Protein AF-0000000069568029 (afdb_homodimer)

Foldseek 3Di:
DPCPDPVPPVVVVVPPVPPDPDDDDDDDPPDDDPPDDPPPPPPVPPPVPPVPDPDDDDPPDPPPPPPPDDPCPPPPPPPPQADPPDVLLLLQFLNFPHKHFDPADWAFDDQEFEEEEADDPDPDDPVLLVLLVVLCQVLCVVLRHGYDHDYYHPDCVPVQGQEYEYEDLVVDPDALKWKWWDHRRHIYIYHNDSNVVNLVVLSVSSQCLSCSVVRTGTTMITIGFFPADAQEEEEEQEPQADDDDLVVVLVVLSLLLSSVHQEYEYEYEDEPVPPSDGPDDLVSLLVVQVSCVSSNHWYEYEYEYDQPDDLPPQLVRVQVVVVSNCVSTPDLEYEYDLNRLLSQLVVCVVVVDQCSQCVSNVHDPPRQYEHEPVSDPDPDLVSLLSHDQSYEYEDEDEFLPDDLQVVLQSNVVSVHAYEYEYELQCELEQLGALPSLLNRLLNNLVSCNVSVHNFYYYYYDYDPDDGHDCLSSCSNSSSNSSCSRPSPDDSVSSVVCSLVSCCVSPVVDPVSCVSVVSNVVNVVLVVQVCVVVVVCVPPVVPPDSNRGVVVCCVPPVPPPPCVVVDPVVVPPPVD/DPCPPDVPVVVVVVPPVPPDPPDPPPDDPPDDPPPDDPPPPPPVPPPVPPVPCDDDDDPPDPPPPPPPDDPCPPPPPPPPQADPPDVLLLLQFLNFPHKHFDPADWAFDDQEFEEEEADDPDPDDPVLLVLLVVLCQVLCVVLRHGYDHDYYHPDCVPVQGQEYEYEDLVVDPDALKWKWWDHRRHIYIYHNDSNVVNLVVLSVSSQCLSCSVVRTGTTMITIGFFPADAQEEEEEQEPQADDDDLVVVLVVLSLLLSSVHQEYEYEYEDEPVDPSDGPDDLVSLLVVQVSCVSSNHWYEYEYEYDQPDDLVPQLVRVQVVVVSNCVSTPDLEYEYDLNRLLSQLVVCVVVVDQCSVCVSNVHDPPRQYEHEPVSDPDPDLVSLLSHDQSYEYEDEDEFLPDDLQVVLQSNVVSVHAYEYEYELQCELEQLGALVSLLNRLLNNLVSCNVSVHNFYYYYYDYDPDDGHDCLSSCSNSSSNSSCSRPSPDDSVSSVVCSLVSCCVSPVVDPVSCVSVVSNVVNVVQVVQVCVVVVVCVPPVVPPDSNRGVVVCCVPPVPPPPCVVVDPVVVPPPVD

Sequence (1150 aa):
MDIAEGNEEISQLFLEYLPKDSESEKSAEESQSEQLSRSNIENLSASLQSLTSISESSVKNLSTYTPQSAVHVPPFLLTPLPLITDSKLHLLWPQPQKIVQIEEEFFRLQPKYSVQVIHSVVDVSAHSVIDVWNIHSSKFASLGFECSVENIMKSNFECSGDIICHLNPQMFSRAESYKLIISKDQMRILSSDLIGLHYALCTLEQLFSLYDEDGSLPSLFIHDWPQLQHRAVLLDFAYGARKPTLETLKEYIKTMSLLKLNQLHCYFRYEQNNGNSLPYSNKDFIELSRFCSEHFISLVPAIDVCANEKHINVKDSITEPAHQLMSLFSSKSIQIGPNLSKIILQEFLSSKNSKIIWDMLLLPTSTVVFLCYNSNIQPGNDWLKLLPLNCILIDYGYQVEHDYDQNSKVVTHSGLNVCIGTGTAAWGSIAGSPETAIACIHKASVAATVHAAFGMIVADWQTHPHHPAFCFSWPGILLGLGMAWNTSVHLDYLHSRLPELLNFYVYQDAAQITGYLNVELGRLEAFLHQSIYQSYKDPTLGAACKSSILHQLLVDADAVLLDNFTFDLLQVKYYMDIAEGNEEISQLFLEYLPKDSESEKSAEESQSEQLSRSNIENLSASLQSLTSISESSVKNLSTYTPQSAVHVPPFLLTPLPLITDSKLHLLWPQPQKIVQIEEEFFRLQPKYSVQVIHSVVDVSAHSVIDVWNIHSSKFASLGFECSVENIMKSNFECSGDIICHLNPQMFSRAESYKLIISKDQMRILSSDLIGLHYALCTLEQLFSLYDEDGSLPSLFIHDWPQLQHRAVLLDFAYGARKPTLETLKEYIKTMSLLKLNQLHCYFRYEQNNGNSLPYSNKDFIELSRFCSEHFISLVPAIDVCANEKHINVKDSITEPAHQLMSLFSSKSIQIGPNLSKIILQEFLSSKNSKIIWDMLLLPTSTVVFLCYNSNIQPGNDWLKLLPLNCILIDYGYQVEHDYDQNSKVVTHSGLNVCIGTGTAAWGSIAGSPETAIACIHKASVAATVHAAFGMIVADWQTHPHHPAFCFSWPGILLGLGMAWNTSVHLDYLHSRLPELLNFYVYQDAAQITGYLNVELGRLEAFLHQSIYQSYKDPTLGAACKSSILHQLLVDADAVLLDNFTFDLLQVKYY

Secondary structure (DSSP, 8-state):
---SS-TTHHHHHHHS---------------TT-GGGSGGGSTTTGGGSGGG----------------------GGG---------GGGGG-SSPPSEEEE-SSPPEEP-SEEEEEEE--SSS--HHHHHHHHHHHHHHHHHTT-EEEEEEEESSGGG---SEEEEE-GGG-SBTT-EEEEE-SS-EEEEESSHHHHHHHHHHHHHHHHHHTTTTEE--EEEEE--S-SEEEEEEE-STTS----HHHHHHHHHHHHHTT--EEEEEEEE-SSS----SS-HHHHHHHHHHHHHTT-EEEEEEEE-TT--THHHHHHHHHHHHHHHHHSS-SEEEEPHHHHHHHHHHHHHHT-TTHHHHTTT--TTSEEEEEGGG--SSSSGGGGGS-TTEEEEEE--STT--HHHHHHHHHHTT-EEEEEEE-S-TT-SS--HHHHHHHHHHHHHHHHHTT-SEEEEEE---SS----GGGGHHHHHHHHHHHH-TT--HHHHHHHHHHHHIIIII--TTS-HHHHHHHHHHHHHHHHHHHHHH---GGGSSS----HHHHHHH-TTTS--TT--THHHHGGG-/---SS-TTHHHHHHHH---------------STTGGGSGGGGGGTGGGSGGG----------------------GGG---------GGGGG-SSPPSEEEE-SSPPEEP-SEEEEEEE--SSS--HHHHHHHHHHHHHHHHHTT-EEEEEEEESSGGG---SEEEEE-GGG-SBTT-EEEEE-SS-EEEEESSHHHHHHHHHHHHHHHHHHTTTTEE--EEEEE--S-SEEEEEEE-STTS----HHHHHHHHHHHHHTT--EEEEEEEE-SSS----SS-HHHHHHHHHHHHHTT-EEEEEEEE-TT--HHHHHHHHHHHHHHHHHHSS-SEEEEPHHHHHHHHHHHHHHT-TTHHHHTTT--TTSEEEEEGGG--SSSSGGGGGS-TTEEEEEE--STT--HHHHHHHHHHTT-EEEEEEE-S-TT-SS--HHHHHHHHHHHHHHHHHTT-SEEEEEE---SS----GGGGHHHHHHHHHHHH-TT--HHHHHHHHHHHHIIIII--TTS-HHHHHHHHHHHHHHHHHHHHHH---GGGGSS----HHHHHHH-TTTS--TT--THHHHGGG-

Solvent-accessible surface area (backbone atoms only — not comparable to full-atom values): 63034 Å² total; per-residue (Å²): 136,86,77,68,71,87,63,65,63,70,59,55,62,69,59,62,74,58,77,76,83,76,83,77,84,77,80,78,89,70,76,82,78,70,75,80,75,67,68,81,67,63,73,69,63,62,75,69,60,70,77,67,67,81,80,86,72,88,73,68,82,66,71,77,75,65,77,70,79,74,79,72,65,72,76,72,72,68,62,73,69,56,75,68,80,56,69,71,66,70,66,48,62,41,51,65,73,36,60,35,65,46,97,57,58,54,19,69,67,61,53,68,37,43,29,29,34,33,50,37,84,54,94,65,54,68,64,58,55,51,51,51,52,53,72,48,42,62,61,38,42,75,74,56,28,45,81,42,81,75,44,79,29,60,49,63,59,74,68,77,39,39,30,37,36,35,44,43,48,88,74,43,66,40,64,49,15,27,34,41,29,34,40,52,78,36,34,39,36,41,14,27,38,72,64,5,42,47,52,46,48,36,52,49,51,50,51,49,64,75,27,52,89,71,42,39,39,71,13,32,31,34,47,34,51,60,69,33,63,40,28,31,40,30,44,40,57,27,87,85,36,78,74,72,52,70,69,56,46,51,51,52,48,52,50,41,36,54,36,64,35,40,32,40,34,44,31,36,51,46,44,94,84,47,78,81,70,65,91,58,53,69,69,52,43,43,49,49,31,50,54,30,50,76,55,59,22,37,37,26,49,22,44,27,42,49,81,85,62,63,75,82,62,42,41,74,65,42,22,59,56,48,52,50,47,50,69,48,29,75,33,68,40,38,36,37,28,54,49,41,24,30,53,48,50,52,50,25,66,71,65,72,36,57,52,48,68,30,55,51,48,69,45,63,65,64,45,35,38,34,36,30,52,73,36,58,82,62,84,71,67,70,67,53,64,64,50,48,71,60,36,32,33,30,48,70,40,80,46,77,80,50,59,52,51,62,54,42,44,57,40,36,62,53,60,33,42,29,28,42,26,34,38,16,42,21,58,49,20,59,44,14,24,46,67,58,14,50,52,36,41,51,52,44,28,45,31,28,61,76,50,63,32,42,20,37,30,34,32,44,61,57,46,83,89,51,63,42,59,69,77,35,35,42,60,17,49,56,50,38,38,22,33,32,32,30,51,80,66,54,70,68,52,53,72,72,40,43,33,58,47,36,12,65,68,70,62,62,40,90,80,57,46,62,21,47,48,48,46,50,45,2,48,49,43,48,49,51,41,47,58,50,44,65,71,52,68,61,78,83,70,64,76,63,83,64,54,26,56,61,37,36,41,69,74,43,49,85,72,46,80,50,82,82,64,63,73,72,72,73,64,57,80,78,111,136,83,76,74,69,84,66,63,63,69,60,54,62,68,58,64,74,54,77,75,81,74,83,79,77,76,79,77,90,74,76,80,84,71,74,81,74,66,69,79,65,62,72,67,63,62,74,68,58,69,78,68,66,83,80,85,71,88,74,68,81,67,70,75,74,66,76,70,79,73,81,70,66,72,77,73,71,68,61,73,70,56,74,68,80,56,69,71,67,71,65,49,63,42,53,64,74,35,58,35,66,45,99,54,56,52,18,68,65,60,53,67,39,43,29,30,35,33,49,37,84,54,94,65,54,71,64,57,54,50,50,52,52,54,72,47,41,62,61,39,43,75,73,57,29,46,79,42,83,74,45,78,29,61,50,64,58,72,67,78,40,40,28,37,37,36,44,42,50,88,75,42,64,38,65,50,15,26,36,42,31,35,40,50,77,35,34,41,36,41,13,27,38,71,64,4,41,46,53,46,49,36,53,49,51,51,52,50,64,74,27,51,89,70,42,39,39,72,12,32,31,34,47,34,50,59,69,33,64,39,29,32,40,30,44,39,58,27,85,84,35,76,75,71,51,72,69,57,45,51,51,53,49,52,50,40,36,52,36,63,35,39,32,39,33,43,32,38,53,45,44,93,86,47,77,82,70,66,90,59,53,70,68,51,42,42,49,49,33,50,55,31,50,74,57,60,24,37,36,26,48,22,45,28,41,49,81,83,63,63,74,82,61,42,40,76,65,43,23,60,57,50,53,50,46,51,69,48,30,74,32,67,42,39,35,36,27,53,50,41,24,30,54,48,50,50,50,24,65,72,65,72,36,55,52,48,69,30,54,51,48,70,45,63,65,63,46,34,37,34,35,29,51,74,37,58,84,61,82,73,68,70,67,53,67,66,51,49,71,62,34,32,33,29,46,70,40,80,47,76,81,50,59,51,51,62,53,42,44,55,40,36,64,52,60,32,44,29,28,42,26,33,36,16,42,21,58,48,21,58,46,13,23,46,67,57,14,51,52,36,42,51,51,44,29,45,31,28,62,76,50,64,33,40,20,38,31,32,32,46,60,57,44,85,88,51,63,42,59,70,76,38,35,43,59,19,48,55,49,39,39,22,34,34,32,30,52,80,66,56,72,68,53,53,71,71,40,44,33,56,47,36,11,65,68,68,62,61,38,90,80,57,47,64,21,45,49,49,46,49,47,2,48,51,44,47,48,50,43,47,61,51,43,64,70,53,68,61,78,82,68,64,77,63,83,65,55,28,55,62,37,36,42,69,74,40,50,84,73,45,83,53,82,81,64,62,72,70,70,73,61,57,79,78,111

pLDDT: mean 73.13, std 25.79, range [18.17, 98.25]

Structure (mmCIF, N/CA/C/O backbone):
data_AF-0000000069568029-model_v1
#
loop_
_entity.id
_entity.type
_entity.pdbx_description
1 polymer 'Beta-hexosaminidase bacterial type N-terminal domain-containing protein'
#
loop_
_atom_site.group_PDB
_atom_site.id
_atom_site.type_symbol
_atom_site.label_atom_id
_atom_site.label_alt_id
_atom_site.label_comp_id
_atom_site.label_asym_id
_atom_site.label_entity_id
_atom_site.label_seq_id
_atom_site.pdbx_PDB_ins_code
_atom_site.Cartn_x
_atom_site.Cartn_y
_atom_site.Cartn_z
_atom_site.occupancy
_atom_site.B_iso_or_equiv
_atom_site.auth_seq_id
_atom_site.auth_comp_id
_atom_site.auth_asym_id
_atom_site.auth_atom_id
_atom_site.pdbx_PDB_model_num
ATOM 1 N N . MET A 1 1 ? -32.375 26.406 18.438 1 20.28 1 MET A N 1
ATOM 2 C CA . MET A 1 1 ? -31.766 27.281 19.438 1 20.28 1 MET A CA 1
ATOM 3 C C . MET A 1 1 ? -31.922 28.75 19.047 1 20.28 1 MET A C 1
ATOM 5 O O . MET A 1 1 ? -31.5 29.156 17.969 1 20.28 1 MET A O 1
ATOM 9 N N . ASP A 1 2 ? -32.938 29.531 19.547 1 24.16 2 ASP A N 1
ATOM 10 C CA . ASP A 1 2 ? -33.938 30.547 19.156 1 24.16 2 ASP A CA 1
ATOM 11 C C . ASP A 1 2 ? -33.344 31.953 19.203 1 24.16 2 ASP A C 1
ATOM 13 O O . ASP A 1 2 ? -33.219 32.531 20.266 1 24.16 2 ASP A O 1
ATOM 17 N N . ILE A 1 3 ? -32.312 32.156 18.359 1 25.22 3 ILE A N 1
ATOM 18 C CA . ILE A 1 3 ? -31.547 33.375 18.203 1 25.22 3 ILE A CA 1
ATOM 19 C C . ILE A 1 3 ? -32.5 34.531 17.922 1 25.22 3 ILE A C 1
ATOM 21 O O . ILE A 1 3 ? -32.094 35.688 17.719 1 25.22 3 ILE A O 1
ATOM 25 N N . ALA A 1 4 ? -33.75 34.156 17.641 1 25.16 4 ALA A N 1
ATOM 26 C CA . ALA A 1 4 ? -34.5 35.188 16.906 1 25.16 4 ALA A CA 1
ATOM 27 C C . ALA A 1 4 ? -34.812 36.406 17.797 1 25.16 4 ALA A C 1
ATOM 29 O O . ALA A 1 4 ? -34.719 37.531 17.359 1 25.16 4 ALA A O 1
ATOM 30 N N . GLU A 1 5 ? -35.344 36.156 18.953 1 26.41 5 GLU A N 1
ATOM 31 C CA . GLU A 1 5 ? -36.156 37.281 19.375 1 26.41 5 GLU A CA 1
ATOM 32 C C . GLU A 1 5 ? -35.25 38.406 19.906 1 26.41 5 GLU A C 1
ATOM 34 O O . GLU A 1 5 ? -35.469 39.594 19.562 1 26.41 5 GLU A O 1
ATOM 39 N N . GLY A 1 6 ? -34.719 38.281 21.172 1 29.91 6 GLY A N 1
ATOM 40 C CA . GLY A 1 6 ? -34.562 39.438 22.047 1 29.91 6 GLY A CA 1
ATOM 41 C C . GLY A 1 6 ? -33.312 40.219 21.734 1 29.91 6 GLY A C 1
ATOM 42 O O . GLY A 1 6 ? -32.25 40 22.328 1 29.91 6 GLY A O 1
ATOM 43 N N . ASN A 1 7 ? -33 40.5 20.484 1 27.69 7 ASN A N 1
ATOM 44 C CA . ASN A 1 7 ? -31.812 40.844 19.75 1 27.69 7 ASN A CA 1
ATOM 45 C C . ASN A 1 7 ? -31.281 42.219 20.156 1 27.69 7 ASN A C 1
ATOM 47 O O . ASN A 1 7 ? -30.578 42.875 19.375 1 27.69 7 ASN A O 1
ATOM 51 N N . GLU A 1 8 ? -31.938 42.875 21.125 1 30.58 8 GLU A N 1
ATOM 52 C CA . GLU A 1 8 ? -31.688 44.312 21.344 1 30.58 8 GLU A CA 1
ATOM 53 C C . GLU A 1 8 ? -30.281 44.531 21.875 1 30.58 8 GLU A C 1
ATOM 55 O O . GLU A 1 8 ? -29.641 45.562 21.547 1 30.58 8 GLU A O 1
ATOM 60 N N . GLU A 1 9 ? -29.906 43.594 22.797 1 28.3 9 GLU A N 1
ATOM 61 C CA . GLU A 1 9 ? -28.828 43.906 23.719 1 28.3 9 GLU A CA 1
ATOM 62 C C . GLU A 1 9 ? -27.469 43.906 23.016 1 28.3 9 GLU A C 1
ATOM 64 O O . GLU A 1 9 ? -26.531 44.562 23.469 1 28.3 9 GLU A O 1
ATOM 69 N N . ILE A 1 10 ? -27.406 43.062 21.969 1 26.77 10 ILE A N 1
ATOM 70 C CA . ILE A 1 10 ? -26.062 42.906 21.375 1 26.77 10 ILE A CA 1
ATOM 71 C C . ILE A 1 10 ? -25.672 44.219 20.672 1 26.77 10 ILE A C 1
ATOM 73 O O . ILE A 1 10 ? -24.484 44.5 20.516 1 26.77 10 ILE A O 1
ATOM 77 N N . SER A 1 11 ? -26.688 45.031 20.312 1 27.59 11 SER A N 1
ATOM 78 C CA . SER A 1 11 ? -26.406 46.281 19.641 1 27.59 11 SER A CA 1
ATOM 79 C C . SER A 1 11 ? -25.641 47.25 20.547 1 27.59 11 SER A C 1
ATOM 81 O O . SER A 1 11 ? -24.719 47.938 20.094 1 27.59 11 SER A O 1
ATOM 83 N N . GLN A 1 12 ? -26.062 47.188 21.828 1 30.94 12 GLN A N 1
ATOM 84 C CA . GLN A 1 12 ? -25.594 48.188 22.766 1 30.94 12 GLN A CA 1
ATOM 85 C C . GLN A 1 12 ? -24.094 48.031 23.047 1 30.94 12 GLN A C 1
ATOM 87 O O . GLN A 1 12 ? -23.391 49 23.312 1 30.94 12 GLN A O 1
ATOM 92 N N . LEU A 1 13 ? -23.75 46.688 23.031 1 26.2 13 LEU A N 1
ATOM 93 C CA . LEU A 1 13 ? -22.391 46.469 23.531 1 26.2 13 LEU A CA 1
ATOM 94 C C . LEU A 1 13 ? -21.359 47.031 22.578 1 26.2 13 LEU A C 1
ATOM 96 O O . LEU A 1 13 ? -20.266 47.438 23.016 1 26.2 13 LEU A O 1
ATOM 100 N N . PHE A 1 14 ? -21.703 47.062 21.234 1 27.11 14 PHE A N 1
ATOM 101 C CA . PHE A 1 14 ? -20.719 47.594 20.312 1 27.11 14 PHE A CA 1
ATOM 102 C C . PHE A 1 14 ? -20.516 49.094 20.547 1 27.11 14 PHE A C 1
ATOM 104 O O . PHE A 1 14 ? -19.516 49.656 20.109 1 27.11 14 PHE A O 1
ATOM 111 N N . LEU A 1 15 ? -21.609 49.719 21.031 1 27.31 15 LEU A N 1
ATOM 112 C CA . LEU A 1 15 ? -21.562 51.156 21.094 1 27.31 15 LEU A CA 1
ATOM 113 C C . LEU A 1 15 ? -20.531 51.656 22.109 1 27.31 15 LEU A C 1
ATOM 115 O O . LEU A 1 15 ? -20.109 52.812 22.062 1 27.31 15 LEU A O 1
ATOM 119 N N . GLU A 1 16 ? -20.438 50.875 23.203 1 26.81 16 GLU A N 1
ATOM 120 C CA . GLU A 1 16 ? -19.828 51.531 24.359 1 26.81 16 GLU A CA 1
ATOM 121 C C . GLU A 1 16 ? -18.328 51.75 24.141 1 26.81 16 GLU A C 1
ATOM 123 O O . GLU A 1 16 ? -17.672 52.438 24.938 1 26.81 16 GLU A O 1
ATOM 128 N N . TYR A 1 17 ? -17.719 50.812 23.406 1 24.58 17 TYR A N 1
ATOM 129 C CA . TYR A 1 17 ? -16.266 50.938 23.547 1 24.58 17 TYR A CA 1
ATOM 130 C C . TYR A 1 17 ? -15.727 52.125 22.781 1 24.58 17 TYR A C 1
ATOM 132 O O . TYR A 1 17 ? -15.008 51.969 21.797 1 24.58 17 TYR A O 1
ATOM 140 N N . LEU A 1 18 ? -16.688 53.062 22.438 1 24.7 18 LEU A N 1
ATOM 141 C CA . LEU A 1 18 ? -16.219 54.219 21.688 1 24.7 18 LEU A CA 1
ATOM 142 C C . LEU A 1 18 ? -15.266 55.062 22.531 1 24.7 18 LEU A C 1
ATOM 144 O O . LEU A 1 18 ? -15.641 55.562 23.594 1 24.7 18 LEU A O 1
ATOM 148 N N . PRO A 1 19 ? -13.93 54.688 22.453 1 21.95 19 PRO A N 1
ATOM 149 C CA . PRO A 1 19 ? -13.039 55.5 23.281 1 21.95 19 PRO A CA 1
ATOM 150 C C . PRO A 1 19 ? -13.242 57 23.062 1 21.95 19 PRO A C 1
ATOM 152 O O . PRO A 1 19 ? -13.68 57.406 21.984 1 21.95 19 PRO A O 1
ATOM 155 N N . LYS A 1 20 ? -13.5 57.656 24.078 1 23.09 20 LYS A N 1
ATOM 156 C CA . LYS A 1 20 ? -13.656 59.094 24.234 1 23.09 20 LYS A CA 1
ATOM 157 C C . LYS A 1 20 ? -12.477 59.875 23.641 1 23.09 20 LYS A C 1
ATOM 159 O O . LYS A 1 20 ? -11.328 59.406 23.75 1 23.09 20 LYS A O 1
ATOM 164 N N . ASP A 1 21 ? -12.672 60.812 22.672 1 21.06 21 ASP A N 1
ATOM 165 C CA . ASP A 1 21 ? -11.914 61.719 21.828 1 21.06 21 ASP A CA 1
ATOM 166 C C . ASP A 1 21 ? -10.961 62.594 22.688 1 21.06 21 ASP A C 1
ATOM 168 O O . ASP A 1 21 ? -11.398 63.5 23.391 1 21.06 21 ASP A O 1
ATOM 172 N N . SER A 1 22 ? -10.055 61.906 23.469 1 20.09 22 SER A N 1
ATOM 173 C CA . SER A 1 22 ? -9.359 62.906 24.266 1 20.09 22 SER A CA 1
ATOM 174 C C . SER A 1 22 ? -8.727 63.969 23.375 1 20.09 22 SER A C 1
ATOM 176 O O . SER A 1 22 ? -8.469 63.719 22.188 1 20.09 22 SER A O 1
ATOM 178 N N . GLU A 1 23 ? -8.391 65.125 23.938 1 19.64 23 GLU A N 1
ATOM 179 C CA . GLU A 1 23 ? -8.078 66.562 23.656 1 19.64 23 GLU A CA 1
ATOM 180 C C . GLU A 1 23 ? -6.754 66.688 22.906 1 19.64 23 GLU A C 1
ATOM 182 O O . GLU A 1 23 ? -5.836 65.875 23.125 1 19.64 23 GLU A O 1
ATOM 187 N N . SER A 1 24 ? -6.633 67.625 21.859 1 19.56 24 SER A N 1
ATOM 188 C CA . SER A 1 24 ? -5.914 68.062 20.688 1 19.56 24 SER A CA 1
ATOM 189 C C . SER A 1 24 ? -4.551 68.625 21.062 1 19.56 24 SER A C 1
ATOM 191 O O . SER A 1 24 ? -3.846 69.188 20.203 1 19.56 24 SER A O 1
ATOM 193 N N . GLU A 1 25 ? -3.822 68.312 22.125 1 18.17 25 GLU A N 1
ATOM 194 C CA . GLU A 1 25 ? -2.85 69.375 22.391 1 18.17 25 GLU A CA 1
ATOM 195 C C . GLU A 1 25 ? -1.853 69.5 21.25 1 18.17 25 GLU A C 1
ATOM 197 O O . GLU A 1 25 ? -1.341 68.5 20.75 1 18.17 25 GLU A O 1
ATOM 202 N N . LYS A 1 26 ? -1.627 70.75 20.719 1 21.91 26 LYS A N 1
ATOM 203 C CA . LYS A 1 26 ? -1.13 71.5 19.547 1 21.91 26 LYS A CA 1
ATOM 204 C C . LYS A 1 26 ? 0.374 71.25 19.375 1 21.91 26 LYS A C 1
ATOM 206 O O . LYS A 1 26 ? 0.927 71.562 18.312 1 21.91 26 LYS A O 1
ATOM 211 N N . SER A 1 27 ? 1.15 70.938 20.453 1 18.75 27 SER A N 1
ATOM 212 C CA . SER A 1 27 ? 2.254 71.875 20.406 1 18.75 27 SER A CA 1
ATOM 213 C C . SER A 1 27 ? 3.168 71.625 19.219 1 18.75 27 SER A C 1
ATOM 215 O O . SER A 1 27 ? 3.104 70.562 18.609 1 18.75 27 SER A O 1
ATOM 217 N N . ALA A 1 28 ? 4.52 72.125 19.25 1 20.61 28 ALA A N 1
ATOM 218 C CA . ALA A 1 28 ? 5.48 73 18.625 1 20.61 28 ALA A CA 1
ATOM 219 C C . ALA A 1 28 ? 6.469 72.25 17.75 1 20.61 28 ALA A C 1
ATOM 221 O O . ALA A 1 28 ? 7.203 72.875 16.969 1 20.61 28 ALA A O 1
ATOM 222 N N . GLU A 1 29 ? 6.641 70.875 18.078 1 19.72 29 GLU A N 1
ATOM 223 C CA . GLU A 1 29 ? 8.031 70.5 17.781 1 19.72 29 GLU A CA 1
ATOM 224 C C . GLU A 1 29 ? 8.242 70.25 16.297 1 19.72 29 GLU A C 1
ATOM 226 O O . GLU A 1 29 ? 7.941 69.188 15.773 1 19.72 29 GLU A O 1
ATOM 231 N N . GLU A 1 30 ? 7.895 71.25 15.359 1 20.56 30 GLU A N 1
ATOM 232 C CA . GLU A 1 30 ? 7.785 71.188 13.906 1 20.56 30 GLU A CA 1
ATOM 233 C C . GLU A 1 30 ? 9.102 70.812 13.266 1 20.56 30 GLU A C 1
ATOM 235 O O . GLU A 1 30 ? 9.117 70.25 12.148 1 20.56 30 GLU A O 1
ATOM 240 N N . SER A 1 31 ? 10.273 71.25 13.742 1 20.41 31 SER A N 1
ATOM 241 C CA . SER A 1 31 ? 11.188 71.938 12.828 1 20.41 31 SER A CA 1
ATOM 242 C C . SER A 1 31 ? 11.945 70.938 11.953 1 20.41 31 SER A C 1
ATOM 244 O O . SER A 1 31 ? 12.141 71.188 10.766 1 20.41 31 SER A O 1
ATOM 246 N N . GLN A 1 32 ? 12.727 70.062 12.578 1 19.88 32 GLN A N 1
ATOM 247 C CA . GLN A 1 32 ? 14.094 69.812 12.117 1 19.88 32 GLN A CA 1
ATOM 248 C C . GLN A 1 32 ? 14.148 68.875 10.93 1 19.88 32 GLN A C 1
ATOM 250 O O . GLN A 1 32 ? 15.227 68.562 10.445 1 19.88 32 GLN A O 1
ATOM 255 N N . SER A 1 33 ? 12.984 68.25 10.555 1 19.47 33 SER A N 1
ATOM 256 C CA . SER A 1 33 ? 13.125 66.875 10.008 1 19.47 33 SER A CA 1
ATOM 257 C C . SER A 1 33 ? 13.5 66.938 8.531 1 19.47 33 SER A C 1
ATOM 259 O O . SER A 1 33 ? 13.43 65.938 7.836 1 19.47 33 SER A O 1
ATOM 261 N N . GLU A 1 34 ? 13.727 68.125 7.941 1 20.28 34 GLU A N 1
ATOM 262 C CA . GLU A 1 34 ? 13.508 68.312 6.512 1 20.28 34 GLU A CA 1
ATOM 263 C C . GLU A 1 34 ? 14.469 67.5 5.691 1 20.28 34 GLU A C 1
ATOM 265 O O . GLU A 1 34 ? 14.102 66.938 4.629 1 20.28 34 GLU A O 1
ATOM 270 N N . GLN A 1 35 ? 15.797 67.688 5.914 1 20.3 35 GLN A N 1
ATOM 271 C CA . GLN A 1 35 ? 16.75 67.938 4.836 1 20.3 35 GLN A CA 1
ATOM 272 C C . GLN A 1 35 ? 17.047 66.625 4.051 1 20.3 35 GLN A C 1
ATOM 274 O O . GLN A 1 35 ? 17.359 66.688 2.859 1 20.3 35 GLN A O 1
ATOM 279 N N . LEU A 1 36 ? 17.312 65.562 4.762 1 19.45 36 LEU A N 1
ATOM 280 C CA . LEU A 1 36 ? 18.375 64.688 4.246 1 19.45 36 LEU A CA 1
ATOM 281 C C . LEU A 1 36 ? 17.875 63.844 3.074 1 19.45 36 LEU A C 1
ATOM 283 O O . LEU A 1 36 ? 18.594 63 2.561 1 19.45 36 LEU A O 1
ATOM 287 N N . SER A 1 37 ? 16.594 63.938 2.709 1 19.84 37 SER A N 1
ATOM 288 C CA . SER A 1 37 ? 16.031 62.781 2.062 1 19.84 37 SER A CA 1
ATOM 289 C C . SER A 1 37 ? 16.438 62.688 0.598 1 19.84 37 SER A C 1
ATOM 291 O O . SER A 1 37 ? 15.992 61.812 -0.133 1 19.84 37 SER A O 1
ATOM 293 N N . ARG A 1 38 ? 16.922 63.875 0.06 1 22.66 38 ARG A N 1
ATOM 294 C CA . ARG A 1 38 ? 16.781 64.062 -1.383 1 22.66 38 ARG A CA 1
ATOM 295 C C . ARG A 1 38 ? 17.625 63.031 -2.137 1 22.66 38 ARG A C 1
ATOM 297 O O . ARG A 1 38 ? 17.234 62.562 -3.207 1 22.66 38 ARG A O 1
ATOM 304 N N . SER A 1 39 ? 18.906 63.062 -1.739 1 21.53 39 SER A N 1
ATOM 305 C CA . SER A 1 39 ? 19.953 62.875 -2.738 1 21.53 39 SER A CA 1
ATOM 306 C C . SER A 1 39 ? 19.922 61.5 -3.357 1 21.53 39 SER A C 1
ATOM 308 O O . SER A 1 39 ? 20.344 61.312 -4.496 1 21.53 39 SER A O 1
ATOM 310 N N . ASN A 1 40 ? 19.75 60.5 -2.457 1 19.98 40 ASN A N 1
ATOM 311 C CA . ASN A 1 40 ? 20.344 59.25 -2.908 1 19.98 40 ASN A CA 1
ATOM 312 C C . ASN A 1 40 ? 19.547 58.625 -4.051 1 19.98 40 ASN A C 1
ATOM 314 O O . ASN A 1 40 ? 19.766 57.469 -4.402 1 19.98 40 ASN A O 1
ATOM 318 N N . ILE A 1 41 ? 18.453 59.281 -4.445 1 22.81 41 ILE A N 1
ATOM 319 C CA . ILE A 1 41 ? 17.5 58.594 -5.324 1 22.81 41 ILE A CA 1
ATOM 320 C C . ILE A 1 41 ? 18.047 58.562 -6.746 1 22.81 41 ILE A C 1
ATOM 322 O O . ILE A 1 41 ? 17.422 58 -7.645 1 22.81 41 ILE A O 1
ATOM 326 N N . GLU A 1 42 ? 18.969 59.469 -6.988 1 22.56 42 GLU A N 1
ATOM 327 C CA . GLU A 1 42 ? 19.297 59.75 -8.383 1 22.56 42 GLU A CA 1
ATOM 328 C C . GLU A 1 42 ? 19.812 58.5 -9.086 1 22.56 42 GLU A C 1
ATOM 330 O O . GLU A 1 42 ? 19.484 58.281 -10.25 1 22.56 42 GLU A O 1
ATOM 335 N N . ASN A 1 43 ? 20.875 57.906 -8.43 1 22.66 43 ASN A N 1
ATOM 336 C CA . ASN A 1 43 ? 21.797 57.125 -9.234 1 22.66 43 ASN A CA 1
ATOM 337 C C . ASN A 1 43 ? 21.141 55.844 -9.727 1 22.66 43 ASN A C 1
ATOM 339 O O . ASN A 1 43 ? 21.797 54.969 -10.312 1 22.66 43 ASN A O 1
ATOM 343 N N . LEU A 1 44 ? 20.031 55.469 -9.039 1 21 44 LEU A N 1
ATOM 344 C CA . LEU A 1 44 ? 19.609 54.062 -9.281 1 21 44 LEU A CA 1
ATOM 345 C C . LEU A 1 44 ? 19.047 53.906 -10.695 1 21 44 LEU A C 1
ATOM 347 O O . LEU A 1 44 ? 18.828 52.781 -11.148 1 21 44 LEU A O 1
ATOM 351 N N . SER A 1 45 ? 18.719 55.062 -11.328 1 23.48 45 SER A N 1
ATOM 352 C CA . SER A 1 45 ? 17.969 55.031 -12.586 1 23.48 45 SER A CA 1
ATOM 353 C C . SER A 1 45 ? 18.797 54.375 -13.695 1 23.48 45 SER A C 1
ATOM 355 O O . SER A 1 45 ? 18.234 53.844 -14.648 1 23.48 45 SER A O 1
ATOM 357 N N . ALA A 1 46 ? 20.094 54.719 -13.68 1 23.97 46 ALA A N 1
ATOM 358 C CA . ALA A 1 46 ? 20.875 54.531 -14.898 1 23.97 46 ALA A CA 1
ATOM 359 C C . ALA A 1 46 ? 20.969 53.031 -15.234 1 23.97 46 ALA A C 1
ATOM 361 O O . ALA A 1 46 ? 20.922 52.656 -16.406 1 23.97 46 ALA A O 1
ATOM 362 N N . SER A 1 47 ? 21.375 52.281 -14.195 1 22.28 47 SER A N 1
ATOM 363 C CA . SER A 1 47 ? 21.906 50.969 -14.555 1 22.28 47 SER A CA 1
ATOM 364 C C . SER A 1 47 ? 20.828 50.062 -15.125 1 22.28 47 SER A C 1
ATOM 366 O O . SER A 1 47 ? 21.078 48.906 -15.43 1 22.28 47 SER A O 1
ATOM 368 N N . LEU A 1 48 ? 19.594 50.406 -14.914 1 23.03 48 LEU A N 1
ATOM 369 C CA . LEU A 1 48 ? 18.547 49.5 -15.359 1 23.03 48 LEU A CA 1
ATOM 370 C C . LEU A 1 48 ? 18.5 49.406 -16.875 1 23.03 48 LEU A C 1
ATOM 372 O O . LEU A 1 48 ? 17.75 48.625 -17.438 1 23.03 48 LEU A O 1
ATOM 376 N N . GLN A 1 49 ? 19.062 50.5 -17.484 1 22.91 49 GLN A N 1
ATOM 377 C CA . GLN A 1 49 ? 18.781 50.594 -18.922 1 22.91 49 GLN A CA 1
ATOM 378 C C . GLN A 1 49 ? 19.391 49.438 -19.688 1 22.91 49 GLN A C 1
ATOM 380 O O . GLN A 1 49 ? 18.938 49.094 -20.781 1 22.91 49 GLN A O 1
ATOM 385 N N . SER A 1 50 ? 20.703 49.094 -19.375 1 23 50 SER A N 1
ATOM 386 C CA . SER A 1 50 ? 21.516 48.406 -20.375 1 23 50 SER A CA 1
ATOM 387 C C . SER A 1 50 ? 20.984 47 -20.641 1 23 50 SER A C 1
ATOM 389 O O . SER A 1 50 ? 21.547 46.281 -21.453 1 23 50 SER A O 1
ATOM 391 N N . LEU A 1 51 ? 20.312 46.406 -19.688 1 20.39 51 LEU A N 1
ATOM 392 C CA . LEU A 1 51 ? 20.188 44.969 -19.875 1 20.39 51 LEU A CA 1
ATOM 393 C C . LEU A 1 51 ? 19.312 44.656 -21.078 1 20.39 51 LEU A C 1
ATOM 395 O O . LEU A 1 51 ? 18.953 43.5 -21.312 1 20.39 51 LEU A O 1
ATOM 399 N N . THR A 1 52 ? 18.797 45.688 -21.797 1 22.05 52 THR A N 1
ATOM 400 C CA . THR A 1 52 ? 17.797 45.438 -22.812 1 22.05 52 THR A CA 1
ATOM 401 C C . THR A 1 52 ? 18.406 44.688 -24 1 22.05 52 THR A C 1
ATOM 403 O O . THR A 1 52 ? 17.688 44.062 -24.781 1 22.05 52 THR A O 1
ATOM 406 N N . SER A 1 53 ? 19.609 45.094 -24.469 1 22.81 53 SER A N 1
ATOM 407 C CA . SER A 1 53 ? 19.891 44.938 -25.891 1 22.81 53 SER A CA 1
ATOM 408 C C . SER A 1 53 ? 20.219 43.469 -26.219 1 22.81 53 SER A C 1
ATOM 410 O O . SER A 1 53 ? 20.859 43.188 -27.234 1 22.81 53 SER A O 1
ATOM 412 N N . ILE A 1 54 ? 20.359 42.531 -25.391 1 21.02 54 ILE A N 1
ATOM 413 C CA . ILE A 1 54 ? 21.062 41.344 -25.922 1 21.02 54 ILE A CA 1
ATOM 414 C C . ILE A 1 54 ? 20.406 40.906 -27.219 1 21.02 54 ILE A C 1
ATOM 416 O O . ILE A 1 54 ? 19.172 40.781 -27.281 1 21.02 54 ILE A O 1
ATOM 420 N N . SER A 1 55 ? 21.266 40.531 -28.328 1 19.7 55 SER A N 1
ATOM 421 C CA . SER A 1 55 ? 21.391 40.375 -29.766 1 19.7 55 SER A CA 1
ATOM 422 C C . SER A 1 55 ? 20.438 39.312 -30.281 1 19.7 55 SER A C 1
ATOM 424 O O . SER A 1 55 ? 20.141 38.344 -29.578 1 19.7 55 SER A O 1
ATOM 426 N N . GLU A 1 56 ? 19.766 39.5 -31.438 1 23.12 56 GLU A N 1
ATOM 427 C CA . GLU A 1 56 ? 18.734 39 -32.344 1 23.12 56 GLU A CA 1
ATOM 428 C C . GLU A 1 56 ? 19.141 37.656 -32.938 1 23.12 56 GLU A C 1
ATOM 430 O O . GLU A 1 56 ? 18.406 37.062 -33.719 1 23.12 56 GLU A O 1
ATOM 435 N N . SER A 1 57 ? 20.516 37.312 -32.906 1 21.58 57 SER A N 1
ATOM 436 C CA . SER A 1 57 ? 20.984 36.531 -34.062 1 21.58 57 SER A CA 1
ATOM 437 C C . SER A 1 57 ? 20.094 35.312 -34.312 1 21.58 57 SER A C 1
ATOM 439 O O . SER A 1 57 ? 19.562 35.156 -35.406 1 21.58 57 SER A O 1
ATOM 441 N N . SER A 1 58 ? 20.891 34.094 -34.531 1 22.8 58 SER A N 1
ATOM 442 C CA . SER A 1 58 ? 20.766 33 -35.5 1 22.8 58 SER A CA 1
ATOM 443 C C . SER A 1 58 ? 19.656 32.031 -35.094 1 22.8 58 SER A C 1
ATOM 445 O O . SER A 1 58 ? 19.828 31.203 -34.219 1 22.8 58 SER A O 1
ATOM 447 N N . VAL A 1 59 ? 18.531 32.406 -35.031 1 23.81 59 VAL A N 1
ATOM 448 C CA . VAL A 1 59 ? 17.297 31.766 -34.594 1 23.81 59 VAL A CA 1
ATOM 449 C C . VAL A 1 59 ? 16.969 30.609 -35.531 1 23.81 59 VAL A C 1
ATOM 451 O O . VAL A 1 59 ? 15.852 30.062 -35.531 1 23.81 59 VAL A O 1
ATOM 454 N N . LYS A 1 60 ? 17.844 30.438 -36.594 1 21.48 60 LYS A N 1
ATOM 455 C CA . LYS A 1 60 ? 17.172 29.922 -37.781 1 21.48 60 LYS A CA 1
ATOM 456 C C . LYS A 1 60 ? 16.516 28.562 -37.5 1 21.48 60 LYS A C 1
ATOM 458 O O . LYS A 1 60 ? 15.344 28.359 -37.812 1 21.48 60 LYS A O 1
ATOM 463 N N . ASN A 1 61 ? 17.344 27.609 -37.844 1 21.78 61 ASN A N 1
ATOM 464 C CA . ASN A 1 61 ? 16.859 26.375 -38.438 1 21.78 61 ASN A CA 1
ATOM 465 C C . ASN A 1 61 ? 16.172 25.469 -37.406 1 21.78 61 ASN A C 1
ATOM 467 O O . ASN A 1 61 ? 16.812 24.578 -36.844 1 21.78 61 ASN A O 1
ATOM 471 N N . LEU A 1 62 ? 15.547 26.062 -36.594 1 20.95 62 LEU A N 1
ATOM 472 C CA . LEU A 1 62 ? 15.016 25.234 -35.5 1 20.95 62 LEU A CA 1
ATOM 473 C C . LEU A 1 62 ? 14.125 24.141 -36.062 1 20.95 62 LEU A C 1
ATOM 475 O O . LEU A 1 62 ? 13.047 24.406 -36.594 1 20.95 62 LEU A O 1
ATOM 479 N N . SER A 1 63 ? 14.805 23.109 -36.656 1 21.91 63 SER A N 1
ATOM 480 C CA . SER A 1 63 ? 14.102 22.016 -37.312 1 21.91 63 SER A CA 1
ATOM 481 C C . SER A 1 63 ? 12.82 21.656 -36.562 1 21.91 63 SER A C 1
ATOM 483 O O . SER A 1 63 ? 12.75 21.781 -35.344 1 21.91 63 SER A O 1
ATOM 485 N N . THR A 1 64 ? 11.758 21.703 -37.281 1 21.56 64 THR A N 1
ATOM 486 C CA . THR A 1 64 ? 10.344 21.5 -36.969 1 21.56 64 THR A CA 1
ATOM 487 C C . THR A 1 64 ? 10.148 20.219 -36.156 1 21.56 64 THR A C 1
ATOM 489 O O . THR A 1 64 ? 10.414 19.125 -36.656 1 21.56 64 THR A O 1
ATOM 492 N N . TYR A 1 65 ? 10.555 20.266 -35 1 20.23 65 TYR A N 1
ATOM 493 C CA . TYR A 1 65 ? 10.32 19.078 -34.156 1 20.23 65 TYR A CA 1
ATOM 494 C C . TYR A 1 65 ? 8.883 18.578 -34.344 1 20.23 65 TYR A C 1
ATOM 496 O O . TYR A 1 65 ? 7.934 19.281 -34 1 20.23 65 TYR A O 1
ATOM 504 N N . THR A 1 66 ? 8.648 17.844 -35.469 1 21.69 66 THR A N 1
ATOM 505 C CA . THR A 1 66 ? 7.34 17.234 -35.656 1 21.69 66 THR A CA 1
ATOM 506 C C . THR A 1 66 ? 6.926 16.453 -34.406 1 21.69 66 THR A C 1
ATOM 508 O O . THR A 1 66 ? 7.715 15.672 -33.875 1 21.69 66 THR A O 1
ATOM 511 N N . PRO A 1 67 ? 5.918 16.875 -33.875 1 21.77 67 PRO A N 1
ATOM 512 C CA . PRO A 1 67 ? 5.367 16.312 -32.656 1 21.77 67 PRO A CA 1
ATOM 513 C C . PRO A 1 67 ? 5.234 14.797 -32.688 1 21.77 67 PRO A C 1
ATOM 515 O O . PRO A 1 67 ? 4.602 14.258 -33.625 1 21.77 67 PRO A O 1
ATOM 518 N N . GLN A 1 68 ? 6.273 14.164 -32.531 1 21.94 68 GLN A N 1
ATOM 519 C CA . GLN A 1 68 ? 6.152 12.719 -32.75 1 21.94 68 GLN A CA 1
ATOM 520 C C . GLN A 1 68 ? 4.859 12.188 -32.125 1 21.94 68 GLN A C 1
ATOM 522 O O . GLN A 1 68 ? 4.316 12.773 -31.188 1 21.94 68 GLN A O 1
ATOM 527 N N . SER A 1 69 ? 4.309 11.086 -32.719 1 21.17 69 SER A N 1
ATOM 528 C CA . SER A 1 69 ? 3.012 10.422 -32.594 1 21.17 69 SER A CA 1
ATOM 529 C C . SER A 1 69 ? 2.66 10.141 -31.141 1 21.17 69 SER A C 1
ATOM 531 O O . SER A 1 69 ? 3.539 9.852 -30.328 1 21.17 69 SER A O 1
ATOM 533 N N . ALA A 1 70 ? 1.522 10.5 -30.734 1 25.7 70 ALA A N 1
ATOM 534 C CA . ALA A 1 70 ? 0.718 10.422 -29.531 1 25.7 70 ALA A CA 1
ATOM 535 C C . ALA A 1 70 ? 0.793 9.023 -28.906 1 25.7 70 ALA A C 1
ATOM 537 O O . ALA A 1 70 ? 0.422 8.039 -29.547 1 25.7 70 ALA A O 1
ATOM 538 N N . VAL A 1 71 ? 1.789 8.773 -28.234 1 26.95 71 VAL A N 1
ATOM 539 C CA . VAL A 1 71 ? 1.765 7.426 -27.672 1 26.95 71 VAL A CA 1
ATOM 540 C C . VAL A 1 71 ? 0.369 7.117 -27.125 1 26.95 71 VAL A C 1
ATOM 542 O O . VAL A 1 71 ? -0.151 7.844 -26.281 1 26.95 71 VAL A O 1
ATOM 545 N N . HIS A 1 72 ? -0.51 6.414 -27.812 1 24.72 72 HIS A N 1
ATOM 546 C CA . HIS A 1 72 ? -1.86 5.902 -27.609 1 24.72 72 HIS A CA 1
ATOM 547 C C . HIS A 1 72 ? -1.976 5.168 -26.266 1 24.72 72 HIS A C 1
ATOM 549 O O . HIS A 1 72 ? -1.359 4.117 -26.078 1 24.72 72 HIS A O 1
ATOM 555 N N . VAL A 1 73 ? -1.948 5.887 -25.266 1 29.42 73 VAL A N 1
ATOM 556 C CA . VAL A 1 73 ? -2.398 5.164 -24.078 1 29.42 73 VAL A CA 1
ATOM 557 C C . VAL A 1 73 ? -3.66 4.371 -24.406 1 29.42 73 VAL A C 1
ATOM 559 O O . VAL A 1 73 ? -4.617 4.918 -24.969 1 29.42 73 VAL A O 1
ATOM 562 N N . PRO A 1 74 ? -3.582 3.164 -24.5 1 28.28 74 PRO A N 1
ATOM 563 C CA . PRO A 1 74 ? -4.844 2.594 -24.984 1 28.28 74 PRO A CA 1
ATOM 564 C C . PRO A 1 74 ? -6.055 3.104 -24.203 1 28.28 74 PRO A C 1
ATOM 566 O O . PRO A 1 74 ? -5.977 3.27 -22.984 1 28.28 74 PRO A O 1
ATOM 569 N N . PRO A 1 75 ? -7.016 3.787 -24.703 1 30.22 75 PRO A N 1
ATOM 570 C CA . PRO A 1 75 ? -8.258 4.352 -24.172 1 30.22 75 PRO A CA 1
ATOM 571 C C . PRO A 1 75 ? -8.938 3.441 -23.156 1 30.22 75 PRO A C 1
ATOM 573 O O . PRO A 1 75 ? -9.844 3.875 -22.438 1 30.22 75 PRO A O 1
ATOM 576 N N . PHE A 1 76 ? -8.695 2.143 -23.219 1 30.61 76 PHE A N 1
ATOM 577 C CA . PHE A 1 76 ? -9.609 1.163 -22.625 1 30.61 76 PHE A CA 1
ATOM 578 C C . PHE A 1 76 ? -9.406 1.072 -21.125 1 30.61 76 PHE A C 1
ATOM 580 O O . PHE A 1 76 ? -10.148 0.369 -20.422 1 30.61 76 PHE A O 1
ATOM 587 N N . LEU A 1 77 ? -8.32 1.494 -20.641 1 32.75 77 LEU A N 1
ATOM 588 C CA . LEU A 1 77 ? -8.156 1.114 -19.25 1 32.75 77 LEU A CA 1
ATOM 589 C C . LEU A 1 77 ? -9.016 1.986 -18.344 1 32.75 77 LEU A C 1
ATOM 591 O O . LEU A 1 77 ? -9.023 1.807 -17.125 1 32.75 77 LEU A O 1
ATOM 595 N N . LEU A 1 78 ? -9.211 3.217 -18.641 1 33.22 78 LEU A N 1
ATOM 596 C CA . LEU A 1 78 ? -10.055 3.955 -17.703 1 33.22 78 LEU A CA 1
ATOM 597 C C . LEU A 1 78 ? -11.492 3.445 -17.75 1 33.22 78 LEU A C 1
ATOM 599 O O . LEU A 1 78 ? -12.234 3.754 -18.672 1 33.22 78 LEU A O 1
ATOM 603 N N . THR A 1 79 ? -11.734 2.344 -17.359 1 33.75 79 THR A N 1
ATOM 604 C CA . THR A 1 79 ? -13.148 2.031 -17.188 1 33.75 79 THR A CA 1
ATOM 605 C C . THR A 1 79 ? -13.859 3.152 -16.438 1 33.75 79 THR A C 1
ATOM 607 O O . THR A 1 79 ? -13.359 3.648 -15.43 1 33.75 79 THR A O 1
ATOM 610 N N . PRO A 1 80 ? -14.672 3.945 -17.016 1 37.53 80 PRO A N 1
ATOM 611 C CA . PRO A 1 80 ? -15.492 4.926 -16.297 1 37.53 80 PRO A CA 1
ATOM 612 C C . PRO A 1 80 ? -15.93 4.434 -14.922 1 37.53 80 PRO A C 1
ATOM 614 O O . PRO A 1 80 ? -16.266 3.254 -14.758 1 37.53 80 PRO A O 1
ATOM 617 N N . LEU A 1 81 ? -15.336 5.02 -13.844 1 45.31 81 LEU A N 1
ATOM 618 C CA . LEU A 1 81 ? -15.906 4.699 -12.539 1 45.31 81 LEU A CA 1
ATOM 619 C C . LEU A 1 81 ? -17.422 4.574 -12.625 1 45.31 81 LEU A C 1
ATOM 621 O O . LEU A 1 81 ? -18.062 5.262 -13.422 1 45.31 81 LEU A O 1
ATOM 625 N N . PRO A 1 82 ? -17.875 3.52 -12.242 1 48.53 82 PRO A N 1
ATOM 626 C CA . PRO A 1 82 ? -19.328 3.391 -12.266 1 48.53 82 PRO A CA 1
ATOM 627 C C . PRO A 1 82 ? -20.047 4.664 -11.812 1 48.53 82 PRO A C 1
ATOM 629 O O . PRO A 1 82 ? -19.516 5.41 -10.992 1 48.53 82 PRO A O 1
ATOM 632 N N . LEU A 1 83 ? -20.891 5.145 -12.609 1 56.34 83 LEU A N 1
ATOM 633 C CA . LEU A 1 83 ? -21.734 6.328 -12.477 1 56.34 83 LEU A CA 1
ATOM 634 C C . LEU A 1 83 ? -22.5 6.316 -11.164 1 56.34 83 LEU A C 1
ATOM 636 O O . LEU A 1 83 ? -23.25 5.379 -10.883 1 56.34 83 LEU A O 1
ATOM 640 N N . ILE A 1 84 ? -21.969 6.988 -10.125 1 67.44 84 ILE A N 1
ATOM 641 C CA . ILE A 1 84 ? -22.75 7.32 -8.945 1 67.44 84 ILE A CA 1
ATOM 642 C C . ILE A 1 84 ? -23.938 8.195 -9.352 1 67.44 84 ILE A C 1
ATOM 644 O O . ILE A 1 84 ? -23.75 9.305 -9.867 1 67.44 84 ILE A O 1
ATOM 648 N N . THR A 1 85 ? -25.078 7.602 -9.406 1 70.88 85 THR A N 1
ATOM 649 C CA . THR A 1 85 ? -26.297 8.305 -9.812 1 70.88 85 THR A CA 1
ATOM 650 C C . THR A 1 85 ? -26.828 9.156 -8.664 1 70.88 85 THR A C 1
ATOM 652 O O . THR A 1 85 ? -27.422 10.219 -8.898 1 70.88 85 THR A O 1
ATOM 655 N N . ASP A 1 86 ? -26.578 8.75 -7.484 1 84 86 ASP A N 1
ATOM 656 C CA . ASP A 1 86 ? -27.078 9.508 -6.344 1 84 86 ASP A CA 1
ATOM 657 C C . ASP A 1 86 ? -26.156 10.672 -6.008 1 84 86 ASP A C 1
ATOM 659 O O . ASP A 1 86 ? -25 10.469 -5.637 1 84 86 ASP A O 1
ATOM 663 N N . SER A 1 87 ? -26.609 11.828 -6.098 1 86.56 87 SER A N 1
ATOM 664 C CA . SER A 1 87 ? -25.828 13.047 -5.934 1 86.56 87 SER A CA 1
ATOM 665 C C . SER A 1 87 ? -25.281 13.172 -4.512 1 86.56 87 SER A C 1
ATOM 667 O O . SER A 1 87 ? -24.25 13.82 -4.289 1 86.56 87 SER A O 1
ATOM 669 N N . LYS A 1 88 ? -25.953 12.594 -3.547 1 91.56 88 LYS A N 1
ATOM 670 C CA . LYS A 1 88 ? -25.516 12.664 -2.158 1 91.56 88 LYS A CA 1
ATOM 671 C C . LYS A 1 88 ? -24.156 11.977 -1.98 1 91.56 88 LYS A C 1
ATOM 673 O O . LYS A 1 88 ? -23.375 12.367 -1.116 1 91.56 88 LYS A O 1
ATOM 678 N N . LEU A 1 89 ? -23.938 10.969 -2.756 1 93.81 89 LEU A N 1
ATOM 679 C CA . LEU A 1 89 ? -22.703 10.195 -2.65 1 93.81 89 LEU A CA 1
ATOM 680 C C . LEU A 1 89 ? -21.516 11.031 -3.088 1 93.81 89 LEU A C 1
ATOM 682 O O . LEU A 1 89 ? -20.375 10.711 -2.756 1 93.81 89 LEU A O 1
ATOM 686 N N . HIS A 1 90 ? -21.781 12.133 -3.783 1 91.56 90 HIS A N 1
ATOM 687 C CA . HIS A 1 90 ? -20.719 13.031 -4.203 1 91.56 90 HIS A CA 1
ATOM 688 C C . HIS A 1 90 ? -20.219 13.867 -3.031 1 91.56 90 HIS A C 1
ATOM 690 O O . HIS A 1 90 ? -19.172 14.508 -3.131 1 91.56 90 HIS A O 1
ATOM 696 N N . LEU A 1 91 ? -20.922 13.82 -1.921 1 93.94 91 LEU A N 1
ATOM 697 C CA . LEU A 1 91 ? -20.531 14.633 -0.772 1 93.94 91 LEU A CA 1
ATOM 698 C C . LEU A 1 91 ? -19.703 13.828 0.212 1 93.94 91 LEU A C 1
ATOM 700 O O . LEU A 1 91 ? -19.266 14.344 1.242 1 93.94 91 LEU A O 1
ATOM 704 N N . LEU A 1 92 ? -19.484 12.539 -0.146 1 96.62 92 LEU A N 1
ATOM 705 C CA . LEU A 1 92 ? -18.531 11.797 0.673 1 96.62 92 LEU A CA 1
ATOM 706 C C . LEU A 1 92 ? -17.141 12.43 0.587 1 96.62 92 LEU A C 1
ATOM 708 O O . LEU A 1 92 ? -16.656 12.727 -0.507 1 96.62 92 LEU A O 1
ATOM 712 N N . TRP A 1 93 ? -16.531 12.656 1.722 1 97.06 93 TRP A N 1
ATOM 713 C CA . TRP A 1 93 ? -15.219 13.297 1.779 1 97.06 93 TRP A CA 1
ATOM 714 C C . TRP A 1 93 ? -14.398 12.742 2.938 1 97.06 93 TRP A C 1
ATOM 716 O O . TRP A 1 93 ? -14.867 12.688 4.074 1 97.06 93 TRP A O 1
ATOM 726 N N . PRO A 1 94 ? -13.172 12.375 2.688 1 97.75 94 PRO A N 1
ATOM 727 C CA . PRO A 1 94 ? -12.516 12.312 1.382 1 97.75 94 PRO A CA 1
ATOM 728 C C . PRO A 1 94 ? -13.203 11.352 0.417 1 97.75 94 PRO A C 1
ATOM 730 O O . PRO A 1 94 ? -13.797 10.359 0.849 1 97.75 94 PRO A O 1
ATOM 733 N N . GLN A 1 95 ? -13.141 11.719 -0.816 1 96.75 95 GLN A N 1
ATOM 734 C CA . GLN A 1 95 ? -13.75 10.836 -1.806 1 96.75 95 GLN A CA 1
ATOM 735 C C . GLN A 1 95 ? -13.078 9.469 -1.813 1 96.75 95 GLN A C 1
ATOM 737 O O . GLN A 1 95 ? -11.852 9.367 -1.854 1 96.75 95 GLN A O 1
ATOM 742 N N . PRO A 1 96 ? -13.945 8.391 -1.731 1 96.38 96 PRO A N 1
ATOM 743 C CA . PRO A 1 96 ? -13.352 7.055 -1.77 1 96.38 96 PRO A CA 1
ATOM 744 C C . PRO A 1 96 ? -12.633 6.762 -3.084 1 96.38 96 PRO A C 1
ATOM 746 O O . PRO A 1 96 ? -13.008 7.305 -4.129 1 96.38 96 PRO A O 1
ATOM 749 N N . GLN A 1 97 ? -11.625 5.93 -3.025 1 92.62 97 GLN A N 1
ATOM 750 C CA . GLN A 1 97 ? -10.883 5.535 -4.215 1 92.62 97 GLN A CA 1
ATOM 751 C C . GLN A 1 97 ? -11.797 4.844 -5.227 1 92.62 97 GLN A C 1
ATOM 753 O O . GLN A 1 97 ? -11.695 5.09 -6.43 1 92.62 97 GLN A O 1
ATOM 758 N N . LYS A 1 98 ? -12.641 3.957 -4.727 1 88.56 98 LYS A N 1
ATOM 759 C CA . LYS A 1 98 ? -13.602 3.244 -5.559 1 88.56 98 LYS A CA 1
ATOM 760 C C . LYS A 1 98 ? -14.961 3.156 -4.871 1 88.56 98 LYS A C 1
ATOM 762 O O . LYS A 1 98 ? -15.055 2.764 -3.705 1 88.56 98 LYS A O 1
ATOM 767 N N . ILE A 1 99 ? -15.984 3.584 -5.559 1 92.19 99 ILE A N 1
ATOM 768 C CA . ILE A 1 99 ? -17.359 3.49 -5.074 1 92.19 99 ILE A CA 1
ATOM 769 C C . ILE A 1 99 ? -18.281 3.078 -6.223 1 92.19 99 ILE A C 1
ATOM 771 O O . ILE A 1 99 ? -18.188 3.621 -7.324 1 92.19 99 ILE A O 1
ATOM 775 N N . VAL A 1 100 ? -19.094 2.066 -5.969 1 86.69 100 VAL A N 1
ATOM 776 C CA . VAL A 1 100 ? -20.031 1.576 -6.969 1 86.69 100 VAL A CA 1
ATOM 777 C C . VAL A 1 100 ? -21.422 1.443 -6.348 1 86.69 100 VAL A C 1
ATOM 779 O O . VAL A 1 100 ? -21.578 0.857 -5.273 1 86.69 100 VAL A O 1
ATOM 782 N N . GLN A 1 101 ? -22.312 2.098 -7.004 1 89.19 101 GLN A N 1
ATOM 783 C CA . GLN A 1 101 ? -23.703 1.907 -6.609 1 89.19 101 GLN A CA 1
ATOM 784 C C . GLN A 1 101 ? -24.297 0.663 -7.262 1 89.19 101 GLN A C 1
ATOM 786 O O . GLN A 1 101 ? -24.266 0.52 -8.484 1 89.19 101 GLN A O 1
ATOM 791 N N . ILE A 1 102 ? -24.719 -0.197 -6.41 1 81.31 102 ILE A N 1
ATOM 792 C CA . ILE A 1 102 ? -25.266 -1.452 -6.902 1 81.31 102 ILE A CA 1
ATOM 793 C C . ILE A 1 102 ? -26.781 -1.315 -7.066 1 81.31 102 ILE A C 1
ATOM 795 O O . ILE A 1 102 ? -27.453 -0.727 -6.219 1 81.31 102 ILE A O 1
ATOM 799 N N . GLU A 1 103 ? -27.266 -1.79 -8.211 1 79.12 103 GLU A N 1
ATOM 800 C CA . GLU A 1 103 ? -28.703 -1.72 -8.477 1 79.12 103 GLU A CA 1
ATOM 801 C C . GLU A 1 103 ? -29.453 -2.771 -7.676 1 79.12 103 GLU A C 1
ATOM 803 O O . GLU A 1 103 ? -29.797 -3.832 -8.203 1 79.12 103 GLU A O 1
ATOM 808 N N . GLU A 1 104 ? -29.562 -2.576 -6.5 1 79.31 104 GLU A N 1
ATOM 809 C CA . GLU A 1 104 ? -30.312 -3.422 -5.57 1 79.31 104 GLU A CA 1
ATOM 810 C C . GLU A 1 104 ? -31.188 -2.584 -4.648 1 79.31 104 GLU A C 1
ATOM 812 O O . GLU A 1 104 ? -31.219 -1.356 -4.754 1 79.31 104 GLU A O 1
ATOM 817 N N . GLU A 1 105 ? -31.938 -3.305 -3.938 1 84.44 105 GLU A N 1
ATOM 818 C CA . GLU A 1 105 ? -32.812 -2.645 -2.975 1 84.44 105 GLU A CA 1
ATOM 819 C C . GLU A 1 105 ? -32 -1.865 -1.938 1 84.44 105 GLU A C 1
ATOM 821 O O . GLU A 1 105 ? -30.844 -2.18 -1.684 1 84.44 105 GLU A O 1
ATOM 826 N N . PHE A 1 106 ? -32.656 -0.878 -1.454 1 90.88 106 PHE A N 1
ATOM 827 C CA . PHE A 1 106 ? -32.031 0.008 -0.473 1 90.88 106 PHE A CA 1
ATOM 828 C C . PHE A 1 106 ? -31.922 -0.676 0.884 1 90.88 106 PHE A C 1
ATOM 830 O O . PHE A 1 106 ? -32.719 -1.552 1.209 1 90.88 106 PHE A O 1
ATOM 837 N N . PHE A 1 107 ? -30.953 -0.325 1.556 1 93.75 107 PHE A N 1
ATOM 838 C CA . PHE A 1 107 ? -30.812 -0.737 2.947 1 93.75 107 PHE A CA 1
ATOM 839 C C . PHE A 1 107 ? -31.594 0.182 3.867 1 93.75 107 PHE A C 1
ATOM 841 O O . PHE A 1 107 ? -31.297 1.372 3.979 1 93.75 107 PHE A O 1
ATOM 848 N N . ARG A 1 108 ? -32.531 -0.361 4.578 1 94.31 108 ARG A N 1
ATOM 849 C CA . ARG A 1 108 ? -33.344 0.455 5.465 1 94.31 108 ARG A CA 1
ATOM 850 C C . ARG A 1 108 ? -32.625 0.745 6.773 1 94.31 108 ARG A C 1
ATOM 852 O O . ARG A 1 108 ? -32.094 -0.167 7.406 1 94.31 108 ARG A O 1
ATOM 859 N N . LEU A 1 109 ? -32.594 2.004 7.129 1 94.56 109 LEU A N 1
ATOM 860 C CA . LEU A 1 109 ? -31.938 2.408 8.367 1 94.56 109 LEU A CA 1
ATOM 861 C C . LEU A 1 109 ? -32.812 2.074 9.578 1 94.56 109 LEU A C 1
ATOM 863 O O . LEU A 1 109 ? -34.031 2.346 9.57 1 94.56 109 LEU A O 1
ATOM 867 N N . GLN A 1 110 ? -32.156 1.446 10.523 1 93.19 110 GLN A N 1
ATOM 868 C CA . GLN A 1 110 ? -32.812 1.065 11.773 1 93.19 110 GLN A CA 1
ATOM 869 C C . GLN A 1 110 ? -32.156 1.737 12.969 1 93.19 110 GLN A C 1
ATOM 871 O O . GLN A 1 110 ? -30.984 2.09 12.922 1 93.19 110 GLN A O 1
ATOM 876 N N . PRO A 1 111 ? -32.906 1.904 14 1 93.69 111 PRO A N 1
ATOM 877 C CA . PRO A 1 111 ? -32.344 2.596 15.164 1 93.69 111 PRO A CA 1
ATOM 878 C C . PRO A 1 111 ? -31.266 1.781 15.867 1 93.69 111 PRO A C 1
ATOM 880 O O . PRO A 1 111 ? -30.375 2.352 16.5 1 93.69 111 PRO A O 1
ATOM 883 N N . LYS A 1 112 ? -31.406 0.479 15.75 1 94.06 112 LYS A N 1
ATOM 884 C CA . LYS A 1 112 ? -30.453 -0.375 16.453 1 94.06 112 LYS A CA 1
ATOM 885 C C . LYS A 1 112 ? -29.797 -1.366 15.484 1 94.06 112 LYS A C 1
ATOM 887 O O . LYS A 1 112 ? -30.484 -1.981 14.664 1 94.06 112 LYS A O 1
ATOM 892 N N . TYR A 1 113 ? -28.484 -1.447 15.664 1 93.5 113 TYR A N 1
ATOM 893 C CA . TYR A 1 113 ? -27.734 -2.387 14.844 1 93.5 113 TYR A CA 1
ATOM 894 C C . TYR A 1 113 ? -26.906 -3.324 15.711 1 93.5 113 TYR A C 1
ATOM 896 O O . TYR A 1 113 ? -26.25 -2.885 16.656 1 93.5 113 TYR A O 1
ATOM 904 N N . SER A 1 114 ? -27 -4.57 15.359 1 91.31 114 SER A N 1
ATOM 905 C CA . SER A 1 114 ? -26.109 -5.551 15.961 1 91.31 114 SER A CA 1
ATOM 906 C C . SER A 1 114 ? -24.844 -5.723 15.141 1 91.31 114 SER A C 1
ATOM 908 O O . SER A 1 114 ? -24.906 -5.961 13.93 1 91.31 114 SER A O 1
ATOM 910 N N . VAL A 1 115 ? -23.703 -5.551 15.836 1 90.56 115 VAL A N 1
ATOM 911 C CA . VAL A 1 115 ? -22.422 -5.672 15.164 1 90.56 115 VAL A CA 1
ATOM 912 C C . VAL A 1 115 ? -21.75 -6.992 15.555 1 90.56 115 VAL A C 1
ATOM 914 O O . VAL A 1 115 ? -21.609 -7.297 16.734 1 90.56 115 VAL A O 1
ATOM 917 N N . GLN A 1 116 ? -21.406 -7.754 14.562 1 85.69 116 GLN A N 1
ATOM 918 C CA . GLN A 1 116 ? -20.656 -8.984 14.773 1 85.69 116 GLN A CA 1
ATOM 919 C C . GLN A 1 116 ? -19.219 -8.852 14.266 1 85.69 116 GLN A C 1
ATOM 921 O O . GLN A 1 116 ? -19 -8.367 13.156 1 85.69 116 GLN A O 1
ATOM 926 N N . VAL A 1 117 ? -18.312 -9.211 15.125 1 84.06 117 VAL A N 1
ATOM 927 C CA . VAL A 1 117 ? -16.891 -9.102 14.766 1 84.06 117 VAL A CA 1
ATOM 928 C C . VAL A 1 117 ? -16.328 -10.492 14.516 1 84.06 117 VAL A C 1
ATOM 930 O O . VAL A 1 117 ? -16.453 -11.391 15.352 1 84.06 117 VAL A O 1
ATOM 933 N N . ILE A 1 118 ? -15.797 -10.586 13.32 1 78 118 ILE A N 1
ATOM 934 C CA . ILE A 1 118 ? -15.156 -11.859 13 1 78 118 ILE A CA 1
ATOM 935 C C . ILE A 1 118 ? -13.68 -11.797 13.383 1 78 118 ILE A C 1
ATOM 937 O O . ILE A 1 118 ? -12.961 -10.883 12.961 1 78 118 ILE A O 1
ATOM 941 N N . HIS A 1 119 ? -13.328 -12.695 14.242 1 65.19 119 HIS A N 1
ATOM 942 C CA . HIS A 1 119 ? -11.953 -12.727 14.727 1 65.19 119 HIS A CA 1
ATOM 943 C C . HIS A 1 119 ? -11 -13.266 13.656 1 65.19 119 HIS A C 1
ATOM 945 O O . HIS A 1 119 ? -11.312 -14.258 12.992 1 65.19 119 HIS A O 1
ATOM 951 N N . SER A 1 120 ? -10.188 -12.422 13.18 1 61.88 120 SER A N 1
ATOM 952 C CA . SER A 1 120 ? -9.172 -12.93 12.266 1 61.88 120 SER A CA 1
ATOM 953 C C . SER A 1 120 ? -7.898 -13.32 13.008 1 61.88 120 SER A C 1
ATOM 955 O O . SER A 1 120 ? -7.754 -13.031 14.195 1 61.88 120 SER A O 1
ATOM 957 N N . VAL A 1 121 ? -7.055 -14.258 12.445 1 55.56 121 VAL A N 1
ATOM 958 C CA . VAL A 1 121 ? -5.82 -14.836 12.961 1 55.56 121 VAL A CA 1
ATOM 959 C C . VAL A 1 121 ? -4.93 -13.727 13.523 1 55.56 121 VAL A C 1
ATOM 961 O O . VAL A 1 121 ? -3.99 -14.008 14.273 1 55.56 121 VAL A O 1
ATOM 964 N N . VAL A 1 122 ? -5.348 -12.492 13.156 1 57.62 122 VAL A N 1
ATOM 965 C CA . VAL A 1 122 ? -4.316 -11.531 13.531 1 57.62 122 VAL A CA 1
ATOM 966 C C . VAL A 1 122 ? -4.523 -11.078 14.977 1 57.62 122 VAL A C 1
ATOM 968 O O . VAL A 1 122 ? -5.617 -11.219 15.523 1 57.62 122 VAL A O 1
ATOM 971 N N . ASP A 1 123 ? -3.467 -10.867 15.625 1 62.09 123 ASP A N 1
ATOM 972 C CA . ASP A 1 123 ? -3.24 -10.445 17 1 62.09 123 ASP A CA 1
ATOM 973 C C . ASP A 1 123 ? -4.066 -9.211 17.344 1 62.09 123 ASP A C 1
ATOM 975 O O . ASP A 1 123 ? -3.578 -8.289 18 1 62.09 123 ASP A O 1
ATOM 979 N N . VAL A 1 124 ? -5.293 -9.125 16.781 1 72.44 124 VAL A N 1
ATOM 980 C CA . VAL A 1 124 ? -6.074 -7.965 17.203 1 72.44 124 VAL A CA 1
ATOM 981 C C . VAL A 1 124 ? -7.094 -8.383 18.266 1 72.44 124 VAL A C 1
ATOM 983 O O . VAL A 1 124 ? -7.883 -9.305 18.047 1 72.44 124 VAL A O 1
ATOM 986 N N . SER A 1 125 ? -7.004 -7.789 19.391 1 75.56 125 SER A N 1
ATOM 987 C CA . SER A 1 125 ? -7.918 -8.07 20.484 1 75.56 125 SER A CA 1
ATOM 988 C C . SER A 1 125 ? -9.328 -7.574 20.188 1 75.56 125 SER A C 1
ATOM 990 O O . SER A 1 125 ? -9.5 -6.57 19.484 1 75.56 125 SER A O 1
ATOM 992 N N . ALA A 1 126 ? -10.258 -8.328 20.625 1 76.44 126 ALA A N 1
ATOM 993 C CA . ALA A 1 126 ? -11.648 -7.914 20.5 1 76.44 126 ALA A CA 1
ATOM 994 C C . ALA A 1 126 ? -11.883 -6.562 21.172 1 76.44 126 ALA A C 1
ATOM 996 O O . ALA A 1 126 ? -12.68 -5.754 20.688 1 76.44 126 ALA A O 1
ATOM 997 N N . HIS A 1 127 ? -11.172 -6.316 22.156 1 82.12 127 HIS A N 1
ATOM 998 C CA . HIS A 1 127 ? -11.305 -5.055 22.875 1 82.12 127 HIS A CA 1
ATOM 999 C C . HIS A 1 127 ? -10.898 -3.875 22 1 82.12 127 HIS A C 1
ATOM 1001 O O . HIS A 1 127 ? -11.5 -2.803 22.078 1 82.12 127 HIS A O 1
ATOM 1007 N N . SER A 1 128 ? -9.914 -4.156 21.188 1 88.62 128 SER A N 1
ATOM 1008 C CA . SER A 1 128 ? -9.445 -3.08 20.328 1 88.62 128 SER A CA 1
ATOM 1009 C C . SER A 1 128 ? -10.5 -2.721 19.281 1 88.62 128 SER A C 1
ATOM 1011 O O . SER A 1 128 ? -10.648 -1.551 18.922 1 88.62 128 SER A O 1
ATOM 1013 N N . VAL A 1 129 ? -11.227 -3.695 18.875 1 89.31 129 VAL A N 1
ATOM 1014 C CA . VAL A 1 129 ? -12.281 -3.455 17.906 1 89.31 129 VAL A CA 1
ATOM 1015 C C . VAL A 1 129 ? -13.422 -2.664 18.547 1 89.31 129 VAL A C 1
ATOM 1017 O O . VAL A 1 129 ? -13.945 -1.725 17.953 1 89.31 129 VAL A O 1
ATOM 1020 N N . ILE A 1 130 ? -13.727 -3.018 19.781 1 89.31 130 ILE A N 1
ATOM 1021 C CA . ILE A 1 130 ? -14.773 -2.336 20.516 1 89.31 130 ILE A CA 1
ATOM 1022 C C . ILE A 1 130 ? -14.375 -0.883 20.766 1 89.31 130 ILE A C 1
ATOM 1024 O O . ILE A 1 130 ? -15.211 0.023 20.672 1 89.31 130 ILE A O 1
ATOM 1028 N N . ASP A 1 131 ? -13.164 -0.744 21.031 1 91.62 131 ASP A N 1
ATOM 1029 C CA . ASP A 1 131 ? -12.664 0.61 21.25 1 91.62 131 ASP A CA 1
ATOM 1030 C C . ASP A 1 131 ? -12.859 1.483 20.016 1 91.62 131 ASP A C 1
ATOM 1032 O O . ASP A 1 131 ? -13.219 2.658 20.125 1 91.62 131 ASP A O 1
ATOM 1036 N N . VAL A 1 132 ? -12.617 0.928 18.859 1 94.19 132 VAL A N 1
ATOM 1037 C CA . VAL A 1 132 ? -12.789 1.688 17.625 1 94.19 132 VAL A CA 1
ATOM 1038 C C . VAL A 1 132 ? -14.266 2.051 17.453 1 94.19 132 VAL A C 1
ATOM 1040 O O . VAL A 1 132 ? -14.594 3.191 17.109 1 94.19 132 VAL A O 1
ATOM 1043 N N . TRP A 1 133 ? -15.141 1.146 17.703 1 93.31 133 TRP A N 1
ATOM 1044 C CA . TRP A 1 133 ? -16.578 1.41 17.594 1 93.31 133 TRP A CA 1
ATOM 1045 C C . TRP A 1 133 ? -17.016 2.465 18.594 1 93.31 133 TRP A C 1
ATOM 1047 O O . TRP A 1 133 ? -17.875 3.295 18.297 1 93.31 133 TRP A O 1
ATOM 1057 N N . ASN A 1 134 ? -16.391 2.473 19.734 1 92.62 134 ASN A N 1
ATOM 1058 C CA . ASN A 1 134 ? -16.734 3.428 20.781 1 92.62 134 ASN A CA 1
ATOM 1059 C C . ASN A 1 134 ? -16.391 4.855 20.375 1 92.62 134 ASN A C 1
ATOM 1061 O O . ASN A 1 134 ? -17.078 5.801 20.75 1 92.62 134 ASN A O 1
ATOM 1065 N N . ILE A 1 135 ? -15.328 5.008 19.672 1 93.81 135 ILE A N 1
ATOM 1066 C CA . ILE A 1 135 ? -14.938 6.324 19.172 1 93.81 135 ILE A CA 1
ATOM 1067 C C . ILE A 1 135 ? -16.078 6.938 18.359 1 93.81 135 ILE A C 1
ATOM 1069 O O . ILE A 1 135 ? -16.297 8.148 18.406 1 93.81 135 ILE A O 1
ATOM 1073 N N . HIS A 1 136 ? -16.844 6.09 17.688 1 94.94 136 HIS A N 1
ATOM 1074 C CA . HIS A 1 136 ? -17.859 6.559 16.734 1 94.94 136 HIS A CA 1
ATOM 1075 C C . HIS A 1 136 ? -19.25 6.488 17.359 1 94.94 136 HIS A C 1
ATOM 1077 O O . HIS A 1 136 ? -20.234 6.945 16.75 1 94.94 136 HIS A O 1
ATOM 1083 N N . SER A 1 137 ? -19.406 5.992 18.562 1 92.75 137 SER A N 1
ATOM 1084 C CA . SER A 1 137 ? -20.703 5.734 19.172 1 92.75 137 SER A CA 1
ATOM 1085 C C . SER A 1 137 ? -21.469 7.031 19.391 1 92.75 137 SER A C 1
ATOM 1087 O O . SER A 1 137 ? -22.688 7.086 19.172 1 92.75 137 SER A O 1
ATOM 1089 N N . SER A 1 138 ? -20.734 8.008 19.812 1 91.06 138 SER A N 1
ATOM 1090 C CA . SER A 1 138 ? -21.391 9.273 20.109 1 91.06 138 SER A CA 1
ATOM 1091 C C . SER A 1 138 ? -22 9.883 18.859 1 91.06 138 SER A C 1
ATOM 1093 O O . SER A 1 138 ? -23.109 10.422 18.906 1 91.06 138 SER A O 1
ATOM 1095 N N . LYS A 1 139 ? -21.297 9.82 17.781 1 90.75 139 LYS A N 1
ATOM 1096 C CA . LYS A 1 139 ? -21.828 10.367 16.531 1 90.75 139 LYS A CA 1
ATOM 1097 C C . LYS A 1 139 ? -23.031 9.57 16.047 1 90.75 139 LYS A C 1
ATOM 1099 O O . LYS A 1 139 ? -24.047 10.148 15.648 1 90.75 139 LYS A O 1
ATOM 1104 N N . PHE A 1 140 ? -22.984 8.289 16.094 1 93.75 140 PHE A N 1
ATOM 1105 C CA . PHE A 1 140 ? -24.125 7.461 15.711 1 93.75 140 PHE A CA 1
ATOM 1106 C C . PHE A 1 140 ? -25.328 7.754 16.594 1 93.75 140 PHE A C 1
ATOM 1108 O O . PHE A 1 140 ? -26.453 7.879 16.094 1 93.75 140 PHE A O 1
ATOM 1115 N N . ALA A 1 141 ? -25.062 7.961 17.844 1 93.38 141 ALA A N 1
ATOM 1116 C CA . ALA A 1 141 ? -26.141 8.258 18.781 1 93.38 141 ALA A CA 1
ATOM 1117 C C . ALA A 1 141 ? -26.781 9.602 18.469 1 93.38 141 ALA A C 1
ATOM 1119 O O . ALA A 1 141 ? -28 9.742 18.578 1 93.38 141 ALA A O 1
ATOM 1120 N N . SER A 1 142 ? -25.953 10.531 18.141 1 91.19 142 SER A N 1
ATOM 1121 C CA . SER A 1 142 ? -26.469 11.859 17.812 1 91.19 142 SER A CA 1
ATOM 1122 C C . SER A 1 142 ? -27.391 11.812 16.594 1 91.19 142 SER A C 1
ATOM 1124 O O . SER A 1 142 ? -28.266 12.664 16.438 1 91.19 142 SER A O 1
ATOM 1126 N N . LEU A 1 143 ? -27.219 10.844 15.789 1 91.25 143 LEU A N 1
ATOM 1127 C CA . LEU A 1 143 ? -28.047 10.664 14.594 1 91.25 143 LEU A CA 1
ATOM 1128 C C . LEU A 1 143 ? -29.234 9.758 14.891 1 91.25 143 LEU A C 1
ATOM 1130 O O . LEU A 1 143 ? -30.062 9.5 14.016 1 91.25 143 LEU A O 1
ATOM 1134 N N . GLY A 1 144 ? -29.25 9.242 16.094 1 92.5 144 GLY A N 1
ATOM 1135 C CA . GLY A 1 144 ? -30.359 8.406 16.5 1 92.5 144 GLY A CA 1
ATOM 1136 C C . GLY A 1 144 ? -30.109 6.922 16.297 1 92.5 144 GLY A C 1
ATOM 1137 O O . GLY A 1 144 ? -31.031 6.117 16.297 1 92.5 144 GLY A O 1
ATOM 1138 N N . PHE A 1 145 ? -28.875 6.586 16.125 1 94.25 145 PHE A N 1
ATOM 1139 C CA . PHE A 1 145 ? -28.531 5.191 15.875 1 94.25 145 PHE A CA 1
ATOM 1140 C C . PHE A 1 145 ? -27.672 4.637 17 1 94.25 145 PHE A C 1
ATOM 1142 O O . PHE A 1 145 ? -26.875 5.363 17.594 1 94.25 145 PHE A O 1
ATOM 1149 N N . GLU A 1 146 ? -27.906 3.373 17.297 1 93.81 146 GLU A N 1
ATOM 1150 C CA . GLU A 1 146 ? -27.094 2.662 18.281 1 93.81 146 GLU A CA 1
ATOM 1151 C C . GLU A 1 146 ? -26.484 1.401 17.672 1 93.81 146 GLU A C 1
ATOM 1153 O O . GLU A 1 146 ? -27.203 0.539 17.156 1 93.81 146 GLU A O 1
ATOM 1158 N N . CYS A 1 147 ? -25.188 1.363 17.703 1 91.12 147 CYS A N 1
ATOM 1159 C CA . CYS A 1 147 ? -24.469 0.186 17.234 1 91.12 147 CYS A CA 1
ATOM 1160 C C . CYS A 1 147 ? -23.828 -0.553 18.406 1 91.12 147 CYS A C 1
ATOM 1162 O O . CYS A 1 147 ? -22.984 0.006 19.109 1 91.12 147 CYS A O 1
ATOM 1164 N N . SER A 1 148 ? -24.188 -1.794 18.625 1 89.19 148 SER A N 1
ATOM 1165 C CA . SER A 1 148 ? -23.656 -2.57 19.734 1 89.19 148 SER A CA 1
ATOM 1166 C C . SER A 1 148 ? -22.906 -3.807 19.25 1 89.19 148 SER A C 1
ATOM 1168 O O . SER A 1 148 ? -23.453 -4.594 18.469 1 89.19 148 SER A O 1
ATOM 1170 N N . VAL A 1 149 ? -21.719 -3.906 19.734 1 86.12 149 VAL A N 1
ATOM 1171 C CA . VAL A 1 149 ? -20.953 -5.117 19.438 1 86.12 149 VAL A CA 1
ATOM 1172 C C . VAL A 1 149 ? -21.469 -6.273 20.297 1 86.12 149 VAL A C 1
ATOM 1174 O O . VAL A 1 149 ? -21.391 -6.223 21.516 1 86.12 149 VAL A O 1
ATOM 1177 N N . GLU A 1 150 ? -21.969 -7.27 19.672 1 80.19 150 GLU A N 1
ATOM 1178 C CA . GLU A 1 150 ? -22.656 -8.32 20.406 1 80.19 150 GLU A CA 1
ATOM 1179 C C . GLU A 1 150 ? -21.812 -9.578 20.516 1 80.19 150 GLU A C 1
ATOM 1181 O O . GLU A 1 150 ? -21.891 -10.32 21.5 1 80.19 150 GLU A O 1
ATOM 1186 N N . ASN A 1 151 ? -21.125 -9.914 19.375 1 76.88 151 ASN A N 1
ATOM 1187 C CA . ASN A 1 151 ? -20.422 -11.195 19.375 1 76.88 151 ASN A CA 1
ATOM 1188 C C . ASN A 1 151 ? -19.094 -11.109 18.625 1 76.88 151 ASN A C 1
ATOM 1190 O O . ASN A 1 151 ? -18.938 -10.25 17.75 1 76.88 151 ASN A O 1
ATOM 1194 N N . ILE A 1 152 ? -18.266 -11.773 19.219 1 74.88 152 ILE A N 1
ATOM 1195 C CA . ILE A 1 152 ? -16.984 -12.016 18.547 1 74.88 152 ILE A CA 1
ATOM 1196 C C . ILE A 1 152 ? -16.922 -13.461 18.062 1 74.88 152 ILE A C 1
ATOM 1198 O O . ILE A 1 152 ? -17.016 -14.391 18.859 1 74.88 152 ILE A O 1
ATOM 1202 N N . MET A 1 153 ? -17.016 -13.484 16.75 1 68.75 153 MET A N 1
ATOM 1203 C CA . MET A 1 153 ? -17.109 -14.828 16.188 1 68.75 153 MET A CA 1
ATOM 1204 C C . MET A 1 153 ? -15.789 -15.242 15.539 1 68.75 153 MET A C 1
ATOM 1206 O O . MET A 1 153 ? -15.008 -14.391 15.102 1 68.75 153 MET A O 1
ATOM 1210 N N . LYS A 1 154 ? -15.508 -16.422 15.758 1 61.69 154 LYS A N 1
ATOM 1211 C CA . LYS A 1 154 ? -14.328 -16.969 15.094 1 61.69 154 LYS A CA 1
ATOM 1212 C C . LYS A 1 154 ? -14.562 -17.109 13.594 1 61.69 154 LYS A C 1
ATOM 1214 O O . LYS A 1 154 ? -13.609 -17.062 12.805 1 61.69 154 LYS A O 1
ATOM 1219 N N . SER A 1 155 ? -15.859 -17.406 13.227 1 56.97 155 SER A N 1
ATOM 1220 C CA . SER A 1 155 ? -16.125 -17.641 11.812 1 56.97 155 SER A CA 1
ATOM 1221 C C . SER A 1 155 ? -17.422 -16.969 11.375 1 56.97 155 SER A C 1
ATOM 1223 O O . SER A 1 155 ? -18.25 -16.594 12.219 1 56.97 155 SER A O 1
ATOM 1225 N N . ASN A 1 156 ? -17.578 -16.469 10.07 1 53.91 156 ASN A N 1
ATOM 1226 C CA . ASN A 1 156 ? -18.688 -15.766 9.461 1 53.91 156 ASN A CA 1
ATOM 1227 C C . ASN A 1 156 ? -19.984 -16.562 9.555 1 53.91 156 ASN A C 1
ATOM 1229 O O . ASN A 1 156 ? -21.016 -16.156 9.039 1 53.91 156 ASN A O 1
ATOM 1233 N N . PHE A 1 157 ? -20.078 -17.859 10.047 1 52.38 157 PHE A N 1
ATOM 1234 C CA . PHE A 1 157 ? -21.109 -18.859 9.773 1 52.38 157 PHE A CA 1
ATOM 1235 C C . PHE A 1 157 ? -22.5 -18.312 10.047 1 52.38 157 PHE A C 1
ATOM 1237 O O . PHE A 1 157 ? -23.438 -18.594 9.312 1 52.38 157 PHE A O 1
ATOM 1244 N N . GLU A 1 158 ? -22.641 -17.75 11.203 1 54.81 158 GLU A N 1
ATOM 1245 C CA . GLU A 1 158 ? -24.016 -17.406 11.578 1 54.81 158 GLU A CA 1
ATOM 1246 C C . GLU A 1 158 ? -24.25 -15.906 11.508 1 54.81 158 GLU A C 1
ATOM 1248 O O . GLU A 1 158 ? -24.938 -15.344 12.352 1 54.81 158 GLU A O 1
ATOM 1253 N N . CYS A 1 159 ? -23.719 -15.461 10.383 1 56.41 159 CYS A N 1
ATOM 1254 C CA . CYS A 1 159 ? -23.656 -14.023 10.633 1 56.41 159 CYS A CA 1
ATOM 1255 C C . CYS A 1 159 ? -25.016 -13.367 10.406 1 56.41 159 CYS A C 1
ATOM 1257 O O . CYS A 1 159 ? -25.422 -13.141 9.266 1 56.41 159 CYS A O 1
ATOM 1259 N N . SER A 1 160 ? -25.938 -13.539 11.305 1 62.97 160 SER A N 1
ATOM 1260 C CA . SER A 1 160 ? -27.234 -12.867 11.383 1 62.97 160 SER A CA 1
ATOM 1261 C C . SER A 1 160 ? -27.062 -11.406 11.812 1 62.97 160 SER A C 1
ATOM 1263 O O . SER A 1 160 ? -28.047 -10.672 11.898 1 62.97 160 SER A O 1
ATOM 1265 N N . GLY A 1 161 ? -25.906 -10.977 11.836 1 72.19 161 GLY A N 1
ATOM 1266 C CA . GLY A 1 161 ? -25.766 -9.602 12.289 1 72.19 161 GLY A CA 1
ATOM 1267 C C . GLY A 1 161 ? -26.047 -8.586 11.203 1 72.19 161 GLY A C 1
ATOM 1268 O O . GLY A 1 161 ? -26 -8.906 10.016 1 72.19 161 GLY A O 1
ATOM 1269 N N . ASP A 1 162 ? -26.562 -7.391 11.688 1 87.31 162 ASP A N 1
ATOM 1270 C CA . ASP A 1 162 ? -26.844 -6.293 10.766 1 87.31 162 ASP A CA 1
ATOM 1271 C C . ASP A 1 162 ? -25.562 -5.773 10.125 1 87.31 162 ASP A C 1
ATOM 1273 O O . ASP A 1 162 ? -25.547 -5.457 8.93 1 87.31 162 ASP A O 1
ATOM 1277 N N . ILE A 1 163 ? -24.547 -5.758 10.984 1 90.94 163 ILE A N 1
ATOM 1278 C CA . ILE A 1 163 ? -23.234 -5.309 10.531 1 90.94 163 ILE A CA 1
ATOM 1279 C C . ILE A 1 163 ? -22.172 -6.363 10.859 1 90.94 163 ILE A C 1
ATOM 1281 O O . ILE A 1 163 ? -22.062 -6.793 12.008 1 90.94 163 ILE A O 1
ATOM 1285 N N . ILE A 1 164 ? -21.469 -6.805 9.883 1 86.75 164 ILE A N 1
ATOM 1286 C CA . ILE A 1 164 ? -20.406 -7.77 10.07 1 86.75 164 ILE A CA 1
ATOM 1287 C C . ILE A 1 164 ? -19.047 -7.086 9.867 1 86.75 164 ILE A C 1
ATOM 1289 O O . ILE A 1 164 ? -18.812 -6.477 8.82 1 86.75 164 ILE A O 1
ATOM 1293 N N . CYS A 1 165 ? -18.219 -7.184 10.859 1 88.25 165 CYS A N 1
ATOM 1294 C CA . CYS A 1 165 ? -16.891 -6.594 10.805 1 88.25 165 CYS A CA 1
ATOM 1295 C C . CYS A 1 165 ? -15.812 -7.672 10.789 1 88.25 165 CYS A C 1
ATOM 1297 O O . CYS A 1 165 ? -15.805 -8.562 11.648 1 88.25 165 CYS A O 1
ATOM 1299 N N . HIS A 1 166 ? -14.969 -7.555 9.828 1 84.06 166 HIS A N 1
ATOM 1300 C CA . HIS A 1 166 ? -13.859 -8.5 9.703 1 84.06 166 HIS A CA 1
ATOM 1301 C C . HIS A 1 166 ? -12.539 -7.773 9.492 1 84.06 166 HIS A C 1
ATOM 1303 O O . HIS A 1 166 ? -12.453 -6.855 8.672 1 84.06 166 HIS A O 1
ATOM 1309 N N . LEU A 1 167 ? -11.57 -8.117 10.336 1 86.56 167 LEU A N 1
ATOM 1310 C CA . LEU A 1 167 ? -10.219 -7.594 10.164 1 86.56 167 LEU A CA 1
ATOM 1311 C C . LEU A 1 167 ? -9.273 -8.68 9.664 1 86.56 167 LEU A C 1
ATOM 1313 O O . LEU A 1 167 ? -9.125 -9.719 10.305 1 86.56 167 LEU A O 1
ATOM 1317 N N . ASN A 1 168 ? -8.695 -8.445 8.508 1 81 168 ASN A N 1
ATOM 1318 C CA . ASN A 1 168 ? -7.758 -9.406 7.941 1 81 168 ASN A CA 1
ATOM 1319 C C . ASN A 1 168 ? -6.711 -8.719 7.07 1 81 168 ASN A C 1
ATOM 1321 O O . ASN A 1 168 ? -6.977 -8.398 5.91 1 81 168 ASN A O 1
ATOM 1325 N N . PRO A 1 169 ? -5.539 -8.562 7.598 1 81.06 169 PRO A N 1
ATOM 1326 C CA . PRO A 1 169 ? -4.492 -7.871 6.84 1 81.06 169 PRO A CA 1
ATOM 1327 C C . PRO A 1 169 ? -4.094 -8.617 5.57 1 81.06 169 PRO A C 1
ATOM 1329 O O . PRO A 1 169 ? -3.635 -7.996 4.605 1 81.06 169 PRO A O 1
ATOM 1332 N N . GLN A 1 170 ? -4.305 -9.883 5.488 1 74.44 170 GLN A N 1
ATOM 1333 C CA . GLN A 1 170 ? -3.865 -10.703 4.363 1 74.44 170 GLN A CA 1
ATOM 1334 C C . GLN A 1 170 ? -4.727 -10.445 3.129 1 74.44 170 GLN A C 1
ATOM 1336 O O . GLN A 1 170 ? -4.359 -10.844 2.02 1 74.44 170 GLN A O 1
ATOM 1341 N N . MET A 1 171 ? -5.785 -9.758 3.402 1 79.06 171 MET A N 1
ATOM 1342 C CA . MET A 1 171 ? -6.734 -9.562 2.311 1 79.06 171 MET A CA 1
ATOM 1343 C C . MET A 1 171 ? -6.473 -8.242 1.586 1 79.06 171 MET A C 1
ATOM 1345 O O . MET A 1 171 ? -7.184 -7.895 0.643 1 79.06 171 MET A O 1
ATOM 1349 N N . PHE A 1 172 ? -5.398 -7.504 2.053 1 81.06 172 PHE A N 1
ATOM 1350 C CA . PHE A 1 172 ? -5.141 -6.188 1.485 1 81.06 172 PHE A CA 1
ATOM 1351 C C . PHE A 1 172 ? -3.672 -6.031 1.117 1 81.06 172 PHE A C 1
ATOM 1353 O O . PHE A 1 172 ? -2.799 -6.617 1.762 1 81.06 172 PHE A O 1
ATOM 1360 N N . SER A 1 173 ? -3.449 -5.227 0.109 1 77 173 SER A N 1
ATOM 1361 C CA . SER A 1 173 ? -2.08 -4.895 -0.271 1 77 173 SER A CA 1
ATOM 1362 C C . SER A 1 173 ? -1.581 -3.666 0.484 1 77 173 SER A C 1
ATOM 1364 O O . SER A 1 173 ? -0.377 -3.408 0.534 1 77 173 SER A O 1
ATOM 1366 N N . ARG A 1 174 ? -2.498 -2.932 1.013 1 84.75 174 ARG A N 1
ATOM 1367 C CA . ARG A 1 174 ? -2.148 -1.678 1.673 1 84.75 174 ARG A CA 1
ATOM 1368 C C . ARG A 1 174 ? -2.705 -1.632 3.092 1 84.75 174 ARG A C 1
ATOM 1370 O O . ARG A 1 174 ? -3.818 -2.098 3.342 1 84.75 174 ARG A O 1
ATOM 1377 N N . ALA A 1 175 ? -1.965 -1.022 3.912 1 88.38 175 ALA A N 1
ATOM 1378 C CA . ALA A 1 175 ? -2.475 -0.757 5.254 1 88.38 175 ALA A CA 1
ATOM 1379 C C . ALA A 1 175 ? -3.539 0.337 5.23 1 88.38 175 ALA A C 1
ATOM 1381 O O . ALA A 1 175 ? -3.707 1.025 4.223 1 88.38 175 ALA A O 1
ATOM 1382 N N . GLU A 1 176 ? -4.309 0.414 6.242 1 94.19 176 GLU A N 1
ATOM 1383 C CA . GLU A 1 176 ? -5.324 1.443 6.438 1 94.19 176 GLU A CA 1
ATOM 1384 C C . GLU A 1 176 ? -6.402 1.367 5.363 1 94.19 176 GLU A C 1
ATOM 1386 O O . GLU A 1 176 ? -7.059 2.367 5.062 1 94.19 176 GLU A O 1
ATOM 1391 N N . SER A 1 177 ? -6.602 0.21 4.785 1 93.06 177 SER A N 1
ATOM 1392 C CA . SER A 1 177 ? -7.574 0.008 3.715 1 93.06 177 SER A CA 1
ATOM 1393 C C . SER A 1 177 ? -8.852 -0.636 4.242 1 93.06 177 SER A C 1
ATOM 1395 O O . SER A 1 177 ? -8.844 -1.261 5.305 1 93.06 177 SER A O 1
ATOM 1397 N N . TYR A 1 178 ? -9.953 -0.459 3.51 1 94.56 178 TYR A N 1
ATOM 1398 C CA . TYR A 1 178 ? -11.195 -1.09 3.926 1 94.56 178 TYR A CA 1
ATOM 1399 C C . TYR A 1 178 ? -12.141 -1.28 2.74 1 94.56 178 TYR A C 1
ATOM 1401 O O . TYR A 1 178 ? -12 -0.607 1.716 1 94.56 178 TYR A O 1
ATOM 1409 N N . LYS A 1 179 ? -12.969 -2.232 2.896 1 91.56 179 LYS A N 1
ATOM 1410 C CA . LYS A 1 179 ? -14.125 -2.457 2.031 1 91.56 179 LYS A CA 1
ATOM 1411 C C . LYS A 1 179 ? -15.43 -2.326 2.811 1 91.56 179 LYS A C 1
ATOM 1413 O O . LYS A 1 179 ? -15.523 -2.779 3.953 1 91.56 179 LYS A O 1
ATOM 1418 N N . LEU A 1 180 ? -16.328 -1.627 2.264 1 94.56 180 LEU A N 1
ATOM 1419 C CA . LEU A 1 180 ? -17.656 -1.451 2.83 1 94.56 180 LEU A CA 1
ATOM 1420 C C . LEU A 1 180 ? -18.734 -1.876 1.835 1 94.56 180 LEU A C 1
ATOM 1422 O O . LEU A 1 180 ? -18.844 -1.293 0.755 1 94.56 180 LEU A O 1
ATOM 1426 N N . ILE A 1 181 ? -19.438 -2.881 2.203 1 89.94 181 ILE A N 1
ATOM 1427 C CA . ILE A 1 181 ? -20.516 -3.412 1.359 1 89.94 181 ILE A CA 1
ATOM 1428 C C . ILE A 1 181 ? -21.859 -3.209 2.045 1 89.94 181 ILE A C 1
ATOM 1430 O O . ILE A 1 181 ? -22.078 -3.697 3.156 1 89.94 181 ILE A O 1
ATOM 1434 N N . ILE A 1 182 ? -22.641 -2.496 1.418 1 92.75 182 ILE A N 1
ATOM 1435 C CA . ILE A 1 182 ? -24 -2.275 1.917 1 92.75 182 ILE A CA 1
ATOM 1436 C C . ILE A 1 182 ? -25 -2.967 1.002 1 92.75 182 ILE A C 1
ATOM 1438 O O . ILE A 1 182 ? -25.141 -2.609 -0.171 1 92.75 182 ILE A O 1
ATOM 1442 N N . SER A 1 183 ? -25.609 -3.949 1.517 1 87.5 183 SER A N 1
ATOM 1443 C CA . SER A 1 183 ? -26.672 -4.656 0.816 1 87.5 183 SER A CA 1
ATOM 1444 C C . SER A 1 183 ? -28.031 -4.395 1.464 1 87.5 183 SER A C 1
ATOM 1446 O O . SER A 1 183 ? -28.125 -3.65 2.441 1 87.5 183 SER A O 1
ATOM 1448 N N . LYS A 1 184 ? -29.031 -4.973 0.932 1 86.44 184 LYS A N 1
ATOM 1449 C CA . LYS A 1 184 ? -30.391 -4.73 1.398 1 86.44 184 LYS A CA 1
ATOM 1450 C C . LYS A 1 184 ? -30.562 -5.133 2.863 1 86.44 184 LYS A C 1
ATOM 1452 O O . LYS A 1 184 ? -31.234 -4.449 3.629 1 86.44 184 LYS A O 1
ATOM 1457 N N . ASP A 1 185 ? -29.812 -6.199 3.232 1 85.06 185 ASP A N 1
ATOM 1458 C CA . ASP A 1 185 ? -30.125 -6.746 4.547 1 85.06 185 ASP A CA 1
ATOM 1459 C C . ASP A 1 185 ? -28.922 -6.66 5.484 1 85.06 185 ASP A C 1
ATOM 1461 O O . ASP A 1 185 ? -29.047 -6.922 6.684 1 85.06 185 ASP A O 1
ATOM 1465 N N . GLN A 1 186 ? -27.812 -6.281 4.906 1 88.62 186 GLN A N 1
ATOM 1466 C CA . GLN A 1 186 ? -26.625 -6.387 5.738 1 88.62 186 GLN A CA 1
ATOM 1467 C C . GLN A 1 186 ? -25.531 -5.434 5.258 1 88.62 186 GLN A C 1
ATOM 1469 O O . GLN A 1 186 ? -25.453 -5.117 4.07 1 88.62 186 GLN A O 1
ATOM 1474 N N . MET A 1 187 ? -24.812 -4.969 6.234 1 91.69 187 MET A N 1
ATOM 1475 C CA . MET A 1 187 ? -23.578 -4.242 5.938 1 91.69 187 MET A CA 1
ATOM 1476 C C . MET A 1 187 ? -22.359 -5.059 6.336 1 91.69 187 MET A C 1
ATOM 1478 O O . MET A 1 187 ? -22.328 -5.66 7.41 1 91.69 187 MET A O 1
ATOM 1482 N N . ARG A 1 188 ? -21.438 -5.133 5.465 1 89.5 188 ARG A N 1
ATOM 1483 C CA . ARG A 1 188 ? -20.203 -5.848 5.738 1 89.5 188 ARG A CA 1
ATOM 1484 C C . ARG A 1 188 ? -19 -4.922 5.633 1 89.5 188 ARG A C 1
ATOM 1486 O O . ARG A 1 188 ? -18.859 -4.176 4.656 1 89.5 188 ARG A O 1
ATOM 1493 N N . ILE A 1 189 ? -18.172 -4.988 6.664 1 92.31 189 ILE A N 1
ATOM 1494 C CA . ILE A 1 189 ? -16.953 -4.191 6.703 1 92.31 189 ILE A CA 1
ATOM 1495 C C . ILE A 1 189 ? -15.734 -5.113 6.77 1 92.31 189 ILE A C 1
ATOM 1497 O O . ILE A 1 189 ? -15.609 -5.926 7.695 1 92.31 189 ILE A O 1
ATOM 1501 N N . LEU A 1 190 ? -14.922 -5.062 5.77 1 88.75 190 LEU A N 1
ATOM 1502 C CA . LEU A 1 190 ? -13.625 -5.738 5.777 1 88.75 190 LEU A CA 1
ATOM 1503 C C . LEU A 1 190 ? -12.484 -4.727 5.832 1 88.75 190 LEU A C 1
ATOM 1505 O O . LEU A 1 190 ? -12.414 -3.828 4.992 1 88.75 190 LEU A O 1
ATOM 1509 N N . SER A 1 191 ? -11.672 -4.809 6.836 1 92 191 SER A N 1
ATOM 1510 C CA . SER A 1 191 ? -10.594 -3.84 6.984 1 92 191 SER A CA 1
ATOM 1511 C C . SER A 1 191 ? -9.242 -4.535 7.113 1 92 191 SER A C 1
ATOM 1513 O O . SER A 1 191 ? -9.164 -5.68 7.566 1 92 191 SER A O 1
ATOM 1515 N N . SER A 1 192 ? -8.18 -3.846 6.742 1 89.38 192 SER A N 1
ATOM 1516 C CA . SER A 1 192 ? -6.82 -4.371 6.812 1 89.38 192 SER A CA 1
ATOM 1517 C C . SER A 1 192 ? -6.297 -4.363 8.242 1 89.38 192 SER A C 1
ATOM 1519 O O . SER A 1 192 ? -5.461 -5.191 8.609 1 89.38 192 SER A O 1
ATOM 1521 N N . ASP A 1 193 ? -6.711 -3.412 9.062 1 91.75 193 ASP A N 1
ATOM 1522 C CA . ASP A 1 193 ? -6.266 -3.193 10.438 1 91.75 193 ASP A CA 1
ATOM 1523 C C . ASP A 1 193 ? -7.25 -2.314 11.203 1 91.75 193 ASP A C 1
ATOM 1525 O O . ASP A 1 193 ? -8.328 -1.999 10.695 1 91.75 193 ASP A O 1
ATOM 1529 N N . LEU A 1 194 ? -6.891 -1.957 12.406 1 93.44 194 LEU A N 1
ATOM 1530 C CA . LEU A 1 194 ? -7.773 -1.152 13.242 1 93.44 194 LEU A CA 1
ATOM 1531 C C . LEU A 1 194 ? -7.957 0.243 12.656 1 93.44 194 LEU A C 1
ATOM 1533 O O . LEU A 1 194 ? -9.047 0.816 12.727 1 93.44 194 LEU A O 1
ATOM 1537 N N . ILE A 1 195 ? -6.895 0.768 12.07 1 95.62 195 ILE A N 1
ATOM 1538 C CA . ILE A 1 195 ? -6.973 2.088 11.461 1 95.62 195 ILE A CA 1
ATOM 1539 C C . ILE A 1 195 ? -7.922 2.047 10.266 1 95.62 195 ILE A C 1
ATOM 1541 O O . ILE A 1 195 ? -8.742 2.953 10.078 1 95.62 195 ILE A O 1
ATOM 1545 N N . GLY A 1 196 ? -7.781 0.976 9.5 1 95.75 196 GLY A N 1
ATOM 1546 C CA . GLY A 1 196 ? -8.711 0.79 8.398 1 95.75 196 GLY A CA 1
ATOM 1547 C C . GLY A 1 196 ? -10.156 0.711 8.844 1 95.75 196 GLY A C 1
ATOM 1548 O O . GLY A 1 196 ? -11.055 1.232 8.172 1 95.75 196 GLY A O 1
ATOM 1549 N N . LEU A 1 197 ? -10.422 0.039 9.938 1 95.69 197 LEU A N 1
ATOM 1550 C CA . LEU A 1 197 ? -11.773 -0.028 10.492 1 95.69 197 LEU A CA 1
ATOM 1551 C C . LEU A 1 197 ? -12.266 1.359 10.883 1 95.69 197 LEU A C 1
ATOM 1553 O O . LEU A 1 197 ? -13.414 1.719 10.602 1 95.69 197 LEU A O 1
ATOM 1557 N N . HIS A 1 198 ? -11.406 2.096 11.508 1 97.56 198 HIS A N 1
ATOM 1558 C CA . HIS A 1 198 ? -11.75 3.467 11.875 1 97.56 198 HIS A CA 1
ATOM 1559 C C . HIS A 1 198 ? -12.172 4.273 10.656 1 97.56 198 HIS A C 1
ATOM 1561 O O . HIS A 1 198 ? -13.188 4.973 10.688 1 97.56 198 HIS A O 1
ATOM 1567 N N . TYR A 1 199 ? -11.43 4.145 9.594 1 98.25 199 TYR A N 1
ATOM 1568 C CA . TYR A 1 199 ? -11.742 4.898 8.391 1 98.25 199 TYR A CA 1
ATOM 1569 C C . TYR A 1 199 ? -13.031 4.398 7.75 1 98.25 199 TYR A C 1
ATOM 1571 O O . TYR A 1 199 ? -13.805 5.18 7.188 1 98.25 199 TYR A O 1
ATOM 1579 N N . ALA A 1 200 ? -13.266 3.09 7.797 1 97.75 200 ALA A N 1
ATOM 1580 C CA . ALA A 1 200 ? -14.531 2.551 7.32 1 97.75 200 ALA A CA 1
ATOM 1581 C C . ALA A 1 200 ? -15.711 3.152 8.086 1 97.75 200 ALA A C 1
ATOM 1583 O O . ALA A 1 200 ? -16.719 3.512 7.492 1 97.75 200 ALA A O 1
ATOM 1584 N N . LEU A 1 201 ? -15.539 3.256 9.359 1 97.69 201 LEU A N 1
ATOM 1585 C CA . LEU A 1 201 ? -16.609 3.793 10.203 1 97.69 201 LEU A CA 1
ATOM 1586 C C . LEU A 1 201 ? -16.781 5.289 9.969 1 97.69 201 LEU A C 1
ATOM 1588 O O . LEU A 1 201 ? -17.891 5.809 10.047 1 97.69 201 LEU A O 1
ATOM 1592 N N . CYS A 1 202 ? -15.656 5.988 9.672 1 97.81 202 CYS A N 1
ATOM 1593 C CA . CYS A 1 202 ? -15.781 7.387 9.273 1 97.81 202 CYS A CA 1
ATOM 1594 C C . CYS A 1 202 ? -16.688 7.523 8.055 1 97.81 202 CYS A C 1
ATOM 1596 O O . CYS A 1 202 ? -17.578 8.383 8.031 1 97.81 202 CYS A O 1
ATOM 1598 N N . THR A 1 203 ? -16.422 6.676 7.09 1 98.06 203 THR A N 1
ATOM 1599 C CA . THR A 1 203 ? -17.234 6.691 5.879 1 98.06 203 THR A CA 1
ATOM 1600 C C . THR A 1 203 ? -18.672 6.312 6.191 1 98.06 203 THR A C 1
ATOM 1602 O O . THR A 1 203 ? -19.609 6.934 5.684 1 98.06 203 THR A O 1
ATOM 1605 N N . LEU A 1 204 ? -18.875 5.32 7.031 1 97.5 204 LEU A N 1
ATOM 1606 C CA . LEU A 1 204 ? -20.203 4.875 7.391 1 97.5 204 LEU A CA 1
ATOM 1607 C C . LEU A 1 204 ? -20.984 5.98 8.109 1 97.5 204 LEU A C 1
ATOM 1609 O O . LEU A 1 204 ? -22.156 6.199 7.836 1 97.5 204 LEU A O 1
ATOM 1613 N N . GLU A 1 205 ? -20.312 6.684 8.992 1 96.06 205 GLU A N 1
ATOM 1614 C CA . GLU A 1 205 ? -20.906 7.82 9.688 1 96.06 205 GLU A CA 1
ATOM 1615 C C . GLU A 1 205 ? -21.391 8.875 8.695 1 96.06 205 GLU A C 1
ATOM 1617 O O . GLU A 1 205 ? -22.469 9.445 8.859 1 96.06 205 GLU A O 1
ATOM 1622 N N . GLN A 1 206 ? -20.562 9.141 7.766 1 96.12 206 GLN A N 1
ATOM 1623 C CA . GLN A 1 206 ? -20.938 10.125 6.754 1 96.12 206 GLN A CA 1
ATOM 1624 C C . GLN A 1 206 ? -22.172 9.672 5.969 1 96.12 206 GLN A C 1
ATOM 1626 O O . GLN A 1 206 ? -23.062 10.477 5.707 1 96.12 206 GLN A O 1
ATOM 1631 N N . LEU A 1 207 ? -22.188 8.391 5.598 1 96.81 207 LEU A N 1
ATOM 1632 C CA . LEU A 1 207 ? -23.328 7.852 4.855 1 96.81 207 LEU A CA 1
ATOM 1633 C C . LEU A 1 207 ? -24.609 7.957 5.672 1 96.81 207 LEU A C 1
ATOM 1635 O O . LEU A 1 207 ? -25.641 8.375 5.156 1 96.81 207 LEU A O 1
ATOM 1639 N N . PHE A 1 208 ? -24.562 7.641 6.941 1 95.88 208 PHE A N 1
ATOM 1640 C CA . PHE A 1 208 ? -25.734 7.738 7.816 1 95.88 208 PHE A CA 1
ATOM 1641 C C . PHE A 1 208 ? -26.203 9.18 7.93 1 95.88 208 PHE A C 1
ATOM 1643 O O . PHE A 1 208 ? -27.406 9.445 7.926 1 95.88 208 PHE A O 1
ATOM 1650 N N . SER A 1 209 ? -25.25 10.062 8.039 1 93.19 209 SER A N 1
ATOM 1651 C CA . SER A 1 209 ? -25.609 11.477 8.148 1 93.19 209 SER A CA 1
ATOM 1652 C C . SER A 1 209 ? -26.25 11.984 6.867 1 93.19 209 SER A C 1
ATOM 1654 O O . SER A 1 209 ? -27.25 12.711 6.918 1 93.19 209 SER A O 1
ATOM 1656 N N . LEU A 1 210 ? -25.734 11.609 5.727 1 92.75 210 LEU A N 1
ATOM 1657 C CA . LEU A 1 210 ? -26.219 12.078 4.434 1 92.75 210 LEU A CA 1
ATOM 1658 C C . LEU A 1 210 ? -27.609 11.523 4.145 1 92.75 210 LEU A C 1
ATOM 1660 O O . LEU A 1 210 ? -28.422 12.195 3.504 1 92.75 210 LEU A O 1
ATOM 1664 N N . TYR A 1 211 ? -27.922 10.328 4.652 1 93.75 211 TYR A N 1
ATOM 1665 C CA . TYR A 1 211 ? -29.156 9.664 4.254 1 93.75 211 TYR A CA 1
ATOM 1666 C C . TYR A 1 211 ? -30.109 9.516 5.441 1 93.75 211 TYR A C 1
ATOM 1668 O O . TYR A 1 211 ? -31.094 8.789 5.363 1 93.75 211 TYR A O 1
ATOM 1676 N N . ASP A 1 212 ? -29.781 10.133 6.484 1 90.81 212 ASP A N 1
ATOM 1677 C CA . ASP A 1 212 ? -30.609 10.055 7.684 1 90.81 212 ASP A CA 1
ATOM 1678 C C . ASP A 1 212 ? -32.062 10.422 7.371 1 90.81 212 ASP A C 1
ATOM 1680 O O . ASP A 1 212 ? -32.969 9.688 7.738 1 90.81 212 ASP A O 1
ATOM 1684 N N . GLU A 1 213 ? -32.281 11.469 6.641 1 88 213 GLU A N 1
ATOM 1685 C CA . GLU A 1 213 ? -33.625 11.945 6.309 1 88 213 GLU A CA 1
ATOM 1686 C C . GLU A 1 213 ? -34.344 10.977 5.367 1 88 213 GLU A C 1
ATOM 1688 O O . GLU A 1 213 ? -35.562 10.844 5.414 1 88 213 GLU A O 1
ATOM 1693 N N . ASP A 1 214 ? -33.594 10.305 4.535 1 90.12 214 ASP A N 1
ATOM 1694 C CA . ASP A 1 214 ? -34.156 9.367 3.576 1 90.12 214 ASP A CA 1
ATOM 1695 C C . ASP A 1 214 ? -34.594 8.062 4.262 1 90.12 214 ASP A C 1
ATOM 1697 O O . ASP A 1 214 ? -35.469 7.352 3.768 1 90.12 214 ASP A O 1
ATOM 1701 N N . GLY A 1 215 ? -33.938 7.742 5.281 1 92.94 215 GLY A N 1
ATOM 1702 C CA . GLY A 1 215 ? -34.25 6.539 6.035 1 92.94 215 GLY A CA 1
ATOM 1703 C C . GLY A 1 215 ? -33.719 5.273 5.379 1 92.94 215 GLY A C 1
ATOM 1704 O O . GLY A 1 215 ? -34 4.168 5.848 1 92.94 215 GLY A O 1
ATOM 1705 N N . SER A 1 216 ? -33.094 5.445 4.293 1 94.62 216 SER A N 1
ATOM 1706 C CA . SER A 1 216 ? -32.531 4.289 3.598 1 94.62 216 SER A CA 1
ATOM 1707 C C . SER A 1 216 ? -31.25 4.648 2.867 1 94.62 216 SER A C 1
ATOM 1709 O O . SER A 1 216 ? -31.062 5.797 2.457 1 94.62 216 SER A O 1
ATOM 1711 N N . LEU A 1 217 ? -30.375 3.664 2.775 1 94.81 217 LEU A N 1
ATOM 1712 C CA . LEU A 1 217 ? -29.109 3.793 2.051 1 94.81 217 LEU A CA 1
ATOM 1713 C C . LEU A 1 217 ? -29.156 3.002 0.748 1 94.81 217 LEU A C 1
ATOM 1715 O O . LEU A 1 217 ? -29.703 1.9 0.702 1 94.81 217 LEU A O 1
ATOM 1719 N N . PRO A 1 218 ? -28.609 3.58 -0.275 1 93.62 218 PRO A N 1
ATOM 1720 C CA . PRO A 1 218 ? -28.453 2.75 -1.47 1 93.62 218 PRO A CA 1
ATOM 1721 C C . PRO A 1 218 ? -27.469 1.59 -1.255 1 93.62 218 PRO A C 1
ATOM 1723 O O . PRO A 1 218 ? -26.656 1.631 -0.338 1 93.62 218 PRO A O 1
ATOM 1726 N N . SER A 1 219 ? -27.656 0.527 -2.008 1 91.31 219 SER A N 1
ATOM 1727 C CA . SER A 1 219 ? -26.672 -0.556 -1.997 1 91.31 219 SER A CA 1
ATOM 1728 C C . SER A 1 219 ? -25.359 -0.119 -2.633 1 91.31 219 SER A C 1
ATOM 1730 O O . SER A 1 219 ? -25.344 0.373 -3.764 1 91.31 219 SER A O 1
ATOM 1732 N N . LEU A 1 220 ? -24.281 -0.279 -1.833 1 92.88 220 LEU A N 1
ATOM 1733 C CA . LEU A 1 220 ? -23 0.288 -2.244 1 92.88 220 LEU A CA 1
ATOM 1734 C C . LEU A 1 220 ? -21.875 -0.724 -2.062 1 92.88 220 LEU A C 1
ATOM 1736 O O . LEU A 1 220 ? -21.922 -1.569 -1.167 1 92.88 220 LEU A O 1
ATOM 1740 N N . PHE A 1 221 ? -20.953 -0.656 -2.957 1 88.75 221 PHE A N 1
ATOM 1741 C CA . PHE A 1 221 ? -19.625 -1.246 -2.773 1 88.75 221 PHE A CA 1
ATOM 1742 C C . PHE A 1 221 ? -18.547 -0.17 -2.77 1 88.75 221 PHE A C 1
ATOM 1744 O O . PHE A 1 221 ? -18.391 0.556 -3.752 1 88.75 221 PHE A O 1
ATOM 1751 N N . ILE A 1 222 ? -17.828 -0.082 -1.604 1 93.69 222 ILE A N 1
ATOM 1752 C CA . ILE A 1 222 ? -16.734 0.886 -1.477 1 93.69 222 ILE A CA 1
ATOM 1753 C C . ILE A 1 222 ? -15.43 0.159 -1.168 1 93.69 222 ILE A C 1
ATOM 1755 O O . ILE A 1 222 ? -15.375 -0.686 -0.271 1 93.69 222 ILE A O 1
ATOM 1759 N N . HIS A 1 223 ? -14.438 0.298 -1.949 1 92.25 223 HIS A N 1
ATOM 1760 C CA . HIS A 1 223 ? -13.055 -0.092 -1.696 1 92.25 223 HIS A CA 1
ATOM 1761 C C . HIS A 1 223 ? -12.148 1.129 -1.61 1 92.25 223 HIS A C 1
ATOM 1763 O O . HIS A 1 223 ? -11.953 1.837 -2.602 1 92.25 223 HIS A O 1
ATOM 1769 N N . ASP A 1 224 ? -11.57 1.347 -0.376 1 94.88 224 ASP A N 1
ATOM 1770 C CA . ASP A 1 224 ? -10.914 2.629 -0.138 1 94.88 224 ASP A CA 1
ATOM 1771 C C . ASP A 1 224 ? -9.594 2.439 0.605 1 94.88 224 ASP A C 1
ATOM 1773 O O . ASP A 1 224 ? -9.43 1.471 1.349 1 94.88 224 ASP A O 1
ATOM 1777 N N . TRP A 1 225 ? -8.648 3.301 0.286 1 93.19 225 TRP A N 1
ATOM 1778 C CA . TRP A 1 225 ? -7.32 3.322 0.886 1 93.19 225 TRP A CA 1
ATOM 1779 C C . TRP A 1 225 ? -6.676 4.699 0.741 1 93.19 225 TRP A C 1
ATOM 1781 O O . TRP A 1 225 ? -7.059 5.477 -0.137 1 93.19 225 TRP A O 1
ATOM 1791 N N . PRO A 1 226 ? -5.742 5.031 1.639 1 94.81 226 PRO A N 1
ATOM 1792 C CA . PRO A 1 226 ? -5.059 6.32 1.499 1 94.81 226 PRO A CA 1
ATOM 1793 C C . PRO A 1 226 ? -4.031 6.324 0.368 1 94.81 226 PRO A C 1
ATOM 1795 O O . PRO A 1 226 ? -3.281 5.359 0.208 1 94.81 226 PRO A O 1
ATOM 1798 N N . GLN A 1 227 ? -4.02 7.41 -0.353 1 92.12 227 GLN A N 1
ATOM 1799 C CA . GLN A 1 227 ? -3.008 7.574 -1.391 1 92.12 227 GLN A CA 1
ATOM 1800 C C . GLN A 1 227 ? -1.666 7.98 -0.789 1 92.12 227 GLN A C 1
ATOM 1802 O O . GLN A 1 227 ? -0.621 7.453 -1.18 1 92.12 227 GLN A O 1
ATOM 1807 N N . LEU A 1 228 ? -1.711 8.945 0.164 1 93.44 228 LEU A N 1
ATOM 1808 C CA . LEU A 1 228 ? -0.491 9.391 0.827 1 93.44 228 LEU A CA 1
ATOM 1809 C C . LEU A 1 228 ? -0.4 8.828 2.24 1 93.44 228 LEU A C 1
ATOM 1811 O O . LEU A 1 228 ? -1.404 8.758 2.953 1 93.44 228 LEU A O 1
ATOM 1815 N N . GLN A 1 229 ? 0.792 8.531 2.602 1 91.5 229 GLN A N 1
ATOM 1816 C CA . GLN A 1 229 ? 1.016 7.918 3.904 1 91.5 229 GLN A CA 1
ATOM 1817 C C . GLN A 1 229 ? 0.919 8.945 5.023 1 91.5 229 GLN A C 1
ATOM 1819 O O . GLN A 1 229 ? 0.335 8.68 6.078 1 91.5 229 GLN A O 1
ATOM 1824 N N . HIS A 1 230 ? 1.528 10.031 4.785 1 95.44 230 HIS A N 1
ATOM 1825 C CA . HIS A 1 230 ? 1.562 11.086 5.785 1 95.44 230 HIS A CA 1
ATOM 1826 C C . HIS A 1 230 ? 0.574 12.203 5.449 1 95.44 230 HIS A C 1
ATOM 1828 O O . HIS A 1 230 ? 0.832 13.016 4.562 1 95.44 230 HIS A O 1
ATOM 1834 N N . ARG A 1 231 ? -0.549 12.203 6.082 1 97.5 231 ARG A N 1
ATOM 1835 C CA . ARG A 1 231 ? -1.603 13.203 5.918 1 97.5 231 ARG A CA 1
ATOM 1836 C C . ARG A 1 231 ? -1.711 14.094 7.148 1 97.5 231 ARG A C 1
ATOM 1838 O O . ARG A 1 231 ? -2.297 13.695 8.156 1 97.5 231 ARG A O 1
ATOM 1845 N N . ALA A 1 232 ? -1.172 15.336 7.012 1 98.06 232 ALA A N 1
ATOM 1846 C CA . ALA A 1 232 ? -0.911 16.078 8.234 1 98.06 232 ALA A CA 1
ATOM 1847 C C . ALA A 1 232 ? -1.496 17.5 8.156 1 98.06 232 ALA A C 1
ATOM 1849 O O . ALA A 1 232 ? -1.699 18.016 7.059 1 98.06 232 ALA A O 1
ATOM 1850 N N . VAL A 1 233 ? -1.823 18 9.289 1 98.12 233 VAL A N 1
ATOM 1851 C CA . VAL A 1 233 ? -2.109 19.406 9.523 1 98.12 233 VAL A CA 1
ATOM 1852 C C . VAL A 1 233 ? -1.123 19.984 10.539 1 98.12 233 VAL A C 1
ATOM 1854 O O . VAL A 1 233 ? -0.81 19.328 11.539 1 98.12 233 VAL A O 1
ATOM 1857 N N . LEU A 1 234 ? -0.584 21.062 10.188 1 97.12 234 LEU A N 1
ATOM 1858 C CA . LEU A 1 234 ? 0.279 21.75 11.141 1 97.12 234 LEU A CA 1
ATOM 1859 C C . LEU A 1 234 ? -0.453 22.922 11.781 1 97.12 234 LEU A C 1
ATOM 1861 O O . LEU A 1 234 ? -0.98 23.797 11.078 1 97.12 234 LEU A O 1
ATOM 1865 N N . LEU A 1 235 ? -0.559 22.922 13.055 1 93.88 235 LEU A N 1
ATOM 1866 C CA . LEU A 1 235 ? -1.125 24.031 13.82 1 93.88 235 LEU A CA 1
ATOM 1867 C C . LEU A 1 235 ? -0.026 24.844 14.5 1 93.88 235 LEU A C 1
ATOM 1869 O O . LEU A 1 235 ? 0.873 24.266 15.125 1 93.88 235 LEU A O 1
ATOM 1873 N N . ASP A 1 236 ? -0.132 26.078 14.359 1 90.56 236 ASP A N 1
ATOM 1874 C CA . ASP A 1 236 ? 0.866 27 14.898 1 90.56 236 ASP A CA 1
ATOM 1875 C C . ASP A 1 236 ? 0.514 27.422 16.328 1 90.56 236 ASP A C 1
ATOM 1877 O O . ASP A 1 236 ? -0.484 28.109 16.547 1 90.56 236 ASP A O 1
ATOM 1881 N N . PHE A 1 237 ? 1.365 27.047 17.281 1 87.19 237 PHE A N 1
ATOM 1882 C CA . PHE A 1 237 ? 1.167 27.406 18.672 1 87.19 237 PHE A CA 1
ATOM 1883 C C . PHE A 1 237 ? 2.25 28.375 19.141 1 87.19 237 PHE A C 1
ATOM 1885 O O . PHE A 1 237 ? 2.502 28.5 20.344 1 87.19 237 PHE A O 1
ATOM 1892 N N . ALA A 1 238 ? 2.906 28.938 18.219 1 80.88 238 ALA A N 1
ATOM 1893 C CA . ALA A 1 238 ? 3.971 29.875 18.578 1 80.88 238 ALA A CA 1
ATOM 1894 C C . ALA A 1 238 ? 3.404 31.125 19.25 1 80.88 238 ALA A C 1
ATOM 1896 O O . ALA A 1 238 ? 2.186 31.312 19.297 1 80.88 238 ALA A O 1
ATOM 1897 N N . TYR A 1 239 ? 4.32 31.875 19.875 1 68.44 239 TYR A N 1
ATOM 1898 C CA . TYR A 1 239 ? 3.949 33.062 20.641 1 68.44 239 TYR A CA 1
ATOM 1899 C C . TYR A 1 239 ? 3.156 34.031 19.766 1 68.44 239 TYR A C 1
ATOM 1901 O O . TYR A 1 239 ? 3.498 34.25 18.609 1 68.44 239 TYR A O 1
ATOM 1909 N N . GLY A 1 240 ? 2.092 34.5 20.297 1 66.06 240 GLY A N 1
ATOM 1910 C CA . GLY A 1 240 ? 1.235 35.438 19.625 1 66.06 240 GLY A CA 1
ATOM 1911 C C . GLY A 1 240 ? 0.11 34.781 18.844 1 66.06 240 GLY A C 1
ATOM 1912 O O . GLY A 1 240 ? -0.828 35.469 18.406 1 66.06 240 GLY A O 1
ATOM 1913 N N . ALA A 1 241 ? 0.184 33.562 18.844 1 64.94 241 ALA A N 1
ATOM 1914 C CA . ALA A 1 241 ? -0.864 32.844 18.109 1 64.94 241 ALA A CA 1
ATOM 1915 C C . ALA A 1 241 ? -2.086 32.625 19 1 64.94 241 ALA A C 1
ATOM 1917 O O . ALA A 1 241 ? -1.972 32.562 20.219 1 64.94 241 ALA A O 1
ATOM 1918 N N . ARG A 1 242 ? -3.209 32.719 18.406 1 68.69 242 ARG A N 1
ATOM 1919 C CA . ARG A 1 242 ? -4.422 32.312 19.125 1 68.69 242 ARG A CA 1
ATOM 1920 C C . ARG A 1 242 ? -4.387 30.859 19.516 1 68.69 242 ARG A C 1
ATOM 1922 O O . ARG A 1 242 ? -4.078 30 18.672 1 68.69 242 ARG A O 1
ATOM 1929 N N . LYS A 1 243 ? -4.539 30.656 20.859 1 78 243 LYS A N 1
ATOM 1930 C CA . LYS A 1 243 ? -4.508 29.281 21.344 1 78 243 LYS A CA 1
ATOM 1931 C C . LYS A 1 243 ? -5.891 28.828 21.812 1 78 243 LYS A C 1
ATOM 1933 O O . LYS A 1 243 ? -6.441 29.391 22.766 1 78 243 LYS A O 1
ATOM 1938 N N . PRO A 1 244 ? -6.367 27.844 21.047 1 84.81 244 PRO A N 1
ATOM 1939 C CA . PRO A 1 244 ? -7.66 27.344 21.516 1 84.81 244 PRO A CA 1
ATOM 1940 C C . PRO A 1 244 ? -7.559 26.609 22.844 1 84.81 244 PRO A C 1
ATOM 1942 O O . PRO A 1 244 ? -6.469 26.188 23.234 1 84.81 244 PRO A O 1
ATOM 1945 N N . THR A 1 245 ? -8.68 26.609 23.531 1 89.5 245 THR A N 1
ATOM 1946 C CA . THR A 1 245 ? -8.719 25.766 24.719 1 89.5 245 THR A CA 1
ATOM 1947 C C . THR A 1 245 ? -8.508 24.297 24.328 1 89.5 245 THR A C 1
ATOM 1949 O O . THR A 1 245 ? -8.664 23.922 23.172 1 89.5 245 THR A O 1
ATOM 1952 N N . LEU A 1 246 ? -8.109 23.531 25.312 1 92.56 246 LEU A N 1
ATOM 1953 C CA . LEU A 1 246 ? -7.883 22.109 25.062 1 92.56 246 LEU A CA 1
ATOM 1954 C C . LEU A 1 246 ? -9.148 21.438 24.531 1 92.56 246 LEU A C 1
ATOM 1956 O O . LEU A 1 246 ? -9.078 20.609 23.609 1 92.56 246 LEU A O 1
ATOM 1960 N N . GLU A 1 247 ? -10.305 21.828 25.078 1 92.94 247 GLU A N 1
ATOM 1961 C CA . GLU A 1 247 ? -11.57 21.234 24.656 1 92.94 247 GLU A CA 1
ATOM 1962 C C . GLU A 1 247 ? -11.898 21.594 23.203 1 92.94 247 GLU A C 1
ATOM 1964 O O . GLU A 1 247 ? -12.32 20.75 22.438 1 92.94 247 GLU A O 1
ATOM 1969 N N . THR A 1 248 ? -11.656 22.859 22.906 1 92.44 248 THR A N 1
ATOM 1970 C CA . THR A 1 248 ? -11.891 23.297 21.531 1 92.44 248 THR A CA 1
ATOM 1971 C C . THR A 1 248 ? -10.945 22.594 20.562 1 92.44 248 THR A C 1
ATOM 1973 O O . THR A 1 248 ? -11.352 22.188 19.484 1 92.44 248 THR A O 1
ATOM 1976 N N . LEU A 1 249 ? -9.727 22.469 20.984 1 94.44 249 LEU A N 1
ATOM 1977 C CA . LEU A 1 249 ? -8.742 21.797 20.156 1 94.44 249 LEU A CA 1
ATOM 1978 C C . LEU A 1 249 ? -9.148 20.344 19.906 1 94.44 249 LEU A C 1
ATOM 1980 O O . LEU A 1 249 ? -9.039 19.844 18.797 1 94.44 249 LEU A O 1
ATOM 1984 N N . LYS A 1 250 ? -9.617 19.672 20.938 1 95.25 250 LYS A N 1
ATOM 1985 C CA . LYS A 1 250 ? -10.07 18.297 20.797 1 95.25 250 LYS A CA 1
ATOM 1986 C C . LYS A 1 250 ? -11.219 18.188 19.812 1 95.25 250 LYS A C 1
ATOM 1988 O O . LYS A 1 250 ? -11.297 17.219 19.047 1 95.25 250 LYS A O 1
ATOM 1993 N N . GLU A 1 251 ? -12.07 19.172 19.797 1 93.12 251 GLU A N 1
ATOM 1994 C CA . GLU A 1 251 ? -13.172 19.172 18.844 1 93.12 251 GLU A CA 1
ATOM 1995 C C . GLU A 1 251 ? -12.664 19.312 17.406 1 93.12 251 GLU A C 1
ATOM 1997 O O . GLU A 1 251 ? -13.164 18.641 16.5 1 93.12 251 GLU A O 1
ATOM 2002 N N . TYR A 1 252 ? -11.703 20.219 17.25 1 94.69 252 TYR A N 1
ATOM 2003 C CA . TYR A 1 252 ? -11.094 20.359 15.938 1 94.69 252 TYR A CA 1
ATOM 2004 C C . TYR A 1 252 ? -10.477 19.047 15.484 1 94.69 252 TYR A C 1
ATOM 2006 O O . TYR A 1 252 ? -10.664 18.625 14.344 1 94.69 252 TYR A O 1
ATOM 2014 N N . ILE A 1 253 ? -9.82 18.422 16.391 1 96.56 253 ILE A N 1
ATOM 2015 C CA . ILE A 1 253 ? -9.109 17.188 16.078 1 96.56 253 ILE A CA 1
ATOM 2016 C C . ILE A 1 253 ? -10.117 16.094 15.742 1 96.56 253 ILE A C 1
ATOM 2018 O O . ILE A 1 253 ? -9.883 15.289 14.828 1 96.56 253 ILE A O 1
ATOM 2022 N N . LYS A 1 254 ? -11.188 16.031 16.438 1 95.19 254 LYS A N 1
ATOM 2023 C CA . LYS A 1 254 ? -12.234 15.062 16.141 1 95.19 254 LYS A CA 1
ATOM 2024 C C . LYS A 1 254 ? -12.742 15.211 14.711 1 95.19 254 LYS A C 1
ATOM 2026 O O . LYS A 1 254 ? -12.891 14.227 13.992 1 95.19 254 LYS A O 1
ATOM 2031 N N . THR A 1 255 ? -12.969 16.453 14.352 1 95.19 255 THR A N 1
ATOM 2032 C CA . THR A 1 255 ? -13.43 16.719 12.992 1 95.19 255 THR A CA 1
ATOM 2033 C C . THR A 1 255 ? -12.367 16.312 11.977 1 95.19 255 THR A C 1
ATOM 2035 O O . THR A 1 255 ? -12.688 15.688 10.961 1 95.19 255 THR A O 1
ATOM 2038 N N . MET A 1 256 ? -11.156 16.641 12.281 1 97.62 256 MET A N 1
ATOM 2039 C CA . MET A 1 256 ? -10.07 16.281 11.375 1 97.62 256 MET A CA 1
ATOM 2040 C C . MET A 1 256 ? -9.898 14.773 11.289 1 97.62 256 MET A C 1
ATOM 2042 O O . MET A 1 256 ? -9.555 14.242 10.234 1 97.62 256 MET A O 1
ATOM 2046 N N . SER A 1 257 ? -10.078 14.07 12.383 1 97.12 257 SER A N 1
ATOM 2047 C CA . SER A 1 257 ? -10.008 12.617 12.406 1 97.12 257 SER A CA 1
ATOM 2048 C C . SER A 1 257 ? -11.047 11.992 11.484 1 97.12 257 SER A C 1
ATOM 2050 O O . SER A 1 257 ? -10.766 11.023 10.789 1 97.12 257 SER A O 1
ATOM 2052 N N . LEU A 1 258 ? -12.227 12.602 11.477 1 95.06 258 LEU A N 1
ATOM 2053 C CA . LEU A 1 258 ? -13.289 12.133 10.594 1 95.06 258 LEU A CA 1
ATOM 2054 C C . LEU A 1 258 ? -12.914 12.32 9.133 1 95.06 258 LEU A C 1
ATOM 2056 O O . LEU A 1 258 ? -13.406 11.594 8.266 1 95.06 258 LEU A O 1
ATOM 2060 N N . LEU A 1 259 ? -12.047 13.305 8.938 1 97.5 259 LEU A N 1
ATOM 2061 C CA . LEU A 1 259 ? -11.555 13.562 7.59 1 97.5 259 LEU A CA 1
ATOM 2062 C C . LEU A 1 259 ? -10.266 12.781 7.328 1 97.5 259 LEU A C 1
ATOM 2064 O O . LEU A 1 259 ? -9.555 13.062 6.359 1 97.5 259 LEU A O 1
ATOM 2068 N N . LYS A 1 260 ? -9.922 11.828 8.25 1 97.94 260 LYS A N 1
ATOM 2069 C CA . LYS A 1 260 ? -8.898 10.797 8.109 1 97.94 260 LYS A CA 1
ATOM 2070 C C . LYS A 1 260 ? -7.496 11.383 8.219 1 97.94 260 LYS A C 1
ATOM 2072 O O . LYS A 1 260 ? -6.574 10.938 7.535 1 97.94 260 LYS A O 1
ATOM 2077 N N . LEU A 1 261 ? -7.383 12.43 9.023 1 97.75 261 LEU A N 1
ATOM 2078 C CA . LEU A 1 261 ? -6.074 12.914 9.453 1 97.75 261 LEU A CA 1
ATOM 2079 C C . LEU A 1 261 ? -5.324 11.836 10.227 1 97.75 261 LEU A C 1
ATOM 2081 O O . LEU A 1 261 ? -5.914 11.125 11.047 1 97.75 261 LEU A O 1
ATOM 2085 N N . ASN A 1 262 ? -3.986 11.703 9.898 1 96.69 262 ASN A N 1
ATOM 2086 C CA . ASN A 1 262 ? -3.266 10.727 10.711 1 96.69 262 ASN A CA 1
ATOM 2087 C C . ASN A 1 262 ? -2.055 11.352 11.398 1 96.69 262 ASN A C 1
ATOM 2089 O O . ASN A 1 262 ? -1.428 10.719 12.25 1 96.69 262 ASN A O 1
ATOM 2093 N N . GLN A 1 263 ? -1.71 12.625 11.062 1 97.06 263 GLN A N 1
ATOM 2094 C CA . GLN A 1 263 ? -0.597 13.32 11.703 1 97.06 263 GLN A CA 1
ATOM 2095 C C . GLN A 1 263 ? -0.974 14.758 12.062 1 97.06 263 GLN A C 1
ATOM 2097 O O . GLN A 1 263 ? -1.495 15.492 11.219 1 97.06 263 GLN A O 1
ATOM 2102 N N . LEU A 1 264 ? -0.735 15.133 13.289 1 97.88 264 LEU A N 1
ATOM 2103 C CA . LEU A 1 264 ? -0.909 16.516 13.719 1 97.88 264 LEU A CA 1
ATOM 2104 C C . LEU A 1 264 ? 0.417 17.125 14.172 1 97.88 264 LEU A C 1
ATOM 2106 O O . LEU A 1 264 ? 0.976 16.703 15.188 1 97.88 264 LEU A O 1
ATOM 2110 N N . HIS A 1 265 ? 0.923 18.016 13.391 1 97.12 265 HIS A N 1
ATOM 2111 C CA . HIS A 1 265 ? 2.15 18.734 13.734 1 97.12 265 HIS A CA 1
ATOM 2112 C C . HIS A 1 265 ? 1.855 19.953 14.609 1 97.12 265 HIS A C 1
ATOM 2114 O O . HIS A 1 265 ? 1.065 20.812 14.227 1 97.12 265 HIS A O 1
ATOM 2120 N N . CYS A 1 266 ? 2.434 20.016 15.742 1 94.69 266 CYS A N 1
ATOM 2121 C CA . CYS A 1 266 ? 2.311 21.172 16.625 1 94.69 266 CYS A CA 1
ATOM 2122 C C . CYS A 1 266 ? 3.562 22.047 16.578 1 94.69 266 CYS A C 1
ATOM 2124 O O . CYS A 1 266 ? 4.621 21.641 17.062 1 94.69 266 CYS A O 1
ATOM 2126 N N . TYR A 1 267 ? 3.387 23.172 16.062 1 93.81 267 TYR A N 1
ATOM 2127 C CA . TYR A 1 267 ? 4.523 24.062 15.828 1 93.81 267 TYR A CA 1
ATOM 2128 C C . TYR A 1 267 ? 4.738 25 17.016 1 93.81 267 TYR A C 1
ATOM 2130 O O . TYR A 1 267 ? 3.811 25.672 17.469 1 93.81 267 TYR A O 1
ATOM 2138 N N . PHE A 1 268 ? 6.008 24.969 17.5 1 89.75 268 PHE A N 1
ATOM 2139 C CA . PHE A 1 268 ? 6.438 25.844 18.594 1 89.75 268 PHE A CA 1
ATOM 2140 C C . PHE A 1 268 ? 7.676 26.641 18.203 1 89.75 268 PHE A C 1
ATOM 2142 O O . PHE A 1 268 ? 8.594 26.094 17.578 1 89.75 268 PHE A O 1
ATOM 2149 N N . ARG A 1 269 ? 7.613 27.875 18.516 1 86.06 269 ARG A N 1
ATOM 2150 C CA . ARG A 1 269 ? 8.781 28.719 18.281 1 86.06 269 ARG A CA 1
ATOM 2151 C C . ARG A 1 269 ? 9.359 29.219 19.594 1 86.06 269 ARG A C 1
ATOM 2153 O O . ARG A 1 269 ? 8.656 29.859 20.391 1 86.06 269 ARG A O 1
ATOM 2160 N N . TYR A 1 270 ? 10.594 28.938 19.812 1 81.56 270 TYR A N 1
ATOM 2161 C CA . TYR A 1 270 ? 11.266 29.312 21.047 1 81.56 270 TYR A CA 1
ATOM 2162 C C . TYR A 1 270 ? 12.109 30.578 20.844 1 81.56 270 TYR A C 1
ATOM 2164 O O . TYR A 1 270 ? 12.812 30.688 19.844 1 81.56 270 TYR A O 1
ATOM 2172 N N . GLU A 1 271 ? 11.727 31.5 21.75 1 71.25 271 GLU A N 1
ATOM 2173 C CA . GLU A 1 271 ? 12.492 32.75 21.75 1 71.25 271 GLU A CA 1
ATOM 2174 C C . GLU A 1 271 ? 13.344 32.875 23.016 1 71.25 271 GLU A C 1
ATOM 2176 O O . GLU A 1 271 ? 12.922 32.438 24.094 1 71.25 271 GLU A O 1
ATOM 2181 N N . GLN A 1 272 ? 14.664 33.094 22.938 1 62.22 272 GLN A N 1
ATOM 2182 C CA . GLN A 1 272 ? 15.586 33.219 24.062 1 62.22 272 GLN A CA 1
ATOM 2183 C C . GLN A 1 272 ? 14.984 34.062 25.172 1 62.22 272 GLN A C 1
ATOM 2185 O O . GLN A 1 272 ? 15.172 33.781 26.359 1 62.22 272 GLN A O 1
ATOM 2190 N N . ASN A 1 273 ? 14.461 35.219 24.797 1 57.53 273 ASN A N 1
ATOM 2191 C CA . ASN A 1 273 ? 14.094 36.188 25.828 1 57.53 273 ASN A CA 1
ATOM 2192 C C . ASN A 1 273 ? 12.695 35.906 26.375 1 57.53 273 ASN A C 1
ATOM 2194 O O . ASN A 1 273 ? 12.281 36.531 27.359 1 57.53 273 ASN A O 1
ATOM 2198 N N . ASN A 1 274 ? 11.945 35.188 25.672 1 56.94 274 ASN A N 1
ATOM 2199 C CA . ASN A 1 274 ? 10.57 35.031 26.156 1 56.94 274 ASN A CA 1
ATOM 2200 C C . ASN A 1 274 ? 10.352 33.688 26.812 1 56.94 274 ASN A C 1
ATOM 2202 O O . ASN A 1 274 ? 10.883 32.688 26.344 1 56.94 274 ASN A O 1
ATOM 2206 N N . GLY A 1 275 ? 10.484 33.594 28.109 1 54.28 275 GLY A N 1
ATOM 2207 C CA . GLY A 1 275 ? 10.188 32.375 28.859 1 54.28 275 GLY A CA 1
ATOM 2208 C C . GLY A 1 275 ? 9.562 31.281 28.016 1 54.28 275 GLY A C 1
ATOM 2209 O O . GLY A 1 275 ? 8.836 31.562 27.062 1 54.28 275 GLY A O 1
ATOM 2210 N N . ASN A 1 276 ? 10.289 30.219 27.703 1 59.75 276 ASN A N 1
ATOM 2211 C CA . ASN A 1 276 ? 9.977 29 26.969 1 59.75 276 ASN A CA 1
ATOM 2212 C C . ASN A 1 276 ? 8.648 28.391 27.422 1 59.75 276 ASN A C 1
ATOM 2214 O O . ASN A 1 276 ? 8.594 27.234 27.828 1 59.75 276 ASN A O 1
ATOM 2218 N N . SER A 1 277 ? 7.602 29.297 27.562 1 64.56 277 SER A N 1
ATOM 2219 C CA . SER A 1 277 ? 6.402 28.688 28.109 1 64.56 277 SER A CA 1
ATOM 2220 C C . SER A 1 277 ? 5.543 28.062 27.016 1 64.56 277 SER A C 1
ATOM 2222 O O . SER A 1 277 ? 5.262 28.703 26 1 64.56 277 SER A O 1
ATOM 2224 N N . LEU A 1 278 ? 5.352 26.797 27.094 1 76 278 LEU A N 1
ATOM 2225 C CA . LEU A 1 278 ? 4.422 26.062 26.25 1 76 278 LEU A CA 1
ATOM 2226 C C . LEU A 1 278 ? 2.986 26.516 26.5 1 76 278 LEU A C 1
ATOM 2228 O O . LEU A 1 278 ? 2.641 26.922 27.609 1 76 278 LEU A O 1
ATOM 2232 N N . PRO A 1 279 ? 2.211 26.609 25.469 1 77.81 279 PRO A N 1
ATOM 2233 C CA . PRO A 1 279 ? 0.837 27.109 25.578 1 77.81 279 PRO A CA 1
ATOM 2234 C C . PRO A 1 279 ? -0.027 26.234 26.5 1 77.81 279 PRO A C 1
ATOM 2236 O O . PRO A 1 279 ? -1.061 26.688 26.984 1 77.81 279 PRO A O 1
ATOM 2239 N N . TYR A 1 280 ? 0.32 24.984 26.672 1 84.69 280 TYR A N 1
ATOM 2240 C CA . TYR A 1 280 ? -0.439 24.047 27.5 1 84.69 280 TYR A CA 1
ATOM 2241 C C . TYR A 1 280 ? 0.445 23.422 28.578 1 84.69 280 TYR A C 1
ATOM 2243 O O . TYR A 1 280 ? 1.671 23.406 28.438 1 84.69 280 TYR A O 1
ATOM 2251 N N . SER A 1 281 ? -0.224 22.984 29.609 1 86.69 281 SER A N 1
ATOM 2252 C CA . SER A 1 281 ? 0.506 22.266 30.656 1 86.69 281 SER A CA 1
ATOM 2253 C C . SER A 1 281 ? 0.913 20.875 30.188 1 86.69 281 SER A C 1
ATOM 2255 O O . SER A 1 281 ? 0.402 20.375 29.172 1 86.69 281 SER A O 1
ATOM 2257 N N . ASN A 1 282 ? 1.81 20.25 30.891 1 87.94 282 ASN A N 1
ATOM 2258 C CA . ASN A 1 282 ? 2.201 18.875 30.594 1 87.94 282 ASN A CA 1
ATOM 2259 C C . ASN A 1 282 ? 1.011 17.922 30.672 1 87.94 282 ASN A C 1
ATOM 2261 O O . ASN A 1 282 ? 0.886 17.016 29.844 1 87.94 282 ASN A O 1
ATOM 2265 N N . LYS A 1 283 ? 0.228 18.219 31.656 1 90.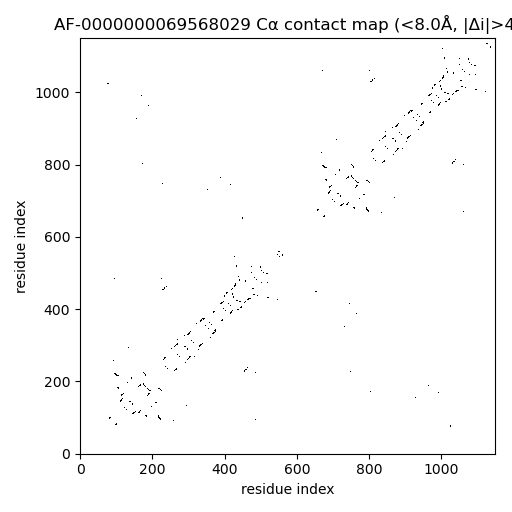12 283 LYS A N 1
ATOM 2266 C CA . LYS A 1 283 ? -0.976 17.406 31.797 1 90.12 283 LYS A CA 1
ATOM 2267 C C . LYS A 1 283 ? -1.868 17.516 30.562 1 90.12 283 LYS A C 1
ATOM 2269 O O . LYS A 1 283 ? -2.402 16.516 30.094 1 90.12 283 LYS A O 1
ATOM 2274 N N . ASP A 1 284 ? -1.985 18.75 30.062 1 91.5 284 ASP A N 1
ATOM 2275 C CA . ASP A 1 284 ? -2.787 18.984 28.875 1 91.5 284 ASP A CA 1
ATOM 2276 C C . ASP A 1 284 ? -2.197 18.25 27.656 1 91.5 284 ASP A C 1
ATOM 2278 O O . ASP A 1 284 ? -2.93 17.641 26.875 1 91.5 284 ASP A O 1
ATOM 2282 N N . PHE A 1 285 ? -0.949 18.25 27.578 1 91.44 285 PHE A N 1
ATOM 2283 C CA . PHE A 1 285 ? -0.291 17.609 26.453 1 91.44 285 PHE A CA 1
ATOM 2284 C C . PHE A 1 285 ? -0.438 16.094 26.516 1 91.44 285 PHE A C 1
ATOM 2286 O O . PHE A 1 285 ? -0.608 15.43 25.5 1 91.44 285 PHE A O 1
ATOM 2293 N N . ILE A 1 286 ? -0.319 15.578 27.641 1 92.31 286 ILE A N 1
ATOM 2294 C CA . ILE A 1 286 ? -0.507 14.141 27.828 1 92.31 286 ILE A CA 1
ATOM 2295 C C . ILE A 1 286 ? -1.934 13.758 27.453 1 92.31 286 ILE A C 1
ATOM 2297 O O . ILE A 1 286 ? -2.146 12.766 26.75 1 92.31 286 ILE A O 1
ATOM 2301 N N . GLU A 1 287 ? -2.82 14.602 27.891 1 93.81 287 GLU A N 1
ATOM 2302 C CA . GLU A 1 287 ? -4.219 14.367 27.547 1 93.81 287 GLU A CA 1
ATOM 2303 C C . GLU A 1 287 ? -4.441 14.477 26.047 1 93.81 287 GLU A C 1
ATOM 2305 O O . GLU A 1 287 ? -5.152 13.664 25.453 1 93.81 287 GLU A O 1
ATOM 2310 N N . LEU A 1 288 ? -3.859 15.477 25.516 1 94.5 288 LEU A N 1
ATOM 2311 C CA . LEU A 1 288 ? -3.975 15.672 24.078 1 94.5 288 LEU A CA 1
ATOM 2312 C C . LEU A 1 288 ? -3.367 14.5 23.312 1 94.5 288 LEU A C 1
ATOM 2314 O O . LEU A 1 288 ? -3.951 14.016 22.344 1 94.5 288 LEU A O 1
ATOM 2318 N N . SER A 1 289 ? -2.246 14.047 23.719 1 94.5 289 SER A N 1
ATOM 2319 C CA . SER A 1 289 ? -1.572 12.922 23.078 1 94.5 289 SER A CA 1
ATOM 2320 C C . SER A 1 289 ? -2.416 11.656 23.156 1 94.5 289 SER A C 1
ATOM 2322 O O . SER A 1 289 ? -2.523 10.914 22.188 1 94.5 289 SER A O 1
ATOM 2324 N N . ARG A 1 290 ? -2.959 11.391 24.266 1 93.31 290 ARG A N 1
ATOM 2325 C CA . ARG A 1 290 ? -3.832 10.234 24.438 1 93.31 290 ARG A CA 1
ATOM 2326 C C . ARG A 1 290 ? -5.062 10.328 23.547 1 93.31 290 ARG A C 1
ATOM 2328 O O . ARG A 1 290 ? -5.426 9.359 22.875 1 93.31 290 ARG A O 1
ATOM 2335 N N . PHE A 1 291 ? -5.668 11.5 23.641 1 95.44 291 PHE A N 1
ATOM 2336 C CA . PHE A 1 291 ? -6.844 11.734 22.797 1 95.44 291 PHE A CA 1
ATOM 2337 C C . PHE A 1 291 ? -6.527 11.484 21.328 1 95.44 291 PHE A C 1
ATOM 2339 O O . PHE A 1 291 ? -7.297 10.828 20.625 1 95.44 291 PHE A O 1
ATOM 2346 N N . CYS A 1 292 ? -5.395 12.008 20.844 1 96.5 292 CYS A N 1
ATOM 2347 C CA . CYS A 1 292 ? -4.957 11.82 19.469 1 96.5 292 CYS A CA 1
ATOM 2348 C C . CYS A 1 292 ? -4.723 10.344 19.172 1 96.5 292 CYS A C 1
ATOM 2350 O O . CYS A 1 292 ? -5.168 9.828 18.141 1 96.5 292 CYS A O 1
ATOM 2352 N N . SER A 1 293 ? -4.102 9.641 20.031 1 94.19 293 SER A N 1
ATOM 2353 C CA . SER A 1 293 ? -3.814 8.227 19.844 1 94.19 293 SER A CA 1
ATOM 2354 C C . SER A 1 293 ? -5.098 7.41 19.75 1 94.19 293 SER A C 1
ATOM 2356 O O . SER A 1 293 ? -5.191 6.484 18.938 1 94.19 293 SER A O 1
ATOM 2358 N N . GLU A 1 294 ? -6.016 7.797 20.516 1 92.94 294 GLU A N 1
ATOM 2359 C CA . GLU A 1 294 ? -7.309 7.113 20.5 1 92.94 294 GLU A CA 1
ATOM 2360 C C . GLU A 1 294 ? -8.016 7.309 19.156 1 92.94 294 GLU A C 1
ATOM 2362 O O . GLU A 1 294 ? -8.789 6.457 18.734 1 92.94 294 GLU A O 1
ATOM 2367 N N . HIS A 1 295 ? -7.727 8.398 18.531 1 95.88 295 HIS A N 1
ATOM 2368 C CA . HIS A 1 295 ? -8.352 8.711 17.25 1 95.88 295 HIS A CA 1
ATOM 2369 C C . HIS A 1 295 ? -7.402 8.414 16.094 1 95.88 295 HIS A C 1
ATOM 2371 O O . HIS A 1 295 ? -7.609 8.906 14.984 1 95.88 295 HIS A O 1
ATOM 2377 N N . PHE A 1 296 ? -6.344 7.684 16.375 1 94.94 296 PHE A N 1
ATOM 2378 C CA . PHE A 1 296 ? -5.379 7.188 15.398 1 94.94 296 PHE A CA 1
ATOM 2379 C C . PHE A 1 296 ? -4.652 8.344 14.727 1 94.94 296 PHE A C 1
ATOM 2381 O O . PHE A 1 296 ? -4.426 8.32 13.508 1 94.94 296 PHE A O 1
ATOM 2388 N N . ILE A 1 297 ? -4.391 9.398 15.508 1 97.06 297 ILE A N 1
ATOM 2389 C CA . ILE A 1 297 ? -3.59 10.547 15.094 1 97.06 297 ILE A CA 1
ATOM 2390 C C . ILE A 1 297 ? -2.287 10.586 15.891 1 97.06 297 ILE A C 1
ATOM 2392 O O . ILE A 1 297 ? -2.295 10.422 17.109 1 97.06 297 ILE A O 1
ATOM 2396 N N . SER A 1 298 ? -1.215 10.719 15.141 1 95.62 298 SER A N 1
ATOM 2397 C CA . SER A 1 298 ? 0.073 10.891 15.805 1 95.62 298 SER A CA 1
ATOM 2398 C C . SER A 1 298 ? 0.393 12.375 16 1 95.62 298 SER A C 1
ATOM 2400 O O . SER A 1 298 ? 0.227 13.18 15.086 1 95.62 298 SER A O 1
ATOM 2402 N N . LEU A 1 299 ? 0.761 12.68 17.188 1 96.19 299 LEU A N 1
ATOM 2403 C CA . LEU A 1 299 ? 1.143 14.047 17.531 1 96.19 299 LEU A CA 1
ATOM 2404 C C . LEU A 1 299 ? 2.637 14.258 17.312 1 96.19 299 LEU A C 1
ATOM 2406 O O . LEU A 1 299 ? 3.461 13.617 17.969 1 96.19 299 LEU A O 1
ATOM 2410 N N . VAL A 1 300 ? 2.994 15.164 16.375 1 96.19 300 VAL A N 1
ATOM 2411 C CA . VAL A 1 300 ? 4.383 15.398 15.992 1 96.19 300 VAL A CA 1
ATOM 2412 C C . VAL A 1 300 ? 4.812 16.797 16.453 1 96.19 300 VAL A C 1
ATOM 2414 O O . VAL A 1 300 ? 4.227 17.797 16.047 1 96.19 300 VAL A O 1
ATOM 2417 N N . PRO A 1 301 ? 5.82 16.875 17.266 1 95.31 301 PRO A N 1
ATOM 2418 C CA . PRO A 1 301 ? 6.316 18.203 17.625 1 95.31 301 PRO A CA 1
ATOM 2419 C C . PRO A 1 301 ? 7.09 18.875 16.484 1 95.31 301 PRO A C 1
ATOM 2421 O O . PRO A 1 301 ? 7.848 18.203 15.781 1 95.31 301 PRO A O 1
ATOM 2424 N N . ALA A 1 302 ? 6.828 20.078 16.281 1 95 302 ALA A N 1
ATOM 2425 C CA . ALA A 1 302 ? 7.57 20.938 15.367 1 95 302 ALA A CA 1
ATOM 2426 C C . ALA A 1 302 ? 8.211 22.109 16.109 1 95 302 ALA A C 1
ATOM 2428 O O . ALA A 1 302 ? 7.508 22.969 16.641 1 95 302 ALA A O 1
ATOM 2429 N N . ILE A 1 303 ? 9.508 22.125 16.078 1 91.44 303 ILE A N 1
ATOM 2430 C CA . ILE A 1 303 ? 10.227 23.109 16.891 1 91.44 303 ILE A CA 1
ATOM 2431 C C . ILE A 1 303 ? 10.992 24.062 15.977 1 91.44 303 ILE A C 1
ATOM 2433 O O . ILE A 1 303 ? 11.586 23.641 14.977 1 91.44 303 ILE A O 1
ATOM 2437 N N . ASP A 1 304 ? 10.969 25.312 16.344 1 90.31 304 ASP A N 1
ATOM 2438 C CA . ASP A 1 304 ? 11.688 26.344 15.602 1 90.31 304 ASP A CA 1
ATOM 2439 C C . ASP A 1 304 ? 12.25 27.391 16.547 1 90.31 304 ASP A C 1
ATOM 2441 O O . ASP A 1 304 ? 12.047 27.328 17.766 1 90.31 304 ASP A O 1
ATOM 2445 N N . VAL A 1 305 ? 13.109 28.219 16.016 1 86.62 305 VAL A N 1
ATOM 2446 C CA . VAL A 1 305 ? 13.703 29.344 16.766 1 86.62 305 VAL A CA 1
ATOM 2447 C C . VAL A 1 305 ? 13.414 30.656 16.031 1 86.62 305 VAL A C 1
ATOM 2449 O O . VAL A 1 305 ? 12.898 30.641 14.914 1 86.62 305 VAL A O 1
ATOM 2452 N N . CYS A 1 306 ? 13.703 31.734 16.75 1 80.81 306 CYS A N 1
ATOM 2453 C CA . CYS A 1 306 ? 13.508 33.031 16.125 1 80.81 306 CYS A CA 1
ATOM 2454 C C . CYS A 1 306 ? 14.555 33.281 15.039 1 80.81 306 CYS A C 1
ATOM 2456 O O . CYS A 1 306 ? 15.648 32.688 15.086 1 80.81 306 CYS A O 1
ATOM 2458 N N . ALA A 1 307 ? 14.234 34.031 13.992 1 73.19 307 ALA A N 1
ATOM 2459 C CA . ALA A 1 307 ? 15.07 34.25 12.812 1 73.19 307 ALA A CA 1
ATOM 2460 C C . ALA A 1 307 ? 16.438 34.812 13.211 1 73.19 307 ALA A C 1
ATOM 2462 O O . ALA A 1 307 ? 17.438 34.531 12.562 1 73.19 307 ALA A O 1
ATOM 2463 N N . ASN A 1 308 ? 16.484 35.688 14.188 1 65.38 308 ASN A N 1
ATOM 2464 C CA . ASN A 1 308 ? 17.734 36.375 14.5 1 65.38 308 ASN A CA 1
ATOM 2465 C C . ASN A 1 308 ? 18.547 35.625 15.547 1 65.38 308 ASN A C 1
ATOM 2467 O O . ASN A 1 308 ? 19.547 36.156 16.047 1 65.38 308 ASN A O 1
ATOM 2471 N N . GLU A 1 309 ? 18.203 34.531 15.828 1 62.31 309 GLU A N 1
ATOM 2472 C CA . GLU A 1 309 ? 18.938 33.781 16.859 1 62.31 309 GLU A CA 1
ATOM 2473 C C . GLU A 1 309 ? 20.172 33.125 16.297 1 62.31 309 GLU A C 1
ATOM 2475 O O . GLU A 1 309 ? 20.125 32.594 15.18 1 62.31 309 GLU A O 1
ATOM 2480 N N . LYS A 1 310 ? 21.438 33.5 16.797 1 56.91 310 LYS A N 1
ATOM 2481 C CA . LYS A 1 310 ? 22.719 32.906 16.406 1 56.91 310 LYS A CA 1
ATOM 2482 C C . LYS A 1 310 ? 22.859 31.484 16.938 1 56.91 310 LYS A C 1
ATOM 2484 O O . LYS A 1 310 ? 22.172 31.094 17.891 1 56.91 310 LYS A O 1
ATOM 2489 N N . HIS A 1 311 ? 23.766 30.5 16.297 1 56.12 311 HIS A N 1
ATOM 2490 C CA . HIS A 1 311 ? 24.047 29.062 16.438 1 56.12 311 HIS A CA 1
ATOM 2491 C C . HIS A 1 311 ? 24.188 28.672 17.891 1 56.12 311 HIS A C 1
ATOM 2493 O O . HIS A 1 311 ? 23.672 27.625 18.312 1 56.12 311 HIS A O 1
ATOM 2499 N N . ILE A 1 312 ? 25.188 29.25 18.578 1 49.25 312 ILE A N 1
ATOM 2500 C CA . ILE A 1 312 ? 25.75 28.797 19.828 1 49.25 312 ILE A CA 1
ATOM 2501 C C . ILE A 1 312 ? 24.641 28.656 20.875 1 49.25 312 ILE A C 1
ATOM 2503 O O . ILE A 1 312 ? 24.594 27.672 21.609 1 49.25 312 ILE A O 1
ATOM 2507 N N . ASN A 1 313 ? 23.625 29.547 20.812 1 58.59 313 ASN A N 1
ATOM 2508 C CA . ASN A 1 313 ? 22.625 29.688 21.875 1 58.59 313 ASN A CA 1
ATOM 2509 C C . ASN A 1 313 ? 21.422 28.781 21.625 1 58.59 313 ASN A C 1
ATOM 2511 O O . ASN A 1 313 ? 20.672 28.453 22.547 1 58.59 313 ASN A O 1
ATOM 2515 N N . VAL A 1 314 ? 21.469 28.078 20.516 1 63.16 314 VAL A N 1
ATOM 2516 C CA . VAL A 1 314 ? 20.297 27.328 20.094 1 63.16 314 VAL A CA 1
ATOM 2517 C C . VAL A 1 314 ? 20.312 25.938 20.719 1 63.16 314 VAL A C 1
ATOM 2519 O O . VAL A 1 314 ? 19.297 25.453 21.203 1 63.16 314 VAL A O 1
ATOM 2522 N N . LYS A 1 315 ? 21.531 25.344 20.75 1 70.75 315 LYS A N 1
ATOM 2523 C CA . LYS A 1 315 ? 21.609 23.984 21.281 1 70.75 315 LYS A CA 1
ATOM 2524 C C . LYS A 1 315 ? 21.125 23.922 22.719 1 70.75 315 LYS A C 1
ATOM 2526 O O . LYS A 1 315 ? 20.312 23.062 23.062 1 70.75 315 LYS A O 1
ATOM 2531 N N . ASP A 1 316 ? 21.547 24.891 23.484 1 70.88 316 ASP A N 1
ATOM 2532 C CA . ASP A 1 316 ? 21.219 24.859 24.906 1 70.88 316 ASP A CA 1
ATOM 2533 C C . ASP A 1 316 ? 19.75 25.203 25.125 1 70.88 316 ASP A C 1
ATOM 2535 O O . ASP A 1 316 ? 19.094 24.656 26.016 1 70.88 316 ASP A O 1
ATOM 2539 N N . SER A 1 317 ? 19.219 25.969 24.266 1 73.75 317 SER A N 1
ATOM 2540 C CA . SER A 1 317 ? 17.859 26.469 24.484 1 73.75 317 SER A CA 1
ATOM 2541 C C . SER A 1 317 ? 16.828 25.5 23.938 1 73.75 317 SER A C 1
ATOM 2543 O O . SER A 1 317 ? 15.688 25.469 24.422 1 73.75 317 SER A O 1
ATOM 2545 N N . ILE A 1 318 ? 17.203 24.688 23.047 1 81.75 318 ILE A N 1
ATOM 2546 C CA . ILE A 1 318 ? 16.156 23.969 22.328 1 81.75 318 ILE A CA 1
ATOM 2547 C C . ILE A 1 318 ? 16.203 22.5 22.703 1 81.75 318 ILE A C 1
ATOM 2549 O O . ILE A 1 318 ? 15.195 21.781 22.547 1 81.75 318 ILE A O 1
ATOM 2553 N N . THR A 1 319 ? 17.266 22.031 23.219 1 82.31 319 THR A N 1
ATOM 2554 C CA . THR A 1 319 ? 17.453 20.609 23.484 1 82.31 319 THR A CA 1
ATOM 2555 C C . THR A 1 319 ? 16.438 20.125 24.516 1 82.31 319 THR A C 1
ATOM 2557 O O . THR A 1 319 ? 15.766 19.109 24.312 1 82.31 319 THR A O 1
ATOM 2560 N N . GLU A 1 320 ? 16.344 20.875 25.547 1 80.69 320 GLU A N 1
ATOM 2561 C CA . GLU A 1 320 ? 15.453 20.438 26.625 1 80.69 320 GLU A CA 1
ATOM 2562 C C . GLU A 1 320 ? 13.992 20.453 26.172 1 80.69 320 GLU A C 1
ATOM 2564 O O . GLU A 1 320 ? 13.273 19.469 26.359 1 80.69 320 GLU A O 1
ATOM 2569 N N . PRO A 1 321 ? 13.586 21.547 25.547 1 82.75 321 PRO A N 1
ATOM 2570 C CA . PRO A 1 321 ? 12.211 21.516 25.047 1 82.75 321 PRO A CA 1
ATOM 2571 C C . PRO A 1 321 ? 11.961 20.391 24.047 1 82.75 321 PRO A C 1
ATOM 2573 O O . PRO A 1 321 ? 10.883 19.797 24.047 1 82.75 321 PRO A O 1
ATOM 2576 N N . ALA A 1 322 ? 12.875 20.125 23.25 1 85.25 322 ALA A N 1
ATOM 2577 C CA . ALA A 1 322 ? 12.727 19.062 22.266 1 85.25 322 ALA A CA 1
ATOM 2578 C C . ALA A 1 322 ? 12.539 17.703 22.953 1 85.25 322 ALA A C 1
ATOM 2580 O O . ALA A 1 322 ? 11.656 16.938 22.578 1 85.25 322 ALA A O 1
ATOM 2581 N N . HIS A 1 323 ? 13.297 17.453 23.938 1 86.19 323 HIS A N 1
ATOM 2582 C CA . HIS A 1 323 ? 13.195 16.203 24.672 1 86.19 323 HIS A CA 1
ATOM 2583 C C . HIS A 1 323 ? 11.875 16.109 25.422 1 86.19 323 HIS A C 1
ATOM 2585 O O . HIS A 1 323 ? 11.273 15.031 25.484 1 86.19 323 HIS A O 1
ATOM 2591 N N . GLN A 1 324 ? 11.562 17.234 25.938 1 84.38 324 GLN A N 1
ATOM 2592 C CA . GLN A 1 324 ? 10.297 17.25 26.672 1 84.38 324 GLN A CA 1
ATOM 2593 C C . GLN A 1 324 ? 9.125 16.938 25.75 1 84.38 324 GLN A C 1
ATOM 2595 O O . GLN A 1 324 ? 8.289 16.094 26.062 1 84.38 324 GLN A O 1
ATOM 2600 N N . LEU A 1 325 ? 9.109 17.578 24.625 1 87.69 325 LEU A N 1
ATOM 2601 C CA . LEU A 1 325 ? 8.008 17.375 23.703 1 87.69 325 LEU A CA 1
ATOM 2602 C C . LEU A 1 325 ? 8.016 15.953 23.141 1 87.69 325 LEU A C 1
ATOM 2604 O O . LEU A 1 325 ? 6.961 15.328 23 1 87.69 325 LEU A O 1
ATOM 2608 N N . MET A 1 326 ? 9.148 15.422 22.906 1 87.94 326 MET A N 1
ATOM 2609 C CA . MET A 1 326 ? 9.273 14.07 22.375 1 87.94 326 MET A CA 1
ATOM 2610 C C . MET A 1 326 ? 8.773 13.039 23.375 1 87.94 326 MET A C 1
ATOM 2612 O O . MET A 1 326 ? 8.234 12 23 1 87.94 326 MET A O 1
ATOM 2616 N N . SER A 1 327 ? 8.938 13.352 24.578 1 86.69 327 SER A N 1
ATOM 2617 C CA . SER A 1 327 ? 8.484 12.445 25.609 1 86.69 327 SER A CA 1
ATOM 2618 C C . SER A 1 327 ? 6.969 12.523 25.797 1 86.69 327 SER A C 1
ATOM 2620 O O . SER A 1 327 ? 6.324 11.523 26.125 1 86.69 327 SER A O 1
ATOM 2622 N N . LEU A 1 328 ? 6.484 13.711 25.547 1 86.81 328 LEU A N 1
ATOM 2623 C CA . LEU A 1 328 ? 5.059 13.93 25.75 1 86.81 328 LEU A CA 1
ATOM 2624 C C . LEU A 1 328 ? 4.254 13.484 24.531 1 86.81 328 LEU A C 1
ATOM 2626 O O . LEU A 1 328 ? 3.088 13.102 24.672 1 86.81 328 LEU A O 1
ATOM 2630 N N . PHE A 1 329 ? 4.871 13.477 23.469 1 87.75 329 PHE A N 1
ATOM 2631 C CA . PHE A 1 329 ? 4.148 13.227 22.219 1 87.75 329 PHE A CA 1
ATOM 2632 C C . PHE A 1 329 ? 4.301 11.781 21.781 1 87.75 329 PHE A C 1
ATOM 2634 O O . PHE A 1 329 ? 5.262 11.109 22.156 1 87.75 329 PHE A O 1
ATOM 2641 N N . SER A 1 330 ? 3.422 11.234 21.047 1 79.06 330 SER A N 1
ATOM 2642 C CA . SER A 1 330 ? 3.328 9.836 20.641 1 79.06 330 SER A CA 1
ATOM 2643 C C . SER A 1 330 ? 4.199 9.555 19.422 1 79.06 330 SER A C 1
ATOM 2645 O O . SER A 1 330 ? 4.465 8.391 19.109 1 79.06 330 SER A O 1
ATOM 2647 N N . SER A 1 331 ? 4.746 10.531 18.828 1 82.44 331 SER A N 1
ATOM 2648 C CA . SER A 1 331 ? 5.43 10.328 17.547 1 82.44 331 SER A CA 1
ATOM 2649 C C . SER A 1 331 ? 6.906 10.023 17.766 1 82.44 331 SER A C 1
ATOM 2651 O O . SER A 1 331 ? 7.5 10.453 18.75 1 82.44 331 SER A O 1
ATOM 2653 N N . LYS A 1 332 ? 7.461 9.328 16.875 1 82.12 332 LYS A N 1
ATOM 2654 C CA . LYS A 1 332 ? 8.898 9.07 16.844 1 82.12 332 LYS A CA 1
ATOM 2655 C C . LYS A 1 332 ? 9.602 9.977 15.844 1 82.12 332 LYS A C 1
ATOM 2657 O O . LYS A 1 332 ? 10.758 9.742 15.492 1 82.12 332 LYS A O 1
ATOM 2662 N N . SER A 1 333 ? 8.891 11 15.5 1 90.81 333 SER A N 1
ATOM 2663 C CA . SER A 1 333 ? 9.422 11.961 14.547 1 90.81 333 SER A CA 1
ATOM 2664 C C . SER A 1 333 ? 9.32 13.383 15.078 1 90.81 333 SER A C 1
ATOM 2666 O O . SER A 1 333 ? 8.531 13.656 15.992 1 90.81 333 SER A O 1
ATOM 2668 N N . ILE A 1 334 ? 10.164 14.219 14.547 1 93.75 334 ILE A N 1
ATOM 2669 C CA . ILE A 1 334 ? 10.164 15.633 14.93 1 93.75 334 ILE A CA 1
ATOM 2670 C C . ILE A 1 334 ? 10.352 16.5 13.688 1 93.75 334 ILE A C 1
ATOM 2672 O O . ILE A 1 334 ? 11.133 16.156 12.789 1 93.75 334 ILE A O 1
ATOM 2676 N N . GLN A 1 335 ? 9.602 17.531 13.648 1 96.31 335 GLN A N 1
ATOM 2677 C CA . GLN A 1 335 ? 9.773 18.5 12.578 1 96.31 335 GLN A CA 1
ATOM 2678 C C . GLN A 1 335 ? 10.609 19.688 13.055 1 96.31 335 GLN A C 1
ATOM 2680 O O . GLN A 1 335 ? 10.391 20.219 14.148 1 96.31 335 GLN A O 1
ATOM 2685 N N . ILE A 1 336 ? 11.602 20.016 12.211 1 94.56 336 ILE A N 1
ATOM 2686 C CA . ILE A 1 336 ? 12.422 21.203 12.453 1 94.56 336 ILE A CA 1
ATOM 2687 C C . ILE A 1 336 ? 11.898 22.359 11.617 1 94.56 336 ILE A C 1
ATOM 2689 O O . ILE A 1 336 ? 11.812 22.266 10.391 1 94.56 336 ILE A O 1
ATOM 2693 N N . GLY A 1 337 ? 11.539 23.438 12.297 1 92.94 337 GLY A N 1
ATOM 2694 C CA . GLY A 1 337 ? 10.984 24.594 11.625 1 92.94 337 GLY A CA 1
ATOM 2695 C C . GLY A 1 337 ? 11.953 25.25 10.656 1 92.94 337 GLY A C 1
ATOM 2696 O O . GLY A 1 337 ? 13.125 24.875 10.602 1 92.94 337 GLY A O 1
ATOM 2697 N N . PRO A 1 338 ? 11.492 26.203 9.891 1 91.75 338 PRO A N 1
ATOM 2698 C CA . PRO A 1 338 ? 12.281 26.797 8.812 1 91.75 338 PRO A CA 1
ATOM 2699 C C . PRO A 1 338 ? 13.547 27.484 9.32 1 91.75 338 PRO A C 1
ATOM 2701 O O . PRO A 1 338 ? 14.609 27.344 8.711 1 91.75 338 PRO A O 1
ATOM 2704 N N . ASN A 1 339 ? 13.492 28.266 10.391 1 90.31 339 ASN A N 1
ATOM 2705 C CA . ASN A 1 339 ? 14.656 28.984 10.891 1 90.31 339 ASN A CA 1
ATOM 2706 C C . ASN A 1 339 ? 15.703 28.031 11.461 1 90.31 339 ASN A C 1
ATOM 2708 O O . ASN A 1 339 ? 16.906 28.188 11.211 1 90.31 339 ASN A O 1
ATOM 2712 N N . LEU A 1 340 ? 15.234 27.125 12.234 1 91 340 LEU A N 1
ATOM 2713 C CA . LEU A 1 340 ? 16.156 26.156 12.805 1 91 340 LEU A CA 1
ATOM 2714 C C . LEU A 1 340 ? 16.734 25.25 11.719 1 91 340 LEU A C 1
ATOM 2716 O O . LEU A 1 340 ? 17.906 24.859 11.797 1 91 340 LEU A O 1
ATOM 2720 N N . SER A 1 341 ? 15.969 24.875 10.711 1 92.94 341 SER A N 1
ATOM 2721 C CA . SER A 1 341 ? 16.469 24.109 9.586 1 92.94 341 SER A CA 1
ATOM 2722 C C . SER A 1 341 ? 17.609 24.828 8.875 1 92.94 341 SER A C 1
ATOM 2724 O O . SER A 1 341 ? 18.578 24.203 8.461 1 92.94 341 SER A O 1
ATOM 2726 N N . LYS A 1 342 ? 17.453 26.125 8.734 1 90.56 342 LYS A N 1
ATOM 2727 C CA . LYS A 1 342 ? 18.5 26.938 8.117 1 90.56 342 LYS A CA 1
ATOM 2728 C C . LYS A 1 342 ? 19.812 26.812 8.883 1 90.56 342 LYS A C 1
ATOM 2730 O O . LYS A 1 342 ? 20.875 26.625 8.281 1 90.56 342 LYS A O 1
ATOM 2735 N N . ILE A 1 343 ? 19.703 26.875 10.148 1 88.31 343 ILE A N 1
ATOM 2736 C CA . ILE A 1 343 ? 20.875 26.797 11.008 1 88.31 343 ILE A CA 1
ATOM 2737 C C . ILE A 1 343 ? 21.5 25.406 10.898 1 88.31 343 ILE A C 1
ATOM 2739 O O . ILE A 1 343 ? 22.719 25.281 10.711 1 88.31 343 ILE A O 1
ATOM 2743 N N . ILE A 1 344 ? 20.703 24.375 10.977 1 89.25 344 ILE A N 1
ATOM 2744 C CA . ILE A 1 344 ? 21.172 23 10.961 1 89.25 344 ILE A CA 1
ATOM 2745 C C . ILE A 1 344 ? 21.812 22.688 9.602 1 89.25 344 ILE A C 1
ATOM 2747 O O . ILE A 1 344 ? 22.891 22.094 9.539 1 89.25 344 ILE A O 1
ATOM 2751 N N . LEU A 1 345 ? 21.203 23.125 8.547 1 88.56 345 LEU A N 1
ATOM 2752 C CA . LEU A 1 345 ? 21.703 22.844 7.207 1 88.56 345 LEU A CA 1
ATOM 2753 C C . LEU A 1 345 ? 23 23.594 6.949 1 88.56 345 LEU A C 1
ATOM 2755 O O . LEU A 1 345 ? 23.906 23.062 6.281 1 88.56 345 LEU A O 1
ATOM 2759 N N . GLN A 1 346 ? 23.062 24.797 7.469 1 86.25 346 GLN A N 1
ATOM 2760 C CA . GLN A 1 346 ? 24.312 25.547 7.336 1 86.25 346 GLN A CA 1
ATOM 2761 C C . GLN A 1 346 ? 25.453 24.844 8.062 1 86.25 346 GLN A C 1
ATOM 2763 O O . GLN A 1 346 ? 26.562 24.719 7.523 1 86.25 346 GLN A O 1
ATOM 2768 N N . GLU A 1 347 ? 25.172 24.391 9.227 1 85.38 347 GLU A N 1
ATOM 2769 C CA . GLU A 1 347 ? 26.188 23.672 10 1 85.38 347 GLU A CA 1
ATOM 2770 C C . GLU A 1 347 ? 26.547 22.344 9.336 1 85.38 347 GLU A C 1
ATOM 2772 O O . GLU A 1 347 ? 27.719 21.953 9.328 1 85.38 347 GLU A O 1
ATOM 2777 N N . PHE A 1 348 ? 25.594 21.719 8.867 1 86.06 348 PHE A N 1
ATOM 2778 C CA . PHE A 1 348 ? 25.766 20.469 8.141 1 86.06 348 PHE A CA 1
ATOM 2779 C C . PHE A 1 348 ? 26.672 20.656 6.93 1 86.06 348 PHE A C 1
ATOM 2781 O O . PHE A 1 348 ? 27.609 19.891 6.719 1 86.06 348 PHE A O 1
ATOM 2788 N N . LEU A 1 349 ? 26.438 21.609 6.215 1 83.25 349 LEU A N 1
ATOM 2789 C CA . LEU A 1 349 ? 27.203 21.844 4.992 1 83.25 349 LEU A CA 1
ATOM 2790 C C . LEU A 1 349 ? 28.625 22.297 5.316 1 83.25 349 LEU A C 1
ATOM 2792 O O . LEU A 1 349 ? 29.562 21.953 4.598 1 83.25 349 LEU A O 1
ATOM 2796 N N . SER A 1 350 ? 28.703 23.016 6.387 1 83.31 350 SER A N 1
ATOM 2797 C CA . SER A 1 350 ? 30.031 23.484 6.789 1 83.31 350 SER A CA 1
ATOM 2798 C C . SER A 1 350 ? 30.859 22.359 7.367 1 83.31 350 SER A C 1
ATOM 2800 O O . SER A 1 350 ? 32.062 22.25 7.082 1 83.31 350 SER A O 1
ATOM 2802 N N . SER A 1 351 ? 30.266 21.5 8.109 1 82 351 SER A N 1
ATOM 2803 C CA . SER A 1 351 ? 31 20.438 8.789 1 82 351 SER A CA 1
ATOM 2804 C C . SER A 1 351 ? 31.016 19.156 7.945 1 82 351 SER A C 1
ATOM 2806 O O . SER A 1 351 ? 31.812 18.25 8.211 1 82 351 SER A O 1
ATOM 2808 N N . LYS A 1 352 ? 30.125 19.062 6.984 1 78.31 352 LYS A N 1
ATOM 2809 C CA . LYS A 1 352 ? 29.953 17.875 6.168 1 78.31 352 LYS A CA 1
ATOM 2810 C C . LYS A 1 352 ? 29.703 16.641 7.039 1 78.31 352 LYS A C 1
ATOM 2812 O O . LYS A 1 352 ? 30.219 15.555 6.754 1 78.31 352 LYS A O 1
ATOM 2817 N N . ASN A 1 353 ? 29.156 16.938 8.195 1 78.5 353 ASN A N 1
ATOM 2818 C CA . ASN A 1 353 ? 28.781 15.898 9.141 1 78.5 353 ASN A CA 1
ATOM 2819 C C . ASN A 1 353 ? 27.266 15.852 9.336 1 78.5 353 ASN A C 1
ATOM 2821 O O . ASN A 1 353 ? 26.688 16.75 9.961 1 78.5 353 ASN A O 1
ATOM 2825 N N . SER A 1 354 ? 26.688 14.82 8.891 1 78 354 SER A N 1
ATOM 2826 C CA . SER A 1 354 ? 25.234 14.719 8.906 1 78 354 SER A CA 1
ATOM 2827 C C . SER A 1 354 ? 24.719 14.43 10.312 1 78 354 SER A C 1
ATOM 2829 O O . SER A 1 354 ? 23.531 14.609 10.586 1 78 354 SER A O 1
ATOM 2831 N N . LYS A 1 355 ? 25.594 14.062 11.273 1 78.88 355 LYS A N 1
ATOM 2832 C CA . LYS A 1 355 ? 25.172 13.766 12.641 1 78.88 355 LYS A CA 1
ATOM 2833 C C . LYS A 1 355 ? 24.672 15.023 13.344 1 78.88 355 LYS A C 1
ATOM 2835 O O . LYS A 1 355 ? 23.969 14.93 14.352 1 78.88 355 LYS A O 1
ATOM 2840 N N . ILE A 1 356 ? 25.047 16.094 12.773 1 83.5 356 ILE A N 1
ATOM 2841 C CA . ILE A 1 356 ? 24.734 17.359 13.406 1 83.5 356 ILE A CA 1
ATOM 2842 C C . ILE A 1 356 ? 23.219 17.531 13.484 1 83.5 356 ILE A C 1
ATOM 2844 O O . ILE A 1 356 ? 22.703 18.188 14.391 1 83.5 356 ILE A O 1
ATOM 2848 N N . ILE A 1 357 ? 22.562 16.922 12.602 1 84.5 357 ILE A N 1
ATOM 2849 C CA . ILE A 1 357 ? 21.109 17.031 12.539 1 84.5 357 ILE A CA 1
ATOM 2850 C C . ILE A 1 357 ? 20.484 16.5 13.828 1 84.5 357 ILE A C 1
ATOM 2852 O O . ILE A 1 357 ? 19.578 17.125 14.398 1 84.5 357 ILE A O 1
ATOM 2856 N N . TRP A 1 358 ? 20.969 15.438 14.375 1 85.88 358 TRP A N 1
ATOM 2857 C CA . TRP A 1 358 ? 20.469 14.828 15.594 1 85.88 358 TRP A CA 1
ATOM 2858 C C . TRP A 1 358 ? 21.219 15.352 16.812 1 85.88 358 TRP A C 1
ATOM 2860 O O . TRP A 1 358 ? 20.625 15.547 17.875 1 85.88 358 TRP A O 1
ATOM 2870 N N . ASP A 1 359 ? 22.5 15.688 16.594 1 84.94 359 ASP A N 1
ATOM 2871 C CA . ASP A 1 359 ? 23.328 16.125 17.703 1 84.94 359 ASP A CA 1
ATOM 2872 C C . ASP A 1 359 ? 22.875 17.469 18.25 1 84.94 359 ASP A C 1
ATOM 2874 O O . ASP A 1 359 ? 22.984 17.734 19.453 1 84.94 359 ASP A O 1
ATOM 2878 N N . MET A 1 360 ? 22.438 18.25 17.375 1 83.69 360 MET A N 1
ATOM 2879 C CA . MET A 1 360 ? 22 19.578 17.797 1 83.69 360 MET A CA 1
ATOM 2880 C C . MET A 1 360 ? 20.859 19.469 18.812 1 83.69 360 MET A C 1
ATOM 2882 O O . MET A 1 360 ? 20.75 20.312 19.703 1 83.69 360 MET A O 1
ATOM 2886 N N . LEU A 1 361 ? 20.062 18.469 18.625 1 84.94 361 LEU A N 1
ATOM 2887 C CA . LEU A 1 361 ? 18.938 18.297 19.531 1 84.94 361 LEU A CA 1
ATOM 2888 C C . LEU A 1 361 ? 19.156 17.094 20.453 1 84.94 361 LEU A C 1
ATOM 2890 O O . LEU A 1 361 ? 18.266 16.734 21.234 1 84.94 361 LEU A O 1
ATOM 2894 N N . LEU A 1 362 ? 20.312 16.438 20.375 1 83.06 362 LEU A N 1
ATOM 2895 C CA . LEU A 1 362 ? 20.672 15.266 21.156 1 83.06 362 LEU A CA 1
ATOM 2896 C C . LEU A 1 362 ? 19.625 14.172 21.016 1 83.06 362 LEU A C 1
ATOM 2898 O O . LEU A 1 362 ? 19.188 13.602 22.016 1 83.06 362 LEU A O 1
ATOM 2902 N N . LEU A 1 363 ? 19.156 14.039 19.812 1 84.75 363 LEU A N 1
ATOM 2903 C CA . LEU A 1 363 ? 18.188 13 19.516 1 84.75 363 LEU A CA 1
ATOM 2904 C C . LEU A 1 363 ? 18.875 11.742 19 1 84.75 363 LEU A C 1
ATOM 2906 O O . LEU A 1 363 ? 19.969 11.82 18.422 1 84.75 363 LEU A O 1
ATOM 2910 N N . PRO A 1 364 ? 18.25 10.625 19.312 1 79.06 364 PRO A N 1
ATOM 2911 C CA . PRO A 1 364 ? 18.797 9.406 18.703 1 79.06 364 PRO A CA 1
ATOM 2912 C C . PRO A 1 364 ? 18.703 9.422 17.172 1 79.06 364 PRO A C 1
ATOM 2914 O O . PRO A 1 364 ? 17.766 10.008 16.625 1 79.06 364 PRO A O 1
ATOM 2917 N N . THR A 1 365 ? 19.578 8.773 16.562 1 75.56 365 THR A N 1
ATOM 2918 C CA . THR A 1 365 ? 19.641 8.742 15.102 1 75.56 365 THR A CA 1
ATOM 2919 C C . THR A 1 365 ? 18.469 7.973 14.516 1 75.56 365 THR A C 1
ATOM 2921 O O . THR A 1 365 ? 18.188 8.07 13.32 1 75.56 365 THR A O 1
ATOM 2924 N N . SER A 1 366 ? 17.703 7.305 15.367 1 75.31 366 SER A N 1
ATOM 2925 C CA . SER A 1 366 ? 16.547 6.555 14.914 1 75.31 366 SER A CA 1
ATOM 2926 C C . SER A 1 366 ? 15.336 7.469 14.734 1 75.31 366 SER A C 1
ATOM 2928 O O . SER A 1 366 ? 14.344 7.074 14.125 1 75.31 366 SER A O 1
ATOM 2930 N N . THR A 1 367 ? 15.477 8.688 15.211 1 83.25 367 THR A N 1
ATOM 2931 C CA . THR A 1 367 ? 14.383 9.641 15.086 1 83.25 367 THR A CA 1
ATOM 2932 C C . THR A 1 367 ? 14.273 10.164 13.656 1 83.25 367 THR A C 1
ATOM 2934 O O . THR A 1 367 ? 15.273 10.555 13.055 1 83.25 367 THR A O 1
ATOM 2937 N N . VAL A 1 368 ? 13.109 10.055 13.148 1 86.25 368 VAL A N 1
ATOM 2938 C CA . VAL A 1 368 ? 12.875 10.625 11.828 1 86.25 368 VAL A CA 1
ATOM 2939 C C . VAL A 1 368 ? 12.75 12.141 11.93 1 86.25 368 VAL A C 1
ATOM 2941 O O . VAL A 1 368 ? 11.961 12.648 12.734 1 86.25 368 VAL A O 1
ATOM 2944 N N . VAL A 1 369 ? 13.539 12.805 11.148 1 91.12 369 VAL A N 1
ATOM 2945 C CA . VAL A 1 369 ? 13.562 14.266 11.25 1 91.12 369 VAL A CA 1
ATOM 2946 C C . VAL A 1 369 ? 13.031 14.883 9.953 1 91.12 369 VAL A C 1
ATOM 2948 O O . VAL A 1 369 ? 13.445 14.484 8.859 1 91.12 369 VAL A O 1
ATOM 2951 N N . PHE A 1 370 ? 12.102 15.781 10.133 1 95.56 370 PHE A N 1
ATOM 2952 C CA . PHE A 1 370 ? 11.617 16.594 9.023 1 95.56 370 PHE A CA 1
ATOM 2953 C C . PHE A 1 370 ? 12.375 17.906 8.953 1 95.56 370 PHE A C 1
ATOM 2955 O O . PHE A 1 370 ? 12.445 18.641 9.938 1 95.56 370 PHE A O 1
ATOM 2962 N N . LEU A 1 371 ? 12.984 18.172 7.797 1 95.31 371 LEU A N 1
ATOM 2963 C CA . LEU A 1 371 ? 13.703 19.422 7.562 1 95.31 371 LEU A CA 1
ATOM 2964 C C . LEU A 1 371 ? 13.023 20.25 6.473 1 95.31 371 LEU A C 1
ATOM 2966 O O . LEU A 1 371 ? 12.445 19.688 5.539 1 95.31 371 LEU A O 1
ATOM 2970 N N . CYS A 1 372 ? 13.133 21.547 6.625 1 95.06 372 CYS A N 1
ATOM 2971 C CA . CYS A 1 372 ? 12.555 22.422 5.613 1 95.06 372 CYS A CA 1
ATOM 2972 C C . CYS A 1 372 ? 13.484 22.562 4.414 1 95.06 372 CYS A C 1
ATOM 2974 O O . CYS A 1 372 ? 14.578 23.109 4.535 1 95.06 372 CYS A O 1
ATOM 2976 N N . TYR A 1 373 ? 13.078 22.125 3.303 1 92 373 TYR A N 1
ATOM 2977 C CA . TYR A 1 373 ? 13.852 22.156 2.066 1 92 373 TYR A CA 1
ATOM 2978 C C . TYR A 1 373 ? 14.125 23.594 1.63 1 92 373 TYR A C 1
ATOM 2980 O O . TYR A 1 373 ? 15.234 23.906 1.192 1 92 373 TYR A O 1
ATOM 2988 N N . ASN A 1 374 ? 13.148 24.438 1.787 1 88 374 ASN A N 1
ATOM 2989 C CA . ASN A 1 374 ? 13.219 25.812 1.31 1 88 374 ASN A CA 1
ATOM 2990 C C . ASN A 1 374 ? 14.227 26.625 2.107 1 88 374 ASN A C 1
ATOM 2992 O O . ASN A 1 374 ? 14.594 27.734 1.709 1 88 374 ASN A O 1
ATOM 2996 N N . SER A 1 375 ? 14.68 26.094 3.139 1 79 375 SER A N 1
ATOM 2997 C CA . SER A 1 375 ? 15.586 26.828 4.023 1 79 375 SER A CA 1
ATOM 2998 C C . SER A 1 375 ? 17.016 26.781 3.52 1 79 375 SER A C 1
ATOM 3000 O O . SER A 1 375 ? 17.891 27.484 4.023 1 79 375 SER A O 1
ATOM 3002 N N . ASN A 1 376 ? 17.188 25.922 2.506 1 73 376 ASN A N 1
ATOM 3003 C CA . ASN A 1 376 ? 18.531 25.828 1.949 1 73 376 ASN A CA 1
ATOM 3004 C C . ASN A 1 376 ? 18.828 26.984 1.012 1 73 376 ASN A C 1
ATOM 3006 O O . ASN A 1 376 ? 18.078 27.25 0.073 1 73 376 ASN A O 1
ATOM 3010 N N . ILE A 1 377 ? 19.875 27.641 1.372 1 67.62 377 ILE A N 1
ATOM 3011 C CA . ILE A 1 377 ? 20.219 28.844 0.646 1 67.62 377 ILE A CA 1
ATOM 3012 C C . ILE A 1 377 ? 21.297 28.547 -0.396 1 67.62 377 ILE A C 1
ATOM 3014 O O . ILE A 1 377 ? 21.578 29.359 -1.268 1 67.62 377 ILE A O 1
ATOM 3018 N N . GLN A 1 378 ? 21.734 27.297 -0.413 1 66.5 378 GLN A N 1
ATOM 3019 C CA . GLN A 1 378 ? 22.828 27 -1.321 1 66.5 378 GLN A CA 1
ATOM 3020 C C . GLN A 1 378 ? 22.312 26.625 -2.709 1 66.5 378 GLN A C 1
ATOM 3022 O O . GLN A 1 378 ? 21.281 25.969 -2.838 1 66.5 378 GLN A O 1
ATOM 3027 N N . PRO A 1 379 ? 23.094 27.219 -3.523 1 66.94 379 PRO A N 1
ATOM 3028 C CA . PRO A 1 379 ? 22.719 26.844 -4.891 1 66.94 379 PRO A CA 1
ATOM 3029 C C . PRO A 1 379 ? 23.047 25.375 -5.211 1 66.94 379 PRO A C 1
ATOM 3031 O O . PRO A 1 379 ? 23.984 24.812 -4.652 1 66.94 379 PRO A O 1
ATOM 3034 N N . GLY A 1 380 ? 22.281 24.781 -5.918 1 73.12 380 GLY A N 1
ATOM 3035 C CA . GLY A 1 380 ? 22.531 23.422 -6.359 1 73.12 380 GLY A CA 1
ATOM 3036 C C . GLY A 1 380 ? 21.875 22.375 -5.477 1 73.12 380 GLY A C 1
ATOM 3037 O O . GLY A 1 380 ? 21.344 22.688 -4.414 1 73.12 380 GLY A O 1
ATOM 3038 N N . ASN A 1 381 ? 21.859 21.203 -5.922 1 77 381 ASN A N 1
ATOM 3039 C CA . ASN A 1 381 ? 21.141 20.141 -5.234 1 77 381 ASN A CA 1
ATOM 3040 C C . ASN A 1 381 ? 22.109 19.031 -4.777 1 77 381 ASN A C 1
ATOM 3042 O O . ASN A 1 381 ? 21.672 17.953 -4.395 1 77 381 ASN A O 1
ATOM 3046 N N . ASP A 1 382 ? 23.391 19.391 -4.684 1 77.81 382 ASP A N 1
ATOM 3047 C CA . ASP A 1 382 ? 24.391 18.391 -4.344 1 77.81 382 ASP A CA 1
ATOM 3048 C C . ASP A 1 382 ? 24.328 18.031 -2.861 1 77.81 382 ASP A C 1
ATOM 3050 O O . ASP A 1 382 ? 24.703 16.922 -2.467 1 77.81 382 ASP A O 1
ATOM 3054 N N . TRP A 1 383 ? 23.797 19.016 -2.098 1 82.38 383 TRP A N 1
ATOM 3055 C CA . TRP A 1 383 ? 23.719 18.797 -0.659 1 82.38 383 TRP A CA 1
ATOM 3056 C C . TRP A 1 383 ? 22.688 17.703 -0.339 1 82.38 383 TRP A C 1
ATOM 3058 O O . TRP A 1 383 ? 22.781 17.062 0.706 1 82.38 383 TRP A O 1
ATOM 3068 N N . LEU A 1 384 ? 21.797 17.484 -1.224 1 84 384 LEU A N 1
ATOM 3069 C CA . LEU A 1 384 ? 20.75 16.484 -1.016 1 84 384 LEU A CA 1
ATOM 3070 C C . LEU A 1 384 ? 21.344 15.078 -0.978 1 84 384 LEU A C 1
ATOM 3072 O O . LEU A 1 384 ? 20.859 14.227 -0.233 1 84 384 LEU A O 1
ATOM 3076 N N . LYS A 1 385 ? 22.359 14.938 -1.675 1 75 385 LYS A N 1
ATOM 3077 C CA . LYS A 1 385 ? 22.984 13.625 -1.763 1 75 385 LYS A CA 1
ATOM 3078 C C . LYS A 1 385 ? 23.703 13.266 -0.46 1 75 385 LYS A C 1
ATOM 3080 O O . LYS A 1 385 ? 23.969 12.094 -0.2 1 75 385 LYS A O 1
ATOM 3085 N N . LEU A 1 386 ? 23.938 14.289 0.314 1 77.31 386 LEU A N 1
ATOM 3086 C CA . LEU A 1 386 ? 24.688 14.086 1.551 1 77.31 386 LEU A CA 1
ATOM 3087 C C . LEU A 1 386 ? 23.734 13.836 2.721 1 77.31 386 LEU A C 1
ATOM 3089 O O . LEU A 1 386 ? 24.172 13.383 3.785 1 77.31 386 LEU A O 1
ATOM 3093 N N . LEU A 1 387 ? 22.484 14.047 2.461 1 83.25 387 LEU A N 1
ATOM 3094 C CA . LEU A 1 387 ? 21.516 13.906 3.557 1 83.25 387 LEU A CA 1
ATOM 3095 C C . LEU A 1 387 ? 21.203 12.438 3.826 1 83.25 387 LEU A C 1
ATOM 3097 O O . LEU A 1 387 ? 21.094 11.641 2.891 1 83.25 387 LEU A O 1
ATOM 3101 N N . PRO A 1 388 ? 21.078 12.156 5.094 1 78.88 388 PRO A N 1
ATOM 3102 C CA . PRO A 1 388 ? 20.672 10.789 5.426 1 78.88 388 PRO A CA 1
ATOM 3103 C C . PRO A 1 388 ? 19.266 10.445 4.93 1 78.88 388 PRO A C 1
ATOM 3105 O O . PRO A 1 388 ? 18.406 11.328 4.84 1 78.88 388 PRO A O 1
ATOM 3108 N N . LEU A 1 389 ? 19 9.188 4.73 1 75.12 389 LEU A N 1
ATOM 3109 C CA . LEU A 1 389 ? 17.75 8.734 4.121 1 75.12 389 LEU A CA 1
ATOM 3110 C C . LEU A 1 389 ? 16.609 8.766 5.133 1 75.12 389 LEU A C 1
ATOM 3112 O O . LEU A 1 389 ? 15.445 8.695 4.754 1 75.12 389 LEU A O 1
ATOM 3116 N N . ASN A 1 390 ? 16.891 8.93 6.422 1 76.38 390 ASN A N 1
ATOM 3117 C CA . ASN A 1 390 ? 15.836 9.008 7.438 1 76.38 390 ASN A CA 1
ATOM 3118 C C . ASN A 1 390 ? 15.375 10.445 7.652 1 76.38 390 ASN A C 1
ATOM 3120 O O . ASN A 1 390 ? 14.648 10.727 8.609 1 76.38 390 ASN A O 1
ATOM 3124 N N . CYS A 1 391 ? 15.781 11.25 6.789 1 85.75 391 CYS A N 1
ATOM 3125 C CA . CYS A 1 391 ? 15.305 12.633 6.781 1 85.75 391 CYS A CA 1
ATOM 3126 C C . CYS A 1 391 ? 14.234 12.828 5.711 1 85.75 391 CYS A C 1
ATOM 3128 O O . CYS A 1 391 ? 14.328 12.266 4.621 1 85.75 391 CYS A O 1
ATOM 3130 N N . ILE A 1 392 ? 13.289 13.523 6.145 1 92.44 392 ILE A N 1
ATOM 3131 C CA . ILE A 1 392 ? 12.234 13.906 5.211 1 92.44 392 ILE A CA 1
ATOM 3132 C C . ILE A 1 392 ? 12.273 15.414 4.965 1 92.44 392 ILE A C 1
ATOM 3134 O O . ILE A 1 392 ? 12.414 16.188 5.906 1 92.44 392 ILE A O 1
ATOM 3138 N N . LEU A 1 393 ? 12.273 15.781 3.738 1 95 393 LEU A N 1
ATOM 3139 C CA . LEU A 1 393 ? 12.312 17.203 3.408 1 95 393 LEU A CA 1
ATOM 3140 C C . LEU A 1 393 ? 10.914 17.734 3.133 1 95 393 LEU A C 1
ATOM 3142 O O . LEU A 1 393 ? 10.133 17.094 2.424 1 95 393 LEU A O 1
ATOM 3146 N N . ILE A 1 394 ? 10.633 18.844 3.777 1 97 394 ILE A N 1
ATOM 3147 C CA . ILE A 1 394 ? 9.352 19.5 3.555 1 97 394 ILE A CA 1
ATOM 3148 C C . ILE A 1 394 ? 9.531 20.656 2.582 1 97 394 ILE A C 1
ATOM 3150 O O . ILE A 1 394 ? 10.312 21.578 2.838 1 97 394 ILE A O 1
ATOM 3154 N N . ASP A 1 395 ? 8.859 20.625 1.5 1 95.94 395 ASP A N 1
ATOM 3155 C CA . ASP A 1 395 ? 8.805 21.75 0.563 1 95.94 395 ASP A CA 1
ATOM 3156 C C . ASP A 1 395 ? 7.57 22.609 0.806 1 95.94 395 ASP A C 1
ATOM 3158 O O . ASP A 1 395 ? 6.496 22.328 0.271 1 95.94 395 ASP A O 1
ATOM 3162 N N . TYR A 1 396 ? 7.82 23.734 1.493 1 94.06 396 TYR A N 1
ATOM 3163 C CA . TYR A 1 396 ? 6.707 24.625 1.807 1 94.06 396 TYR A CA 1
ATOM 3164 C C . TYR A 1 396 ? 6.445 25.594 0.664 1 94.06 396 TYR A C 1
ATOM 3166 O O . TYR A 1 396 ? 7.379 26.188 0.123 1 94.06 396 TYR A O 1
ATOM 3174 N N . GLY A 1 397 ? 5.199 25.609 0.26 1 91.12 397 GLY A N 1
ATOM 3175 C CA . GLY A 1 397 ? 4.734 26.578 -0.716 1 91.12 397 GLY A CA 1
ATOM 3176 C C . GLY A 1 397 ? 3.328 27.078 -0.439 1 91.12 397 GLY A C 1
ATOM 3177 O O . GLY A 1 397 ? 2.426 26.281 -0.165 1 91.12 397 GLY A O 1
ATOM 3178 N N . TYR A 1 398 ? 3.191 28.453 -0.504 1 84.19 398 TYR A N 1
ATOM 3179 C CA . TYR A 1 398 ? 1.89 29.016 -0.169 1 84.19 398 TYR A CA 1
ATOM 3180 C C . TYR A 1 398 ? 1.343 29.844 -1.323 1 84.19 398 TYR A C 1
ATOM 3182 O O . TYR A 1 398 ? 0.229 30.375 -1.246 1 84.19 398 TYR A O 1
ATOM 3190 N N . GLN A 1 399 ? 2.146 29.938 -2.291 1 85.38 399 GLN A N 1
ATOM 3191 C CA . GLN A 1 399 ? 1.734 30.703 -3.461 1 85.38 399 GLN A CA 1
ATOM 3192 C C . GLN A 1 399 ? 1.403 29.781 -4.633 1 85.38 399 GLN A C 1
ATOM 3194 O O . GLN A 1 399 ? 1.967 28.688 -4.754 1 85.38 399 GLN A O 1
ATOM 3199 N N . VAL A 1 400 ? 0.548 30.297 -5.398 1 85.56 400 VAL A N 1
ATOM 3200 C CA . VAL A 1 400 ? 0.08 29.5 -6.539 1 85.56 400 VAL A CA 1
ATOM 3201 C C . VAL A 1 400 ? 1.237 29.25 -7.504 1 85.56 400 VAL A C 1
ATOM 3203 O O . VAL A 1 400 ? 1.282 28.219 -8.172 1 85.56 400 VAL A O 1
ATOM 3206 N N . GLU A 1 401 ? 2.195 30.094 -7.488 1 88.44 401 GLU A N 1
ATOM 3207 C CA . GLU A 1 401 ? 3.311 30 -8.43 1 88.44 401 GLU A CA 1
ATOM 3208 C C . GLU A 1 401 ? 4.367 29.016 -7.938 1 88.44 401 GLU A C 1
ATOM 3210 O O . GLU A 1 401 ? 5.27 28.641 -8.688 1 88.44 401 GLU A O 1
ATOM 3215 N N . HIS A 1 402 ? 4.188 28.625 -6.738 1 91.88 402 HIS A N 1
ATOM 3216 C CA . HIS A 1 402 ? 5.191 27.703 -6.199 1 91.88 402 HIS A CA 1
ATOM 3217 C C . HIS A 1 402 ? 5.277 26.438 -7.031 1 91.88 402 HIS A C 1
ATOM 3219 O O . HIS A 1 402 ? 4.254 25.859 -7.402 1 91.88 402 HIS A O 1
ATOM 3225 N N . ASP A 1 403 ? 6.461 26 -7.293 1 92.69 403 ASP A N 1
ATOM 3226 C CA . ASP A 1 403 ? 6.676 24.844 -8.156 1 92.69 403 ASP A CA 1
ATOM 3227 C C . ASP A 1 403 ? 6.891 23.578 -7.34 1 92.69 403 ASP A C 1
ATOM 3229 O O . ASP A 1 403 ? 8.008 23.062 -7.27 1 92.69 403 ASP A O 1
ATOM 3233 N N . TYR A 1 404 ? 5.809 23.031 -6.863 1 94.56 404 TYR A N 1
ATOM 3234 C CA . TYR A 1 404 ? 5.867 21.781 -6.102 1 94.56 404 TYR A CA 1
ATOM 3235 C C . TYR A 1 404 ? 6.449 20.656 -6.941 1 94.56 404 TYR A C 1
ATOM 3237 O O . TYR A 1 404 ? 7.176 19.797 -6.43 1 94.56 404 TYR A O 1
ATOM 3245 N N . ASP A 1 405 ? 6.152 20.672 -8.203 1 91.69 405 ASP A N 1
ATOM 3246 C CA . ASP A 1 405 ? 6.539 19.594 -9.117 1 91.69 405 ASP A CA 1
ATOM 3247 C C . ASP A 1 405 ? 8.062 19.5 -9.234 1 91.69 405 ASP A C 1
ATOM 3249 O O . ASP A 1 405 ? 8.641 18.438 -8.961 1 91.69 405 ASP A O 1
ATOM 3253 N N . GLN A 1 406 ? 8.68 20.578 -9.539 1 91.12 406 GLN A N 1
ATOM 3254 C CA . GLN A 1 406 ? 10.125 20.594 -9.711 1 91.12 406 GLN A CA 1
ATOM 3255 C C . GLN A 1 406 ? 10.844 20.266 -8.406 1 91.12 406 GLN A C 1
ATOM 3257 O O . GLN A 1 406 ? 11.797 19.484 -8.391 1 91.12 406 GLN A O 1
ATOM 3262 N N . ASN A 1 407 ? 10.375 20.844 -7.355 1 92.75 407 ASN A N 1
ATOM 3263 C CA . ASN A 1 407 ? 11.039 20.609 -6.074 1 92.75 407 ASN A CA 1
ATOM 3264 C C . ASN A 1 407 ? 10.906 19.156 -5.625 1 92.75 407 ASN A C 1
ATOM 3266 O O . ASN A 1 407 ? 11.875 18.562 -5.145 1 92.75 407 ASN A O 1
ATOM 3270 N N . SER A 1 408 ? 9.742 18.625 -5.75 1 91.94 408 SER A N 1
ATOM 3271 C CA . SER A 1 408 ? 9.539 17.219 -5.375 1 91.94 408 SER A CA 1
ATOM 3272 C C . SER A 1 408 ? 10.367 16.281 -6.25 1 91.94 408 SER A C 1
ATOM 3274 O O . SER A 1 408 ? 10.914 15.297 -5.762 1 91.94 408 SER A O 1
ATOM 3276 N N . LYS A 1 409 ? 10.461 16.625 -7.492 1 86.19 409 LYS A N 1
ATOM 3277 C CA . LYS A 1 409 ? 11.266 15.828 -8.414 1 86.19 409 LYS A CA 1
ATOM 3278 C C . LYS A 1 409 ? 12.727 15.797 -7.98 1 86.19 409 LYS A C 1
ATOM 3280 O O . LYS A 1 409 ? 13.328 14.719 -7.895 1 86.19 409 LYS A O 1
ATOM 3285 N N . VAL A 1 410 ? 13.227 16.938 -7.66 1 87.25 410 VAL A N 1
ATOM 3286 C CA . VAL A 1 410 ? 14.633 17.062 -7.297 1 87.25 410 VAL A CA 1
ATOM 3287 C C . VAL A 1 410 ? 14.906 16.266 -6.023 1 87.25 410 VAL A C 1
ATOM 3289 O O . VAL A 1 410 ? 15.891 15.523 -5.949 1 87.25 410 VAL A O 1
ATOM 3292 N N . VAL A 1 411 ? 14.016 16.344 -5.074 1 90.31 411 VAL A N 1
ATOM 3293 C CA . VAL A 1 411 ? 14.219 15.688 -3.787 1 90.31 411 VAL A CA 1
ATOM 3294 C C . VAL A 1 411 ? 14.094 14.172 -3.951 1 90.31 411 VAL A C 1
ATOM 3296 O O . VAL A 1 411 ? 14.953 13.422 -3.477 1 90.31 411 VAL A O 1
ATOM 3299 N N . THR A 1 412 ? 13.094 13.773 -4.656 1 84.31 412 THR A N 1
ATOM 3300 C CA . THR A 1 412 ? 12.852 12.344 -4.801 1 84.31 412 THR A CA 1
ATOM 3301 C C . THR A 1 412 ? 13.938 11.688 -5.66 1 84.31 412 THR A C 1
ATOM 3303 O O . THR A 1 412 ? 14.352 10.562 -5.391 1 84.31 412 THR A O 1
ATOM 3306 N N . HIS A 1 413 ? 14.391 12.406 -6.602 1 78.62 413 HIS A N 1
ATOM 3307 C CA . HIS A 1 413 ? 15.422 11.859 -7.48 1 78.62 413 HIS A CA 1
ATOM 3308 C C . HIS A 1 413 ? 16.766 11.75 -6.758 1 78.62 413 HIS A C 1
ATOM 3310 O O . HIS A 1 413 ? 17.672 11.055 -7.223 1 78.62 413 HIS A O 1
ATOM 3316 N N . SER A 1 414 ? 16.828 12.43 -5.633 1 79.44 414 SER A N 1
ATOM 3317 C CA . SER A 1 414 ? 18.031 12.305 -4.805 1 79.44 414 SER A CA 1
ATOM 3318 C C . SER A 1 414 ? 17.891 11.156 -3.811 1 79.44 414 SER A C 1
ATOM 3320 O O . SER A 1 414 ? 18.781 10.922 -2.992 1 79.44 414 SER A O 1
ATOM 3322 N N . GLY A 1 415 ? 16.719 10.539 -3.869 1 75.19 415 GLY A N 1
ATOM 3323 C CA . GLY A 1 415 ? 16.516 9.367 -3.023 1 75.19 415 GLY A CA 1
ATOM 3324 C C . GLY A 1 415 ? 15.836 9.695 -1.707 1 75.19 415 GLY A C 1
ATOM 3325 O O . GLY A 1 415 ? 15.602 8.805 -0.886 1 75.19 415 GLY A O 1
ATOM 3326 N N . LEU A 1 416 ? 15.539 10.914 -1.544 1 84.88 416 LEU A N 1
ATOM 3327 C CA . LEU A 1 416 ? 14.953 11.336 -0.276 1 84.88 416 LEU A CA 1
ATOM 3328 C C . LEU A 1 416 ? 13.43 11.367 -0.359 1 84.88 416 LEU A C 1
ATOM 3330 O O . LEU A 1 416 ? 12.867 11.445 -1.452 1 84.88 416 LEU A O 1
ATOM 3334 N N . ASN A 1 417 ? 12.844 11.219 0.791 1 89 417 ASN A N 1
ATOM 3335 C CA . ASN A 1 417 ? 11.398 11.414 0.889 1 89 417 ASN A CA 1
ATOM 3336 C C . ASN A 1 417 ? 11.039 12.891 1.008 1 89 417 ASN A C 1
ATOM 3338 O O . ASN A 1 417 ? 11.727 13.648 1.694 1 89 417 ASN A O 1
ATOM 3342 N N . VAL A 1 418 ? 10.031 13.188 0.282 1 93.31 418 VAL A N 1
ATOM 3343 C CA . VAL A 1 418 ? 9.578 14.57 0.321 1 93.31 418 VAL A CA 1
ATOM 3344 C C . VAL A 1 418 ? 8.148 14.641 0.848 1 93.31 418 VAL A C 1
ATOM 3346 O O . VAL A 1 418 ? 7.328 13.773 0.543 1 93.31 418 VAL A O 1
ATOM 3349 N N . CYS A 1 419 ? 7.863 15.578 1.703 1 96.19 419 CYS A N 1
ATOM 3350 C CA . CYS A 1 419 ? 6.527 15.992 2.113 1 96.19 419 CYS A CA 1
ATOM 3351 C C . CYS A 1 419 ? 6.191 17.375 1.58 1 96.19 419 CYS A C 1
ATOM 3353 O O . CYS A 1 419 ? 6.965 18.312 1.762 1 96.19 419 CYS A O 1
ATOM 3355 N N . ILE A 1 420 ? 5.129 17.469 0.917 1 97.06 420 ILE A N 1
ATOM 3356 C CA . ILE A 1 420 ? 4.754 18.75 0.351 1 97.06 420 ILE A CA 1
ATOM 3357 C C . ILE A 1 420 ? 3.955 19.562 1.376 1 97.06 420 ILE A C 1
ATOM 3359 O O . ILE A 1 420 ? 2.941 19.078 1.892 1 97.06 420 ILE A O 1
ATOM 3363 N N . GLY A 1 421 ? 4.484 20.734 1.724 1 96.94 421 GLY A N 1
ATOM 3364 C CA . GLY A 1 421 ? 3.818 21.641 2.652 1 96.94 421 GLY A CA 1
ATOM 3365 C C . GLY A 1 421 ? 3.047 22.75 1.961 1 96.94 421 GLY A C 1
ATOM 3366 O O . GLY A 1 421 ? 3.641 23.625 1.342 1 96.94 421 GLY A O 1
ATOM 3367 N N . THR A 1 422 ? 1.735 22.625 2.084 1 95.19 422 THR A N 1
ATOM 3368 C CA . THR A 1 422 ? 0.88 23.688 1.584 1 95.19 422 THR A CA 1
ATOM 3369 C C . THR A 1 422 ? 0.24 24.453 2.74 1 95.19 422 THR A C 1
ATOM 3371 O O . THR A 1 422 ? 0.576 24.234 3.904 1 95.19 422 THR A O 1
ATOM 3374 N N . GLY A 1 423 ? -0.605 25.453 2.4 1 91.88 423 GLY A N 1
ATOM 3375 C CA . GLY A 1 423 ? -1.208 26.281 3.438 1 91.88 423 GLY A CA 1
ATOM 3376 C C . GLY A 1 423 ? -2.721 26.359 3.332 1 91.88 423 GLY A C 1
ATOM 3377 O O . GLY A 1 423 ? -3.303 25.922 2.34 1 91.88 423 GLY A O 1
ATOM 3378 N N . THR A 1 424 ? -3.287 26.938 4.371 1 89.56 424 THR A N 1
ATOM 3379 C CA . THR A 1 424 ? -4.73 27.141 4.387 1 89.56 424 THR A CA 1
ATOM 3380 C C . THR A 1 424 ? -5.102 28.406 3.605 1 89.56 424 THR A C 1
ATOM 3382 O O . THR A 1 424 ? -6.273 28.625 3.309 1 89.56 424 THR A O 1
ATOM 3385 N N . ALA A 1 425 ? -4.109 29.188 3.227 1 82.94 425 ALA A N 1
ATOM 3386 C CA . ALA A 1 425 ? -4.289 30.484 2.561 1 82.94 425 ALA A CA 1
ATOM 3387 C C . ALA A 1 425 ? -5.098 31.438 3.43 1 82.94 425 ALA A C 1
ATOM 3389 O O . ALA A 1 425 ? -5.82 32.281 2.914 1 82.94 425 ALA A O 1
ATOM 3390 N N . ALA A 1 426 ? -5.105 31.188 4.707 1 80.69 426 ALA A N 1
ATOM 3391 C CA . ALA A 1 426 ? -5.809 32.062 5.637 1 80.69 426 ALA A CA 1
ATOM 3392 C C . ALA A 1 426 ? -4.844 33.031 6.312 1 80.69 426 ALA A C 1
ATOM 3394 O O . ALA A 1 426 ? -5.266 34 6.941 1 80.69 426 ALA A O 1
ATOM 3395 N N . TRP A 1 427 ? -3.621 32.781 6.059 1 74.38 427 TRP A N 1
ATOM 3396 C CA . TRP A 1 427 ? -2.607 33.594 6.738 1 74.38 427 TRP A CA 1
ATOM 3397 C C . TRP A 1 427 ? -2.67 35.062 6.289 1 74.38 427 TRP A C 1
ATOM 3399 O O . TRP A 1 427 ? -2.793 35.344 5.098 1 74.38 427 TRP A O 1
ATOM 3409 N N . GLY A 1 428 ? -2.615 35.875 7.277 1 66.06 428 GLY A N 1
ATOM 3410 C CA . GLY A 1 428 ? -2.549 37.281 6.996 1 66.06 428 GLY A CA 1
ATOM 3411 C C . GLY A 1 428 ? -3.844 37.844 6.434 1 66.06 428 GLY A C 1
ATOM 3412 O O . GLY A 1 428 ? -3.846 38.906 5.797 1 66.06 428 GLY A O 1
ATOM 3413 N N . SER A 1 429 ? -4.891 37.031 6.48 1 69.81 429 SER A N 1
ATOM 3414 C CA . SER A 1 429 ? -6.18 37.5 5.957 1 69.81 429 SER A CA 1
ATOM 3415 C C . SER A 1 429 ? -7.273 37.375 7.016 1 69.81 429 SER A C 1
ATOM 3417 O O . SER A 1 429 ? -7.109 36.656 8.016 1 69.81 429 SER A O 1
ATOM 3419 N N . ILE A 1 430 ? -8.273 38.125 6.762 1 67.38 430 ILE A N 1
ATOM 3420 C CA . ILE A 1 430 ? -9.406 38.094 7.688 1 67.38 430 ILE A CA 1
ATOM 3421 C C . ILE A 1 430 ? -10.273 36.875 7.383 1 67.38 430 ILE A C 1
ATOM 3423 O O . ILE A 1 430 ? -10.625 36.094 8.281 1 67.38 430 ILE A O 1
ATOM 3427 N N . ALA A 1 431 ? -10.523 36.719 6.102 1 72.81 431 ALA A N 1
ATOM 3428 C CA . ALA A 1 431 ? -11.453 35.656 5.742 1 72.81 431 ALA A CA 1
ATOM 3429 C C . ALA A 1 431 ? -10.758 34.562 4.938 1 72.81 431 ALA A C 1
ATOM 3431 O O . ALA A 1 431 ? -11.406 33.625 4.48 1 72.81 431 ALA A O 1
ATOM 3432 N N . GLY A 1 432 ? -9.477 34.656 4.852 1 78.44 432 GLY A N 1
ATOM 3433 C CA . GLY A 1 432 ? -8.758 33.656 4.082 1 78.44 432 GLY A CA 1
ATOM 3434 C C . GLY A 1 432 ? -9.039 33.719 2.594 1 78.44 432 GLY A C 1
ATOM 3435 O O . GLY A 1 432 ? -9.805 34.594 2.143 1 78.44 432 GLY A O 1
ATOM 3436 N N . SER A 1 433 ? -8.422 32.969 1.786 1 84.38 433 SER A N 1
ATOM 3437 C CA . SER A 1 433 ? -8.625 32.875 0.346 1 84.38 433 SER A CA 1
ATOM 3438 C C . SER A 1 433 ? -8.82 31.422 -0.072 1 84.38 433 SER A C 1
ATOM 3440 O O . SER A 1 433 ? -7.871 30.766 -0.515 1 84.38 433 SER A O 1
ATOM 3442 N N . PRO A 1 434 ? -10.094 30.953 -0.049 1 88.88 434 PRO A N 1
ATOM 3443 C CA . PRO A 1 434 ? -10.375 29.562 -0.422 1 88.88 434 PRO A CA 1
ATOM 3444 C C . PRO A 1 434 ? -9.938 29.234 -1.847 1 88.88 434 PRO A C 1
ATOM 3446 O O . PRO A 1 434 ? -9.523 28.109 -2.123 1 88.88 434 PRO A O 1
ATOM 3449 N N . GLU A 1 435 ? -9.938 30.188 -2.744 1 86.12 435 GLU A N 1
ATOM 3450 C CA . GLU A 1 435 ? -9.531 29.953 -4.129 1 86.12 435 GLU A CA 1
ATOM 3451 C C . GLU A 1 435 ? -8.039 29.641 -4.219 1 86.12 435 GLU A C 1
ATOM 3453 O O . GLU A 1 435 ? -7.637 28.734 -4.949 1 86.12 435 GLU A O 1
ATOM 3458 N N . THR A 1 436 ? -7.324 30.406 -3.502 1 88 436 THR A N 1
ATOM 3459 C CA . THR A 1 436 ? -5.891 30.156 -3.461 1 88 436 THR A CA 1
ATOM 3460 C C . THR A 1 436 ? -5.605 28.797 -2.814 1 88 436 THR A C 1
ATOM 3462 O O . THR A 1 436 ? -4.723 28.062 -3.264 1 88 436 THR A O 1
ATOM 3465 N N . ALA A 1 437 ? -6.34 28.516 -1.81 1 93 437 ALA A N 1
ATOM 3466 C CA . ALA A 1 437 ? -6.168 27.234 -1.142 1 93 437 ALA A CA 1
ATOM 3467 C C . ALA A 1 437 ? -6.449 26.078 -2.098 1 93 437 ALA A C 1
ATOM 3469 O O . ALA A 1 437 ? -5.695 25.094 -2.148 1 93 437 ALA A O 1
ATOM 3470 N N . ILE A 1 438 ? -7.516 26.219 -2.871 1 94.31 438 ILE A N 1
ATOM 3471 C CA . ILE A 1 438 ? -7.898 25.188 -3.82 1 94.31 438 ILE A CA 1
ATOM 3472 C C . ILE A 1 438 ? -6.773 24.969 -4.832 1 94.31 438 ILE A C 1
ATOM 3474 O O . ILE A 1 438 ? -6.352 23.844 -5.074 1 94.31 438 ILE A O 1
ATOM 3478 N N . ALA A 1 439 ? -6.289 26.016 -5.336 1 93 439 ALA A N 1
ATOM 3479 C CA . ALA A 1 439 ? -5.266 25.938 -6.375 1 93 439 ALA A CA 1
ATOM 3480 C C . ALA A 1 439 ? -3.977 25.328 -5.836 1 93 439 ALA A C 1
ATOM 3482 O O . ALA A 1 439 ? -3.424 24.406 -6.441 1 93 439 ALA A O 1
ATOM 3483 N N . CYS A 1 440 ? -3.541 25.781 -4.719 1 94.81 440 CYS A N 1
ATOM 3484 C CA . CYS A 1 440 ? -2.287 25.312 -4.141 1 94.81 440 CYS A CA 1
ATOM 3485 C C . CYS A 1 440 ? -2.396 23.844 -3.711 1 94.81 440 CYS A C 1
ATOM 3487 O O . CYS A 1 440 ? -1.507 23.047 -3.996 1 94.81 440 CYS A O 1
ATOM 3489 N N . ILE A 1 441 ? -3.467 23.547 -3.105 1 97.25 441 ILE A N 1
ATOM 3490 C CA . ILE A 1 441 ? -3.631 22.203 -2.561 1 97.25 441 ILE A CA 1
ATOM 3491 C C . ILE A 1 441 ? -3.783 21.203 -3.703 1 97.25 441 ILE A C 1
ATOM 3493 O O . ILE A 1 441 ? -3.236 20.094 -3.643 1 97.25 441 ILE A O 1
ATOM 3497 N N . HIS A 1 442 ? -4.527 21.562 -4.695 1 96.5 442 HIS A N 1
ATOM 3498 C CA . HIS A 1 442 ? -4.66 20.688 -5.852 1 96.5 442 HIS A CA 1
ATOM 3499 C C . HIS A 1 442 ? -3.309 20.453 -6.516 1 96.5 442 HIS A C 1
ATOM 3501 O O . HIS A 1 442 ? -2.939 19.297 -6.785 1 96.5 442 HIS A O 1
ATOM 3507 N N . LYS A 1 443 ? -2.574 21.5 -6.746 1 95.56 443 LYS A N 1
ATOM 3508 C CA . LYS A 1 443 ? -1.248 21.406 -7.352 1 95.56 443 LYS A CA 1
ATOM 3509 C C . LYS A 1 443 ? -0.318 20.547 -6.488 1 95.56 443 LYS A C 1
ATOM 3511 O O . LYS A 1 443 ? 0.433 19.719 -7.012 1 95.56 443 LYS A O 1
ATOM 3516 N N . ALA A 1 444 ? -0.38 20.781 -5.238 1 96.81 444 ALA A N 1
ATOM 3517 C CA . ALA A 1 444 ? 0.446 20.031 -4.301 1 96.81 444 ALA A CA 1
ATOM 3518 C C . ALA A 1 444 ? 0.114 18.531 -4.348 1 96.81 444 ALA A C 1
ATOM 3520 O O . ALA A 1 444 ? 1.015 17.688 -4.367 1 96.81 444 ALA A O 1
ATOM 3521 N N . SER A 1 445 ? -1.148 18.234 -4.375 1 96.25 445 SER A N 1
ATOM 3522 C CA . SER A 1 445 ? -1.578 16.844 -4.355 1 96.25 445 SER A CA 1
ATOM 3523 C C . SER A 1 445 ? -1.181 16.125 -5.645 1 96.25 445 SER A C 1
ATOM 3525 O O . SER A 1 445 ? -0.779 14.953 -5.609 1 96.25 445 SER A O 1
ATOM 3527 N N . VAL A 1 446 ? -1.267 16.781 -6.723 1 92.88 446 VAL A N 1
ATOM 3528 C CA . VAL A 1 446 ? -0.877 16.203 -8 1 92.88 446 VAL A CA 1
ATOM 3529 C C . VAL A 1 446 ? 0.625 15.922 -8.008 1 92.88 446 VAL A C 1
ATOM 3531 O O . VAL A 1 446 ? 1.061 14.836 -8.391 1 92.88 446 VAL A O 1
ATOM 3534 N N . ALA A 1 447 ? 1.393 16.859 -7.555 1 93.88 447 ALA A N 1
ATOM 3535 C CA . ALA A 1 447 ? 2.84 16.672 -7.477 1 93.88 447 ALA A CA 1
ATOM 3536 C C . ALA A 1 447 ? 3.197 15.508 -6.562 1 93.88 447 ALA A C 1
ATOM 3538 O O . ALA A 1 447 ? 4.137 14.758 -6.844 1 93.88 447 ALA A O 1
ATOM 3539 N N . ALA A 1 448 ? 2.43 15.406 -5.531 1 93.44 448 ALA A N 1
ATOM 3540 C CA . ALA A 1 448 ? 2.688 14.328 -4.578 1 93.44 448 ALA A CA 1
ATOM 3541 C C . ALA A 1 448 ? 2.502 12.969 -5.234 1 93.44 448 ALA A C 1
ATOM 3543 O O . ALA A 1 448 ? 3.281 12.039 -4.988 1 93.44 448 ALA A O 1
ATOM 3544 N N . THR A 1 449 ? 1.546 12.828 -6 1 86.56 449 THR A N 1
ATOM 3545 C CA . THR A 1 449 ? 1.254 11.562 -6.664 1 86.56 449 THR A CA 1
ATOM 3546 C C . THR A 1 449 ? 2.277 11.281 -7.758 1 86.56 449 THR A C 1
ATOM 3548 O O . THR A 1 449 ? 2.812 10.172 -7.844 1 86.56 449 THR A O 1
ATOM 3551 N N . VAL A 1 450 ? 2.592 12.281 -8.531 1 83.62 450 VAL A N 1
ATOM 3552 C CA . VAL A 1 450 ? 3.479 12.125 -9.68 1 83.62 450 VAL A CA 1
ATOM 3553 C C . VAL A 1 450 ? 4.867 11.695 -9.211 1 83.62 450 VAL A C 1
ATOM 3555 O O . VAL A 1 450 ? 5.496 10.828 -9.812 1 83.62 450 VAL A O 1
ATOM 3558 N N . HIS A 1 451 ? 5.285 12.219 -8.117 1 85.38 451 HIS A N 1
ATOM 3559 C CA . HIS A 1 451 ? 6.652 11.961 -7.676 1 85.38 451 HIS A CA 1
ATOM 3560 C C . HIS A 1 451 ? 6.676 11.039 -6.461 1 85.38 451 HIS A C 1
ATOM 3562 O O . HIS A 1 451 ? 7.695 10.938 -5.773 1 85.38 451 HIS A O 1
ATOM 3568 N N . ALA A 1 452 ? 5.539 10.438 -6.172 1 82.44 452 ALA A N 1
ATOM 3569 C CA . ALA A 1 452 ? 5.445 9.492 -5.066 1 82.44 452 ALA A CA 1
ATOM 3570 C C . ALA A 1 452 ? 5.957 10.109 -3.768 1 82.44 452 ALA A C 1
ATOM 3572 O O . ALA A 1 452 ? 6.812 9.531 -3.094 1 82.44 452 ALA A O 1
ATOM 3573 N N . ALA A 1 453 ? 5.367 11.25 -3.479 1 90.81 453 ALA A N 1
ATOM 3574 C CA . ALA A 1 453 ? 5.738 11.922 -2.236 1 90.81 453 ALA A CA 1
ATOM 3575 C C . ALA A 1 453 ? 5.312 11.102 -1.021 1 90.81 453 ALA A C 1
ATOM 3577 O O . ALA A 1 453 ? 4.402 10.281 -1.109 1 90.81 453 ALA A O 1
ATOM 3578 N N . PHE A 1 454 ? 6.02 11.359 0.042 1 91.19 454 PHE A N 1
ATOM 3579 C CA . PHE A 1 454 ? 5.758 10.672 1.303 1 91.19 454 PHE A CA 1
ATOM 3580 C C . PHE A 1 454 ? 4.43 11.133 1.9 1 91.19 454 PHE A C 1
ATOM 3582 O O . PHE A 1 454 ? 3.711 10.336 2.506 1 91.19 454 PHE A O 1
ATOM 3589 N N . GLY A 1 455 ? 4.227 12.422 1.753 1 95.44 455 GLY A N 1
ATOM 3590 C CA . GLY A 1 455 ? 3.004 12.945 2.338 1 95.44 455 GLY A CA 1
ATOM 3591 C C . GLY A 1 455 ? 2.748 14.398 1.984 1 95.44 455 GLY A C 1
ATOM 3592 O O . GLY A 1 455 ? 3.393 14.945 1.088 1 95.44 455 GLY A O 1
ATOM 3593 N N . MET A 1 456 ? 1.725 14.938 2.621 1 97.06 456 MET A N 1
ATOM 3594 C CA . MET A 1 456 ? 1.316 16.328 2.473 1 97.06 456 MET A CA 1
ATOM 3595 C C . MET A 1 456 ? 0.945 16.938 3.822 1 97.06 456 MET A C 1
ATOM 3597 O O . MET A 1 456 ? 0.306 16.281 4.645 1 97.06 456 MET A O 1
ATOM 3601 N N . ILE A 1 457 ? 1.388 18.141 4.047 1 97.94 457 ILE A N 1
ATOM 3602 C CA . ILE A 1 457 ? 1.096 18.875 5.27 1 97.94 457 ILE A CA 1
ATOM 3603 C C . ILE A 1 457 ? 0.376 20.188 4.922 1 97.94 457 ILE A C 1
ATOM 3605 O O . ILE A 1 457 ? 0.868 20.969 4.117 1 97.94 457 ILE A O 1
ATOM 3609 N N . VAL A 1 458 ? -0.784 20.406 5.449 1 97.38 458 VAL A N 1
ATOM 3610 C CA . VAL A 1 458 ? -1.456 21.688 5.363 1 97.38 458 VAL A CA 1
ATOM 3611 C C . VAL A 1 458 ? -1.145 22.516 6.609 1 97.38 458 VAL A C 1
ATOM 3613 O O . VAL A 1 458 ? -1.645 22.234 7.699 1 97.38 458 VAL A O 1
ATOM 3616 N N . ALA A 1 459 ? -0.388 23.484 6.402 1 95.19 459 ALA A N 1
ATOM 3617 C CA . ALA A 1 459 ? 0.069 24.297 7.531 1 95.19 459 ALA A CA 1
ATOM 3618 C C . ALA A 1 459 ? -0.849 25.484 7.762 1 95.19 459 ALA A C 1
ATOM 3620 O O . ALA A 1 459 ? -1.111 26.266 6.84 1 95.19 459 ALA A O 1
ATOM 3621 N N . ASP A 1 460 ? -1.36 25.562 8.906 1 91.62 460 ASP A N 1
ATOM 3622 C CA . ASP A 1 460 ? -2.105 26.734 9.344 1 91.62 460 ASP A CA 1
ATOM 3623 C C . ASP A 1 460 ? -1.222 27.672 10.156 1 91.62 460 ASP A C 1
ATOM 3625 O O . ASP A 1 460 ? -1.33 27.734 11.383 1 91.62 460 ASP A O 1
ATOM 3629 N N . TRP A 1 461 ? -0.469 28.422 9.414 1 85.06 461 TRP A N 1
ATOM 3630 C CA . TRP A 1 461 ? 0.447 29.375 10.039 1 85.06 461 TRP A CA 1
ATOM 3631 C C . TRP A 1 461 ? -0.311 30.562 10.602 1 85.06 461 TRP A C 1
ATOM 3633 O O . TRP A 1 461 ? -1.267 31.047 9.992 1 85.06 461 TRP A O 1
ATOM 3643 N N . GLN A 1 462 ? 0.122 30.859 11.812 1 74.44 462 GLN A N 1
ATOM 3644 C CA . GLN A 1 462 ? -0.49 32.062 12.398 1 74.44 462 GLN A CA 1
ATOM 3645 C C . GLN A 1 462 ? 0.52 33.188 12.523 1 74.44 462 GLN A C 1
ATOM 3647 O O . GLN A 1 462 ? 1.642 32.969 12.992 1 74.44 462 GLN A O 1
ATOM 3652 N N . THR A 1 463 ? 0.645 34.094 11.547 1 60.06 463 THR A N 1
ATOM 3653 C CA . THR A 1 463 ? 1.577 35.188 11.648 1 60.06 463 THR A CA 1
ATOM 3654 C C . THR A 1 463 ? 0.91 36.406 12.305 1 60.06 463 THR A C 1
ATOM 3656 O O . THR A 1 463 ? -0.302 36.594 12.188 1 60.06 463 THR A O 1
ATOM 3659 N N . HIS A 1 464 ? 1.682 37 13.258 1 56.88 464 HIS A N 1
ATOM 3660 C CA . HIS A 1 464 ? 1.253 38.281 13.836 1 56.88 464 HIS A CA 1
ATOM 3661 C C . HIS A 1 464 ? 1.058 39.344 12.766 1 56.88 464 HIS A C 1
ATOM 3663 O O . HIS A 1 464 ? 1.703 39.281 11.711 1 56.88 464 HIS A O 1
ATOM 3669 N N . PRO A 1 465 ? 0.098 40.312 13.18 1 50.09 465 PRO A N 1
ATOM 3670 C CA . PRO A 1 465 ? -0.804 40.5 14.32 1 50.09 465 PRO A CA 1
ATOM 3671 C C . PRO A 1 465 ? -2.197 39.938 14.07 1 50.09 465 PRO A C 1
ATOM 3673 O O . PRO A 1 465 ? -3.02 39.875 14.992 1 50.09 465 PRO A O 1
ATOM 3676 N N . HIS A 1 466 ? -2.586 39.625 12.812 1 52.88 466 HIS A N 1
ATOM 3677 C CA . HIS A 1 466 ? -3.992 39.281 12.578 1 52.88 466 HIS A CA 1
ATOM 3678 C C . HIS A 1 466 ? -4.215 37.781 12.523 1 52.88 466 HIS A C 1
ATOM 3680 O O . HIS A 1 466 ? -3.582 37.094 11.727 1 52.88 466 HIS A O 1
ATOM 3686 N N . HIS A 1 467 ? -4.703 37.25 13.648 1 59.97 467 HIS A N 1
ATOM 3687 C CA . HIS A 1 467 ? -4.992 35.812 13.625 1 59.97 467 HIS A CA 1
ATOM 3688 C C . HIS A 1 467 ? -6.453 35.562 13.273 1 59.97 467 HIS A C 1
ATOM 3690 O O . HIS A 1 467 ? -7.344 35.812 14.086 1 59.97 467 HIS A O 1
ATOM 3696 N N . PRO A 1 468 ? -6.625 35.25 11.875 1 63.5 468 PRO A N 1
ATOM 3697 C CA . PRO A 1 468 ? -8.023 34.938 11.594 1 63.5 468 PRO A CA 1
ATOM 3698 C C . PRO A 1 468 ? -8.578 33.844 12.492 1 63.5 468 PRO A C 1
ATOM 3700 O O . PRO A 1 468 ? -7.809 33.062 13.086 1 63.5 468 PRO A O 1
ATOM 3703 N N . ALA A 1 469 ? -9.914 33.969 12.711 1 73.25 469 ALA A N 1
ATOM 3704 C CA . ALA A 1 469 ? -10.602 32.906 13.422 1 73.25 469 ALA A CA 1
ATOM 3705 C C . ALA A 1 469 ? -10.367 31.562 12.742 1 73.25 469 ALA A C 1
ATOM 3707 O O . ALA A 1 469 ? -10.211 31.484 11.523 1 73.25 469 ALA A O 1
ATOM 3708 N N . PHE A 1 470 ? -10.266 30.562 13.477 1 82.69 470 PHE A N 1
ATOM 3709 C CA . PHE A 1 470 ? -9.953 29.219 13.008 1 82.69 470 PHE A CA 1
ATOM 3710 C C . PHE A 1 470 ? -10.961 28.766 11.953 1 82.69 470 PHE A C 1
ATOM 3712 O O . PHE A 1 470 ? -10.641 27.922 11.109 1 82.69 470 PHE A O 1
ATOM 3719 N N . CYS A 1 471 ? -12.156 29.406 11.953 1 82.38 471 CYS A N 1
ATOM 3720 C CA . CYS A 1 471 ? -13.203 29 11.016 1 82.38 471 CYS A CA 1
ATOM 3721 C C . CYS A 1 471 ? -12.773 29.266 9.578 1 82.38 471 CYS A C 1
ATOM 3723 O O . CYS A 1 471 ? -13.242 28.594 8.656 1 82.38 471 CYS A O 1
ATOM 3725 N N . PHE A 1 472 ? -11.867 30.172 9.367 1 85.19 472 PHE A N 1
ATOM 3726 C CA . PHE A 1 472 ? -11.43 30.516 8.016 1 85.19 472 PHE A CA 1
ATOM 3727 C C . PHE A 1 472 ? -10.281 29.609 7.578 1 85.19 472 PHE A C 1
ATOM 3729 O O . PHE A 1 472 ? -9.859 29.656 6.422 1 85.19 472 PHE A O 1
ATOM 3736 N N . SER A 1 473 ? -9.773 28.766 8.469 1 90.25 473 SER A N 1
ATOM 3737 C CA . SER A 1 473 ? -8.727 27.797 8.125 1 90.25 473 SER A CA 1
ATOM 3738 C C . SER A 1 473 ? -9.32 26.5 7.613 1 90.25 473 SER A C 1
ATOM 3740 O O . SER A 1 473 ? -8.617 25.688 6.984 1 90.25 473 SER A O 1
ATOM 3742 N N . TRP A 1 474 ? -10.609 26.312 7.828 1 92.94 474 TRP A N 1
ATOM 3743 C CA . TRP A 1 474 ? -11.242 25.016 7.57 1 92.94 474 TRP A CA 1
ATOM 3744 C C . TRP A 1 474 ? -11.281 24.719 6.078 1 92.94 474 TRP A C 1
ATOM 3746 O O . TRP A 1 474 ? -11.094 23.562 5.664 1 92.94 474 TRP A O 1
ATOM 3756 N N . PRO A 1 475 ? -11.523 25.766 5.234 1 93.31 475 PRO A N 1
ATOM 3757 C CA . PRO A 1 475 ? -11.508 25.422 3.811 1 93.31 475 PRO A CA 1
ATOM 3758 C C . PRO A 1 475 ? -10.203 24.75 3.381 1 93.31 475 PRO A C 1
ATOM 3760 O O . PRO A 1 475 ? -10.227 23.734 2.697 1 93.31 475 PRO A O 1
ATOM 3763 N N . GLY A 1 476 ? -9.117 25.297 3.816 1 94.75 476 GLY A N 1
ATOM 3764 C CA . GLY A 1 476 ? -7.828 24.719 3.484 1 94.75 476 GLY A CA 1
ATOM 3765 C C . GLY A 1 476 ? -7.605 23.359 4.133 1 94.75 476 GLY A C 1
ATOM 3766 O O . GLY A 1 476 ? -7.117 22.422 3.49 1 94.75 476 GLY A O 1
ATOM 3767 N N . ILE A 1 477 ? -7.973 23.219 5.371 1 96.88 477 ILE A N 1
ATOM 3768 C CA . ILE A 1 477 ? -7.777 21.984 6.121 1 96.88 477 ILE A CA 1
ATOM 3769 C C . ILE A 1 477 ? -8.633 20.875 5.52 1 96.88 477 ILE A C 1
ATOM 3771 O O . ILE A 1 477 ? -8.148 19.766 5.266 1 96.88 477 ILE A O 1
ATOM 3775 N N . LEU A 1 478 ? -9.875 21.234 5.277 1 97.5 478 LEU A N 1
ATOM 3776 C CA . LEU A 1 478 ? -10.797 20.266 4.707 1 97.5 478 LEU A CA 1
ATOM 3777 C C . LEU A 1 478 ? -10.312 19.781 3.348 1 97.5 478 LEU A C 1
ATOM 3779 O O . LEU A 1 478 ? -10.266 18.578 3.096 1 97.5 478 LEU A O 1
ATOM 3783 N N . LEU A 1 479 ? -9.898 20.688 2.516 1 97.31 479 LEU A N 1
ATOM 3784 C CA . LEU A 1 479 ? -9.43 20.344 1.178 1 97.31 479 LEU A CA 1
ATOM 3785 C C . LEU A 1 479 ? -8.133 19.531 1.246 1 97.31 479 LEU A C 1
ATOM 3787 O O . LEU A 1 479 ? -7.98 18.531 0.544 1 97.31 479 LEU A O 1
ATOM 3791 N N . GLY A 1 480 ? -7.25 20 2.068 1 97.56 480 GLY A N 1
ATOM 3792 C CA . GLY A 1 480 ? -5.957 19.344 2.18 1 97.56 480 GLY A CA 1
ATOM 3793 C C . GLY A 1 480 ? -6.059 17.891 2.613 1 97.56 480 GLY A C 1
ATOM 3794 O O . GLY A 1 480 ? -5.402 17.031 2.043 1 97.56 480 GLY A O 1
ATOM 3795 N N . LEU A 1 481 ? -6.863 17.641 3.553 1 97.94 481 LEU A N 1
ATOM 3796 C CA . LEU A 1 481 ? -7.016 16.281 4.066 1 97.94 481 LEU A CA 1
ATOM 3797 C C . LEU A 1 481 ? -7.691 15.375 3.037 1 97.94 481 LEU A C 1
ATOM 3799 O O . LEU A 1 481 ? -7.285 14.227 2.848 1 97.94 481 LEU A O 1
ATOM 3803 N N . GLY A 1 482 ? -8.68 15.906 2.389 1 98.25 482 GLY A N 1
ATOM 3804 C CA . GLY A 1 482 ? -9.336 15.117 1.356 1 98.25 482 GLY A CA 1
ATOM 3805 C C . GLY A 1 482 ? -8.422 14.781 0.193 1 98.25 482 GLY A C 1
ATOM 3806 O O . GLY A 1 482 ? -8.398 13.648 -0.28 1 98.25 482 GLY A O 1
ATOM 3807 N N . MET A 1 483 ? -7.637 15.758 -0.22 1 97.81 483 MET A N 1
ATOM 3808 C CA . MET A 1 483 ? -6.754 15.57 -1.366 1 97.81 483 MET A CA 1
ATOM 3809 C C . MET A 1 483 ? -5.559 14.695 -0.995 1 97.81 483 MET A C 1
ATOM 3811 O O . MET A 1 483 ? -4.973 14.039 -1.857 1 97.81 483 MET A O 1
ATOM 3815 N N . ALA A 1 484 ? -5.191 14.703 0.236 1 97.19 484 ALA A N 1
ATOM 3816 C CA . ALA A 1 484 ? -4.125 13.812 0.683 1 97.19 484 ALA A CA 1
ATOM 3817 C C . ALA A 1 484 ? -4.586 12.352 0.66 1 97.19 484 ALA A C 1
ATOM 3819 O O . ALA A 1 484 ? -3.775 11.445 0.493 1 97.19 484 ALA A O 1
ATOM 3820 N N . TRP A 1 485 ? -5.875 12.141 0.827 1 97.44 485 TRP A N 1
ATOM 3821 C CA . TRP A 1 485 ? -6.453 10.797 0.808 1 97.44 485 TRP A CA 1
ATOM 3822 C C . TRP A 1 485 ? -6.629 10.305 -0.623 1 97.44 485 TRP A C 1
ATOM 3824 O O . TRP A 1 485 ? -6.234 9.18 -0.952 1 97.44 485 TRP A O 1
ATOM 3834 N N . ASN A 1 486 ? -7.223 11.062 -1.431 1 96.12 486 ASN A N 1
ATOM 3835 C CA . ASN A 1 486 ? -7.449 10.75 -2.84 1 96.12 486 ASN A CA 1
ATOM 3836 C C . ASN A 1 486 ? -7.031 11.914 -3.74 1 96.12 486 ASN A C 1
ATOM 3838 O O . ASN A 1 486 ? -7.781 12.875 -3.908 1 96.12 486 ASN A O 1
ATOM 3842 N N . THR A 1 487 ? -5.918 11.758 -4.414 1 93.62 487 THR A N 1
ATOM 3843 C CA . THR A 1 487 ? -5.312 12.836 -5.188 1 93.62 487 THR A CA 1
ATOM 3844 C C . THR A 1 487 ? -5.922 12.906 -6.586 1 93.62 487 THR A C 1
ATOM 3846 O O . THR A 1 487 ? -5.629 13.828 -7.352 1 93.62 487 THR A O 1
ATOM 3849 N N . SER A 1 488 ? -6.844 12.023 -6.871 1 90.44 488 SER A N 1
ATOM 3850 C CA . SER A 1 488 ? -7.383 11.961 -8.227 1 90.44 488 SER A CA 1
ATOM 3851 C C . SER A 1 488 ? -8.617 12.836 -8.375 1 90.44 488 SER A C 1
ATOM 3853 O O . SER A 1 488 ? -9.18 12.953 -9.461 1 90.44 488 SER A O 1
ATOM 3855 N N . VAL A 1 489 ? -9.016 13.531 -7.273 1 93.88 489 VAL A N 1
ATOM 3856 C CA . VAL A 1 489 ? -10.203 14.383 -7.32 1 93.88 489 VAL A CA 1
ATOM 3857 C C . VAL A 1 489 ? -9.977 15.547 -8.281 1 93.88 489 VAL A C 1
ATOM 3859 O O . VAL A 1 489 ? -8.922 16.188 -8.242 1 93.88 489 VAL A O 1
ATOM 3862 N N . HIS A 1 490 ? -10.953 15.828 -9.031 1 92.25 490 HIS A N 1
ATOM 3863 C CA . HIS A 1 490 ? -10.828 16.859 -10.047 1 92.25 490 HIS A CA 1
ATOM 3864 C C . HIS A 1 490 ? -10.938 18.25 -9.43 1 92.25 490 HIS A C 1
ATOM 3866 O O . HIS A 1 490 ? -11.719 18.469 -8.508 1 92.25 490 HIS A O 1
ATOM 3872 N N . LEU A 1 491 ? -10.273 19.219 -10.109 1 93.81 491 LEU A N 1
ATOM 3873 C CA . LEU A 1 491 ? -10.219 20.594 -9.648 1 93.81 491 LEU A CA 1
ATOM 3874 C C . LEU A 1 491 ? -11.609 21.219 -9.648 1 93.81 491 LEU A C 1
ATOM 3876 O O . LEU A 1 491 ? -11.969 21.953 -8.719 1 93.81 491 LEU A O 1
ATOM 3880 N N . ASP A 1 492 ? -12.398 20.922 -10.656 1 92.06 492 ASP A N 1
ATOM 3881 C CA . ASP A 1 492 ? -13.734 21.5 -10.773 1 92.06 492 ASP A CA 1
ATOM 3882 C C . ASP A 1 492 ? -14.625 21.062 -9.609 1 92.06 492 ASP A C 1
ATOM 3884 O O . ASP A 1 492 ? -15.469 21.828 -9.141 1 92.06 492 ASP A O 1
ATOM 3888 N N . TYR A 1 493 ? -14.43 19.938 -9.164 1 93.94 493 TYR A N 1
ATOM 3889 C CA . TYR A 1 493 ? -15.195 19.438 -8.023 1 93.94 493 TYR A CA 1
ATOM 3890 C C . TYR A 1 493 ? -14.883 20.25 -6.77 1 93.94 493 TYR A C 1
ATOM 3892 O O . TYR A 1 493 ? -15.789 20.609 -6.008 1 93.94 493 TYR A O 1
ATOM 3900 N N . LEU A 1 494 ? -13.688 20.578 -6.574 1 95.31 494 LEU A N 1
ATOM 3901 C CA . LEU A 1 494 ? -13.273 21.312 -5.387 1 95.31 494 LEU A CA 1
ATOM 3902 C C . LEU A 1 494 ? -13.906 22.703 -5.363 1 95.31 494 LEU A C 1
ATOM 3904 O O . LEU A 1 494 ? -14.398 23.141 -4.32 1 95.31 494 LEU A O 1
ATOM 3908 N N . HIS A 1 495 ? -13.93 23.281 -6.516 1 91.5 495 HIS A N 1
ATOM 3909 C CA . HIS A 1 495 ? -14.531 24.609 -6.609 1 91.5 495 HIS A CA 1
ATOM 3910 C C . HIS A 1 495 ? -16.031 24.562 -6.379 1 91.5 495 HIS A C 1
ATOM 3912 O O . HIS A 1 495 ? -16.594 25.406 -5.672 1 91.5 495 HIS A O 1
ATOM 3918 N N . SER A 1 496 ? -16.594 23.609 -6.883 1 90.81 496 SER A N 1
ATOM 3919 C CA . SER A 1 496 ? -18.047 23.547 -6.898 1 90.81 496 SER A CA 1
ATOM 3920 C C . SER A 1 496 ? -18.594 23.047 -5.57 1 90.81 496 SER A C 1
ATOM 3922 O O . SER A 1 496 ? -19.672 23.469 -5.125 1 90.81 496 SER A O 1
ATOM 3924 N N . ARG A 1 497 ? -17.875 22.188 -4.867 1 93.12 497 ARG A N 1
ATOM 3925 C CA . ARG A 1 497 ? -18.5 21.469 -3.758 1 93.12 497 ARG A CA 1
ATOM 3926 C C . ARG A 1 497 ? -17.922 21.922 -2.42 1 93.12 497 ARG A C 1
ATOM 3928 O O . ARG A 1 497 ? -18.422 21.531 -1.361 1 93.12 497 ARG A O 1
ATOM 3935 N N . LEU A 1 498 ? -16.953 22.812 -2.422 1 93.94 498 LEU A N 1
ATOM 3936 C CA . LEU A 1 498 ? -16.297 23.203 -1.184 1 93.94 498 LEU A CA 1
ATOM 3937 C C . LEU A 1 498 ? -17.297 23.781 -0.195 1 93.94 498 LEU A C 1
ATOM 3939 O O . LEU A 1 498 ? -17.328 23.406 0.976 1 93.94 498 LEU A O 1
ATOM 3943 N N . PRO A 1 499 ? -18.234 24.688 -0.616 1 90.31 499 PRO A N 1
ATOM 3944 C CA . PRO A 1 499 ? -19.172 25.25 0.356 1 90.31 499 PRO A CA 1
ATOM 3945 C C . PRO A 1 499 ? -20.062 24.172 0.994 1 90.31 499 PRO A C 1
ATOM 3947 O O . PRO A 1 499 ? -20.297 24.203 2.205 1 90.31 499 PRO A O 1
ATOM 3950 N N . GLU A 1 500 ? -20.453 23.25 0.211 1 90.94 500 GLU A N 1
ATOM 3951 C CA . GLU A 1 500 ? -21.312 22.188 0.722 1 90.94 500 GLU A CA 1
ATOM 3952 C C . GLU A 1 500 ? -20.562 21.266 1.677 1 90.94 500 GLU A C 1
ATOM 3954 O O . GLU A 1 500 ? -21.094 20.859 2.705 1 90.94 500 GLU A O 1
ATOM 3959 N N . LEU A 1 501 ? -19.391 20.969 1.299 1 94.31 501 LEU A N 1
ATOM 3960 C CA . LEU A 1 501 ? -18.562 20.141 2.164 1 94.31 501 LEU A CA 1
ATOM 3961 C C . LEU A 1 501 ? -18.344 20.812 3.514 1 94.31 501 LEU A C 1
ATOM 3963 O O . LEU A 1 501 ? -18.406 20.156 4.555 1 94.31 501 LEU A O 1
ATOM 3967 N N . LEU A 1 502 ? -18.078 22.094 3.445 1 93.06 502 LEU A N 1
ATOM 3968 C CA . LEU A 1 502 ? -17.875 22.828 4.684 1 93.06 502 LEU A CA 1
ATOM 3969 C C . LEU A 1 502 ? -19.125 22.812 5.543 1 93.06 502 LEU A C 1
ATOM 3971 O O . LEU A 1 502 ? -19.047 22.656 6.766 1 93.06 502 LEU A O 1
ATOM 3975 N N . ASN A 1 503 ? -20.234 22.969 4.957 1 89.94 503 ASN A N 1
ATOM 3976 C CA . ASN A 1 503 ? -21.5 22.984 5.688 1 89.94 503 ASN A CA 1
ATOM 3977 C C . ASN A 1 503 ? -21.766 21.625 6.336 1 89.94 503 ASN A C 1
ATOM 3979 O O . ASN A 1 503 ? -22.219 21.562 7.48 1 89.94 503 ASN A O 1
ATOM 3983 N N . PHE A 1 504 ? -21.438 20.641 5.645 1 89.19 504 PHE A N 1
ATOM 3984 C CA . PHE A 1 504 ? -21.797 19.297 6.094 1 89.19 504 PHE A CA 1
ATOM 3985 C C . PHE A 1 504 ? -20.812 18.797 7.141 1 89.19 504 PHE A C 1
ATOM 3987 O O . PHE A 1 504 ? -21.219 18.188 8.133 1 89.19 504 PHE A O 1
ATOM 3994 N N . TYR A 1 505 ? -19.547 19.078 7 1 91.75 505 TYR A N 1
ATOM 3995 C CA . TYR A 1 505 ? -18.547 18.391 7.816 1 91.75 505 TYR A CA 1
ATOM 3996 C C . TYR A 1 505 ? -18.031 19.312 8.914 1 91.75 505 TYR A C 1
ATOM 3998 O O . TYR A 1 505 ? -17.547 18.844 9.945 1 91.75 505 TYR A O 1
ATOM 4006 N N . VAL A 1 506 ? -18.094 20.594 8.703 1 91.12 506 VAL A N 1
ATOM 4007 C CA . VAL A 1 506 ? -17.438 21.5 9.641 1 91.12 506 VAL A CA 1
ATOM 4008 C C . VAL A 1 506 ? -18.469 22.312 10.406 1 91.12 506 VAL A C 1
ATOM 4010 O O . VAL A 1 506 ? -18.609 22.172 11.617 1 91.12 506 VAL A O 1
ATOM 4013 N N . TYR A 1 507 ? -19.297 22.969 9.633 1 84.12 507 TYR A N 1
ATOM 4014 C CA . TYR A 1 507 ? -20.156 23.938 10.281 1 84.12 507 TYR A CA 1
ATOM 4015 C C . TYR A 1 507 ? -21.469 23.297 10.711 1 84.12 507 TYR A C 1
ATOM 4017 O O . TYR A 1 507 ? -22.156 23.797 11.602 1 84.12 507 TYR A O 1
ATOM 4025 N N . GLN A 1 508 ? -21.781 22.156 10.148 1 78.44 508 GLN A N 1
ATOM 4026 C CA . GLN A 1 508 ? -23.016 21.453 10.469 1 78.44 508 GLN A CA 1
ATOM 4027 C C . GLN A 1 508 ? -24.188 22.422 10.555 1 78.44 508 GLN A C 1
ATOM 4029 O O . GLN A 1 508 ? -24.953 22.391 11.523 1 78.44 508 GLN A O 1
ATOM 4034 N N . ASP A 1 509 ? -24.266 23.312 9.633 1 72.25 509 ASP A N 1
ATOM 4035 C CA . ASP A 1 509 ? -25.297 24.344 9.539 1 72.25 509 ASP A CA 1
ATOM 4036 C C . ASP A 1 509 ? -26.562 23.781 8.898 1 72.25 509 ASP A C 1
ATOM 4038 O O . ASP A 1 509 ? -26.531 23.344 7.746 1 72.25 509 ASP A O 1
ATOM 4042 N N . ALA A 1 510 ? -27.578 23.828 9.641 1 68.25 510 ALA A N 1
ATOM 4043 C CA . ALA A 1 510 ? -28.859 23.344 9.125 1 68.25 510 ALA A CA 1
ATOM 4044 C C . ALA A 1 510 ? -29.297 24.125 7.891 1 68.25 510 ALA A C 1
ATOM 4046 O O . ALA A 1 510 ? -29.875 23.562 6.957 1 68.25 510 ALA A O 1
ATOM 4047 N N . ALA A 1 511 ? -28.938 25.406 7.875 1 71.44 511 ALA A N 1
ATOM 4048 C CA . ALA A 1 511 ? -29.328 26.266 6.762 1 71.44 511 ALA A CA 1
ATOM 4049 C C . ALA A 1 511 ? -28.391 26.094 5.574 1 71.44 511 ALA A C 1
ATOM 4051 O O . ALA A 1 511 ? -28.688 26.531 4.465 1 71.44 511 ALA A O 1
ATOM 4052 N N . GLN A 1 512 ? -27.328 25.438 5.773 1 76.44 512 GLN A N 1
ATOM 4053 C CA . GLN A 1 512 ? -26.344 25.141 4.742 1 76.44 512 GLN A CA 1
ATOM 4054 C C . GLN A 1 512 ? -25.891 26.406 4.027 1 76.44 512 GLN A C 1
ATOM 4056 O O . GLN A 1 512 ? -25.781 26.422 2.799 1 76.44 512 GLN A O 1
ATOM 4061 N N . ILE A 1 513 ? -25.672 27.5 4.781 1 74.81 513 ILE A N 1
ATOM 4062 C CA . ILE A 1 513 ? -25.328 28.781 4.168 1 74.81 513 ILE A CA 1
ATOM 4063 C C . ILE A 1 513 ? -23.922 29.188 4.594 1 74.81 513 ILE A C 1
ATOM 4065 O O . ILE A 1 513 ? -23.219 29.875 3.848 1 74.81 513 ILE A O 1
ATOM 4069 N N . THR A 1 514 ? -23.516 28.75 5.738 1 76.44 514 THR A N 1
ATOM 4070 C CA . THR A 1 514 ? -22.266 29.219 6.332 1 76.44 514 THR A CA 1
ATOM 4071 C C . THR A 1 514 ? -21.078 28.906 5.426 1 76.44 514 THR A C 1
ATOM 4073 O O . THR A 1 514 ? -20.172 29.734 5.266 1 76.44 514 THR A O 1
ATOM 4076 N N . GLY A 1 515 ? -21.109 27.766 4.871 1 79.75 515 GLY A N 1
ATOM 4077 C CA . GLY A 1 515 ? -20.031 27.406 3.951 1 79.75 515 GLY A CA 1
ATOM 4078 C C . GLY A 1 515 ? -19.953 28.328 2.744 1 79.75 515 GLY A C 1
ATOM 4079 O O . GLY A 1 515 ? -18.859 28.703 2.314 1 79.75 515 GLY A O 1
ATOM 4080 N N . TYR A 1 516 ? -21.047 28.688 2.311 1 80.5 516 TYR A N 1
ATOM 4081 C CA . TYR A 1 516 ? -21.109 29.609 1.18 1 80.5 516 TYR A CA 1
ATOM 4082 C C . TYR A 1 516 ? -20.594 30.984 1.577 1 80.5 516 TYR A C 1
ATOM 4084 O O . TYR A 1 516 ? -19.859 31.625 0.827 1 80.5 516 TYR A O 1
ATOM 4092 N N . LEU A 1 517 ? -20.969 31.328 2.734 1 75.31 517 LEU A N 1
ATOM 4093 C CA . LEU A 1 517 ? -20.531 32.625 3.229 1 75.31 517 LEU A CA 1
ATOM 4094 C C . LEU A 1 517 ? -19.016 32.656 3.398 1 75.31 517 LEU A C 1
ATOM 4096 O O . LEU A 1 517 ? -18.359 33.656 3.043 1 75.31 517 LEU A O 1
ATOM 4100 N N . ASN A 1 518 ? -18.516 31.672 3.938 1 80.94 518 ASN A N 1
ATOM 4101 C CA . ASN A 1 518 ? -17.078 31.578 4.137 1 80.94 518 ASN A CA 1
ATOM 4102 C C . ASN A 1 518 ? -16.328 31.703 2.816 1 80.94 518 ASN A C 1
ATOM 4104 O O . ASN A 1 518 ? -15.383 32.5 2.699 1 80.94 518 ASN A O 1
ATOM 4108 N N . VAL A 1 519 ? -16.75 30.984 1.858 1 83.62 519 VAL A N 1
ATOM 4109 C CA . VAL A 1 519 ? -16.078 30.953 0.567 1 83.62 519 VAL A CA 1
ATOM 4110 C C . VAL A 1 519 ? -16.25 32.312 -0.141 1 83.62 519 VAL A C 1
ATOM 4112 O O . VAL A 1 519 ? -15.297 32.844 -0.716 1 83.62 519 VAL A O 1
ATOM 4115 N N . GLU A 1 520 ? -17.438 32.844 0.005 1 77.62 520 GLU A N 1
ATOM 4116 C CA . GLU A 1 520 ? -17.703 34.125 -0.643 1 77.62 520 GLU A CA 1
ATOM 4117 C C . GLU A 1 520 ? -16.938 35.25 0.022 1 77.62 520 GLU A C 1
ATOM 4119 O O . GLU A 1 520 ? -16.453 36.156 -0.654 1 77.62 520 GLU A O 1
ATOM 4124 N N . LEU A 1 521 ? -16.844 35.188 1.277 1 74.31 521 LEU A N 1
ATOM 4125 C CA . LEU A 1 521 ? -16.047 36.188 1.985 1 74.31 521 LEU A CA 1
ATOM 4126 C C . LEU A 1 521 ? -14.594 36.125 1.56 1 74.31 521 LEU A C 1
ATOM 4128 O O . LEU A 1 521 ? -13.938 37.156 1.396 1 74.31 521 LEU A O 1
ATOM 4132 N N . GLY A 1 522 ? -14.148 34.938 1.414 1 75.44 522 GLY A N 1
ATOM 4133 C CA . GLY A 1 522 ? -12.789 34.781 0.928 1 75.44 522 GLY A CA 1
ATOM 4134 C C . GLY A 1 522 ? -12.578 35.312 -0.473 1 75.44 522 GLY A C 1
ATOM 4135 O O . GLY A 1 522 ? -11.562 35.938 -0.754 1 75.44 522 GLY A O 1
ATOM 4136 N N . ARG A 1 523 ? -13.5 35.031 -1.272 1 73.81 523 ARG A N 1
ATOM 4137 C CA . ARG A 1 523 ? -13.43 35.531 -2.641 1 73.81 523 ARG A CA 1
ATOM 4138 C C . ARG A 1 523 ? -13.414 37.031 -2.664 1 73.81 523 ARG A C 1
ATOM 4140 O O . ARG A 1 523 ? -12.656 37.656 -3.426 1 73.81 523 ARG A O 1
ATOM 4147 N N . LEU A 1 524 ? -14.234 37.562 -1.842 1 69.06 524 LEU A N 1
ATOM 4148 C CA . LEU A 1 524 ? -14.32 39.031 -1.754 1 69.06 524 LEU A CA 1
ATOM 4149 C C . LEU A 1 524 ? -12.992 39.625 -1.282 1 69.06 524 LEU A C 1
ATOM 4151 O O . LEU A 1 524 ? -12.539 40.625 -1.82 1 69.06 524 LEU A O 1
ATOM 4155 N N . GLU A 1 525 ? -12.5 38.969 -0.39 1 71.88 525 GLU A N 1
ATOM 4156 C CA . GLU A 1 525 ? -11.219 39.469 0.115 1 71.88 525 GLU A CA 1
ATOM 4157 C C . GLU A 1 525 ? -10.133 39.344 -0.953 1 71.88 525 GLU A C 1
ATOM 4159 O O . GLU A 1 525 ? -9.32 40.281 -1.107 1 71.88 525 GLU A O 1
ATOM 4164 N N . ALA A 1 526 ? -10.109 38.281 -1.59 1 69.38 526 ALA A N 1
ATOM 4165 C CA . ALA A 1 526 ? -9.133 38.094 -2.658 1 69.38 526 ALA A CA 1
ATOM 4166 C C . ALA A 1 526 ? -9.312 39.125 -3.758 1 69.38 526 ALA A C 1
ATOM 4168 O O . ALA A 1 526 ? -8.336 39.656 -4.289 1 69.38 526 ALA A O 1
ATOM 4169 N N . PHE A 1 527 ? -10.531 39.375 -4.094 1 63.19 527 PHE A N 1
ATOM 4170 C CA . PHE A 1 527 ? -10.844 40.375 -5.109 1 63.19 527 PHE A CA 1
ATOM 4171 C C . PHE A 1 527 ? -10.414 41.75 -4.656 1 63.19 527 PHE A C 1
ATOM 4173 O O . PHE A 1 527 ? -9.867 42.531 -5.445 1 63.19 527 PHE A O 1
ATOM 4180 N N . LEU A 1 528 ? -10.68 42 -3.445 1 59.97 528 LEU A N 1
ATOM 4181 C CA . LEU A 1 528 ? -10.305 43.281 -2.893 1 59.97 528 LEU A CA 1
ATOM 4182 C C . LEU A 1 528 ? -8.789 43.469 -2.885 1 59.97 528 LEU A C 1
ATOM 4184 O O . LEU A 1 528 ? -8.281 44.562 -3.186 1 59.97 528 LEU A O 1
ATOM 4188 N N . HIS A 1 529 ? -8.148 42.375 -2.572 1 60.62 529 HIS A N 1
ATOM 4189 C CA . HIS A 1 529 ? -6.691 42.375 -2.566 1 60.62 529 HIS A CA 1
ATOM 4190 C C . HIS A 1 529 ? -6.141 42.594 -3.971 1 60.62 529 HIS A C 1
ATOM 4192 O O . HIS A 1 529 ? -5.18 43.344 -4.16 1 60.62 529 HIS A O 1
ATOM 4198 N N . GLN A 1 530 ? -6.68 41.938 -4.957 1 57.5 530 GLN A N 1
ATOM 4199 C CA . GLN A 1 530 ? -6.238 42.062 -6.34 1 57.5 530 GLN A CA 1
ATOM 4200 C C . GLN A 1 530 ? -6.535 43.469 -6.891 1 57.5 530 GLN A C 1
ATOM 4202 O O . GLN A 1 530 ? -5.734 44.031 -7.637 1 57.5 530 GLN A O 1
ATOM 4207 N N . SER A 1 531 ? -7.68 43.906 -6.613 1 48.94 531 SER A N 1
ATOM 4208 C CA . SER A 1 531 ? -8.086 45.219 -7.109 1 48.94 531 SER A CA 1
ATOM 4209 C C . SER A 1 531 ? -7.203 46.312 -6.543 1 48.94 531 SER A C 1
ATOM 4211 O O . SER A 1 531 ? -6.891 47.281 -7.238 1 48.94 531 SER A O 1
ATOM 4213 N N . ILE A 1 532 ? -6.891 46.062 -5.375 1 45.28 532 ILE A N 1
ATOM 4214 C CA . ILE A 1 532 ? -6.047 47.094 -4.754 1 45.28 532 ILE A CA 1
ATOM 4215 C C . ILE A 1 532 ? -4.613 46.938 -5.258 1 45.28 532 ILE A C 1
ATOM 4217 O O . ILE A 1 532 ? -3.945 47.938 -5.551 1 45.28 532 ILE A O 1
ATOM 4221 N N . TYR A 1 533 ? -4.191 45.625 -5.254 1 46.06 533 TYR A N 1
ATOM 4222 C CA . TYR A 1 533 ? -2.812 45.406 -5.684 1 46.06 533 TYR A CA 1
ATOM 4223 C C . TYR A 1 533 ? -2.648 45.719 -7.168 1 46.06 533 TYR A C 1
ATOM 4225 O O . TYR A 1 533 ? -1.583 46.188 -7.598 1 46.06 533 TYR A O 1
ATOM 4233 N N . GLN A 1 534 ? -3.533 45.375 -8.062 1 42.28 534 GLN A N 1
ATOM 4234 C CA . GLN A 1 534 ? -3.402 45.812 -9.445 1 42.28 534 GLN A CA 1
ATOM 4235 C C . GLN A 1 534 ? -3.283 47.312 -9.547 1 42.28 534 GLN A C 1
ATOM 4237 O O . GLN A 1 534 ? -2.58 47.844 -10.414 1 42.28 534 GLN A O 1
ATOM 4242 N N . SER A 1 535 ? -4.043 48.031 -8.758 1 37.34 535 SER A N 1
ATOM 4243 C CA . SER A 1 535 ? -3.814 49.469 -8.844 1 37.34 535 SER A CA 1
ATOM 4244 C C . SER A 1 535 ? -2.426 49.844 -8.336 1 37.34 535 SER A C 1
ATOM 4246 O O . SER A 1 535 ? -1.88 50.875 -8.711 1 37.34 535 SER A O 1
ATOM 4248 N N . TYR A 1 536 ? -1.925 49.25 -7.246 1 36.16 536 TYR A N 1
ATOM 4249 C CA . TYR A 1 536 ? -0.581 49.594 -6.777 1 36.16 536 TYR A CA 1
ATOM 4250 C C . TYR A 1 536 ? 0.47 48.781 -7.547 1 36.16 536 TYR A C 1
ATOM 4252 O O . TYR A 1 536 ? 0.902 47.719 -7.102 1 36.16 536 TYR A O 1
ATOM 4260 N N . LYS A 1 537 ? 0.46 48.562 -8.688 1 37.78 537 LYS A N 1
ATOM 4261 C CA . LYS A 1 537 ? 1.519 48 -9.531 1 37.78 537 LYS A CA 1
ATOM 4262 C C . LYS A 1 537 ? 2.863 48.656 -9.219 1 37.78 537 LYS A C 1
ATOM 4264 O O . LYS A 1 537 ? 3.801 48.562 -10.008 1 37.78 537 LYS A O 1
ATOM 4269 N N . ASP A 1 538 ? 3.008 49.625 -8.219 1 33.47 538 ASP A N 1
ATOM 4270 C CA . ASP A 1 538 ? 4.359 50.031 -7.863 1 33.47 538 ASP A CA 1
ATOM 4271 C C . ASP A 1 538 ? 5.078 48.969 -7.062 1 33.47 538 ASP A C 1
ATOM 4273 O O . ASP A 1 538 ? 4.574 48.5 -6.043 1 33.47 538 ASP A O 1
ATOM 4277 N N . PRO A 1 539 ? 6.117 48.188 -7.598 1 34.91 539 PRO A N 1
ATOM 4278 C CA . PRO A 1 539 ? 6.93 47.062 -7.113 1 34.91 539 PRO A CA 1
ATOM 4279 C C . PRO A 1 539 ? 7.344 47.219 -5.652 1 34.91 539 PRO A C 1
ATOM 4281 O O . PRO A 1 539 ? 7.805 46.25 -5.035 1 34.91 539 PRO A O 1
ATOM 4284 N N . THR A 1 540 ? 7.574 48.469 -5.172 1 31.98 540 THR A N 1
ATOM 4285 C CA . THR A 1 540 ? 8.234 48.75 -3.904 1 31.98 540 THR A CA 1
ATOM 4286 C C . THR A 1 540 ? 7.367 48.312 -2.729 1 31.98 540 THR A C 1
ATOM 4288 O O . THR A 1 540 ? 7.844 48.25 -1.593 1 31.98 540 THR A O 1
ATOM 4291 N N . LEU A 1 541 ? 6.102 48.469 -2.869 1 32.09 541 LEU A N 1
ATOM 4292 C CA . LEU A 1 541 ? 5.25 48.219 -1.708 1 32.09 541 LEU A CA 1
ATOM 4293 C C . LEU A 1 541 ? 5 46.719 -1.513 1 32.09 541 LEU A C 1
ATOM 4295 O O . LEU A 1 541 ? 4.008 46.344 -0.896 1 32.09 541 LEU A O 1
ATOM 4299 N N . GLY A 1 542 ? 5.699 45.875 -2.24 1 32.34 542 GLY A N 1
ATOM 4300 C CA . GLY A 1 542 ? 5.469 44.438 -2.271 1 32.34 542 GLY A CA 1
ATOM 4301 C C . GLY A 1 542 ? 5.559 43.781 -0.903 1 32.34 542 GLY A C 1
ATOM 4302 O O . GLY A 1 542 ? 5.027 42.688 -0.692 1 32.34 542 GLY A O 1
ATOM 4303 N N . ALA A 1 543 ? 6.672 44.031 -0.187 1 34.03 543 ALA A N 1
ATOM 4304 C CA . ALA A 1 543 ? 7.066 43.125 0.898 1 34.03 543 ALA A CA 1
ATOM 4305 C C . ALA A 1 543 ? 6.121 43.25 2.09 1 34.03 543 ALA A C 1
ATOM 4307 O O . ALA A 1 543 ? 6.297 42.594 3.107 1 34.03 543 ALA A O 1
ATOM 4308 N N . ALA A 1 544 ? 5.559 44.469 2.361 1 32.47 544 ALA A N 1
ATOM 4309 C CA . ALA A 1 544 ? 4.867 44.562 3.645 1 32.47 544 ALA A CA 1
ATOM 4310 C C . ALA A 1 544 ? 3.607 43.688 3.639 1 32.47 544 ALA A C 1
ATOM 4312 O O . ALA A 1 544 ? 2.76 43.812 2.752 1 32.47 544 ALA A O 1
ATOM 4313 N N . CYS A 1 545 ? 3.664 42.5 4.004 1 35.59 545 CYS A N 1
ATOM 4314 C CA . CYS A 1 545 ? 2.537 41.625 4.312 1 35.59 545 CYS A CA 1
ATOM 4315 C C . CYS A 1 545 ? 1.336 42.438 4.789 1 35.59 545 CYS A C 1
ATOM 4317 O O . CYS A 1 545 ? 1.2 42.719 5.984 1 35.59 545 CYS A O 1
ATOM 4319 N N . LYS A 1 546 ? 0.914 43.5 4.074 1 37.09 546 LYS A N 1
ATOM 4320 C CA . LYS A 1 546 ? -0.267 44.281 4.418 1 37.09 546 LYS A CA 1
ATOM 4321 C C . LYS A 1 546 ? -1.469 43.375 4.688 1 37.09 546 LYS A C 1
ATOM 4323 O O . LYS A 1 546 ? -1.711 42.406 3.951 1 37.09 546 LYS A O 1
ATOM 4328 N N . SER A 1 547 ? -1.87 43.344 5.945 1 42.91 547 SER A N 1
ATOM 4329 C CA . SER A 1 547 ? -3.145 42.781 6.367 1 42.91 547 SER A CA 1
ATOM 4330 C C . SER A 1 547 ? -4.191 42.875 5.266 1 42.91 547 SER A C 1
ATOM 4332 O O . SER A 1 547 ? -4.09 43.75 4.387 1 42.91 547 SER A O 1
ATOM 4334 N N . SER A 1 548 ? -4.867 41.844 5.004 1 50.38 548 SER A N 1
ATOM 4335 C CA . SER A 1 548 ? -5.957 41.875 4.035 1 50.38 548 SER A CA 1
ATOM 4336 C C . SER A 1 548 ? -6.711 43.188 4.09 1 50.38 548 SER A C 1
ATOM 4338 O O . SER A 1 548 ? -6.699 43.875 5.117 1 50.38 548 SER A O 1
ATOM 4340 N N . ILE A 1 549 ? -6.918 43.812 2.959 1 48.66 549 ILE A N 1
ATOM 4341 C CA . ILE A 1 549 ? -7.668 45.062 2.861 1 48.66 549 ILE A CA 1
ATOM 4342 C C . ILE A 1 549 ? -8.859 45.031 3.818 1 48.66 549 ILE A C 1
ATOM 4344 O O . ILE A 1 549 ? -9.141 46.031 4.5 1 48.66 549 ILE A O 1
ATOM 4348 N N . LEU A 1 550 ? -9.445 43.875 3.82 1 50.03 550 LEU A N 1
ATOM 4349 C CA . LEU A 1 550 ? -10.562 43.781 4.75 1 50.03 550 LEU A CA 1
ATOM 4350 C C . LEU A 1 550 ? -10.094 44 6.184 1 50.03 550 LEU A C 1
ATOM 4352 O O . LEU A 1 550 ? -10.766 44.688 6.965 1 50.03 550 LEU A O 1
ATOM 4356 N N . HIS A 1 551 ? -8.93 43.406 6.449 1 49.16 551 HIS A N 1
ATOM 4357 C CA . HIS A 1 551 ? -8.359 43.656 7.773 1 49.16 551 HIS A CA 1
ATOM 4358 C C . HIS A 1 551 ? -8.047 45.125 7.988 1 49.16 551 HIS A C 1
ATOM 4360 O O . HIS A 1 551 ? -8.344 45.688 9.047 1 49.16 551 HIS A O 1
ATOM 4366 N N . GLN A 1 552 ? -7.445 45.656 6.996 1 48.25 552 GLN A N 1
ATOM 4367 C CA . GLN A 1 552 ? -7.137 47.062 7.082 1 48.25 552 GLN A CA 1
ATOM 4368 C C . GLN A 1 552 ? -8.414 47.906 7.199 1 48.25 552 GLN A C 1
ATOM 4370 O O . GLN A 1 552 ? -8.453 48.875 7.957 1 48.25 552 GLN A O 1
ATOM 4375 N N . LEU A 1 553 ? -9.336 47.344 6.465 1 47.66 553 LEU A N 1
ATOM 4376 C CA . LEU A 1 553 ? -10.609 48.062 6.5 1 47.66 553 LEU A CA 1
ATOM 4377 C C . LEU A 1 553 ? -11.273 47.938 7.871 1 47.66 553 LEU A C 1
ATOM 4379 O O . LEU A 1 553 ? -11.922 48.875 8.344 1 47.66 553 LEU A O 1
ATOM 4383 N N . LEU A 1 554 ? -11.055 46.719 8.391 1 44.66 554 LEU A N 1
ATOM 4384 C CA . LEU A 1 554 ? -11.695 46.469 9.672 1 44.66 554 LEU A CA 1
ATOM 4385 C C . LEU A 1 554 ? -10.922 47.125 10.805 1 44.66 554 LEU A C 1
ATOM 4387 O O . LEU A 1 554 ? -11.516 47.562 11.797 1 44.66 554 LEU A O 1
ATOM 4391 N N . VAL A 1 555 ? -9.609 47.188 10.711 1 45.19 555 VAL A N 1
ATOM 4392 C CA . VAL A 1 555 ? -8.82 47.75 11.797 1 45.19 555 VAL A CA 1
ATOM 4393 C C . VAL A 1 555 ? -8.734 49.281 11.625 1 45.19 555 VAL A C 1
ATOM 4395 O O . VAL A 1 555 ? -8.812 50.031 12.609 1 45.19 555 VAL A O 1
ATOM 4398 N N . ASP A 1 556 ? -8.305 49.812 10.438 1 38.12 556 ASP A N 1
ATOM 4399 C CA . ASP A 1 556 ? -8.219 51.25 10.211 1 38.12 556 ASP A CA 1
ATOM 4400 C C . ASP A 1 556 ? -9.039 51.656 9 1 38.12 556 ASP A C 1
ATOM 4402 O O . ASP A 1 556 ? -8.492 51.875 7.91 1 38.12 556 ASP A O 1
ATOM 4406 N N . ALA A 1 557 ? -10.289 51.594 9.188 1 38.88 557 ALA A N 1
ATOM 4407 C CA . ALA A 1 557 ? -11.234 51.938 8.125 1 38.88 557 ALA A CA 1
ATOM 4408 C C . ALA A 1 557 ? -10.898 53.281 7.496 1 38.88 557 ALA A C 1
ATOM 4410 O O . ALA A 1 557 ? -11.078 53.469 6.289 1 38.88 557 ALA A O 1
ATOM 4411 N N . ASP A 1 558 ? -10.469 54.188 8.344 1 38.88 558 ASP A N 1
ATOM 4412 C CA . ASP A 1 558 ? -10.297 55.562 7.902 1 38.88 558 ASP A CA 1
ATOM 4413 C C . ASP A 1 558 ? -9.008 55.719 7.098 1 38.88 558 ASP A C 1
ATOM 4415 O O . ASP A 1 558 ? -8.812 56.75 6.43 1 38.88 558 ASP A O 1
ATOM 4419 N N . ALA A 1 559 ? -8.086 54.906 7.289 1 40 559 ALA A N 1
ATOM 4420 C CA . ALA A 1 559 ? -6.805 55.125 6.625 1 40 559 ALA A CA 1
ATOM 4421 C C . ALA A 1 559 ? -6.758 54.406 5.273 1 40 559 ALA A C 1
ATOM 4423 O O . ALA A 1 559 ? -5.789 54.531 4.523 1 40 559 ALA A O 1
ATOM 4424 N N . VAL A 1 560 ? -7.621 53.469 5.105 1 41.47 560 VAL A N 1
ATOM 4425 C CA . VAL A 1 560 ? -7.641 52.812 3.807 1 41.47 560 VAL A CA 1
ATOM 4426 C C . VAL A 1 560 ? -8.25 53.719 2.76 1 41.47 560 VAL A C 1
ATOM 4428 O O . VAL A 1 560 ? -9.312 54.312 2.988 1 41.47 560 VAL A O 1
ATOM 4431 N N . LEU A 1 561 ? -7.492 54.25 1.924 1 36.97 561 LEU A N 1
ATOM 4432 C CA . LEU A 1 561 ? -7.973 55.031 0.802 1 36.97 561 LEU A CA 1
ATOM 4433 C C . LEU A 1 561 ? -9.031 54.281 0.008 1 36.97 561 LEU A C 1
ATOM 4435 O O . LEU A 1 561 ? -8.719 53.281 -0.646 1 36.97 561 LEU A O 1
ATOM 4439 N N . LEU A 1 562 ? -10.219 54.281 0.489 1 35.81 562 LEU A N 1
ATOM 4440 C CA . LEU A 1 562 ? -11.375 53.719 -0.176 1 35.81 562 LEU A CA 1
ATOM 4441 C C . LEU A 1 562 ? -11.703 54.469 -1.457 1 35.81 562 LEU A C 1
ATOM 4443 O O . LEU A 1 562 ? -12.734 54.219 -2.09 1 35.81 562 LEU A O 1
ATOM 4447 N N . ASP A 1 563 ? -10.992 55.406 -1.751 1 36.81 563 ASP A N 1
ATOM 4448 C CA . ASP A 1 563 ? -11.422 56.25 -2.842 1 36.81 563 ASP A CA 1
ATOM 4449 C C . ASP A 1 563 ? -11.766 55.438 -4.086 1 36.81 563 ASP A C 1
ATOM 4451 O O . ASP A 1 563 ? -12.602 55.875 -4.898 1 36.81 563 ASP A O 1
ATOM 4455 N N . ASN A 1 564 ? -10.992 54.438 -4.355 1 35.91 564 ASN A N 1
ATOM 4456 C CA . ASN A 1 564 ? -11.305 53.719 -5.598 1 35.91 564 ASN A CA 1
ATOM 4457 C C . ASN A 1 564 ? -12.109 52.469 -5.344 1 35.91 564 ASN A C 1
ATOM 4459 O O . ASN A 1 564 ? -12.117 51.562 -6.18 1 35.91 564 ASN A O 1
ATOM 4463 N N . PHE A 1 565 ? -12.688 52.312 -4.152 1 35.56 565 PHE A N 1
ATOM 4464 C CA . PHE A 1 565 ? -13.539 51.156 -3.891 1 35.56 565 PHE A CA 1
ATOM 4465 C C . PHE A 1 565 ? -14.977 51.438 -4.293 1 35.56 565 PHE A C 1
ATOM 4467 O O . PHE A 1 565 ? -15.617 52.344 -3.74 1 35.56 565 PHE A O 1
ATOM 4474 N N . THR A 1 566 ? -15.398 51.281 -5.609 1 33.06 566 THR A N 1
ATOM 4475 C CA . THR A 1 566 ? -16.812 51.344 -5.934 1 33.06 566 THR A CA 1
ATOM 4476 C C . THR A 1 566 ? -17.516 50.031 -5.551 1 33.06 566 THR A C 1
ATOM 4478 O O . THR A 1 566 ? -16.969 48.969 -5.777 1 33.06 566 THR A O 1
ATOM 4481 N N . PHE A 1 567 ? -18.453 50.031 -4.703 1 30.28 567 PHE A N 1
ATOM 4482 C CA . PHE A 1 567 ? -19.391 48.938 -4.398 1 30.28 567 PHE A CA 1
ATOM 4483 C C . PHE A 1 567 ? -19.922 48.312 -5.68 1 30.28 567 PHE A C 1
ATOM 4485 O O . PHE A 1 567 ? -20.516 47.219 -5.641 1 30.28 567 PHE A O 1
ATOM 4492 N N . ASP A 1 568 ? -20.109 49 -6.793 1 32.19 568 ASP A N 1
ATOM 4493 C CA . ASP A 1 568 ? -20.641 48.5 -8.062 1 32.19 568 ASP A CA 1
ATOM 4494 C C . ASP A 1 568 ? -19.875 47.281 -8.539 1 32.19 568 ASP A C 1
ATOM 4496 O O . ASP A 1 568 ? -20.391 46.5 -9.367 1 32.19 568 ASP A O 1
ATOM 4500 N N . LEU A 1 569 ? -18.766 47.031 -8.102 1 30.25 569 LEU A N 1
ATOM 4501 C CA . LEU A 1 569 ? -17.969 45.906 -8.578 1 30.25 569 LEU A CA 1
ATOM 4502 C C . LEU A 1 569 ? -18.375 44.625 -7.863 1 30.25 569 LEU A C 1
ATOM 4504 O O . LEU A 1 569 ? -17.953 43.531 -8.258 1 30.25 569 LEU A O 1
ATOM 4508 N N . LEU A 1 570 ? -19 44.625 -6.793 1 29.84 570 LEU A N 1
ATOM 4509 C CA . LEU A 1 570 ? -19.578 43.469 -6.152 1 29.84 570 LEU A CA 1
ATOM 4510 C C . LEU A 1 570 ? -20.781 42.938 -6.93 1 29.84 570 LEU A C 1
ATOM 4512 O O . LEU A 1 570 ? -21.172 41.781 -6.809 1 29.84 570 LEU A O 1
ATOM 4516 N N . GLN A 1 571 ? -21.734 43.719 -7.539 1 26.08 571 GLN A N 1
ATOM 4517 C CA . GLN A 1 571 ? -23 43.375 -8.172 1 26.08 571 GLN A CA 1
ATOM 4518 C C . GLN A 1 571 ? -22.766 42.625 -9.484 1 26.08 571 GLN A C 1
ATOM 4520 O O . GLN A 1 571 ? -23.688 42.031 -10.023 1 26.08 571 GLN A O 1
ATOM 4525 N N . VAL A 1 572 ? -21.766 42.844 -10.266 1 25.7 572 VAL A N 1
ATOM 4526 C CA . VAL A 1 572 ? -21.859 42.438 -11.656 1 25.7 572 VAL A CA 1
ATOM 4527 C C . VAL A 1 572 ? -21.797 40.906 -11.75 1 25.7 572 VAL A C 1
ATOM 4529 O O . VAL A 1 572 ? -22.234 40.312 -12.742 1 25.7 572 VAL A O 1
ATOM 4532 N N . LYS A 1 573 ? -21.031 40.125 -11.008 1 25.98 573 LYS A N 1
ATOM 4533 C CA . LYS A 1 573 ? -20.875 38.812 -11.641 1 25.98 573 LYS A CA 1
ATOM 4534 C C . LYS A 1 573 ? -22.031 37.875 -11.297 1 25.98 573 LYS A C 1
ATOM 4536 O O . LYS A 1 573 ? -22 36.688 -11.586 1 25.98 573 LYS A O 1
ATOM 4541 N N . TYR A 1 574 ? -23.062 38.344 -10.641 1 20.59 574 TYR A N 1
ATOM 4542 C CA . TYR A 1 574 ? -24.188 37.438 -10.461 1 20.59 574 TYR A CA 1
ATOM 4543 C C . TYR A 1 574 ? -24.922 37.219 -11.773 1 20.59 574 TYR A C 1
ATOM 4545 O O . TYR A 1 574 ? -25.844 36.406 -11.844 1 20.59 574 TYR A O 1
ATOM 4553 N N . TYR A 1 575 ? -25.031 38.219 -12.695 1 19.97 575 TYR A N 1
ATOM 4554 C CA . TYR A 1 575 ? -25.766 37.875 -13.906 1 19.97 575 TYR A CA 1
ATOM 4555 C C . TYR A 1 575 ? -24.891 37.156 -14.914 1 19.97 575 TYR A C 1
ATOM 4557 O O . TYR A 1 575 ? -23.734 37.531 -15.133 1 19.97 575 TYR A O 1
ATOM 4565 N N . MET B 1 1 ? 32.312 -24.953 -24.766 1 20.02 1 MET B N 1
ATOM 4566 C CA . MET B 1 1 ? 31.812 -26.219 -24.219 1 20.02 1 MET B CA 1
ATOM 4567 C C . MET B 1 1 ? 31.25 -27.094 -25.328 1 20.02 1 MET B C 1
ATOM 4569 O O . MET B 1 1 ? 30.266 -26.734 -25.984 1 20.02 1 MET B O 1
ATOM 4573 N N . ASP B 1 2 ? 32 -27.906 -26.188 1 25.28 2 ASP B N 1
ATOM 4574 C CA . ASP B 1 2 ? 32.344 -28.016 -27.594 1 25.28 2 ASP B CA 1
ATOM 4575 C C . ASP B 1 2 ? 31.484 -29.062 -28.297 1 25.28 2 ASP B C 1
ATOM 4577 O O . ASP B 1 2 ? 31.797 -30.25 -28.297 1 25.28 2 ASP B O 1
ATOM 4581 N N . ILE B 1 3 ? 30.125 -28.828 -28.094 1 26 3 ILE B N 1
ATOM 4582 C CA . ILE B 1 3 ? 29.109 -29.781 -28.578 1 26 3 ILE B CA 1
ATOM 4583 C C . ILE B 1 3 ? 29.281 -29.984 -30.078 1 26 3 ILE B C 1
ATOM 4585 O O . ILE B 1 3 ? 28.484 -30.688 -30.703 1 26 3 ILE B O 1
ATOM 4589 N N . ALA B 1 4 ? 30.109 -29.156 -30.672 1 26.3 4 ALA B N 1
ATOM 4590 C CA . ALA B 1 4 ? 30.047 -29.109 -32.125 1 26.3 4 ALA B CA 1
ATOM 4591 C C . ALA B 1 4 ? 30.547 -30.406 -32.75 1 26.3 4 ALA B C 1
ATOM 4593 O O . ALA B 1 4 ? 30.125 -30.797 -33.844 1 26.3 4 ALA B O 1
ATOM 4594 N N . GLU B 1 5 ? 31.641 -30.906 -32.156 1 26.75 5 GLU B N 1
ATOM 4595 C CA . GLU B 1 5 ? 32.312 -31.797 -33.125 1 26.75 5 GLU B CA 1
ATOM 4596 C C . GLU B 1 5 ? 31.516 -33.094 -33.25 1 26.75 5 GLU B C 1
ATOM 4598 O O . GLU B 1 5 ? 31.234 -33.531 -34.375 1 26.75 5 GLU B O 1
ATOM 4603 N N . GLY B 1 6 ? 31.828 -34.094 -32.375 1 29.53 6 GLY B N 1
ATOM 4604 C CA . GLY B 1 6 ? 31.875 -35.531 -32.688 1 29.53 6 GLY B CA 1
ATOM 4605 C C . GLY B 1 6 ? 30.516 -36.188 -32.656 1 29.53 6 GLY B C 1
ATOM 4606 O O . GLY B 1 6 ? 30.297 -37.156 -31.891 1 29.53 6 GLY B O 1
ATOM 4607 N N . ASN B 1 7 ? 29.484 -35.406 -32.844 1 26.78 7 ASN B N 1
ATOM 4608 C CA . ASN B 1 7 ? 28.141 -35.75 -32.406 1 26.78 7 ASN B CA 1
ATOM 4609 C C . ASN B 1 7 ? 27.547 -36.875 -33.219 1 26.78 7 ASN B C 1
ATOM 4611 O O . ASN B 1 7 ? 26.703 -36.656 -34.062 1 26.78 7 ASN B O 1
ATOM 4615 N N . GLU B 1 8 ? 28.391 -37.812 -33.719 1 31.41 8 GLU B N 1
ATOM 4616 C CA . GLU B 1 8 ? 27.938 -38.906 -34.562 1 31.41 8 GLU B CA 1
ATOM 4617 C C . GLU B 1 8 ? 26.906 -39.781 -33.812 1 31.41 8 GLU B C 1
ATOM 4619 O O . GLU B 1 8 ? 25.984 -40.312 -34.438 1 31.41 8 GLU B O 1
ATOM 4624 N N . GLU B 1 9 ? 27.25 -39.906 -32.469 1 28.91 9 GLU B N 1
ATOM 4625 C CA . GLU B 1 9 ? 26.609 -40.969 -31.719 1 28.91 9 GLU B CA 1
ATOM 4626 C C . GLU B 1 9 ? 25.125 -40.688 -31.5 1 28.91 9 GLU B C 1
ATOM 4628 O O . GLU B 1 9 ? 24.328 -41.625 -31.328 1 28.91 9 GLU B O 1
ATOM 4633 N N . ILE B 1 10 ? 24.812 -39.406 -31.422 1 27.55 10 ILE B N 1
ATOM 4634 C CA . ILE B 1 10 ? 23.438 -39.125 -31.047 1 27.55 10 ILE B CA 1
ATOM 4635 C C . ILE B 1 10 ? 22.5 -39.5 -32.188 1 27.55 10 ILE B C 1
ATOM 4637 O O . ILE B 1 10 ? 21.328 -39.844 -31.969 1 27.55 10 ILE B O 1
ATOM 4641 N N . SER B 1 11 ? 23.031 -39.562 -33.438 1 28.31 11 SER B N 1
ATOM 4642 C CA . SER B 1 11 ? 22.219 -39.938 -34.562 1 28.31 11 SER B CA 1
ATOM 4643 C C . SER B 1 11 ? 21.75 -41.375 -34.469 1 28.31 11 SER B C 1
ATOM 4645 O O . SER B 1 11 ? 20.594 -41.688 -34.781 1 28.31 11 SER B O 1
ATOM 4647 N N . GLN B 1 12 ? 22.688 -42.219 -33.969 1 31.41 12 GLN B N 1
ATOM 4648 C CA . GLN B 1 12 ? 22.453 -43.656 -33.969 1 31.41 12 GLN B CA 1
ATOM 4649 C C . GLN B 1 12 ? 21.328 -44.031 -33.031 1 31.41 12 GLN B C 1
ATOM 4651 O O . GLN B 1 12 ? 20.578 -44.969 -33.281 1 31.41 12 GLN B O 1
ATOM 4656 N N . LEU B 1 13 ? 21.344 -43.25 -31.891 1 27.14 13 LEU B N 1
ATOM 4657 C CA . LEU B 1 13 ? 20.438 -43.719 -30.859 1 27.14 13 LEU B CA 1
ATOM 4658 C C . LEU B 1 13 ? 18.984 -43.562 -31.312 1 27.14 13 LEU B C 1
ATOM 4660 O O . LEU B 1 13 ? 18.125 -44.312 -30.875 1 27.14 13 LEU B O 1
ATOM 4664 N N . PHE B 1 14 ? 18.719 -42.531 -32.188 1 27.83 14 PHE B N 1
ATOM 4665 C CA . PHE B 1 14 ? 17.344 -42.406 -32.625 1 27.83 14 PHE B CA 1
ATOM 4666 C C . PHE B 1 14 ? 16.922 -43.562 -33.5 1 27.83 14 PHE B C 1
ATOM 4668 O O . PHE B 1 14 ? 15.727 -43.844 -33.656 1 27.83 14 PHE B O 1
ATOM 4675 N N . LEU B 1 15 ? 17.938 -44.156 -34.188 1 28.03 15 LEU B N 1
ATOM 4676 C CA . LEU B 1 15 ? 17.578 -45.156 -35.188 1 28.03 15 LEU B CA 1
ATOM 4677 C C . LEU B 1 15 ? 17.047 -46.406 -34.5 1 28.03 15 LEU B C 1
ATOM 4679 O O . LEU B 1 15 ? 16.406 -47.25 -35.156 1 28.03 15 LEU B O 1
ATOM 4683 N N . GLU B 1 16 ? 17.672 -46.75 -33.344 1 27.67 16 GLU B N 1
ATOM 4684 C CA . GLU B 1 16 ? 17.5 -48.125 -32.906 1 27.67 16 GLU B CA 1
ATOM 4685 C C . GLU B 1 16 ? 16.047 -48.375 -32.469 1 27.67 16 GLU B C 1
ATOM 4687 O O . GLU B 1 16 ? 15.664 -49.531 -32.219 1 27.67 16 GLU B O 1
ATOM 4692 N N . TYR B 1 17 ? 15.445 -47.344 -31.891 1 25.34 17 TYR B N 1
ATOM 4693 C CA . TYR B 1 17 ? 14.211 -47.75 -31.219 1 25.34 17 TYR B CA 1
ATOM 4694 C C . TYR B 1 17 ? 13.133 -48.062 -32.25 1 25.34 17 TYR B C 1
ATOM 4696 O O . TYR B 1 17 ? 12.109 -47.375 -32.312 1 25.34 17 TYR B O 1
ATOM 4704 N N . LEU B 1 18 ? 13.617 -48.219 -33.562 1 25.2 18 LEU B N 1
ATOM 4705 C CA . LEU B 1 18 ? 12.602 -48.562 -34.531 1 25.2 18 LEU B CA 1
ATOM 4706 C C . LEU B 1 18 ? 11.992 -49.938 -34.25 1 25.2 18 LEU B C 1
ATOM 4708 O O . LEU B 1 18 ? 12.703 -50.938 -34.219 1 25.2 18 LEU B O 1
ATOM 4712 N N . PRO B 1 19 ? 10.898 -49.906 -33.438 1 23.22 19 PRO B N 1
ATOM 4713 C CA . PRO B 1 19 ? 10.32 -51.25 -33.188 1 23.22 19 PRO B CA 1
ATOM 4714 C C . PRO B 1 19 ? 10.117 -52.062 -34.469 1 23.22 19 PRO B C 1
ATOM 4716 O O . PRO B 1 19 ? 9.953 -51.469 -35.531 1 23.22 19 PRO B O 1
ATOM 4719 N N . LYS B 1 20 ? 10.695 -53.156 -34.5 1 23.56 20 LYS B N 1
ATOM 4720 C CA . LYS B 1 20 ? 10.625 -54.219 -35.5 1 23.56 20 LYS B CA 1
ATOM 4721 C C . LYS B 1 20 ? 9.18 -54.5 -35.875 1 23.56 20 LYS B C 1
ATOM 4723 O O . LYS B 1 20 ? 8.289 -54.469 -35.031 1 23.56 20 LYS B O 1
ATOM 4728 N N . ASP B 1 21 ? 8.812 -54.406 -37.156 1 22.08 21 ASP B N 1
ATOM 4729 C CA . ASP B 1 21 ? 7.621 -54.594 -38 1 22.08 21 ASP B CA 1
ATOM 4730 C C . ASP B 1 21 ? 6.98 -55.938 -37.719 1 22.08 21 ASP B C 1
ATOM 4732 O O . ASP B 1 21 ? 7.492 -56.969 -38.156 1 22.08 21 ASP B O 1
ATOM 4736 N N . SER B 1 22 ? 6.711 -56.281 -36.375 1 21.03 22 SER B N 1
ATOM 4737 C CA . SER B 1 22 ? 6.227 -57.656 -36.375 1 21.03 22 SER B CA 1
ATOM 4738 C C . SER B 1 22 ? 5.078 -57.844 -37.375 1 21.03 22 SER B C 1
ATOM 4740 O O . SER B 1 22 ? 4.391 -56.875 -37.719 1 21.03 22 SER B O 1
ATOM 4742 N N . GLU B 1 23 ? 4.906 -59.062 -37.875 1 20.83 23 GLU B N 1
ATOM 4743 C CA . GLU B 1 23 ? 4.184 -59.812 -38.906 1 20.83 23 GLU B CA 1
ATOM 4744 C C . GLU B 1 23 ? 2.678 -59.75 -38.688 1 20.83 23 GLU B C 1
ATOM 4746 O O . GLU B 1 23 ? 2.203 -60.031 -37.594 1 20.83 23 GLU B O 1
ATOM 4751 N N . SER B 1 24 ? 1.938 -58.875 -39.469 1 20.42 24 SER B N 1
ATOM 4752 C CA . SER B 1 24 ? 0.525 -58.531 -39.594 1 20.42 24 SER B CA 1
ATOM 4753 C C . SER B 1 24 ? -0.337 -59.781 -39.812 1 20.42 24 SER B C 1
ATOM 4755 O O . SER B 1 24 ? -0.309 -60.375 -40.875 1 20.42 24 SER B O 1
ATOM 4757 N N . GLU B 1 25 ? -0.334 -60.75 -38.938 1 19.17 25 GLU B N 1
ATOM 4758 C CA . GLU B 1 25 ? -1.201 -61.875 -39.312 1 19.17 25 GLU B CA 1
ATOM 4759 C C . GLU B 1 25 ? -2.631 -61.375 -39.562 1 19.17 25 GLU B C 1
ATOM 4761 O O . GLU B 1 25 ? -3.199 -60.688 -38.719 1 19.17 25 GLU B O 1
ATOM 4766 N N . LYS B 1 26 ? -3.129 -61.531 -40.812 1 23.45 26 LYS B N 1
ATOM 4767 C CA . LYS B 1 26 ? -4.281 -61.125 -41.625 1 23.45 26 LYS B CA 1
ATOM 4768 C C . LYS B 1 26 ? -5.574 -61.719 -41.031 1 23.45 26 LYS B C 1
ATOM 4770 O O . LYS B 1 26 ? -6.633 -61.625 -41.688 1 23.45 26 LYS B O 1
ATOM 4775 N N . SER B 1 27 ? -5.574 -62.219 -39.75 1 18.95 27 SER B N 1
ATOM 4776 C CA . SER B 1 27 ? -6.699 -63.156 -39.812 1 18.95 27 SER B CA 1
ATOM 4777 C C . SER B 1 27 ? -7.992 -62.406 -40.156 1 18.95 27 SER B C 1
ATOM 4779 O O . SER B 1 27 ? -8.078 -61.188 -40.062 1 18.95 27 SER B O 1
ATOM 4781 N N . ALA B 1 28 ? -9.242 -63.156 -40.156 1 20.84 28 ALA B N 1
ATOM 4782 C CA . ALA B 1 28 ? -10.453 -63.531 -40.875 1 20.84 28 ALA B CA 1
ATOM 4783 C C . ALA B 1 28 ? -11.594 -62.562 -40.594 1 20.84 28 ALA B C 1
ATOM 4785 O O . ALA B 1 28 ? -12.453 -62.344 -41.438 1 20.84 28 ALA B O 1
ATOM 4786 N N . GLU B 1 29 ? -11.719 -62.156 -39.219 1 20.47 29 GLU B N 1
ATOM 4787 C CA . GLU B 1 29 ? -13.117 -62.094 -38.812 1 20.47 29 GLU B CA 1
ATOM 4788 C C . GLU B 1 29 ? -13.789 -60.812 -39.281 1 20.47 29 GLU B C 1
ATOM 4790 O O . GLU B 1 29 ? -13.547 -59.719 -38.75 1 20.47 29 GLU B O 1
ATOM 4795 N N . GLU B 1 30 ? -13.898 -60.5 -40.688 1 21.52 30 GLU B N 1
ATOM 4796 C CA . GLU B 1 30 ? -14.273 -59.344 -41.469 1 21.52 30 GLU B CA 1
ATOM 4797 C C . GLU B 1 30 ? -15.672 -58.844 -41.125 1 21.52 30 GLU B C 1
ATOM 4799 O O . GLU B 1 30 ? -16.062 -57.75 -41.5 1 21.52 30 GLU B O 1
ATOM 4804 N N . SER B 1 31 ? -16.625 -59.719 -40.719 1 20.77 31 SER B N 1
ATOM 4805 C CA . SER B 1 31 ? -17.922 -59.719 -41.406 1 20.77 31 SER B CA 1
ATOM 4806 C C . SER B 1 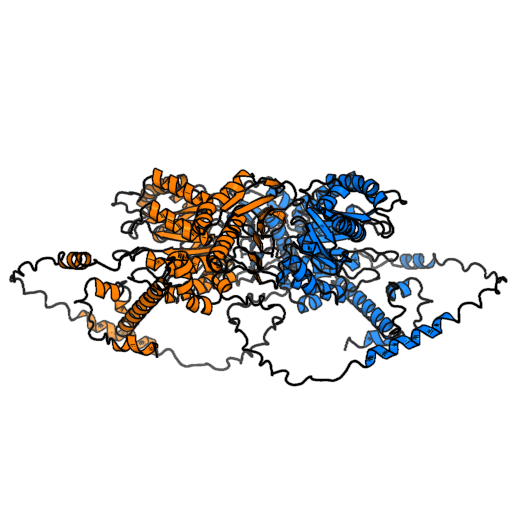31 ? -18.734 -58.469 -41 1 20.77 31 SER B C 1
ATOM 4808 O O . SER B 1 31 ? -19.281 -57.781 -41.844 1 20.77 31 SER B O 1
ATOM 4810 N N . GLN B 1 32 ? -19.406 -58.5 -39.812 1 20 32 GLN B N 1
ATOM 4811 C CA . GLN B 1 32 ? -20.828 -58.25 -39.656 1 20 32 GLN B CA 1
ATOM 4812 C C . GLN B 1 32 ? -21.125 -56.781 -39.438 1 20 32 GLN B C 1
ATOM 4814 O O . GLN B 1 32 ? -22.281 -56.375 -39.312 1 20 32 GLN B O 1
ATOM 4819 N N . SER B 1 33 ? -20.062 -55.938 -39.156 1 19.98 33 SER B N 1
ATOM 4820 C CA . SER B 1 33 ? -20.391 -54.812 -38.281 1 19.98 33 SER B CA 1
ATOM 4821 C C . SER B 1 33 ? -21.031 -53.688 -39.062 1 19.98 33 SER B C 1
ATOM 4823 O O . SER B 1 33 ? -20.969 -52.5 -38.656 1 19.98 33 SER B O 1
ATOM 4825 N N . GLU B 1 34 ? -21.547 -53.938 -40.312 1 20.73 34 GLU B N 1
ATOM 4826 C CA . GLU B 1 34 ? -21.844 -52.906 -41.312 1 20.73 34 GLU B CA 1
ATOM 4827 C C . GLU B 1 34 ? -22.906 -51.938 -40.812 1 20.73 34 GLU B C 1
ATOM 4829 O O . GLU B 1 34 ? -22.906 -50.75 -41.156 1 20.73 34 GLU B O 1
ATOM 4834 N N . GLN B 1 35 ? -24.062 -52.469 -40.312 1 20.62 35 GLN B N 1
ATOM 4835 C CA . GLN B 1 35 ? -25.391 -52 -40.688 1 20.62 35 GLN B CA 1
ATOM 4836 C C . GLN B 1 35 ? -25.688 -50.656 -40.062 1 20.62 35 GLN B C 1
ATOM 4838 O O . GLN B 1 35 ? -26.438 -49.844 -40.625 1 20.62 35 GLN B O 1
ATOM 4843 N N . LEU B 1 36 ? -25.422 -50.5 -38.75 1 20.27 36 LEU B N 1
ATOM 4844 C CA . LEU B 1 36 ? -26.359 -49.719 -37.969 1 20.27 36 LEU B CA 1
ATOM 4845 C C . LEU B 1 36 ? -26.141 -48.219 -38.188 1 20.27 36 LEU B C 1
ATOM 4847 O O . LEU B 1 36 ? -26.75 -47.406 -37.5 1 20.27 36 LEU B O 1
ATOM 4851 N N . SER B 1 37 ? -25.219 -47.875 -39.062 1 20.66 37 SER B N 1
ATOM 4852 C CA . SER B 1 37 ? -24.672 -46.531 -38.844 1 20.66 37 SER B CA 1
ATOM 4853 C C . SER B 1 37 ? -25.656 -45.469 -39.312 1 20.66 37 SER B C 1
ATOM 4855 O O . SER B 1 37 ? -25.375 -44.25 -39.219 1 20.66 37 SER B O 1
ATOM 4857 N N . ARG B 1 38 ? -26.531 -45.875 -40.312 1 23.33 38 ARG B N 1
ATOM 4858 C CA . ARG B 1 38 ? -27.062 -44.875 -41.219 1 23.33 38 ARG B CA 1
ATOM 4859 C C . ARG B 1 38 ? -27.953 -43.875 -40.5 1 23.33 38 ARG B C 1
ATOM 4861 O O . ARG B 1 38 ? -28 -42.719 -40.844 1 23.33 38 ARG B O 1
ATOM 4868 N N . SER B 1 39 ? -28.906 -44.531 -39.781 1 22.08 39 SER B N 1
ATOM 4869 C CA . SER B 1 39 ? -30.219 -43.938 -39.688 1 22.08 39 SER B CA 1
ATOM 4870 C C . SER B 1 39 ? -30.156 -42.594 -38.906 1 22.08 39 SER B C 1
ATOM 4872 O O . SER B 1 39 ? -31.047 -41.75 -39.062 1 22.08 39 SER B O 1
ATOM 4874 N N . ASN B 1 40 ? -29.328 -42.656 -37.844 1 20.69 40 ASN B N 1
ATOM 4875 C CA . ASN B 1 40 ? -29.719 -41.656 -36.844 1 20.69 40 ASN B CA 1
ATOM 4876 C C . ASN B 1 40 ? -29.406 -40.25 -37.344 1 20.69 40 ASN B C 1
ATOM 4878 O O . ASN B 1 40 ? -29.453 -39.312 -36.531 1 20.69 40 ASN B O 1
ATOM 4882 N N . ILE B 1 41 ? -28.703 -40.125 -38.438 1 23.39 41 ILE B N 1
ATOM 4883 C CA . ILE B 1 41 ? -28.109 -38.844 -38.781 1 23.39 41 ILE B CA 1
ATOM 4884 C C . ILE B 1 41 ? -29.188 -37.906 -39.281 1 23.39 41 ILE B C 1
ATOM 4886 O O . ILE B 1 41 ? -28.922 -36.719 -39.531 1 23.39 41 ILE B O 1
ATOM 4890 N N . GLU B 1 42 ? -30.266 -38.5 -39.781 1 23.06 42 GLU B N 1
ATOM 4891 C CA . GLU B 1 42 ? -31.203 -37.719 -40.594 1 23.06 42 GLU B CA 1
ATOM 4892 C C . GLU B 1 42 ? -31.75 -36.531 -39.781 1 23.06 42 GLU B C 1
ATOM 4894 O O . GLU B 1 42 ? -31.922 -35.438 -40.344 1 23.06 42 GLU B O 1
ATOM 4899 N N . ASN B 1 43 ? -32.312 -36.938 -38.562 1 23 43 ASN B N 1
ATOM 4900 C CA . ASN B 1 43 ? -33.312 -36.031 -38 1 23 43 ASN B CA 1
ATOM 4901 C C . ASN B 1 43 ? -32.688 -34.719 -37.562 1 23 43 ASN B C 1
ATOM 4903 O O . ASN B 1 43 ? -33.344 -33.906 -36.906 1 23 43 ASN B O 1
ATOM 4907 N N . LEU B 1 44 ? -31.344 -34.781 -37.406 1 21.45 44 LEU B N 1
ATOM 4908 C CA . LEU B 1 44 ? -30.797 -33.625 -36.688 1 21.45 44 LEU B CA 1
ATOM 4909 C C . LEU B 1 44 ? -30.875 -32.375 -37.531 1 21.45 44 LEU B C 1
ATOM 4911 O O . LEU B 1 44 ? -30.703 -31.25 -37 1 21.45 44 LEU B O 1
ATOM 4915 N N . SER B 1 45 ? -31.031 -32.562 -38.844 1 23.62 45 SER B N 1
ATOM 4916 C CA . SER B 1 45 ? -30.922 -31.438 -39.75 1 23.62 45 SER B CA 1
ATOM 4917 C C . SER B 1 45 ? -32 -30.406 -39.5 1 23.62 45 SER B C 1
ATOM 4919 O O . SER B 1 45 ? -31.828 -29.219 -39.812 1 23.62 45 SER B O 1
ATOM 4921 N N . ALA B 1 46 ? -33.219 -30.953 -39.281 1 24.45 46 ALA B N 1
ATOM 4922 C CA . ALA B 1 46 ? -34.406 -30.109 -39.438 1 24.45 46 ALA B CA 1
ATOM 4923 C C . ALA B 1 46 ? -34.406 -28.953 -38.438 1 24.45 46 ALA B C 1
ATOM 4925 O O . ALA B 1 46 ? -34.812 -27.844 -38.781 1 24.45 46 ALA B O 1
ATOM 4926 N N . SER B 1 47 ? -34.219 -29.359 -37.188 1 22.42 47 SER B N 1
ATOM 4927 C CA . SER B 1 47 ? -34.625 -28.406 -36.156 1 22.42 47 SER B CA 1
ATOM 4928 C C . SER B 1 47 ? -33.75 -27.156 -36.188 1 22.42 47 SER B C 1
ATOM 4930 O O . SER B 1 47 ? -33.906 -26.25 -35.375 1 22.42 47 SER B O 1
ATOM 4932 N N . LEU B 1 48 ? -32.625 -27.234 -36.781 1 23.08 48 LEU B N 1
ATOM 4933 C CA . LEU B 1 48 ? -31.719 -26.094 -36.719 1 23.08 48 LEU B CA 1
ATOM 4934 C C . LEU B 1 48 ? -32.281 -24.922 -37.531 1 23.08 48 LEU B C 1
ATOM 4936 O O . LEU B 1 48 ? -31.703 -23.828 -37.531 1 23.08 48 LEU B O 1
ATOM 4940 N N . GLN B 1 49 ? -33.219 -25.281 -38.438 1 22.84 49 GLN B N 1
ATOM 4941 C CA . GLN B 1 49 ? -33.625 -24.25 -39.375 1 22.84 49 GLN B CA 1
ATOM 4942 C C . GLN B 1 49 ? -34.281 -23.078 -38.656 1 22.84 49 GLN B C 1
ATOM 4944 O O . GLN B 1 49 ? -34.25 -21.938 -39.156 1 22.84 49 GLN B O 1
ATOM 4949 N N . SER B 1 50 ? -35.281 -23.391 -37.75 1 23.19 50 SER B N 1
ATOM 4950 C CA . SER B 1 50 ? -36.312 -22.406 -37.406 1 23.19 50 SER B CA 1
ATOM 4951 C C . SER B 1 50 ? -35.688 -21.188 -36.719 1 23.19 50 SER B C 1
ATOM 4953 O O . SER B 1 50 ? -36.406 -20.25 -36.344 1 23.19 50 SER B O 1
ATOM 4955 N N . LEU B 1 51 ? -34.594 -21.328 -36.031 1 20.38 51 LEU B N 1
ATOM 4956 C CA . LEU B 1 51 ? -34.312 -20.25 -35.094 1 20.38 51 LEU B CA 1
ATOM 4957 C C . LEU B 1 51 ? -34 -18.953 -35.844 1 20.38 51 LEU B C 1
ATOM 4959 O O . LEU B 1 51 ? -33.562 -17.969 -35.219 1 20.38 51 LEU B O 1
ATOM 4963 N N . THR B 1 52 ? -34.031 -19 -37.188 1 22 52 THR B N 1
ATOM 4964 C CA . THR B 1 52 ? -33.562 -17.844 -37.969 1 22 52 THR B CA 1
ATOM 4965 C C . THR B 1 52 ? -34.5 -16.656 -37.781 1 22 52 THR B C 1
ATOM 4967 O O . THR B 1 52 ? -34.125 -15.508 -38 1 22 52 THR B O 1
ATOM 4970 N N . SER B 1 53 ? -35.844 -16.844 -37.812 1 22.67 53 SER B N 1
ATOM 4971 C CA . SER B 1 53 ? -36.719 -15.789 -38.312 1 22.67 53 SER B CA 1
ATOM 4972 C C . SER B 1 53 ? -36.906 -14.695 -37.281 1 22.67 53 SER B C 1
ATOM 4974 O O . SER B 1 53 ? -37.875 -13.945 -37.312 1 22.67 53 SER B O 1
ATOM 4976 N N . ILE B 1 54 ? -36.469 -14.688 -36.094 1 21 54 ILE B N 1
ATOM 4977 C CA . ILE B 1 54 ? -37.125 -13.719 -35.188 1 21 54 ILE B CA 1
ATOM 4978 C C . ILE B 1 54 ? -37.031 -12.32 -35.812 1 21 54 ILE B C 1
ATOM 4980 O O . ILE B 1 54 ? -35.938 -11.883 -36.219 1 21 54 ILE B O 1
ATOM 4984 N N . SER B 1 55 ? -38.219 -11.547 -35.906 1 19.77 55 SER B N 1
ATOM 4985 C CA . SER B 1 55 ? -38.906 -10.461 -36.562 1 19.77 55 SER B CA 1
ATOM 4986 C C . SER B 1 55 ? -38.188 -9.133 -36.375 1 19.77 55 SER B C 1
ATOM 4988 O O . SER B 1 55 ? -37.5 -8.93 -35.375 1 19.77 55 SER B O 1
ATOM 4990 N N . GLU B 1 56 ? -38.188 -8.242 -37.406 1 23.31 56 GLU B N 1
ATOM 4991 C CA . GLU B 1 56 ? -37.656 -6.992 -37.906 1 23.31 56 GLU B CA 1
ATOM 4992 C C . GLU B 1 56 ? -38.062 -5.801 -37.062 1 23.31 56 GLU B C 1
ATOM 4994 O O . GLU B 1 56 ? -37.688 -4.664 -37.344 1 23.31 56 GLU B O 1
ATOM 4999 N N . SER B 1 57 ? -39.219 -5.941 -36.281 1 22.09 57 SER B N 1
ATOM 5000 C CA . SER B 1 57 ? -40.031 -4.738 -36.156 1 22.09 57 SER B CA 1
ATOM 5001 C C . SER B 1 57 ? -39.188 -3.543 -35.719 1 22.09 57 SER B C 1
ATOM 5003 O O . SER B 1 57 ? -39.188 -2.508 -36.375 1 22.09 57 SER B O 1
ATOM 5005 N N . SER B 1 58 ? -39.812 -2.787 -34.625 1 22.81 58 SER B N 1
ATOM 5006 C CA . SER B 1 58 ? -39.969 -1.354 -34.406 1 22.81 58 SER B CA 1
ATOM 5007 C C . SER B 1 58 ? -38.656 -0.751 -33.906 1 22.81 58 SER B C 1
ATOM 5009 O O . SER B 1 58 ? -38.281 -0.929 -32.719 1 22.81 58 SER B O 1
ATOM 5011 N N . VAL B 1 59 ? -37.688 -0.704 -34.594 1 23.84 59 VAL B N 1
ATOM 5012 C CA . VAL B 1 59 ? -36.312 -0.257 -34.406 1 23.84 59 VAL B CA 1
ATOM 5013 C C . VAL B 1 59 ? -36.281 1.239 -34.094 1 23.84 59 VAL B C 1
ATOM 5015 O O . VAL B 1 59 ? -35.219 1.886 -34.188 1 23.84 59 VAL B O 1
ATOM 5018 N N . LYS B 1 60 ? -37.5 1.844 -34.031 1 21.44 60 LYS B N 1
ATOM 5019 C CA . LYS B 1 60 ? -37.469 3.236 -34.469 1 21.44 60 LYS B CA 1
ATOM 5020 C C . LYS B 1 60 ? -36.5 4.047 -33.625 1 21.44 60 LYS B C 1
ATOM 5022 O O . LYS B 1 60 ? -35.625 4.727 -34.156 1 21.44 60 LYS B O 1
ATOM 5027 N N . ASN B 1 61 ? -37.156 4.809 -32.75 1 21.97 61 ASN B N 1
ATOM 5028 C CA . ASN B 1 61 ? -36.75 6.156 -32.375 1 21.97 61 ASN B CA 1
ATOM 5029 C C . ASN B 1 61 ? -35.562 6.137 -31.422 1 21.97 61 ASN B C 1
ATOM 5031 O O . ASN B 1 61 ? -35.75 6.168 -30.203 1 21.97 61 ASN B O 1
ATOM 5035 N N . LEU B 1 62 ? -34.781 5.25 -31.641 1 20.62 62 LEU B N 1
ATOM 5036 C CA . LEU B 1 62 ? -33.75 5.117 -30.641 1 20.62 62 LEU B CA 1
ATOM 5037 C C . LEU B 1 62 ? -32.969 6.422 -30.484 1 20.62 62 LEU B C 1
ATOM 5039 O O . LEU B 1 62 ? -32.312 6.871 -31.422 1 20.62 62 LEU B O 1
ATOM 5043 N N . SER B 1 63 ? -33.625 7.359 -29.75 1 22.11 63 SER B N 1
ATOM 5044 C CA . SER B 1 63 ? -33.094 8.703 -29.562 1 22.11 63 SER B CA 1
ATOM 5045 C C . SER B 1 63 ? -31.578 8.68 -29.453 1 22.11 63 SER B C 1
ATOM 5047 O O . SER B 1 63 ? -31 7.727 -28.906 1 22.11 63 SER B O 1
ATOM 5049 N N . THR B 1 64 ? -30.984 9.398 -30.344 1 21.45 64 THR B N 1
ATOM 5050 C CA . THR B 1 64 ? -29.578 9.633 -30.641 1 21.45 64 THR B CA 1
ATOM 5051 C C . THR B 1 64 ? -28.797 9.953 -29.375 1 21.45 64 THR B C 1
ATOM 5053 O O . THR B 1 64 ? -29.031 10.984 -28.734 1 21.45 64 THR B O 1
ATOM 5056 N N . TYR B 1 65 ? -28.672 9 -28.562 1 20.39 65 TYR B N 1
ATOM 5057 C CA . TYR B 1 65 ? -27.875 9.281 -27.375 1 20.39 65 TYR B CA 1
ATOM 5058 C C . TYR B 1 65 ? -26.578 10.008 -27.75 1 20.39 65 TYR B C 1
ATOM 5060 O O . TYR B 1 65 ? -25.75 9.469 -28.484 1 20.39 65 TYR B O 1
ATOM 5068 N N . THR B 1 66 ? -26.734 11.367 -27.969 1 21.56 66 THR B N 1
ATOM 5069 C CA . THR B 1 66 ? -25.531 12.172 -28.219 1 21.56 66 THR B CA 1
ATOM 5070 C C . THR B 1 66 ? -24.469 11.898 -27.172 1 21.56 66 THR B C 1
ATOM 5072 O O . THR B 1 66 ? -24.75 11.906 -25.969 1 21.56 66 THR B O 1
ATOM 5075 N N . PRO B 1 67 ? -23.453 11.406 -27.625 1 21.77 67 PRO B N 1
ATOM 5076 C CA . PRO B 1 67 ? -22.312 11.023 -26.797 1 21.77 67 PRO B CA 1
ATOM 5077 C C . PRO B 1 67 ? -21.875 12.133 -25.828 1 21.77 67 PRO B C 1
ATOM 5079 O O . PRO B 1 67 ? -21.609 13.258 -26.266 1 21.77 67 PRO B O 1
ATOM 5082 N N . GLN B 1 68 ? -22.594 12.281 -24.844 1 22.11 68 GLN B N 1
ATOM 5083 C CA . GLN B 1 68 ? -22.25 13.438 -24.016 1 22.11 68 GLN B CA 1
ATOM 5084 C C . GLN B 1 68 ? -20.75 13.586 -23.875 1 22.11 68 GLN B C 1
ATOM 5086 O O . GLN B 1 68 ? -20 12.609 -24 1 22.11 68 GLN B O 1
ATOM 5091 N N . SER B 1 69 ? -20.25 14.836 -23.688 1 21.2 69 SER B N 1
ATOM 5092 C CA . SER B 1 69 ? -18.922 15.43 -23.75 1 21.2 69 SER B CA 1
ATOM 5093 C C . SER B 1 69 ? -17.938 14.648 -22.891 1 21.2 69 SER B C 1
ATOM 5095 O O . SER B 1 69 ? -18.281 14.133 -21.828 1 21.2 69 SER B O 1
ATOM 5097 N N . ALA B 1 70 ? -16.844 14.312 -23.406 1 25.83 70 ALA B N 1
ATOM 5098 C CA . ALA B 1 70 ? -15.594 13.641 -23.031 1 25.83 70 ALA B CA 1
ATOM 5099 C C . ALA B 1 70 ? -15.086 14.141 -21.688 1 25.83 70 ALA B C 1
ATOM 5101 O O . ALA B 1 70 ? -14.82 15.336 -21.531 1 25.83 70 ALA B O 1
ATOM 5102 N N . VAL B 1 71 ? -15.602 13.656 -20.688 1 27.22 71 VAL B N 1
ATOM 5103 C CA . VAL B 1 71 ? -15.039 14.164 -19.438 1 27.22 71 VAL B CA 1
ATOM 5104 C C . VAL B 1 71 ? -13.516 14.258 -19.562 1 27.22 71 VAL B C 1
ATOM 5106 O O . VAL B 1 71 ? -12.852 13.266 -19.844 1 27.22 71 VAL B O 1
ATOM 5109 N N . HIS B 1 72 ? -12.898 15.391 -19.844 1 24.89 72 HIS B N 1
ATOM 5110 C CA . HIS B 1 72 ? -11.523 15.859 -19.984 1 24.89 72 HIS B CA 1
ATOM 5111 C C . HIS B 1 72 ? -10.672 15.438 -18.797 1 24.89 72 HIS B C 1
ATOM 5113 O O . HIS B 1 72 ? -10.891 15.906 -17.672 1 24.89 72 HIS B O 1
ATOM 5119 N N . VAL B 1 73 ? -10.406 14.234 -18.719 1 29.59 73 VAL B N 1
ATOM 5120 C CA . VAL B 1 73 ? -9.32 13.984 -17.766 1 29.59 73 VAL B CA 1
ATOM 5121 C C . VAL B 1 73 ? -8.211 15 -17.969 1 29.59 73 VAL B C 1
ATOM 5123 O O . VAL B 1 73 ? -7.75 15.211 -19.094 1 29.59 73 VAL B O 1
ATOM 5126 N N . PRO B 1 74 ? -8.062 15.898 -17.156 1 28.5 74 PRO B N 1
ATOM 5127 C CA . PRO B 1 74 ? -7.066 16.875 -17.594 1 28.5 74 PRO B CA 1
ATOM 5128 C C . PRO B 1 74 ? -5.777 16.234 -18.094 1 28.5 74 PRO B C 1
ATOM 5130 O O . PRO B 1 74 ? -5.32 15.234 -17.531 1 28.5 74 PRO B O 1
ATOM 5133 N N . PRO B 1 75 ? -5.336 16.297 -19.312 1 30.3 75 PRO B N 1
ATOM 5134 C CA . PRO B 1 75 ? -4.145 15.805 -20 1 30.3 75 PRO B CA 1
ATOM 5135 C C . PRO B 1 75 ? -2.895 15.844 -19.125 1 30.3 75 PRO B C 1
ATOM 5137 O O . PRO B 1 75 ? -1.885 15.219 -19.453 1 30.3 75 PRO B O 1
ATOM 5140 N N . PHE B 1 76 ? -2.838 16.734 -18.156 1 30.77 76 PHE B N 1
ATOM 5141 C CA . PHE B 1 76 ? -1.578 17.156 -17.547 1 30.77 76 PHE B CA 1
ATOM 5142 C C . PHE B 1 76 ? -1.071 16.109 -16.562 1 30.77 76 PHE B C 1
ATOM 5144 O O . PHE B 1 76 ? 0.035 16.25 -16.031 1 30.77 76 PHE B O 1
ATOM 5151 N N . LEU B 1 77 ? -1.891 15.305 -16.094 1 32.69 77 LEU B N 1
ATOM 5152 C CA . LEU B 1 77 ? -1.351 14.531 -14.984 1 32.69 77 LEU B CA 1
ATOM 5153 C C . LEU B 1 77 ? -0.42 13.43 -15.492 1 32.69 77 LEU B C 1
ATOM 5155 O O . LEU B 1 77 ? 0.155 12.688 -14.695 1 32.69 77 LEU B O 1
ATOM 5159 N N . LEU B 1 78 ? -0.677 12.844 -16.609 1 33.44 78 LEU B N 1
ATOM 5160 C CA . LEU B 1 78 ? 0.295 11.828 -17 1 33.44 78 LEU B CA 1
ATOM 5161 C C . LEU B 1 78 ? 1.646 12.461 -17.312 1 33.44 78 LEU B C 1
ATOM 5163 O O . LEU B 1 78 ? 1.826 13.062 -18.375 1 33.44 78 LEU B O 1
ATOM 5167 N N . THR B 1 79 ? 2.273 12.953 -16.438 1 33.84 79 THR B N 1
ATOM 5168 C CA . THR B 1 79 ? 3.65 13.312 -16.75 1 33.84 79 THR B CA 1
ATOM 5169 C C . THR B 1 79 ? 4.355 12.156 -17.469 1 33.84 79 THR B C 1
ATOM 5171 O O . THR B 1 79 ? 4.254 11.008 -17.047 1 33.84 79 THR B O 1
ATOM 5174 N N . PRO B 1 80 ? 4.629 12.18 -18.719 1 37.69 80 PRO B N 1
ATOM 5175 C CA . PRO B 1 80 ? 5.441 11.172 -19.391 1 37.69 80 PRO B CA 1
ATOM 5176 C C . PRO B 1 80 ? 6.531 10.586 -18.484 1 37.69 80 PRO B C 1
ATOM 5178 O O . PRO B 1 80 ? 7.129 11.312 -17.688 1 37.69 80 PRO B O 1
ATOM 5181 N N . LEU B 1 81 ? 6.348 9.305 -18.078 1 45.38 81 LEU B N 1
ATOM 5182 C CA . LEU B 1 81 ? 7.484 8.688 -17.406 1 45.38 81 LEU B CA 1
ATOM 5183 C C . LEU B 1 81 ? 8.805 9.156 -18.016 1 45.38 81 LEU B C 1
ATOM 5185 O O . LEU B 1 81 ? 8.875 9.422 -19.219 1 45.38 81 LEU B O 1
ATOM 5189 N N . PRO B 1 82 ? 9.562 9.672 -17.234 1 48.56 82 PRO B N 1
ATOM 5190 C CA . PRO B 1 82 ? 10.852 10.094 -17.781 1 48.56 82 PRO B CA 1
ATOM 5191 C C . PRO B 1 82 ? 11.422 9.086 -18.781 1 48.56 82 PRO B C 1
ATOM 5193 O O . PRO B 1 82 ? 11.18 7.883 -18.656 1 48.56 82 PRO B O 1
ATOM 5196 N N . LEU B 1 83 ? 11.711 9.531 -19.906 1 56.53 83 LEU B N 1
ATOM 5197 C CA . LEU B 1 83 ? 12.273 8.852 -21.062 1 56.53 83 LEU B CA 1
ATOM 5198 C C . LEU B 1 83 ? 13.523 8.062 -20.688 1 56.53 83 LEU B C 1
ATOM 5200 O O . LEU B 1 83 ? 14.484 8.641 -20.172 1 56.53 83 LEU B O 1
ATOM 5204 N N . ILE B 1 84 ? 13.375 6.766 -20.375 1 67.38 84 ILE B N 1
ATOM 5205 C CA . ILE B 1 84 ? 14.523 5.863 -20.344 1 67.38 84 ILE B CA 1
ATOM 5206 C C . ILE B 1 84 ? 15.195 5.824 -21.703 1 67.38 84 ILE B C 1
ATOM 5208 O O . ILE B 1 84 ? 14.578 5.426 -22.703 1 67.38 84 ILE B O 1
ATOM 5212 N N . THR B 1 85 ? 16.281 6.504 -21.812 1 70.75 85 THR B N 1
ATOM 5213 C CA . THR B 1 85 ? 17.016 6.578 -23.078 1 70.75 85 THR B CA 1
ATOM 5214 C C . THR B 1 85 ? 17.828 5.305 -23.312 1 70.75 85 THR B C 1
ATOM 5216 O O . THR B 1 85 ? 18.016 4.891 -24.453 1 70.75 85 THR B O 1
ATOM 5219 N N . ASP B 1 86 ? 18.203 4.676 -22.266 1 84 86 ASP B N 1
ATOM 5220 C C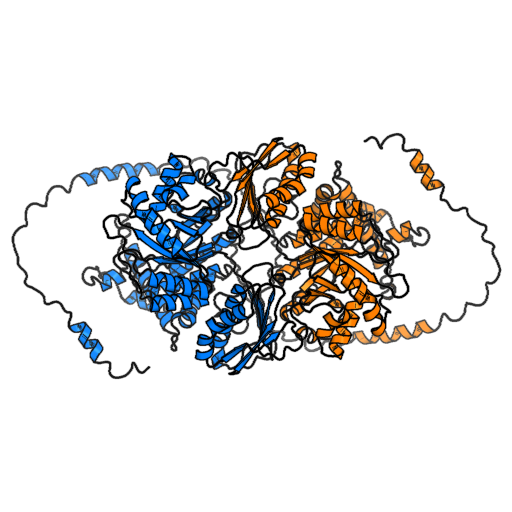A . ASP B 1 86 ? 18.984 3.453 -22.422 1 84 86 ASP B CA 1
ATOM 5221 C C . ASP B 1 86 ? 18.078 2.246 -22.672 1 84 86 ASP B C 1
ATOM 5223 O O . ASP B 1 86 ? 17.281 1.876 -21.812 1 84 86 ASP B O 1
ATOM 5227 N N . SER B 1 87 ? 18.188 1.637 -23.75 1 86.5 87 SER B N 1
ATOM 5228 C CA . SER B 1 87 ? 17.328 0.546 -24.188 1 86.5 87 SER B CA 1
ATOM 5229 C C . SER B 1 87 ? 17.469 -0.669 -23.281 1 86.5 87 SER B C 1
ATOM 5231 O O . SER B 1 87 ? 16.531 -1.471 -23.156 1 86.5 87 SER B O 1
ATOM 5233 N N . LYS B 1 88 ? 18.594 -0.842 -22.641 1 91.44 88 LYS B N 1
ATOM 5234 C CA . LYS B 1 88 ? 18.812 -1.977 -21.75 1 91.44 88 LYS B CA 1
ATOM 5235 C C . LYS B 1 88 ? 17.844 -1.931 -20.562 1 91.44 88 LYS B C 1
ATOM 5237 O O . LYS B 1 88 ? 17.469 -2.973 -20.031 1 91.44 88 LYS B O 1
ATOM 5242 N N . LEU B 1 89 ? 17.531 -0.749 -20.156 1 93.81 89 LEU B N 1
ATOM 5243 C CA . LEU B 1 89 ? 16.656 -0.574 -19 1 93.81 89 LEU B CA 1
ATOM 5244 C C . LEU B 1 89 ? 15.242 -1.064 -19.312 1 93.81 89 LEU B C 1
ATOM 5246 O O . LEU B 1 89 ? 14.461 -1.327 -18.391 1 93.81 89 LEU B O 1
ATOM 5250 N N . HIS B 1 90 ? 14.961 -1.242 -20.594 1 91.56 90 HIS B N 1
ATOM 5251 C CA . HIS B 1 90 ? 13.656 -1.763 -20.984 1 91.56 90 HIS B CA 1
ATOM 5252 C C . HIS B 1 90 ? 13.562 -3.264 -20.734 1 91.56 90 HIS B C 1
ATOM 5254 O O . HIS B 1 90 ? 12.469 -3.836 -20.781 1 91.56 90 HIS B O 1
ATOM 5260 N N . LEU B 1 91 ? 14.672 -3.879 -20.422 1 93.81 91 LEU B N 1
ATOM 5261 C CA . LEU B 1 91 ? 14.68 -5.324 -20.219 1 93.81 91 LEU B CA 1
ATOM 5262 C C . LEU B 1 91 ? 14.547 -5.668 -18.734 1 93.81 91 LEU B C 1
ATOM 5264 O O . LEU B 1 91 ? 14.516 -6.844 -18.359 1 93.81 91 LEU B O 1
ATOM 5268 N N . LEU B 1 92 ? 14.461 -4.598 -17.906 1 96.69 92 LEU B N 1
ATOM 5269 C CA . LEU B 1 92 ? 14.148 -4.895 -16.516 1 96.69 92 LEU B CA 1
ATOM 5270 C C . LEU B 1 92 ? 12.766 -5.543 -16.391 1 96.69 92 LEU B C 1
ATOM 5272 O O . LEU B 1 92 ? 11.797 -5.055 -16.984 1 96.69 92 LEU B O 1
ATOM 5276 N N . TRP B 1 93 ? 12.695 -6.629 -15.68 1 97.06 93 TRP B N 1
ATOM 5277 C CA . TRP B 1 93 ? 11.453 -7.367 -15.531 1 97.06 93 TRP B CA 1
ATOM 5278 C C . TRP B 1 93 ? 11.359 -8 -14.148 1 97.06 93 TRP B C 1
ATOM 5280 O O . TRP B 1 93 ? 12.281 -8.688 -13.703 1 97.06 93 TRP B O 1
ATOM 5290 N N . PRO B 1 94 ? 10.25 -7.836 -13.469 1 97.75 94 PRO B N 1
ATOM 5291 C CA . PRO B 1 94 ? 9.117 -6.996 -13.844 1 97.75 94 PRO B CA 1
ATOM 5292 C C . PRO B 1 94 ? 9.492 -5.523 -13.977 1 97.75 94 PRO B C 1
ATOM 5294 O O . PRO B 1 94 ? 10.406 -5.051 -13.305 1 97.75 94 PRO B O 1
ATOM 5297 N N . GLN B 1 95 ? 8.812 -4.891 -14.867 1 96.81 95 GLN B N 1
ATOM 5298 C CA . GLN B 1 95 ? 9.094 -3.471 -15.039 1 96.81 95 GLN B CA 1
ATOM 5299 C C . GLN B 1 95 ? 8.789 -2.689 -13.766 1 96.81 95 GLN B C 1
ATOM 5301 O O . GLN B 1 95 ? 7.719 -2.852 -13.172 1 96.81 95 GLN B O 1
ATOM 5306 N N . PRO B 1 96 ? 9.797 -1.865 -13.328 1 96.38 96 PRO B N 1
ATOM 5307 C CA . PRO B 1 96 ? 9.539 -1.067 -12.133 1 96.38 96 PRO B CA 1
ATOM 5308 C C . PRO B 1 96 ? 8.383 -0.081 -12.312 1 96.38 96 PRO B C 1
ATOM 5310 O O . PRO B 1 96 ? 8.141 0.386 -13.43 1 96.38 96 PRO B O 1
ATOM 5313 N N . GLN B 1 97 ? 7.703 0.229 -11.234 1 92.69 97 GLN B N 1
ATOM 5314 C CA . GLN B 1 97 ? 6.609 1.194 -11.273 1 92.69 97 GLN B CA 1
ATOM 5315 C C . GLN B 1 97 ? 7.102 2.566 -11.719 1 92.69 97 GLN B C 1
ATOM 5317 O O . GLN B 1 97 ? 6.434 3.244 -12.508 1 92.69 97 GLN B O 1
ATOM 5322 N N . LYS B 1 98 ? 8.242 2.979 -11.188 1 88.88 98 LYS B N 1
ATOM 5323 C CA . LYS B 1 98 ? 8.867 4.25 -11.547 1 88.88 98 LYS B CA 1
ATOM 5324 C C . LYS B 1 98 ? 10.375 4.094 -11.719 1 88.88 98 LYS B C 1
ATOM 5326 O O . LYS B 1 98 ? 11.047 3.537 -10.844 1 88.88 98 LYS B O 1
ATOM 5331 N N . ILE B 1 99 ? 10.867 4.504 -12.844 1 92.38 99 ILE B N 1
ATOM 5332 C CA . ILE B 1 99 ? 12.297 4.504 -13.125 1 92.38 99 ILE B CA 1
ATOM 5333 C C . ILE B 1 99 ? 12.68 5.789 -13.852 1 92.38 99 ILE B C 1
ATOM 5335 O O . ILE B 1 99 ? 12 6.203 -14.797 1 92.38 99 ILE B O 1
ATOM 5339 N N . VAL B 1 100 ? 13.711 6.461 -13.344 1 86.81 100 VAL B N 1
ATOM 5340 C CA . VAL B 1 100 ? 14.188 7.699 -13.945 1 86.81 100 VAL B CA 1
ATOM 5341 C C . VAL B 1 100 ? 15.703 7.633 -14.133 1 86.81 100 VAL B C 1
ATOM 5343 O O . VAL B 1 100 ? 16.438 7.285 -13.203 1 86.81 100 VAL B O 1
ATOM 5346 N N . GLN B 1 101 ? 16.062 7.848 -15.359 1 89.25 101 GLN B N 1
ATOM 5347 C CA . GLN B 1 101 ? 17.5 7.977 -15.625 1 89.25 101 GLN B CA 1
ATOM 5348 C C . GLN B 1 101 ? 17.984 9.398 -15.344 1 89.25 101 GLN B C 1
ATOM 5350 O O . GLN B 1 101 ? 17.438 10.359 -15.891 1 89.25 101 GLN B O 1
ATOM 5355 N N . ILE B 1 102 ? 18.891 9.453 -14.461 1 81.56 102 ILE B N 1
ATOM 5356 C CA . ILE B 1 102 ? 19.422 10.758 -14.078 1 81.56 102 ILE B CA 1
ATOM 5357 C C . ILE B 1 102 ? 20.641 11.094 -14.93 1 81.56 102 ILE B C 1
ATOM 5359 O O . ILE B 1 102 ? 21.469 10.234 -15.203 1 81.56 102 ILE B O 1
ATOM 5363 N N . GLU B 1 103 ? 20.656 12.344 -15.398 1 79.25 103 GLU B N 1
ATOM 5364 C CA . GLU B 1 103 ? 21.766 12.781 -16.234 1 79.25 103 GLU B CA 1
ATOM 5365 C C . GLU B 1 103 ? 23 13.062 -15.375 1 79.25 103 GLU B C 1
ATOM 5367 O O . GLU B 1 103 ? 23.281 14.211 -15.039 1 79.25 103 GLU B O 1
ATOM 5372 N N . GLU B 1 104 ? 23.578 12.102 -14.93 1 79.44 104 GLU B N 1
ATOM 5373 C CA . GLU B 1 104 ? 24.812 12.156 -14.156 1 79.44 104 GLU B CA 1
ATOM 5374 C C . GLU B 1 104 ? 25.812 11.125 -14.648 1 79.44 104 GLU B C 1
ATOM 5376 O O . GLU B 1 104 ? 25.547 10.383 -15.594 1 79.44 104 GLU B O 1
ATOM 5381 N N . GLU B 1 105 ? 26.938 11.242 -14.062 1 84.31 105 GLU B N 1
ATOM 5382 C CA . GLU B 1 105 ? 27.984 10.297 -14.406 1 84.31 105 GLU B CA 1
ATOM 5383 C C . GLU B 1 105 ? 27.594 8.867 -14.062 1 84.31 105 GLU B C 1
ATOM 5385 O O . GLU B 1 105 ? 26.75 8.648 -13.188 1 84.31 105 GLU B O 1
ATOM 5390 N N . PHE B 1 106 ? 28.156 7.992 -14.789 1 90.94 106 PHE B N 1
ATOM 5391 C CA . PHE B 1 106 ? 27.875 6.57 -14.633 1 90.94 106 PHE B CA 1
ATOM 5392 C C . PHE B 1 106 ? 28.516 6.027 -13.367 1 90.94 106 PHE B C 1
ATOM 5394 O O . PHE B 1 106 ? 29.547 6.543 -12.914 1 90.94 106 PHE B O 1
ATOM 5401 N N . PHE B 1 107 ? 27.875 5.105 -12.828 1 93.81 107 PHE B N 1
ATOM 5402 C CA . PHE B 1 107 ? 28.453 4.352 -11.727 1 93.81 107 PHE B CA 1
ATOM 5403 C C . PHE B 1 107 ? 29.359 3.242 -12.242 1 93.81 107 PHE B C 1
ATOM 5405 O O . PHE B 1 107 ? 28.906 2.311 -12.898 1 93.81 107 PHE B O 1
ATOM 5412 N N . ARG B 1 108 ? 30.609 3.289 -11.875 1 94.31 108 ARG B N 1
ATOM 5413 C CA . ARG B 1 108 ? 31.547 2.279 -12.344 1 94.31 108 ARG B CA 1
ATOM 5414 C C . ARG B 1 108 ? 31.438 0.999 -11.523 1 94.31 108 ARG B C 1
ATOM 5416 O O . ARG B 1 108 ? 31.438 1.043 -10.289 1 94.31 108 ARG B O 1
ATOM 5423 N N . LEU B 1 109 ? 31.312 -0.1 -12.234 1 94.56 109 LEU B N 1
ATOM 5424 C CA . LEU B 1 109 ? 31.203 -1.393 -11.562 1 94.56 109 LEU B CA 1
ATOM 5425 C C . LEU B 1 109 ? 32.562 -1.853 -11.055 1 94.56 109 LEU B C 1
ATOM 5427 O O . LEU B 1 109 ? 33.562 -1.779 -11.789 1 94.56 109 LEU B O 1
ATOM 5431 N N . GLN B 1 110 ? 32.562 -2.248 -9.805 1 93.06 110 GLN B N 1
ATOM 5432 C CA . GLN B 1 110 ? 33.75 -2.75 -9.156 1 93.06 110 GLN B CA 1
ATOM 5433 C C . GLN B 1 110 ? 33.594 -4.195 -8.703 1 93.06 110 GLN B C 1
ATOM 5435 O O . GLN B 1 110 ? 32.469 -4.641 -8.461 1 93.06 110 GLN B O 1
ATOM 5440 N N . PRO B 1 111 ? 34.656 -4.895 -8.594 1 93.56 111 PRO B N 1
ATOM 5441 C CA . PRO B 1 111 ? 34.531 -6.305 -8.211 1 93.56 111 PRO B CA 1
ATOM 5442 C C . PRO B 1 111 ? 34.062 -6.496 -6.773 1 93.56 111 PRO B C 1
ATOM 5444 O O . PRO B 1 111 ? 33.438 -7.512 -6.449 1 93.56 111 PRO B O 1
ATOM 5447 N N . LYS B 1 112 ? 34.406 -5.516 -5.957 1 94 112 LYS B N 1
ATOM 5448 C CA . LYS B 1 112 ? 34.031 -5.648 -4.547 1 94 112 LYS B CA 1
ATOM 5449 C C . LYS B 1 112 ? 33.25 -4.434 -4.066 1 94 112 LYS B C 1
ATOM 5451 O O . LYS B 1 112 ? 33.625 -3.293 -4.371 1 94 112 LYS B O 1
ATOM 5456 N N . TYR B 1 113 ? 32.188 -4.777 -3.336 1 93.5 113 TYR B N 1
ATOM 5457 C CA . TYR B 1 113 ? 31.375 -3.719 -2.768 1 93.5 113 TYR B CA 1
ATOM 5458 C C . TYR B 1 113 ? 31.219 -3.893 -1.262 1 93.5 113 TYR B C 1
ATOM 5460 O O . TYR B 1 113 ? 30.984 -5 -0.778 1 93.5 113 TYR B O 1
ATOM 5468 N N . SER B 1 114 ? 31.422 -2.785 -0.595 1 91.31 114 SER B N 1
ATOM 5469 C CA . SER B 1 114 ? 31.109 -2.75 0.83 1 91.31 114 SER B CA 1
ATOM 5470 C C . SER B 1 114 ? 29.672 -2.305 1.069 1 91.31 114 SER B C 1
ATOM 5472 O O . SER B 1 114 ? 29.234 -1.265 0.561 1 91.31 114 SER B O 1
ATOM 5474 N N . VAL B 1 115 ? 28.953 -3.166 1.828 1 90.62 115 VAL B N 1
ATOM 5475 C CA . VAL B 1 115 ? 27.562 -2.867 2.125 1 90.62 115 VAL B CA 1
ATOM 5476 C C . VAL B 1 115 ? 27.438 -2.402 3.574 1 90.62 115 VAL B C 1
ATOM 5478 O O . VAL B 1 115 ? 27.906 -3.078 4.496 1 90.62 115 VAL B O 1
ATOM 5481 N N . GLN B 1 116 ? 26.844 -1.253 3.734 1 85.75 116 GLN B N 1
ATOM 5482 C CA . GLN B 1 116 ? 26.531 -0.732 5.062 1 85.75 116 GLN B CA 1
ATOM 5483 C C . GLN B 1 116 ? 25.031 -0.757 5.324 1 85.75 116 GLN B C 1
ATOM 5485 O O . GLN B 1 116 ? 24.25 -0.332 4.477 1 85.75 116 GLN B O 1
ATOM 5490 N N . VAL B 1 117 ? 24.688 -1.322 6.445 1 84.06 117 VAL B N 1
ATOM 5491 C CA . VAL B 1 117 ? 23.281 -1.427 6.801 1 84.06 117 VAL B CA 1
ATOM 5492 C C . VAL B 1 117 ? 22.953 -0.438 7.918 1 84.06 117 VAL B C 1
ATOM 5494 O O . VAL B 1 117 ? 23.641 -0.406 8.945 1 84.06 117 VAL B O 1
ATOM 5497 N N . ILE B 1 118 ? 21.984 0.368 7.586 1 77.94 118 ILE B N 1
ATOM 5498 C CA . ILE B 1 118 ? 21.531 1.31 8.609 1 77.94 118 ILE B CA 1
ATOM 5499 C C . ILE B 1 118 ? 20.406 0.688 9.422 1 77.94 118 ILE B C 1
ATOM 5501 O O . ILE B 1 118 ? 19.406 0.225 8.859 1 77.94 118 ILE B O 1
ATOM 5505 N N . HIS B 1 119 ? 20.656 0.587 10.68 1 65.06 119 HIS B N 1
ATOM 5506 C CA . HIS B 1 119 ? 19.688 -0.025 11.578 1 65.06 119 HIS B CA 1
ATOM 5507 C C . HIS B 1 119 ? 18.484 0.895 11.797 1 65.06 119 HIS B C 1
ATOM 5509 O O . HIS B 1 119 ? 18.656 2.098 12.016 1 65.06 119 HIS B O 1
ATOM 5515 N N . SER B 1 120 ? 17.406 0.487 11.297 1 61.91 120 SER B N 1
ATOM 5516 C CA . SER B 1 120 ? 16.203 1.267 11.609 1 61.91 120 SER B CA 1
ATOM 5517 C C . SER B 1 120 ? 15.516 0.744 12.859 1 61.91 120 SER B C 1
ATOM 5519 O O . SER B 1 120 ? 15.859 -0.324 13.375 1 61.91 120 SER B O 1
ATOM 5521 N N . VAL B 1 121 ? 14.727 1.609 13.594 1 55.66 121 VAL B N 1
ATOM 5522 C CA . VAL B 1 121 ? 14 1.372 14.836 1 55.66 121 VAL B CA 1
ATOM 5523 C C . VAL B 1 121 ? 13.234 0.055 14.742 1 55.66 121 VAL B C 1
ATOM 5525 O O . VAL B 1 121 ? 12.797 -0.491 15.758 1 55.66 121 VAL B O 1
ATOM 5528 N N . VAL B 1 122 ? 13.188 -0.429 13.469 1 57.97 122 VAL B N 1
ATOM 5529 C CA . VAL B 1 122 ? 12.258 -1.547 13.43 1 57.97 122 VAL B CA 1
ATOM 5530 C C . VAL B 1 122 ? 12.977 -2.84 13.805 1 57.97 122 VAL B C 1
ATOM 5532 O O . VAL B 1 122 ? 14.203 -2.918 13.727 1 57.97 122 VAL B O 1
ATOM 5535 N N . ASP B 1 123 ? 12.305 -3.643 14.469 1 62.25 123 ASP B N 1
ATOM 5536 C CA . ASP B 1 123 ? 12.633 -4.953 15.008 1 62.25 123 ASP B CA 1
ATOM 5537 C C . ASP B 1 123 ? 13.242 -5.855 13.938 1 62.25 123 ASP B C 1
ATOM 5539 O O . ASP B 1 123 ? 12.93 -7.047 13.867 1 62.25 123 ASP B O 1
ATOM 5543 N N . VAL B 1 124 ? 14.047 -5.27 13.039 1 72.75 124 VAL B N 1
ATOM 5544 C CA . VAL B 1 124 ? 14.672 -6.184 12.094 1 72.75 124 VAL B CA 1
ATOM 5545 C C . VAL B 1 124 ? 16.125 -6.449 12.508 1 72.75 124 VAL B C 1
ATOM 5547 O O . VAL B 1 124 ? 16.906 -5.512 12.703 1 72.75 124 VAL B O 1
ATOM 5550 N N . SER B 1 125 ? 16.422 -7.656 12.711 1 75.94 125 SER B N 1
ATOM 5551 C CA . SER B 1 125 ? 17.766 -8.07 13.109 1 75.94 125 SER B CA 1
ATOM 5552 C C . SER B 1 125 ? 18.75 -7.895 11.961 1 75.94 125 SER B C 1
ATOM 5554 O O . SER B 1 125 ? 18.391 -8.031 10.789 1 75.94 125 SER B O 1
ATOM 5556 N N . ALA B 1 126 ? 19.922 -7.539 12.328 1 76.56 126 ALA B N 1
ATOM 5557 C CA . ALA B 1 126 ? 21 -7.438 11.344 1 76.56 126 ALA B CA 1
ATOM 5558 C C . ALA B 1 126 ? 21.203 -8.766 10.633 1 76.56 126 ALA B C 1
ATOM 5560 O O . ALA B 1 126 ? 21.516 -8.797 9.438 1 76.56 126 ALA B O 1
ATOM 5561 N N . HIS B 1 127 ? 20.969 -9.781 11.297 1 82.25 127 HIS B N 1
ATOM 5562 C CA . HIS B 1 127 ? 21.141 -11.109 10.719 1 82.25 127 HIS B CA 1
ATOM 5563 C C . HIS B 1 127 ? 20.156 -11.352 9.586 1 82.25 127 HIS B C 1
ATOM 5565 O O . HIS B 1 127 ? 20.5 -11.992 8.594 1 82.25 127 HIS B O 1
ATOM 5571 N N . SER B 1 128 ? 19 -10.797 9.797 1 88.62 128 SER B N 1
ATOM 5572 C CA . SER B 1 128 ? 17.984 -10.977 8.758 1 88.62 128 SER B CA 1
ATOM 5573 C C . SER B 1 128 ? 18.359 -10.25 7.477 1 88.62 128 SER B C 1
ATOM 5575 O O . SER B 1 128 ? 18.094 -10.734 6.379 1 88.62 128 SER B O 1
ATOM 5577 N N . VAL B 1 129 ? 19.031 -9.164 7.637 1 89.56 129 VAL B N 1
ATOM 5578 C CA . VAL B 1 129 ? 19.469 -8.398 6.469 1 89.56 129 VAL B CA 1
ATOM 5579 C C . VAL B 1 129 ? 20.578 -9.156 5.746 1 89.56 129 VAL B C 1
ATOM 5581 O O . VAL B 1 129 ? 20.578 -9.242 4.516 1 89.56 129 VAL B O 1
ATOM 5584 N N . ILE B 1 130 ? 21.453 -9.742 6.535 1 89.31 130 ILE B N 1
ATOM 5585 C CA . ILE B 1 130 ? 22.562 -10.508 5.977 1 89.31 130 ILE B CA 1
ATOM 5586 C C . ILE B 1 130 ? 22.031 -11.734 5.246 1 89.31 130 ILE B C 1
ATOM 5588 O O . ILE B 1 130 ? 22.516 -12.094 4.172 1 89.31 130 ILE B O 1
ATOM 5592 N N . ASP B 1 131 ? 21.047 -12.266 5.82 1 91.62 131 ASP B N 1
ATOM 5593 C CA . ASP B 1 131 ? 20.438 -13.43 5.191 1 91.62 131 ASP B CA 1
ATOM 5594 C C . ASP B 1 131 ? 19.875 -13.086 3.814 1 91.62 131 ASP B C 1
ATOM 5596 O O . ASP B 1 131 ? 20 -13.867 2.873 1 91.62 131 ASP B O 1
ATOM 5600 N N . VAL B 1 132 ? 19.281 -11.945 3.693 1 94.31 132 VAL B N 1
ATOM 5601 C CA . VAL B 1 132 ? 18.719 -11.523 2.408 1 94.31 132 VAL B CA 1
ATOM 5602 C C . VAL B 1 132 ? 19.844 -11.336 1.399 1 94.31 132 VAL B C 1
ATOM 5604 O O . VAL B 1 132 ? 19.75 -11.781 0.253 1 94.31 132 VAL B O 1
ATOM 5607 N N . TRP B 1 133 ? 20.922 -10.727 1.806 1 93.44 133 TRP B N 1
ATOM 5608 C CA . TRP B 1 133 ? 22.062 -10.523 0.92 1 93.44 133 TRP B CA 1
ATOM 5609 C C . TRP B 1 133 ? 22.672 -11.852 0.504 1 93.44 133 TRP B C 1
ATOM 5611 O O . TRP B 1 133 ? 23.125 -12.008 -0.636 1 93.44 1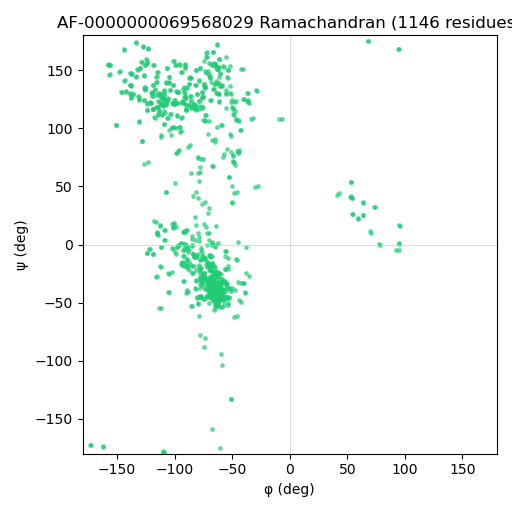33 TRP B O 1
ATOM 5621 N N . ASN B 1 134 ? 22.625 -12.812 1.39 1 92.69 134 ASN B N 1
ATOM 5622 C CA . ASN B 1 134 ? 23.203 -14.117 1.109 1 92.69 134 ASN B CA 1
ATOM 5623 C C . ASN B 1 134 ? 22.422 -14.859 0.025 1 92.69 134 ASN B C 1
ATOM 5625 O O . ASN B 1 134 ? 23 -15.617 -0.754 1 92.69 134 ASN B O 1
ATOM 5629 N N . ILE B 1 135 ? 21.156 -14.656 0.002 1 93.88 135 ILE B N 1
ATOM 5630 C CA . ILE B 1 135 ? 20.312 -15.266 -1.033 1 93.88 135 ILE B CA 1
ATOM 5631 C C . ILE B 1 135 ? 20.828 -14.859 -2.412 1 93.88 135 ILE B C 1
ATOM 5633 O O . ILE B 1 135 ? 20.797 -15.648 -3.355 1 93.88 135 ILE B O 1
ATOM 5637 N N . HIS B 1 136 ? 21.375 -13.648 -2.525 1 95 136 HIS B N 1
ATOM 5638 C CA . HIS B 1 136 ? 21.75 -13.078 -3.814 1 95 136 HIS B CA 1
ATOM 5639 C C . HIS B 1 136 ? 23.25 -13.188 -4.051 1 95 136 HIS B C 1
ATOM 5641 O O . HIS B 1 136 ? 23.75 -12.852 -5.133 1 95 136 HIS B O 1
ATOM 5647 N N . SER B 1 137 ? 24.016 -13.68 -3.113 1 92.81 137 SER B N 1
ATOM 5648 C CA . SER B 1 137 ? 25.484 -13.688 -3.17 1 92.81 137 SER B CA 1
ATOM 5649 C C . SER B 1 137 ? 25.984 -14.555 -4.32 1 92.81 137 SER B C 1
ATOM 5651 O O . SER B 1 137 ? 26.922 -14.172 -5.02 1 92.81 137 SER B O 1
ATOM 5653 N N . SER B 1 138 ? 25.312 -15.656 -4.465 1 91.06 138 SER B N 1
ATOM 5654 C CA . SER B 1 138 ? 25.766 -16.578 -5.508 1 91.06 138 SER B CA 1
ATOM 5655 C C . SER B 1 138 ? 25.625 -15.953 -6.891 1 91.06 138 SER B C 1
ATOM 5657 O O . SER B 1 138 ? 26.5 -16.125 -7.742 1 91.06 138 SER B O 1
ATOM 5659 N N . LYS B 1 139 ? 24.547 -15.281 -7.105 1 90.75 139 LYS B N 1
ATOM 5660 C CA . LYS B 1 139 ? 24.344 -14.648 -8.406 1 90.75 139 LYS B CA 1
ATOM 5661 C C . LYS B 1 139 ? 25.344 -13.516 -8.633 1 90.75 139 LYS B C 1
ATOM 5663 O O . LYS B 1 139 ? 25.938 -13.406 -9.711 1 90.75 139 LYS B O 1
ATOM 5668 N N . PHE B 1 140 ? 25.594 -12.703 -7.672 1 93.69 140 PHE B N 1
ATOM 5669 C CA . PHE B 1 140 ? 26.594 -11.641 -7.789 1 93.69 140 PHE B CA 1
ATOM 5670 C C . PHE B 1 140 ? 27.969 -12.219 -8.062 1 93.69 140 PHE B C 1
ATOM 5672 O O . PHE B 1 140 ? 28.703 -11.711 -8.914 1 93.69 140 PHE B O 1
ATOM 5679 N N . ALA B 1 141 ? 28.234 -13.312 -7.406 1 93.31 141 ALA B N 1
ATOM 5680 C CA . ALA B 1 141 ? 29.531 -13.969 -7.582 1 93.31 141 ALA B CA 1
ATOM 5681 C C . ALA B 1 141 ? 29.688 -14.508 -9 1 93.31 141 ALA B C 1
ATOM 5683 O O . ALA B 1 141 ? 30.766 -14.414 -9.594 1 93.31 141 ALA B O 1
ATOM 5684 N N . SER B 1 142 ? 28.609 -15.062 -9.484 1 91.06 142 SER B N 1
ATOM 5685 C CA . SER B 1 142 ? 28.656 -15.602 -10.836 1 91.06 142 SER B CA 1
ATOM 5686 C C . SER B 1 142 ? 28.922 -14.508 -11.867 1 91.06 142 SER B C 1
ATOM 5688 O O . SER B 1 142 ? 29.438 -14.781 -12.953 1 91.06 142 SER B O 1
ATOM 5690 N N . LEU B 1 143 ? 28.609 -13.305 -11.539 1 91.12 143 LEU B N 1
ATOM 5691 C CA . LEU B 1 143 ? 28.844 -12.164 -12.422 1 91.12 143 LEU B CA 1
ATOM 5692 C C . LEU B 1 143 ? 30.203 -11.531 -12.141 1 91.12 143 LEU B C 1
ATOM 5694 O O . LEU B 1 143 ? 30.578 -10.562 -12.797 1 91.12 143 LEU B O 1
ATOM 5698 N N . GLY B 1 144 ? 30.844 -12.047 -11.117 1 92.38 144 GLY B N 1
ATOM 5699 C CA . GLY B 1 144 ? 32.188 -11.547 -10.797 1 92.38 144 GLY B CA 1
ATOM 5700 C C . GLY B 1 144 ? 32.156 -10.477 -9.727 1 92.38 144 GLY B C 1
ATOM 5701 O O . GLY B 1 144 ? 33.156 -9.742 -9.562 1 92.38 144 GLY B O 1
ATOM 5702 N N . PHE B 1 145 ? 31.078 -10.367 -9.039 1 94.25 145 PHE B N 1
ATOM 5703 C CA . PHE B 1 145 ? 30.969 -9.336 -8.016 1 94.25 145 PHE B CA 1
ATOM 5704 C C . PHE B 1 145 ? 30.828 -9.953 -6.629 1 94.25 145 PHE B C 1
ATOM 5706 O O . PHE B 1 145 ? 30.234 -11.023 -6.477 1 94.25 145 PHE B O 1
ATOM 5713 N N . GLU B 1 146 ? 31.422 -9.281 -5.668 1 93.75 146 GLU B N 1
ATOM 5714 C CA . GLU B 1 146 ? 31.297 -9.68 -4.27 1 93.75 146 GLU B CA 1
ATOM 5715 C C . GLU B 1 146 ? 30.75 -8.531 -3.418 1 93.75 146 GLU B C 1
ATOM 5717 O O . GLU B 1 146 ? 31.328 -7.441 -3.398 1 93.75 146 GLU B O 1
ATOM 5722 N N . CYS B 1 147 ? 29.656 -8.805 -2.795 1 91.25 147 CYS B N 1
ATOM 5723 C CA . CYS B 1 147 ? 29.062 -7.836 -1.881 1 91.25 147 CYS B CA 1
ATOM 5724 C C . CYS B 1 147 ? 29.172 -8.312 -0.437 1 91.25 147 CYS B C 1
ATOM 5726 O O . CYS B 1 147 ? 28.625 -9.367 -0.087 1 91.25 147 CYS B O 1
ATOM 5728 N N . SER B 1 148 ? 29.844 -7.562 0.413 1 89.44 148 SER B N 1
ATOM 5729 C CA . SER B 1 148 ? 30.031 -7.953 1.805 1 89.44 148 SER B CA 1
ATOM 5730 C C . SER B 1 148 ? 29.422 -6.93 2.758 1 89.44 148 SER B C 1
ATOM 5732 O O . SER B 1 148 ? 29.703 -5.734 2.658 1 89.44 148 SER B O 1
ATOM 5734 N N . VAL B 1 149 ? 28.609 -7.457 3.629 1 86.19 149 VAL B N 1
ATOM 5735 C CA . VAL B 1 149 ? 28.062 -6.594 4.672 1 86.19 149 VAL B CA 1
ATOM 5736 C C . VAL B 1 149 ? 29.141 -6.328 5.73 1 86.19 149 VAL B C 1
ATOM 5738 O O . VAL B 1 149 ? 29.609 -7.258 6.391 1 86.19 149 VAL B O 1
ATOM 5741 N N . GLU B 1 150 ? 29.5 -5.102 5.891 1 80.25 150 GLU B N 1
ATOM 5742 C CA . GLU B 1 150 ? 30.656 -4.781 6.727 1 80.25 150 GLU B CA 1
ATOM 5743 C C . GLU B 1 150 ? 30.219 -4.191 8.062 1 80.25 150 GLU B C 1
ATOM 5745 O O . GLU B 1 150 ? 30.875 -4.387 9.086 1 80.25 150 GLU B O 1
ATOM 5750 N N . ASN B 1 151 ? 29.188 -3.318 8 1 76.75 151 ASN B N 1
ATOM 5751 C CA . ASN B 1 151 ? 28.844 -2.607 9.227 1 76.75 151 ASN B CA 1
ATOM 5752 C C . ASN B 1 151 ? 27.344 -2.402 9.352 1 76.75 151 ASN B C 1
ATOM 5754 O O . ASN B 1 151 ? 26.625 -2.387 8.344 1 76.75 151 ASN B O 1
ATOM 5758 N N . ILE B 1 152 ? 27 -2.555 10.516 1 74.62 152 ILE B N 1
ATOM 5759 C CA . ILE B 1 152 ? 25.641 -2.184 10.898 1 74.62 152 ILE B CA 1
ATOM 5760 C C . ILE B 1 152 ? 25.672 -0.883 11.695 1 74.62 152 ILE B C 1
ATOM 5762 O O . ILE B 1 152 ? 26.312 -0.807 12.75 1 74.62 152 ILE B O 1
ATOM 5766 N N . MET B 1 153 ? 25.172 0.09 10.969 1 68.38 153 MET B N 1
ATOM 5767 C CA . MET B 1 153 ? 25.281 1.411 11.578 1 68.38 153 MET B CA 1
ATOM 5768 C C . MET B 1 153 ? 23.938 1.878 12.117 1 68.38 153 MET B C 1
ATOM 5770 O O . MET B 1 153 ? 22.891 1.464 11.625 1 68.38 153 MET B O 1
ATOM 5774 N N . LYS B 1 154 ? 24.031 2.439 13.195 1 61.56 154 LYS B N 1
ATOM 5775 C CA . LYS B 1 154 ? 22.828 3.029 13.766 1 61.56 154 LYS B CA 1
ATOM 5776 C C . LYS B 1 154 ? 22.375 4.238 12.953 1 61.56 154 LYS B C 1
ATOM 5778 O O . LYS B 1 154 ? 21.188 4.57 12.938 1 61.56 154 LYS B O 1
ATOM 5783 N N . SER B 1 155 ? 23.391 4.977 12.383 1 56.78 155 SER B N 1
ATOM 5784 C CA . SER B 1 155 ? 23.031 6.203 11.68 1 56.78 155 SER B CA 1
ATOM 5785 C C . SER B 1 155 ? 23.844 6.352 10.391 1 56.78 155 SER B C 1
ATOM 5787 O O . SER B 1 155 ? 24.859 5.68 10.203 1 56.78 155 SER B O 1
ATOM 5789 N N . ASN B 1 156 ? 23.281 6.984 9.258 1 53.5 156 ASN B N 1
ATOM 5790 C CA . ASN B 1 156 ? 23.828 7.195 7.926 1 53.5 156 ASN B CA 1
ATOM 5791 C C . ASN B 1 156 ? 25.172 7.918 7.977 1 53.5 156 ASN B C 1
ATOM 5793 O O . ASN B 1 156 ? 25.75 8.242 6.934 1 53.5 156 ASN B O 1
ATOM 5797 N N . PHE B 1 157 ? 25.75 8.43 9.117 1 52.03 157 PHE B N 1
ATOM 5798 C CA . PHE B 1 157 ? 26.734 9.508 9.242 1 52.03 157 PHE B CA 1
ATOM 5799 C C . PHE B 1 157 ? 27.938 9.242 8.367 1 52.03 157 PHE B C 1
ATOM 5801 O O . PHE B 1 157 ? 28.484 10.164 7.754 1 52.03 157 PHE B O 1
ATOM 5808 N N . GLU B 1 158 ? 28.469 8.094 8.523 1 54.66 158 GLU B N 1
ATOM 5809 C CA . GLU B 1 158 ? 29.766 7.895 7.867 1 54.66 158 GLU B CA 1
ATOM 5810 C C . GLU B 1 158 ? 29.625 6.973 6.66 1 54.66 158 GLU B C 1
ATOM 5812 O O . GLU B 1 158 ? 30.5 6.137 6.406 1 54.66 158 GLU B O 1
ATOM 5817 N N . CYS B 1 159 ? 28.562 7.355 5.977 1 56.31 159 CYS B N 1
ATOM 5818 C CA . CYS B 1 159 ? 28.344 6.188 5.129 1 56.31 159 CYS B CA 1
ATOM 5819 C C . CYS B 1 159 ? 29.281 6.191 3.93 1 56.31 159 CYS B C 1
ATOM 5821 O O . CYS B 1 159 ? 29.047 6.914 2.957 1 56.31 159 CYS B O 1
ATOM 5823 N N . SER B 1 160 ? 30.531 5.891 4.117 1 62.94 160 SER B N 1
ATOM 5824 C CA . SER B 1 160 ? 31.547 5.656 3.104 1 62.94 160 SER B CA 1
ATOM 5825 C C . SER B 1 160 ? 31.312 4.348 2.359 1 62.94 160 SER B C 1
ATOM 5827 O O . SER B 1 160 ? 32.062 4.004 1.438 1 62.94 160 SER B O 1
ATOM 5829 N N . GLY B 1 161 ? 30.219 3.795 2.588 1 72.12 161 GLY B N 1
ATOM 5830 C CA . GLY B 1 161 ? 30.031 2.525 1.905 1 72.12 161 GLY B CA 1
ATOM 5831 C C . GLY B 1 161 ? 29.578 2.684 0.464 1 72.12 161 GLY B C 1
ATOM 5832 O O . GLY B 1 161 ? 29.078 3.742 0.076 1 72.12 161 GLY B O 1
ATOM 5833 N N . ASP B 1 162 ? 30 1.648 -0.354 1 87.31 162 ASP B N 1
ATOM 5834 C CA . ASP B 1 162 ? 29.609 1.634 -1.761 1 87.31 162 ASP B CA 1
ATOM 5835 C C . ASP B 1 162 ? 28.094 1.485 -1.913 1 87.31 162 ASP B C 1
ATOM 5837 O O . ASP B 1 162 ? 27.484 2.127 -2.771 1 87.31 162 ASP B O 1
ATOM 5841 N N . ILE B 1 163 ? 27.594 0.637 -1.015 1 91 163 ILE B N 1
ATOM 5842 C CA . ILE B 1 163 ? 26.156 0.394 -1.005 1 91 163 ILE B CA 1
ATOM 5843 C C . ILE B 1 163 ? 25.594 0.641 0.396 1 91 163 ILE B C 1
ATOM 5845 O O . ILE B 1 163 ? 26.094 0.076 1.374 1 91 163 ILE B O 1
ATOM 5849 N N . ILE B 1 164 ? 24.625 1.494 0.504 1 86.88 164 ILE B N 1
ATOM 5850 C CA . ILE B 1 164 ? 23.984 1.774 1.777 1 86.88 164 ILE B CA 1
ATOM 5851 C C . ILE B 1 164 ? 22.562 1.188 1.773 1 86.88 164 ILE B C 1
ATOM 5853 O O . ILE B 1 164 ? 21.766 1.483 0.881 1 86.88 164 ILE B O 1
ATOM 5857 N N . CYS B 1 165 ? 22.297 0.362 2.736 1 88.38 165 CYS B N 1
ATOM 5858 C CA . CYS B 1 165 ? 21 -0.266 2.873 1 88.38 165 CYS B CA 1
ATOM 5859 C C . CYS B 1 165 ? 20.266 0.242 4.117 1 88.38 165 CYS B C 1
ATOM 5861 O O . CYS B 1 165 ? 20.828 0.223 5.215 1 88.38 165 CYS B O 1
ATOM 5863 N N . HIS B 1 166 ? 19.094 0.681 3.889 1 84.19 166 HIS B N 1
ATOM 5864 C CA . HIS B 1 166 ? 18.266 1.169 4.988 1 84.19 166 HIS B CA 1
ATOM 5865 C C . HIS B 1 166 ? 16.859 0.563 4.938 1 84.19 166 HIS B C 1
ATOM 5867 O O . HIS B 1 166 ? 16.234 0.52 3.877 1 84.19 166 HIS B O 1
ATOM 5873 N N . LEU B 1 167 ? 16.469 -0.013 6.066 1 86.75 167 LEU B N 1
ATOM 5874 C CA . LEU B 1 167 ? 15.102 -0.518 6.191 1 86.75 167 LEU B CA 1
ATOM 5875 C C . LEU B 1 167 ? 14.281 0.372 7.117 1 86.75 167 LEU B C 1
ATOM 5877 O O . LEU B 1 167 ? 14.648 0.582 8.273 1 86.75 167 LEU B O 1
ATOM 5881 N N . ASN B 1 168 ? 13.211 0.921 6.594 1 81.25 168 ASN B N 1
ATOM 5882 C CA . ASN B 1 168 ? 12.336 1.773 7.391 1 81.25 168 ASN B CA 1
ATOM 5883 C C . ASN B 1 168 ? 10.898 1.723 6.891 1 81.25 168 ASN B C 1
ATOM 5885 O O . ASN B 1 168 ? 10.547 2.402 5.926 1 81.25 168 ASN B O 1
ATOM 5889 N N . PRO B 1 169 ? 10.078 0.995 7.582 1 81.31 169 PRO B N 1
ATOM 5890 C CA . PRO B 1 169 ? 8.688 0.865 7.141 1 81.31 169 PRO B CA 1
ATOM 5891 C C . PRO B 1 169 ? 7.934 2.191 7.168 1 81.31 169 PRO B C 1
ATOM 5893 O O . PRO B 1 169 ? 6.98 2.381 6.406 1 81.31 169 PRO B O 1
ATOM 5896 N N . GLN B 1 170 ? 8.336 3.139 7.945 1 74.75 170 GLN B N 1
ATOM 5897 C CA . GLN B 1 170 ? 7.621 4.402 8.125 1 74.75 170 GLN B CA 1
ATOM 5898 C C . GLN B 1 170 ? 7.777 5.297 6.898 1 74.75 170 GLN B C 1
ATOM 5900 O O . GLN B 1 170 ? 7.047 6.277 6.746 1 74.75 170 GLN B O 1
ATOM 5905 N N . MET B 1 171 ? 8.688 4.855 6.07 1 79.44 171 MET B N 1
ATOM 5906 C CA . MET B 1 171 ? 8.992 5.707 4.922 1 79.44 171 MET B CA 1
ATOM 5907 C C . MET B 1 171 ? 8.172 5.297 3.705 1 79.44 171 MET B C 1
ATOM 5909 O O . MET B 1 171 ? 8.305 5.895 2.635 1 79.44 171 MET B O 1
ATOM 5913 N N . PHE B 1 172 ? 7.285 4.25 3.896 1 81.44 172 PHE B N 1
ATOM 5914 C CA . PHE B 1 172 ? 6.539 3.729 2.758 1 81.44 172 PHE B CA 1
ATOM 5915 C C . PHE B 1 172 ? 5.062 3.586 3.098 1 81.44 172 PHE B C 1
ATOM 5917 O O . PHE B 1 172 ? 4.707 3.34 4.25 1 81.44 172 PHE B O 1
ATOM 5924 N N . SER B 1 173 ? 4.258 3.717 2.076 1 77.12 173 SER B N 1
ATOM 5925 C CA . SER B 1 173 ? 2.826 3.484 2.238 1 77.12 173 SER B CA 1
ATOM 5926 C C . SER B 1 173 ? 2.473 2.023 1.985 1 77.12 173 SER B C 1
ATOM 5928 O O . SER B 1 173 ? 1.39 1.567 2.359 1 77.12 173 SER B O 1
ATOM 5930 N N . ARG B 1 174 ? 3.355 1.35 1.341 1 84.81 174 ARG B N 1
ATOM 5931 C CA . ARG B 1 174 ? 3.084 -0.031 0.953 1 84.81 174 ARG B CA 1
ATOM 5932 C C . ARG B 1 174 ? 4.188 -0.964 1.438 1 84.81 174 ARG B C 1
ATOM 5934 O O . ARG B 1 174 ? 5.367 -0.604 1.416 1 84.81 174 ARG B O 1
ATOM 5941 N N . ALA B 1 175 ? 3.77 -2.105 1.772 1 88.44 175 ALA B N 1
ATOM 5942 C CA . ALA B 1 175 ? 4.75 -3.145 2.076 1 88.44 175 ALA B CA 1
ATOM 5943 C C . ALA B 1 175 ? 5.441 -3.635 0.808 1 88.44 175 ALA B C 1
ATOM 5945 O O . ALA B 1 175 ? 5 -3.336 -0.303 1 88.44 175 ALA B O 1
ATOM 5946 N N . GLU B 1 176 ? 6.551 -4.25 0.953 1 94.19 176 GLU B N 1
ATOM 5947 C CA . GLU B 1 176 ? 7.309 -4.867 -0.129 1 94.19 176 GLU B CA 1
ATOM 5948 C C . GLU B 1 176 ? 7.793 -3.824 -1.132 1 94.19 176 GLU B C 1
ATOM 5950 O O . GLU B 1 176 ? 8.039 -4.141 -2.299 1 94.19 176 GLU B O 1
ATOM 5955 N N . SER B 1 177 ? 7.945 -2.598 -0.703 1 93.12 177 SER B N 1
ATOM 5956 C CA . SER B 1 177 ? 8.367 -1.495 -1.563 1 93.12 177 SER B CA 1
ATOM 5957 C C . SER B 1 177 ? 9.844 -1.183 -1.379 1 93.12 177 SER B C 1
ATOM 5959 O O . SER B 1 177 ? 10.438 -1.531 -0.355 1 93.12 177 SER B O 1
ATOM 5961 N N . TYR B 1 178 ? 10.453 -0.548 -2.383 1 94.69 178 TYR B N 1
ATOM 5962 C CA . TYR B 1 178 ? 11.852 -0.171 -2.258 1 94.69 178 TYR B CA 1
ATOM 5963 C C . TYR B 1 178 ? 12.188 0.999 -3.174 1 94.69 178 TYR B C 1
ATOM 5965 O O . TYR B 1 178 ? 11.477 1.256 -4.148 1 94.69 178 TYR B O 1
ATOM 5973 N N . LYS B 1 179 ? 13.18 1.695 -2.783 1 91.81 179 LYS B N 1
ATOM 5974 C CA . LYS B 1 179 ? 13.852 2.703 -3.598 1 91.81 179 LYS B CA 1
ATOM 5975 C C . LYS B 1 179 ? 15.305 2.328 -3.848 1 91.81 179 LYS B C 1
ATOM 5977 O O . LYS B 1 179 ? 15.992 1.832 -2.947 1 91.81 179 LYS B O 1
ATOM 5982 N N . LEU B 1 180 ? 15.703 2.438 -5.035 1 94.75 180 LEU B N 1
ATOM 5983 C CA . LEU B 1 180 ? 17.078 2.189 -5.445 1 94.75 180 LEU B CA 1
ATOM 5984 C C . LEU B 1 180 ? 17.672 3.408 -6.152 1 94.75 180 LEU B C 1
ATOM 5986 O O . LEU B 1 180 ? 17.172 3.818 -7.203 1 94.75 180 LEU B O 1
ATOM 5990 N N . ILE B 1 181 ? 18.656 3.971 -5.547 1 90.19 181 ILE B N 1
ATOM 5991 C CA . ILE B 1 181 ? 19.328 5.145 -6.094 1 90.19 181 ILE B CA 1
ATOM 5992 C C . ILE B 1 181 ? 20.766 4.797 -6.469 1 90.19 181 ILE B C 1
ATOM 5994 O O . ILE B 1 181 ? 21.547 4.367 -5.617 1 90.19 181 ILE B O 1
ATOM 5998 N N . ILE B 1 182 ? 21.031 4.938 -7.676 1 92.81 182 ILE B N 1
ATOM 5999 C CA . ILE B 1 182 ? 22.375 4.707 -8.164 1 92.81 182 ILE B CA 1
ATOM 6000 C C . ILE B 1 182 ? 23 6.031 -8.609 1 92.81 182 ILE B C 1
ATOM 6002 O O . ILE B 1 182 ? 22.531 6.664 -9.555 1 92.81 182 ILE B O 1
ATOM 6006 N N . SER B 1 183 ? 23.953 6.445 -7.887 1 87.69 183 SER B N 1
ATOM 6007 C CA . SER B 1 183 ? 24.734 7.641 -8.227 1 87.69 183 SER B CA 1
ATOM 6008 C C . SER B 1 183 ? 26.141 7.281 -8.664 1 87.69 183 SER B C 1
ATOM 6010 O O . SER B 1 183 ? 26.516 6.102 -8.703 1 87.69 183 SER B O 1
ATOM 6012 N N . LYS B 1 184 ? 26.906 8.242 -8.977 1 86.5 184 LYS B N 1
ATOM 6013 C CA . LYS B 1 184 ? 28.25 8.031 -9.5 1 86.5 184 LYS B CA 1
ATOM 6014 C C . LYS B 1 184 ? 29.125 7.277 -8.5 1 86.5 184 LYS B C 1
ATOM 6016 O O . LYS B 1 184 ? 29.906 6.41 -8.875 1 86.5 184 LYS B O 1
ATOM 6021 N N . ASP B 1 185 ? 28.844 7.578 -7.199 1 85.25 185 ASP B N 1
ATOM 6022 C CA . ASP B 1 185 ? 29.812 7.059 -6.238 1 85.25 185 ASP B CA 1
ATOM 6023 C C . ASP B 1 185 ? 29.156 6.09 -5.262 1 85.25 185 ASP B C 1
ATOM 6025 O O . ASP B 1 185 ? 29.844 5.43 -4.477 1 85.25 185 ASP B O 1
ATOM 6029 N N . GLN B 1 186 ? 27.859 6.023 -5.352 1 88.69 186 GLN B N 1
ATOM 6030 C CA . GLN B 1 186 ? 27.219 5.258 -4.301 1 88.69 186 GLN B CA 1
ATOM 6031 C C . GLN B 1 186 ? 25.844 4.746 -4.758 1 88.69 186 GLN B C 1
ATOM 6033 O O . GLN B 1 186 ? 25.188 5.383 -5.586 1 88.69 186 GLN B O 1
ATOM 6038 N N . MET B 1 187 ? 25.562 3.572 -4.258 1 91.81 187 MET B N 1
ATOM 6039 C CA . MET B 1 187 ? 24.203 3.049 -4.395 1 91.81 187 MET B CA 1
ATOM 6040 C C . MET B 1 187 ? 23.484 3.053 -3.053 1 91.81 187 MET B C 1
ATOM 6042 O O . MET B 1 187 ? 24.062 2.684 -2.027 1 91.81 187 MET B O 1
ATOM 6046 N N . ARG B 1 188 ? 22.297 3.537 -3.061 1 89.69 188 ARG B N 1
ATOM 6047 C CA . ARG B 1 188 ? 21.484 3.559 -1.851 1 89.69 188 ARG B CA 1
ATOM 6048 C C . ARG B 1 188 ? 20.203 2.768 -2.045 1 89.69 188 ARG B C 1
ATOM 6050 O O . ARG B 1 188 ? 19.5 2.943 -3.045 1 89.69 188 ARG B O 1
ATOM 6057 N N . ILE B 1 189 ? 19.953 1.899 -1.076 1 92.38 189 ILE B N 1
ATOM 6058 C CA . ILE B 1 189 ? 18.734 1.089 -1.087 1 92.38 189 ILE B CA 1
ATOM 6059 C C . ILE B 1 189 ? 17.891 1.403 0.148 1 92.38 189 ILE B C 1
ATOM 6061 O O . ILE B 1 189 ? 18.359 1.257 1.279 1 92.38 189 ILE B O 1
ATOM 6065 N N . LEU B 1 190 ? 16.734 1.923 -0.062 1 89 190 LEU B N 1
ATOM 6066 C CA . LEU B 1 190 ? 15.75 2.102 0.999 1 89 190 LEU B CA 1
ATOM 6067 C C . LEU B 1 190 ? 14.57 1.155 0.807 1 89 190 LEU B C 1
ATOM 6069 O O . LEU B 1 190 ? 13.945 1.143 -0.256 1 89 190 LEU B O 1
ATOM 6073 N N . SER B 1 191 ? 14.312 0.316 1.771 1 92.12 191 SER B N 1
ATOM 6074 C CA . SER B 1 191 ? 13.242 -0.663 1.636 1 92.12 191 SER B CA 1
ATOM 6075 C C . SER B 1 191 ? 12.258 -0.57 2.801 1 92.12 191 SER B C 1
ATOM 6077 O O . SER B 1 191 ? 12.633 -0.152 3.898 1 92.12 191 SER B O 1
ATOM 6079 N N . SER B 1 192 ? 11.031 -0.983 2.572 1 89.56 192 SER B N 1
ATOM 6080 C CA . SER B 1 192 ? 9.984 -0.965 3.588 1 89.56 192 SER B CA 1
ATOM 6081 C C . SER B 1 192 ? 10.156 -2.107 4.582 1 89.56 192 SER B C 1
ATOM 6083 O O . SER B 1 192 ? 9.758 -1.994 5.742 1 89.56 192 SER B O 1
ATOM 6085 N N . ASP B 1 193 ? 10.688 -3.232 4.156 1 91.81 193 ASP B N 1
ATOM 6086 C CA . ASP B 1 193 ? 10.859 -4.457 4.934 1 91.81 193 ASP B CA 1
ATOM 6087 C C . ASP B 1 193 ? 11.883 -5.387 4.277 1 91.81 193 ASP B C 1
ATOM 6089 O O . ASP B 1 193 ? 12.539 -5.008 3.305 1 91.81 193 ASP B O 1
ATOM 6093 N N . LEU B 1 194 ? 12.016 -6.57 4.828 1 93.5 194 LEU B N 1
ATOM 6094 C CA . LEU B 1 194 ? 12.992 -7.52 4.309 1 93.5 194 LEU B CA 1
ATOM 6095 C C . LEU B 1 194 ? 12.602 -7.992 2.91 1 93.5 194 LEU B C 1
ATOM 6097 O O . LEU B 1 194 ? 13.469 -8.203 2.059 1 93.5 194 LEU B O 1
ATOM 6101 N N . ILE B 1 195 ? 11.312 -8.141 2.686 1 95.69 195 ILE B N 1
ATOM 6102 C CA . ILE B 1 195 ? 10.844 -8.562 1.373 1 95.69 195 ILE B CA 1
ATOM 6103 C C . ILE B 1 195 ? 11.148 -7.48 0.34 1 95.69 195 ILE B C 1
ATOM 6105 O O . ILE B 1 195 ? 11.594 -7.781 -0.771 1 95.69 195 ILE B O 1
ATOM 6109 N N . GLY B 1 196 ? 10.906 -6.242 0.756 1 95.81 196 GLY B N 1
ATOM 6110 C CA . GLY B 1 196 ? 11.266 -5.137 -0.114 1 95.81 196 GLY B CA 1
ATOM 6111 C C . GLY B 1 196 ? 12.742 -5.105 -0.456 1 95.81 196 GLY B C 1
ATOM 6112 O O . GLY B 1 196 ? 13.117 -4.785 -1.586 1 95.81 196 GLY B O 1
ATOM 6113 N N . LEU B 1 197 ? 13.602 -5.391 0.497 1 95.75 197 LEU B N 1
ATOM 6114 C CA . LEU B 1 197 ? 15.039 -5.461 0.246 1 95.75 197 LEU B CA 1
ATOM 6115 C C . LEU B 1 197 ? 15.359 -6.566 -0.755 1 95.75 197 LEU B C 1
ATOM 6117 O O . LEU B 1 197 ? 16.156 -6.367 -1.669 1 95.75 197 LEU B O 1
ATOM 6121 N N . HIS B 1 198 ? 14.734 -7.684 -0.563 1 97.62 198 HIS B N 1
ATOM 6122 C CA . HIS B 1 198 ? 14.914 -8.789 -1.501 1 97.62 198 HIS B CA 1
ATOM 6123 C C . HIS B 1 198 ? 14.578 -8.359 -2.926 1 97.62 198 HIS B C 1
ATOM 6125 O O . HIS B 1 198 ? 15.336 -8.633 -3.857 1 97.62 198 HIS B O 1
ATOM 6131 N N . TYR B 1 199 ? 13.484 -7.672 -3.076 1 98.25 199 TYR B N 1
ATOM 6132 C CA . TYR B 1 199 ? 13.07 -7.242 -4.406 1 98.25 199 TYR B CA 1
ATOM 6133 C C . TYR B 1 199 ? 14.016 -6.184 -4.957 1 98.25 199 TYR B C 1
ATOM 6135 O O . TYR B 1 199 ? 14.273 -6.141 -6.164 1 98.25 199 TYR B O 1
ATOM 6143 N N . ALA B 1 200 ? 14.508 -5.297 -4.094 1 97.81 200 ALA B N 1
ATOM 6144 C CA . ALA B 1 200 ? 15.516 -4.332 -4.523 1 97.81 200 ALA B CA 1
ATOM 6145 C C . ALA B 1 200 ? 16.75 -5.039 -5.062 1 97.81 200 ALA B C 1
ATOM 6147 O O . ALA B 1 200 ? 17.312 -4.641 -6.09 1 97.81 200 ALA B O 1
ATOM 6148 N N . LEU B 1 201 ? 17.156 -6.066 -4.383 1 97.69 201 LEU B N 1
ATOM 6149 C CA . LEU B 1 201 ? 18.344 -6.805 -4.789 1 97.69 201 LEU B CA 1
ATOM 6150 C C . LEU B 1 201 ? 18.078 -7.598 -6.066 1 97.69 201 LEU B C 1
ATOM 6152 O O . LEU B 1 201 ? 18.984 -7.766 -6.891 1 97.69 201 LEU B O 1
ATOM 6156 N N . CYS B 1 202 ? 16.828 -8.078 -6.227 1 97.81 202 CYS B N 1
ATOM 6157 C CA . CYS B 1 202 ? 16.469 -8.695 -7.5 1 97.81 202 CYS B CA 1
ATOM 6158 C C . CYS B 1 202 ? 16.688 -7.73 -8.656 1 97.81 202 CYS B C 1
ATOM 6160 O O . CYS B 1 202 ? 17.281 -8.094 -9.672 1 97.81 202 CYS B O 1
ATOM 6162 N N . THR B 1 203 ? 16.219 -6.52 -8.453 1 98.06 203 THR B N 1
ATOM 6163 C CA . THR B 1 203 ? 16.375 -5.492 -9.477 1 98.06 203 THR B CA 1
ATOM 6164 C C . THR B 1 203 ? 17.859 -5.16 -9.672 1 98.06 203 THR B C 1
ATOM 6166 O O . THR B 1 203 ? 18.312 -5.016 -10.805 1 98.06 203 THR B O 1
ATOM 6169 N N . LEU B 1 204 ? 18.594 -5.074 -8.602 1 97.56 204 LEU B N 1
ATOM 6170 C CA . LEU B 1 204 ? 20.016 -4.758 -8.68 1 97.56 204 LEU B CA 1
ATOM 6171 C C . LEU B 1 204 ? 20.781 -5.852 -9.422 1 97.56 204 LEU B C 1
ATOM 6173 O O . LEU B 1 204 ? 21.641 -5.555 -10.25 1 97.56 204 LEU B O 1
ATOM 6177 N N . GLU B 1 205 ? 20.438 -7.09 -9.148 1 96.12 205 GLU B N 1
ATOM 6178 C CA . GLU B 1 205 ? 21.031 -8.211 -9.859 1 96.12 205 GLU B CA 1
ATOM 6179 C C . GLU B 1 205 ? 20.797 -8.109 -11.359 1 96.12 205 GLU B C 1
ATOM 6181 O O . GLU B 1 205 ? 21.703 -8.383 -12.156 1 96.12 205 GLU B O 1
ATOM 6186 N N . GLN B 1 206 ? 19.609 -7.793 -11.688 1 96.06 206 GLN B N 1
ATOM 6187 C CA . GLN B 1 206 ? 19.281 -7.645 -13.102 1 96.06 206 GLN B CA 1
ATOM 6188 C C . GLN B 1 206 ? 20.109 -6.531 -13.742 1 96.06 206 GLN B C 1
ATOM 6190 O O . GLN B 1 206 ? 20.609 -6.684 -14.852 1 96.06 206 GLN B O 1
ATOM 6195 N N . LEU B 1 207 ? 20.234 -5.395 -13.047 1 96.81 207 LEU B N 1
ATOM 6196 C CA . LEU B 1 207 ? 21.016 -4.27 -13.555 1 96.81 207 LEU B CA 1
ATOM 6197 C C . LEU B 1 207 ? 22.469 -4.66 -13.758 1 96.81 207 LEU B C 1
ATOM 6199 O O . LEU B 1 207 ? 23.062 -4.352 -14.797 1 96.81 207 LEU B O 1
ATOM 6203 N N . PHE B 1 208 ? 23.047 -5.375 -12.828 1 95.81 208 PHE B N 1
ATOM 6204 C CA . PHE B 1 208 ? 24.438 -5.824 -12.945 1 95.81 208 PHE B CA 1
ATOM 6205 C C . PHE B 1 208 ? 24.609 -6.77 -14.125 1 95.81 208 PHE B C 1
ATOM 6207 O O . PHE B 1 208 ? 25.594 -6.695 -14.852 1 95.81 208 PHE B O 1
ATOM 6214 N N . SER B 1 209 ? 23.641 -7.621 -14.281 1 93.19 209 SER B N 1
ATOM 6215 C CA . SER B 1 209 ? 23.703 -8.57 -15.383 1 93.19 209 SER B CA 1
ATOM 6216 C C . SER B 1 209 ? 23.594 -7.859 -16.734 1 93.19 209 SER B C 1
ATOM 6218 O O . SER B 1 209 ? 24.328 -8.18 -17.672 1 93.19 209 SER B O 1
ATOM 6220 N N . LEU B 1 210 ? 22.719 -6.906 -16.844 1 92.75 210 LEU B N 1
ATOM 6221 C CA . LEU B 1 210 ? 22.469 -6.188 -18.094 1 92.75 210 LEU B CA 1
ATOM 6222 C C . LEU B 1 210 ? 23.672 -5.324 -18.469 1 92.75 210 LEU B C 1
ATOM 6224 O O . LEU B 1 210 ? 23.953 -5.145 -19.656 1 92.75 210 LEU B O 1
ATOM 6228 N N . TYR B 1 211 ? 24.406 -4.828 -17.469 1 93.69 211 TYR B N 1
ATOM 6229 C CA . TYR B 1 211 ? 25.453 -3.846 -17.75 1 93.69 211 TYR B CA 1
ATOM 6230 C C . TYR B 1 211 ? 26.828 -4.402 -17.422 1 93.69 211 TYR B C 1
ATOM 6232 O O . TYR B 1 211 ? 27.812 -3.656 -17.375 1 93.69 211 TYR B O 1
ATOM 6240 N N . ASP B 1 212 ? 26.875 -5.633 -17.172 1 90.69 212 ASP B N 1
ATOM 6241 C CA . ASP B 1 212 ? 28.141 -6.273 -16.844 1 90.69 212 ASP B CA 1
ATOM 6242 C C . ASP B 1 212 ? 29.203 -5.988 -17.906 1 90.69 212 ASP B C 1
ATOM 6244 O O . ASP B 1 212 ? 30.328 -5.578 -17.594 1 90.69 212 ASP B O 1
ATOM 6248 N N . GLU B 1 213 ? 28.875 -6.109 -19.141 1 87.81 213 GLU B N 1
ATOM 6249 C CA . GLU B 1 213 ? 29.797 -5.91 -20.25 1 87.81 213 GLU B CA 1
ATOM 6250 C C . GLU B 1 213 ? 30.203 -4.445 -20.375 1 87.81 213 GLU B C 1
ATOM 6252 O O . GLU B 1 213 ? 31.312 -4.141 -20.797 1 87.81 213 GLU B O 1
ATOM 6257 N N . ASP B 1 214 ? 29.312 -3.555 -20.031 1 89.88 214 ASP B N 1
ATOM 6258 C CA . ASP B 1 214 ? 29.578 -2.123 -20.125 1 89.88 214 ASP B CA 1
ATOM 6259 C C . ASP B 1 214 ? 30.516 -1.669 -19 1 89.88 214 ASP B C 1
ATOM 6261 O O . ASP B 1 214 ? 31.219 -0.658 -19.141 1 89.88 214 ASP B O 1
ATOM 6265 N N . GLY B 1 215 ? 30.484 -2.307 -17.938 1 92.81 215 GLY B N 1
ATOM 6266 C CA . GLY B 1 215 ? 31.344 -1.982 -16.797 1 92.81 215 GLY B CA 1
ATOM 6267 C C . GLY B 1 215 ? 30.844 -0.783 -16.016 1 92.81 215 GLY B C 1
ATOM 6268 O O . GLY B 1 215 ? 31.516 -0.326 -15.086 1 92.81 215 GLY B O 1
ATOM 6269 N N . SER B 1 216 ? 29.781 -0.258 -16.438 1 94.5 216 SER B N 1
ATOM 6270 C CA . SER B 1 216 ? 29.219 0.895 -15.742 1 94.5 216 SER B CA 1
ATOM 6271 C C . SER B 1 216 ? 27.703 0.912 -15.828 1 94.5 216 SER B C 1
ATOM 6273 O O . SER B 1 216 ? 27.125 0.401 -16.781 1 94.5 216 SER B O 1
ATOM 6275 N N . LEU B 1 217 ? 27.094 1.453 -14.781 1 94.81 217 LEU B N 1
ATOM 6276 C CA . LEU B 1 217 ? 25.656 1.631 -14.711 1 94.81 217 LEU B CA 1
ATOM 6277 C C . LEU B 1 217 ? 25.266 3.102 -14.867 1 94.81 217 LEU B C 1
ATOM 6279 O O . LEU B 1 217 ? 25.969 3.98 -14.352 1 94.81 217 LEU B O 1
ATOM 6283 N N . PRO B 1 218 ? 24.234 3.34 -15.594 1 93.62 218 PRO B N 1
ATOM 6284 C CA . PRO B 1 218 ? 23.734 4.719 -15.562 1 93.62 218 PRO B CA 1
ATOM 6285 C C . PRO B 1 218 ? 23.219 5.133 -14.188 1 93.62 218 PRO B C 1
ATOM 6287 O O . PRO B 1 218 ? 22.906 4.277 -13.359 1 93.62 218 PRO B O 1
ATOM 6290 N N . SER B 1 219 ? 23.25 6.422 -13.898 1 91.31 219 SER B N 1
ATOM 6291 C CA . SER B 1 219 ? 22.625 6.934 -12.68 1 91.31 219 SER B CA 1
ATOM 6292 C C . SER B 1 219 ? 21.109 6.828 -12.758 1 91.31 219 SER B C 1
ATOM 6294 O O . SER B 1 219 ? 20.5 7.305 -13.711 1 91.31 219 SER B O 1
ATOM 6296 N N . LEU B 1 220 ? 20.547 6.133 -11.734 1 92.94 220 LEU B N 1
ATOM 6297 C CA . LEU B 1 220 ? 19.141 5.785 -11.797 1 92.94 220 LEU B CA 1
ATOM 6298 C C . LEU B 1 220 ? 18.438 6.098 -10.477 1 92.94 220 LEU B C 1
ATOM 6300 O O . LEU B 1 220 ? 19.062 6.023 -9.406 1 92.94 220 LEU B O 1
ATOM 6304 N N . PHE B 1 221 ? 17.219 6.52 -10.594 1 89.06 221 PHE B N 1
ATOM 6305 C CA . PHE B 1 221 ? 16.266 6.508 -9.492 1 89.06 221 PHE B CA 1
ATOM 6306 C C . PHE B 1 221 ? 15.117 5.562 -9.781 1 89.06 221 PHE B C 1
ATOM 6308 O O . PHE B 1 221 ? 14.383 5.75 -10.758 1 89.06 221 PHE B O 1
ATOM 6315 N N . ILE B 1 222 ? 14.977 4.504 -8.891 1 93.88 222 ILE B N 1
ATOM 6316 C CA . ILE B 1 222 ? 13.883 3.547 -9.039 1 93.88 222 ILE B CA 1
ATOM 6317 C C . ILE B 1 222 ? 13.031 3.539 -7.77 1 93.88 222 ILE B C 1
ATOM 6319 O O . ILE B 1 222 ? 13.555 3.451 -6.66 1 93.88 222 ILE B O 1
ATOM 6323 N N . HIS B 1 223 ? 11.797 3.803 -7.852 1 92.5 223 HIS B N 1
ATOM 6324 C CA . HIS B 1 223 ? 10.781 3.59 -6.828 1 92.5 223 HIS B CA 1
ATOM 6325 C C . HIS B 1 223 ? 9.781 2.527 -7.258 1 92.5 223 HIS B C 1
ATOM 6327 O O . HIS B 1 223 ? 9.023 2.732 -8.211 1 92.5 223 HIS B O 1
ATOM 6333 N N . ASP B 1 224 ? 9.781 1.374 -6.5 1 95 224 ASP B N 1
ATOM 6334 C CA . ASP B 1 224 ? 9.047 0.215 -7 1 95 224 ASP B CA 1
ATOM 6335 C C . ASP B 1 224 ? 8.258 -0.461 -5.883 1 95 224 ASP B C 1
ATOM 6337 O O . ASP B 1 224 ? 8.641 -0.382 -4.711 1 95 224 ASP B O 1
ATOM 6341 N N . TRP B 1 225 ? 7.113 -1.004 -6.258 1 93.31 225 TRP B N 1
ATOM 6342 C CA . TRP B 1 225 ? 6.211 -1.719 -5.359 1 93.31 225 TRP B CA 1
ATOM 6343 C C . TRP B 1 225 ? 5.305 -2.664 -6.141 1 93.31 225 TRP B C 1
ATOM 6345 O O . TRP B 1 225 ? 5.086 -2.477 -7.336 1 93.31 225 TRP B O 1
ATOM 6355 N N . PRO B 1 226 ? 4.824 -3.73 -5.477 1 94.81 226 PRO B N 1
ATOM 6356 C CA . PRO B 1 226 ? 3.898 -4.629 -6.168 1 94.81 226 PRO B CA 1
ATOM 6357 C C . PRO B 1 226 ? 2.502 -4.031 -6.328 1 94.81 226 PRO B C 1
ATOM 6359 O O . PRO B 1 226 ? 1.977 -3.422 -5.391 1 94.81 226 PRO B O 1
ATOM 6362 N N . GLN B 1 227 ? 1.939 -4.238 -7.488 1 92 227 GLN B N 1
ATOM 6363 C CA . GLN B 1 227 ? 0.563 -3.812 -7.719 1 92 227 GLN B CA 1
ATOM 6364 C C . GLN B 1 227 ? -0.428 -4.789 -7.09 1 92 227 GLN B C 1
ATOM 6366 O O . GLN B 1 227 ? -1.404 -4.371 -6.465 1 92 227 GLN B O 1
ATOM 6371 N N . LEU B 1 228 ? -0.169 -6.098 -7.285 1 93.31 228 LEU B N 1
ATOM 6372 C CA . LEU B 1 228 ? -1.034 -7.121 -6.711 1 93.31 228 LEU B CA 1
ATOM 6373 C C . LEU B 1 228 ? -0.374 -7.777 -5.504 1 93.31 228 LEU B C 1
ATOM 6375 O O . LEU B 1 228 ? 0.832 -8.039 -5.516 1 93.31 228 LEU B O 1
ATOM 6379 N N . GLN B 1 229 ? -1.194 -8.086 -4.574 1 91.44 229 GLN B N 1
ATOM 6380 C CA . GLN B 1 229 ? -0.686 -8.656 -3.328 1 91.44 229 GLN B CA 1
ATOM 6381 C C . GLN B 1 229 ? -0.318 -10.125 -3.504 1 91.44 229 GLN B C 1
ATOM 6383 O O . GLN B 1 229 ? 0.713 -10.578 -3.002 1 91.44 229 GLN B O 1
ATOM 6388 N N . HIS B 1 230 ? -1.186 -10.805 -4.145 1 95.38 230 HIS B N 1
ATOM 6389 C CA . HIS B 1 230 ? -0.989 -12.234 -4.344 1 95.38 230 HIS B CA 1
ATOM 6390 C C . HIS B 1 230 ? -0.505 -12.531 -5.762 1 95.38 230 HIS B C 1
ATOM 6392 O O . HIS B 1 230 ? -1.289 -12.484 -6.711 1 95.38 230 HIS B O 1
ATOM 6398 N N . ARG B 1 231 ? 0.75 -12.758 -5.93 1 97.44 231 ARG B N 1
ATOM 6399 C CA . ARG B 1 231 ? 1.391 -13.086 -7.199 1 97.44 231 ARG B CA 1
ATOM 6400 C C . ARG B 1 231 ? 1.85 -14.539 -7.223 1 97.44 231 ARG B C 1
ATOM 6402 O O . ARG B 1 231 ? 2.891 -14.875 -6.656 1 97.44 231 ARG B O 1
ATOM 6409 N N . ALA B 1 232 ? 1.071 -15.383 -7.949 1 98.06 232 ALA B N 1
ATOM 6410 C CA . ALA B 1 232 ? 1.232 -16.812 -7.711 1 98.06 232 ALA B CA 1
ATOM 6411 C C . ALA B 1 232 ? 1.413 -17.562 -9.023 1 98.06 232 ALA B C 1
ATOM 6413 O O . ALA B 1 232 ? 0.993 -17.094 -10.086 1 98.06 232 ALA B O 1
ATOM 6414 N N . VAL B 1 233 ? 2.1 -18.656 -8.922 1 98.12 233 VAL B N 1
ATOM 6415 C CA . VAL B 1 233 ? 2.158 -19.703 -9.938 1 98.12 233 VAL B CA 1
ATOM 6416 C C . VAL B 1 233 ? 1.633 -21.016 -9.359 1 98.12 233 VAL B C 1
ATOM 6418 O O . VAL B 1 233 ? 1.937 -21.359 -8.211 1 98.12 233 VAL B O 1
ATOM 6421 N N . LEU B 1 234 ? 0.79 -21.594 -10.086 1 97.12 234 LEU B N 1
ATOM 6422 C CA . LEU B 1 234 ? 0.314 -22.906 -9.688 1 97.12 234 LEU B CA 1
ATOM 6423 C C . LEU B 1 234 ? 0.99 -24 -10.516 1 97.12 234 LEU B C 1
ATOM 6425 O O . LEU B 1 234 ? 0.955 -23.969 -11.742 1 97.12 234 LEU B O 1
ATOM 6429 N N . LEU B 1 235 ? 1.651 -24.891 -9.875 1 93.75 235 LEU B N 1
ATOM 6430 C CA . LEU B 1 235 ? 2.256 -26.062 -10.508 1 93.75 235 LEU B CA 1
ATOM 6431 C C . LEU B 1 235 ? 1.431 -27.312 -10.234 1 93.75 235 LEU B C 1
ATOM 6433 O O . LEU B 1 235 ? 1.042 -27.562 -9.086 1 93.75 235 LEU B O 1
ATOM 6437 N N . ASP B 1 236 ? 1.2 -28.031 -11.234 1 90.44 236 ASP B N 1
ATOM 6438 C CA . ASP B 1 236 ? 0.378 -29.234 -11.164 1 90.44 236 ASP B CA 1
ATOM 6439 C C . ASP B 1 236 ? 1.229 -30.453 -10.852 1 90.44 236 ASP B C 1
ATOM 6441 O O . ASP B 1 236 ? 2.064 -30.859 -11.664 1 90.44 236 ASP B O 1
ATOM 6445 N N . PHE B 1 237 ? 0.977 -31.062 -9.695 1 87.06 237 PHE B N 1
ATOM 6446 C CA . PHE B 1 237 ? 1.692 -32.281 -9.289 1 87.06 237 PHE B CA 1
ATOM 6447 C C . PHE B 1 237 ? 0.753 -33.469 -9.25 1 87.06 237 PHE B C 1
ATOM 6449 O O . PHE B 1 237 ? 1.037 -34.469 -8.578 1 87.06 237 PHE B O 1
ATOM 6456 N N . ALA B 1 238 ? -0.34 -33.312 -9.875 1 80.81 238 ALA B N 1
ATOM 6457 C CA . ALA B 1 238 ? -1.304 -34.406 -9.883 1 80.81 238 ALA B CA 1
ATOM 6458 C C . ALA B 1 238 ? -0.767 -35.594 -10.656 1 80.81 238 ALA B C 1
ATOM 6460 O O . ALA B 1 238 ? 0.275 -35.5 -11.312 1 80.81 238 ALA B O 1
ATOM 6461 N N . TYR B 1 239 ? -1.449 -36.75 -10.461 1 68.12 239 TYR B N 1
ATOM 6462 C CA . TYR B 1 239 ? -1.038 -38 -11.078 1 68.12 239 TYR B CA 1
ATOM 6463 C C . TYR B 1 239 ? -0.928 -37.875 -12.586 1 68.12 239 TYR B C 1
ATOM 6465 O O . TYR B 1 239 ? -1.786 -37.25 -13.227 1 68.12 239 TYR B O 1
ATOM 6473 N N . GLY B 1 240 ? 0.147 -38.312 -13.102 1 65.81 240 GLY B N 1
ATOM 6474 C CA . GLY B 1 240 ? 0.393 -38.281 -14.531 1 65.81 240 GLY B CA 1
ATOM 6475 C C . GLY B 1 240 ? 1.171 -37.062 -14.969 1 65.81 240 GLY B C 1
ATOM 6476 O O . GLY B 1 240 ? 1.659 -37 -16.109 1 65.81 240 GLY B O 1
ATOM 6477 N N . ALA B 1 241 ? 1.366 -36.281 -14.055 1 64.94 241 ALA B N 1
ATOM 6478 C CA . ALA B 1 241 ? 2.104 -35.062 -14.406 1 64.94 241 ALA B CA 1
ATOM 6479 C C . ALA B 1 241 ? 3.609 -35.281 -14.297 1 64.94 241 ALA B C 1
ATOM 6481 O O . ALA B 1 241 ? 4.062 -36.156 -13.547 1 64.94 241 ALA B O 1
ATOM 6482 N N . ARG B 1 242 ? 4.32 -34.688 -15.172 1 68.38 242 ARG B N 1
ATOM 6483 C CA . ARG B 1 242 ? 5.773 -34.688 -15.047 1 68.38 242 ARG B CA 1
ATOM 6484 C C . ARG B 1 242 ? 6.219 -34 -13.766 1 68.38 242 ARG B C 1
ATOM 6486 O O . ARG B 1 242 ? 5.758 -32.906 -13.461 1 68.38 242 ARG B O 1
ATOM 6493 N N . LYS B 1 243 ? 6.984 -34.812 -12.969 1 77.69 243 LYS B N 1
ATOM 6494 C CA . LYS B 1 243 ? 7.453 -34.281 -11.703 1 77.69 243 LYS B CA 1
ATOM 6495 C C . LYS B 1 243 ? 8.961 -34 -11.742 1 77.69 243 LYS B C 1
ATOM 6497 O O . LYS B 1 243 ? 9.75 -34.969 -11.867 1 77.69 243 LYS B O 1
ATOM 6502 N N . PRO B 1 244 ? 9.25 -32.719 -11.664 1 84.69 244 PRO B N 1
ATOM 6503 C CA . PRO B 1 244 ? 10.688 -32.438 -11.625 1 84.69 244 PRO B CA 1
ATOM 6504 C C . PRO B 1 244 ? 11.344 -32.938 -10.336 1 84.69 244 PRO B C 1
ATOM 6506 O O . PRO B 1 244 ? 10.656 -33.156 -9.336 1 84.69 244 PRO B O 1
ATOM 6509 N N . THR B 1 245 ? 12.625 -33.188 -10.461 1 89.12 245 THR B N 1
ATOM 6510 C CA . THR B 1 245 ? 13.359 -33.469 -9.234 1 89.12 245 THR B CA 1
ATOM 6511 C C . THR B 1 245 ? 13.305 -32.25 -8.289 1 89.12 245 THR B C 1
ATOM 6513 O O . THR B 1 245 ? 13 -31.141 -8.719 1 89.12 245 THR B O 1
ATOM 6516 N N . LEU B 1 246 ? 13.547 -32.531 -7.035 1 92.31 246 LEU B N 1
ATOM 6517 C CA . LEU B 1 246 ? 13.523 -31.453 -6.055 1 92.31 246 LEU B CA 1
ATOM 6518 C C . LEU B 1 246 ? 14.531 -30.359 -6.422 1 92.31 246 LEU B C 1
ATOM 6520 O O . LEU B 1 246 ? 14.234 -29.172 -6.289 1 92.31 246 LEU B O 1
ATOM 6524 N N . GLU B 1 247 ? 15.711 -30.766 -6.91 1 92.5 247 GLU B N 1
ATOM 6525 C CA . GLU B 1 247 ? 16.75 -29.797 -7.277 1 92.5 247 GLU B CA 1
ATOM 6526 C C . GLU B 1 247 ? 16.312 -28.938 -8.461 1 92.5 247 GLU B C 1
ATOM 6528 O O . GLU B 1 247 ? 16.516 -27.719 -8.453 1 92.5 247 GLU B O 1
ATOM 6533 N N . THR B 1 248 ? 15.711 -29.609 -9.422 1 92.12 248 THR B N 1
ATOM 6534 C CA . THR B 1 248 ? 15.211 -28.875 -10.578 1 92.12 248 THR B CA 1
ATOM 6535 C C . THR B 1 248 ? 14.102 -27.906 -10.172 1 92.12 248 THR B C 1
ATOM 6537 O O . THR B 1 248 ? 14.055 -26.781 -10.648 1 92.12 248 THR B O 1
ATOM 6540 N N . LEU B 1 249 ? 13.25 -28.391 -9.328 1 94.19 249 LEU B N 1
ATOM 6541 C CA . LEU B 1 249 ? 12.164 -27.547 -8.844 1 94.19 249 LEU B CA 1
ATOM 6542 C C . LEU B 1 249 ? 12.711 -26.312 -8.117 1 94.19 249 LEU B C 1
ATOM 6544 O O . LEU B 1 249 ? 12.219 -25.203 -8.312 1 94.19 249 LEU B O 1
ATOM 6548 N N . LYS B 1 250 ? 13.711 -26.5 -7.293 1 95.12 250 LYS B N 1
ATOM 6549 C CA . LYS B 1 250 ? 14.328 -25.391 -6.574 1 95.12 250 LYS B CA 1
ATOM 6550 C C . LYS B 1 250 ? 14.914 -24.375 -7.539 1 95.12 250 LYS B C 1
ATOM 6552 O O . LYS B 1 250 ? 14.844 -23.156 -7.297 1 95.12 250 LYS B O 1
ATOM 6557 N N . GLU B 1 251 ? 15.445 -24.844 -8.625 1 92.88 251 GLU B N 1
ATOM 6558 C CA . GLU B 1 251 ? 15.984 -23.938 -9.641 1 92.88 251 GLU B CA 1
ATOM 6559 C C . GLU B 1 251 ? 14.875 -23.109 -10.281 1 92.88 251 GLU B C 1
ATOM 6561 O O . GLU B 1 251 ? 15.047 -21.906 -10.516 1 92.88 251 GLU B O 1
ATOM 6566 N N . TYR B 1 252 ? 13.781 -23.812 -10.602 1 94.5 252 TYR B N 1
ATOM 6567 C CA . TYR B 1 252 ? 12.633 -23.078 -11.133 1 94.5 252 TYR B CA 1
ATOM 6568 C C . TYR B 1 252 ? 12.164 -22.016 -10.164 1 94.5 252 TYR B C 1
ATOM 6570 O O . TYR B 1 252 ? 11.914 -20.875 -10.562 1 94.5 252 TYR B O 1
ATOM 6578 N N . ILE B 1 253 ? 12.125 -22.375 -8.938 1 96.44 253 ILE B N 1
ATOM 6579 C CA . ILE B 1 253 ? 11.625 -21.469 -7.902 1 96.44 253 ILE B CA 1
ATOM 6580 C C . ILE B 1 253 ? 12.578 -20.297 -7.742 1 96.44 253 ILE B C 1
ATOM 6582 O O . ILE B 1 253 ? 12.141 -19.156 -7.555 1 96.44 253 ILE B O 1
ATOM 6586 N N . LYS B 1 254 ? 13.82 -20.531 -7.805 1 95.12 254 LYS B N 1
ATOM 6587 C CA . LYS B 1 254 ? 14.812 -19.453 -7.727 1 95.12 254 LYS B CA 1
ATOM 6588 C C . LYS B 1 254 ? 14.602 -18.422 -8.828 1 95.12 254 LYS B C 1
ATOM 6590 O O . LYS B 1 254 ? 14.609 -17.219 -8.578 1 95.12 254 LYS B O 1
ATOM 6595 N N . THR B 1 255 ? 14.383 -18.953 -10.008 1 95.06 255 THR B N 1
ATOM 6596 C CA . THR B 1 255 ? 14.125 -18.062 -11.141 1 95.06 255 THR B CA 1
ATOM 6597 C C . THR B 1 255 ? 12.836 -17.281 -10.938 1 95.06 255 THR B C 1
ATOM 6599 O O . THR B 1 255 ? 12.797 -16.078 -11.18 1 95.06 255 THR B O 1
ATOM 6602 N N . MET B 1 256 ? 11.852 -17.969 -10.469 1 97.5 256 MET B N 1
ATOM 6603 C CA . MET B 1 256 ? 10.57 -17.297 -10.227 1 97.5 256 MET B CA 1
ATOM 6604 C C . MET B 1 256 ? 10.695 -16.281 -9.102 1 97.5 256 MET B C 1
ATOM 6606 O O . MET B 1 256 ? 10.039 -15.234 -9.141 1 97.5 256 MET B O 1
ATOM 6610 N N . SER B 1 257 ? 11.477 -16.547 -8.094 1 97.06 257 SER B N 1
ATOM 6611 C CA . SER B 1 257 ? 11.727 -15.617 -7 1 97.06 257 SER B CA 1
ATOM 6612 C C . SER B 1 257 ? 12.359 -14.328 -7.512 1 97.06 257 SER B C 1
ATOM 6614 O O . SER B 1 257 ? 12.008 -13.234 -7.059 1 97.06 257 SER B O 1
ATOM 6616 N N . LEU B 1 258 ? 13.25 -14.484 -8.477 1 95 258 LEU B N 1
ATOM 6617 C CA . LEU B 1 258 ? 13.891 -13.32 -9.078 1 95 258 LEU B CA 1
ATOM 6618 C C . LEU B 1 258 ? 12.875 -12.469 -9.836 1 95 258 LEU B C 1
ATOM 6620 O O . LEU B 1 258 ? 13.07 -11.266 -10.008 1 95 258 LEU B O 1
ATOM 6624 N N . LEU B 1 259 ? 11.828 -13.172 -10.266 1 97.5 259 LEU B N 1
ATOM 6625 C CA . LEU B 1 259 ? 10.75 -12.477 -10.961 1 97.5 259 LEU B CA 1
ATOM 6626 C C . LEU B 1 259 ? 9.672 -12.039 -9.977 1 97.5 259 LEU B C 1
ATOM 6628 O O . LEU B 1 259 ? 8.562 -11.672 -10.383 1 97.5 259 LEU B O 1
ATOM 6632 N N . LYS B 1 260 ? 9.977 -12.133 -8.633 1 97.94 260 LYS B N 1
ATOM 6633 C CA . LYS B 1 260 ? 9.242 -11.555 -7.512 1 97.94 260 LYS B CA 1
ATOM 6634 C C . LYS B 1 260 ? 7.938 -12.312 -7.262 1 97.94 260 LYS B C 1
ATOM 6636 O O . LYS B 1 260 ? 6.926 -11.711 -6.891 1 97.94 260 LYS B O 1
ATOM 6641 N N . LEU B 1 261 ? 7.98 -13.609 -7.531 1 97.75 261 LEU B N 1
ATOM 6642 C CA . LEU B 1 261 ? 6.93 -14.508 -7.066 1 97.75 261 LEU B CA 1
ATOM 6643 C C . LEU B 1 261 ? 6.836 -14.5 -5.543 1 97.75 261 LEU B C 1
ATOM 6645 O O . LEU B 1 261 ? 7.859 -14.5 -4.855 1 97.75 261 LEU B O 1
ATOM 6649 N N . ASN B 1 262 ? 5.555 -14.453 -5.035 1 96.69 262 ASN B N 1
ATOM 6650 C CA . ASN B 1 262 ? 5.484 -14.531 -3.578 1 96.69 262 ASN B CA 1
ATOM 6651 C C . ASN B 1 262 ? 4.602 -15.688 -3.121 1 96.69 262 ASN B C 1
ATOM 6653 O O . ASN B 1 262 ? 4.562 -16.016 -1.932 1 96.69 262 ASN B O 1
ATOM 6657 N N . GLN B 1 263 ? 3.891 -16.375 -4.066 1 97.06 263 GLN B N 1
ATOM 6658 C CA . GLN B 1 263 ? 3.061 -17.516 -3.727 1 97.06 263 GLN B CA 1
ATOM 6659 C C . GLN B 1 263 ? 3.252 -18.656 -4.73 1 97.06 263 GLN B C 1
ATOM 6661 O O . GLN B 1 263 ? 3.189 -18.438 -5.941 1 97.06 263 GLN B O 1
ATOM 6666 N N . LEU B 1 264 ? 3.502 -19.844 -4.23 1 97.81 264 LEU B N 1
ATOM 6667 C CA . LEU B 1 264 ? 3.559 -21.031 -5.07 1 97.81 264 LEU B CA 1
ATOM 6668 C C . LEU B 1 264 ? 2.479 -22.031 -4.672 1 97.81 264 LEU B C 1
ATOM 6670 O O . LEU B 1 264 ? 2.525 -22.594 -3.578 1 97.81 264 LEU B O 1
ATOM 6674 N N . HIS B 1 265 ? 1.512 -22.172 -5.52 1 97.12 265 HIS B N 1
ATOM 6675 C CA . HIS B 1 265 ? 0.452 -23.156 -5.293 1 97.12 265 HIS B CA 1
ATOM 6676 C C . HIS B 1 265 ? 0.847 -24.531 -5.824 1 97.12 265 HIS B C 1
ATOM 6678 O O . HIS B 1 265 ? 1.199 -24.672 -7 1 97.12 265 HIS B O 1
ATOM 6684 N N . CYS B 1 266 ? 0.815 -25.516 -5.016 1 94.69 266 CYS B N 1
ATOM 6685 C CA . CYS B 1 266 ? 1.08 -26.891 -5.418 1 94.69 266 CYS B CA 1
ATOM 6686 C C . CYS B 1 266 ? -0.214 -27.688 -5.512 1 94.69 266 CYS B C 1
ATOM 6688 O O . CYS B 1 266 ? -0.843 -27.984 -4.496 1 94.69 266 CYS B O 1
ATOM 6690 N N . TYR B 1 267 ? -0.518 -28.031 -6.691 1 93.75 267 TYR B N 1
ATOM 6691 C CA . TYR B 1 267 ? -1.793 -28.703 -6.949 1 93.75 267 TYR B CA 1
ATOM 6692 C C . TYR B 1 267 ? -1.648 -30.219 -6.871 1 93.75 267 TYR B C 1
ATOM 6694 O O . TYR B 1 267 ? -0.781 -30.797 -7.531 1 93.75 267 TYR B O 1
ATOM 6702 N N . PHE B 1 268 ? -2.545 -30.797 -6.039 1 89.69 268 PHE B N 1
ATOM 6703 C CA . PHE B 1 268 ? -2.619 -32.25 -5.883 1 89.69 268 PHE B CA 1
ATOM 6704 C C . PHE B 1 268 ? -4.039 -32.75 -6.117 1 89.69 268 PHE B C 1
ATOM 6706 O O . PHE B 1 268 ? -5.004 -32.125 -5.656 1 89.69 268 PHE B O 1
ATOM 6713 N N . ARG B 1 269 ? -4.105 -33.781 -6.867 1 86.06 269 ARG B N 1
ATOM 6714 C CA . ARG B 1 269 ? -5.402 -34.438 -7.078 1 86.06 269 ARG B CA 1
ATOM 6715 C C . ARG B 1 269 ? -5.43 -35.812 -6.473 1 86.06 269 ARG B C 1
ATOM 6717 O O . ARG B 1 269 ? -4.602 -36.656 -6.816 1 86.06 269 ARG B O 1
ATOM 6724 N N . TYR B 1 270 ? -6.355 -36.031 -5.602 1 81.69 270 TYR B N 1
ATOM 6725 C CA . TYR B 1 270 ? -6.469 -37.312 -4.914 1 81.69 270 TYR B CA 1
ATOM 6726 C C . TYR B 1 270 ? -7.562 -38.188 -5.539 1 81.69 270 TYR B C 1
ATOM 6728 O O . TYR B 1 270 ? -8.648 -37.688 -5.852 1 81.69 270 TYR B O 1
ATOM 6736 N N . GLU B 1 271 ? -7.043 -39.344 -5.898 1 71.38 271 GLU B N 1
ATOM 6737 C CA . GLU B 1 271 ? -7.973 -40.344 -6.445 1 71.38 271 GLU B CA 1
ATOM 6738 C C . GLU B 1 271 ? -8.18 -41.5 -5.477 1 71.38 271 GLU B C 1
ATOM 6740 O O . GLU B 1 271 ? -7.25 -41.938 -4.793 1 71.38 271 GLU B O 1
ATOM 6745 N N . GLN B 1 272 ? -9.414 -41.875 -5.086 1 62.31 272 GLN B N 1
ATOM 6746 C CA . GLN B 1 272 ? -9.75 -42.938 -4.164 1 62.31 272 GLN B CA 1
ATOM 6747 C C . GLN B 1 272 ? -8.93 -44.188 -4.453 1 62.31 272 GLN B C 1
ATOM 6749 O O . GLN B 1 272 ? -8.516 -44.906 -3.533 1 62.31 272 GLN B O 1
ATOM 6754 N N . ASN B 1 273 ? -8.883 -44.562 -5.711 1 57.72 273 ASN B N 1
ATOM 6755 C CA . ASN B 1 273 ? -8.32 -45.875 -6.016 1 57.72 273 ASN B CA 1
ATOM 6756 C C . ASN B 1 273 ? -6.805 -45.812 -6.164 1 57.72 273 ASN B C 1
ATOM 6758 O O . ASN B 1 273 ? -6.145 -46.844 -6.258 1 57.72 273 ASN B O 1
ATOM 6762 N N . ASN B 1 274 ? -6.297 -44.688 -6.344 1 56.91 274 ASN B N 1
ATOM 6763 C CA . ASN B 1 274 ? -4.859 -44.656 -6.59 1 56.91 274 ASN B CA 1
ATOM 6764 C C . ASN B 1 274 ? -4.09 -44.156 -5.363 1 56.91 274 ASN B C 1
ATOM 6766 O O . ASN B 1 274 ? -4.582 -43.344 -4.605 1 56.91 274 ASN B O 1
ATOM 6770 N N . GLY B 1 275 ? -3.543 -45.062 -4.57 1 54.28 275 GLY B N 1
ATOM 6771 C CA . GLY B 1 275 ? -2.684 -44.719 -3.443 1 54.28 275 GLY B CA 1
ATOM 6772 C C . GLY B 1 275 ? -2.283 -43.25 -3.396 1 54.28 275 GLY B C 1
ATOM 6773 O O . GLY B 1 275 ? -2.129 -42.625 -4.438 1 54.28 275 GLY B O 1
ATOM 6774 N N . ASN B 1 276 ? -2.818 -42.5 -2.473 1 59.59 276 ASN B N 1
ATOM 6775 C CA . ASN B 1 276 ? -2.621 -41.094 -2.146 1 59.59 276 ASN B CA 1
ATOM 6776 C C . ASN B 1 276 ? -1.14 -40.719 -2.051 1 59.59 276 ASN B C 1
ATOM 6778 O O . ASN B 1 276 ? -0.641 -40.406 -0.968 1 59.59 276 ASN B O 1
ATOM 6782 N N . SER B 1 277 ? -0.341 -41.219 -3.07 1 64.06 277 SER B N 1
ATOM 6783 C CA . SER B 1 277 ? 1.076 -40.969 -2.842 1 64.06 277 SER B CA 1
ATOM 6784 C C . SER B 1 277 ? 1.474 -39.594 -3.361 1 64.06 277 SER B C 1
ATOM 6786 O O . SER B 1 277 ? 1.158 -39.25 -4.496 1 64.06 277 SER B O 1
ATOM 6788 N N . LEU B 1 278 ? 1.906 -38.75 -2.49 1 75.88 278 LEU B N 1
ATOM 6789 C CA . LEU B 1 278 ? 2.512 -37.469 -2.812 1 75.88 278 LEU B CA 1
ATOM 6790 C C . LEU B 1 278 ? 3.781 -37.656 -3.635 1 75.88 278 LEU B C 1
ATOM 6792 O O . LEU B 1 278 ? 4.496 -38.656 -3.467 1 75.88 278 LEU B O 1
ATOM 6796 N N . PRO B 1 279 ? 3.977 -36.844 -4.609 1 77.69 279 PRO B N 1
ATOM 6797 C CA . PRO B 1 279 ? 5.129 -36.969 -5.504 1 77.69 279 PRO B CA 1
ATOM 6798 C C . PRO B 1 279 ? 6.465 -36.875 -4.77 1 77.69 279 PRO B C 1
ATOM 6800 O O . PRO B 1 279 ? 7.492 -37.312 -5.285 1 77.69 279 PRO B O 1
ATOM 6803 N N . TYR B 1 280 ? 6.496 -36.219 -3.625 1 84.38 280 TYR B N 1
ATOM 6804 C CA . TYR B 1 280 ? 7.715 -36.031 -2.848 1 84.38 280 TYR B CA 1
ATOM 6805 C C . TYR B 1 280 ? 7.547 -36.562 -1.43 1 84.38 280 TYR B C 1
ATOM 6807 O O . TYR B 1 280 ? 6.422 -36.719 -0.941 1 84.38 280 TYR B O 1
ATOM 6815 N N . SER B 1 281 ? 8.68 -36.875 -0.849 1 86.62 281 SER B N 1
ATOM 6816 C CA . SER B 1 281 ? 8.648 -37.281 0.547 1 86.62 281 SER B CA 1
ATOM 6817 C C . SER B 1 281 ? 8.367 -36.125 1.475 1 86.62 281 SER B C 1
ATOM 6819 O O . SER B 1 281 ? 8.477 -34.969 1.063 1 86.62 281 SER B O 1
ATOM 6821 N N . ASN B 1 282 ? 8.031 -36.406 2.689 1 87.88 282 ASN B N 1
ATOM 6822 C CA . ASN B 1 282 ? 7.836 -35.344 3.688 1 87.88 282 ASN B CA 1
ATOM 6823 C C . ASN B 1 282 ? 9.109 -34.531 3.889 1 87.88 282 ASN B C 1
ATOM 6825 O O . ASN B 1 282 ? 9.047 -33.312 4.047 1 87.88 282 ASN B O 1
ATOM 6829 N N . LYS B 1 283 ? 10.164 -35.25 3.867 1 90.06 283 LYS B N 1
ATOM 6830 C CA . LYS B 1 283 ? 11.445 -34.562 3.998 1 90.06 283 LYS B CA 1
ATOM 6831 C C . LYS B 1 283 ? 11.664 -33.594 2.855 1 90.06 283 LYS B C 1
ATOM 6833 O O . LYS B 1 283 ? 12.125 -32.469 3.078 1 90.06 283 LYS B O 1
ATOM 6838 N N . ASP B 1 284 ? 11.289 -34 1.649 1 91.38 284 ASP B N 1
ATOM 6839 C CA . ASP B 1 284 ? 11.414 -33.156 0.483 1 91.38 284 ASP B CA 1
ATOM 6840 C C . ASP B 1 284 ? 10.516 -31.922 0.616 1 91.38 284 ASP B C 1
ATOM 6842 O O . ASP B 1 284 ? 10.938 -30.797 0.308 1 91.38 284 ASP B O 1
ATOM 6846 N N . PHE B 1 285 ? 9.391 -32.125 1.131 1 91.31 285 PHE B N 1
ATOM 6847 C CA . PHE B 1 285 ? 8.445 -31.016 1.27 1 91.31 285 PHE B CA 1
ATOM 6848 C C . PHE B 1 285 ? 8.914 -30.031 2.332 1 91.31 285 PHE B C 1
ATOM 6850 O O . PHE B 1 285 ? 8.742 -28.828 2.18 1 91.31 285 PHE B O 1
ATOM 6857 N N . ILE B 1 286 ? 9.43 -30.516 3.367 1 92.25 286 ILE B N 1
ATOM 6858 C CA . ILE B 1 286 ? 9.969 -29.641 4.41 1 92.25 286 ILE B CA 1
ATOM 6859 C C . ILE B 1 286 ? 11.125 -28.812 3.85 1 92.25 286 ILE B C 1
ATOM 6861 O O . ILE B 1 286 ? 11.203 -27.609 4.09 1 92.25 286 ILE B O 1
ATOM 6865 N N . GLU B 1 287 ? 11.914 -29.516 3.09 1 93.75 287 GLU B N 1
ATOM 6866 C CA . GLU B 1 287 ? 13.023 -28.828 2.455 1 93.75 287 GLU B CA 1
ATOM 6867 C C . GLU B 1 287 ? 12.531 -27.781 1.465 1 93.75 287 GLU B C 1
ATOM 6869 O O . GLU B 1 287 ? 13.062 -26.672 1.416 1 93.75 287 GLU B O 1
ATOM 6874 N N . LEU B 1 288 ? 11.586 -28.188 0.726 1 94.38 288 LEU B N 1
ATOM 6875 C CA . LEU B 1 288 ? 11.008 -27.266 -0.244 1 94.38 288 LEU B CA 1
ATOM 6876 C C . LEU B 1 288 ? 10.383 -26.062 0.457 1 94.38 288 LEU B C 1
ATOM 6878 O O . LEU B 1 288 ? 10.562 -24.922 0.024 1 94.38 288 LEU B O 1
ATOM 6882 N N . SER B 1 289 ? 9.68 -26.281 1.489 1 94.44 289 SER B N 1
ATOM 6883 C CA . SER B 1 289 ? 9.039 -25.219 2.252 1 94.44 289 SER B CA 1
ATOM 6884 C C . SER B 1 289 ? 10.07 -24.25 2.828 1 94.44 289 SER B C 1
ATOM 6886 O O . SER B 1 289 ? 9.883 -23.031 2.781 1 94.44 289 SER B O 1
ATOM 6888 N N . ARG B 1 290 ? 11.094 -24.75 3.379 1 93.19 290 ARG B N 1
ATOM 6889 C CA . ARG B 1 290 ? 12.164 -23.922 3.916 1 93.19 290 ARG B CA 1
ATOM 6890 C C . ARG B 1 290 ? 12.82 -23.094 2.816 1 93.19 290 ARG B C 1
ATOM 6892 O O . ARG B 1 290 ? 13.039 -21.891 2.986 1 93.19 290 ARG B O 1
ATOM 6899 N N . PHE B 1 291 ? 13.148 -23.812 1.76 1 95.38 291 PHE B N 1
ATOM 6900 C CA . PHE B 1 291 ? 13.758 -23.141 0.624 1 95.38 291 PHE B CA 1
ATOM 6901 C C . PHE B 1 291 ? 12.883 -21.984 0.147 1 95.38 291 PHE B C 1
ATOM 6903 O O . PHE B 1 291 ? 13.375 -20.875 -0.108 1 95.38 291 PHE B O 1
ATOM 6910 N N . CYS B 1 292 ? 11.562 -22.219 0.013 1 96.5 292 CYS B N 1
ATOM 6911 C CA . CYS B 1 292 ? 10.617 -21.203 -0.399 1 96.5 292 CYS B CA 1
ATOM 6912 C C . CYS B 1 292 ? 10.578 -20.047 0.605 1 96.5 292 CYS B C 1
ATOM 6914 O O . CYS B 1 292 ? 10.625 -18.891 0.22 1 96.5 292 CYS B O 1
ATOM 6916 N N . SER B 1 293 ? 10.57 -20.328 1.845 1 94.12 293 SER B N 1
ATOM 6917 C CA . SER B 1 293 ? 10.531 -19.312 2.889 1 94.12 293 SER B CA 1
ATOM 6918 C C . SER B 1 293 ? 11.773 -18.438 2.85 1 94.12 293 SER B C 1
ATOM 6920 O O . SER B 1 293 ? 11.688 -17.219 3.035 1 94.12 293 SER B O 1
ATOM 6922 N N . GLU B 1 294 ? 12.828 -19.062 2.584 1 92.94 294 GLU B N 1
ATOM 6923 C CA . GLU B 1 294 ? 14.086 -18.312 2.492 1 92.94 294 GLU B CA 1
ATOM 6924 C C . GLU B 1 294 ? 14.07 -17.344 1.319 1 92.94 294 GLU B C 1
ATOM 6926 O O . GLU B 1 294 ? 14.742 -16.312 1.355 1 92.94 294 GLU B O 1
ATOM 6931 N N . HIS B 1 295 ? 13.32 -17.672 0.328 1 95.81 295 HIS B N 1
ATOM 6932 C CA . HIS B 1 295 ? 13.234 -16.828 -0.857 1 95.81 295 HIS B CA 1
ATOM 6933 C C . HIS B 1 295 ? 11.953 -16 -0.853 1 95.81 295 HIS B C 1
ATOM 6935 O O . HIS B 1 295 ? 11.539 -15.484 -1.893 1 95.81 295 HIS B O 1
ATOM 6941 N N . PHE B 1 296 ? 11.312 -15.938 0.292 1 94.94 296 PHE B N 1
ATOM 6942 C CA . PHE B 1 296 ? 10.141 -15.109 0.55 1 94.94 296 PHE B CA 1
ATOM 6943 C C . PHE B 1 296 ? 8.969 -15.539 -0.322 1 94.94 296 PHE B C 1
ATOM 6945 O O . PHE B 1 296 ? 8.242 -14.703 -0.859 1 94.94 296 PHE B O 1
ATOM 6952 N N . ILE B 1 297 ? 8.867 -16.859 -0.533 1 97 297 ILE B N 1
ATOM 6953 C CA . ILE B 1 297 ? 7.746 -17.484 -1.226 1 97 297 ILE B CA 1
ATOM 6954 C C . ILE B 1 297 ? 6.953 -18.359 -0.248 1 97 297 ILE B C 1
ATOM 6956 O O . ILE B 1 297 ? 7.535 -19.125 0.525 1 97 297 ILE B O 1
ATOM 6960 N N . SER B 1 298 ? 5.664 -18.125 -0.277 1 95.62 298 SER B N 1
ATOM 6961 C CA . SER B 1 298 ? 4.797 -18.984 0.521 1 95.62 298 SER B CA 1
ATOM 6962 C C . SER B 1 298 ? 4.301 -20.188 -0.289 1 95.62 298 SER B C 1
ATOM 6964 O O . SER B 1 298 ? 3.881 -20.031 -1.437 1 95.62 298 SER B O 1
ATOM 6966 N N . LEU B 1 299 ? 4.441 -21.312 0.295 1 96.19 299 LEU B N 1
ATOM 6967 C CA . LEU B 1 299 ? 3.975 -22.547 -0.336 1 96.19 299 LEU B CA 1
ATOM 6968 C C . LEU B 1 299 ? 2.531 -22.844 0.054 1 96.19 299 LEU B C 1
ATOM 6970 O O . LEU B 1 299 ? 2.232 -23.047 1.231 1 96.19 299 LEU B O 1
ATOM 6974 N N . VAL B 1 300 ? 1.618 -22.844 -0.941 1 96.19 300 VAL B N 1
ATOM 6975 C CA . VAL B 1 300 ? 0.188 -23.016 -0.705 1 96.19 300 VAL B CA 1
ATOM 6976 C C . VAL B 1 300 ? -0.272 -24.359 -1.267 1 96.19 300 VAL B C 1
ATOM 6978 O O . VAL B 1 300 ? -0.143 -24.625 -2.467 1 96.19 300 VAL B O 1
ATOM 6981 N N . PRO B 1 301 ? -0.812 -25.203 -0.437 1 95.25 301 PRO B N 1
ATOM 6982 C CA . PRO B 1 301 ? -1.359 -26.453 -0.975 1 95.25 301 PRO B CA 1
ATOM 6983 C C . PRO B 1 301 ? -2.672 -26.234 -1.727 1 95.25 301 PRO B C 1
ATOM 6985 O O . PRO B 1 301 ? -3.514 -25.453 -1.298 1 95.25 301 PRO B O 1
ATOM 6988 N N . ALA B 1 302 ? -2.779 -26.844 -2.82 1 95 302 ALA B N 1
ATOM 6989 C CA . ALA B 1 302 ? -4.008 -26.906 -3.605 1 95 302 ALA B CA 1
ATOM 6990 C C . ALA B 1 302 ? -4.484 -28.344 -3.766 1 95 302 ALA B C 1
ATOM 6992 O O . ALA B 1 302 ? -3.812 -29.156 -4.398 1 95 302 ALA B O 1
ATOM 6993 N N . ILE B 1 303 ? -5.641 -28.609 -3.217 1 91.44 303 ILE B N 1
ATOM 6994 C CA . ILE B 1 303 ? -6.113 -29.984 -3.17 1 91.44 303 ILE B CA 1
ATOM 6995 C C . ILE B 1 303 ? -7.383 -30.125 -4.012 1 91.44 303 ILE B C 1
ATOM 6997 O O . ILE B 1 303 ? -8.25 -29.25 -3.986 1 91.44 303 ILE B O 1
ATOM 7001 N N . ASP B 1 304 ? -7.457 -31.219 -4.711 1 90.31 304 ASP B N 1
ATOM 7002 C CA . ASP B 1 304 ? -8.617 -31.531 -5.535 1 90.31 304 ASP B CA 1
ATOM 7003 C C . ASP B 1 304 ? -8.914 -33.031 -5.527 1 90.31 304 ASP B C 1
ATOM 7005 O O . ASP B 1 304 ? -8.18 -33.812 -4.914 1 90.31 304 ASP B O 1
ATOM 7009 N N . VAL B 1 305 ? -10.078 -33.375 -6.027 1 86.88 305 VAL B N 1
ATOM 7010 C CA . VAL B 1 305 ? -10.492 -34.75 -6.164 1 86.88 305 VAL B CA 1
ATOM 7011 C C . VAL B 1 305 ? -10.844 -35.062 -7.621 1 86.88 305 VAL B C 1
ATOM 7013 O O . VAL B 1 305 ? -10.891 -34.156 -8.445 1 86.88 305 VAL B O 1
ATOM 7016 N N . CYS B 1 306 ? -10.992 -36.344 -7.879 1 81 306 CYS B N 1
ATOM 7017 C CA . CYS B 1 306 ? -11.367 -36.75 -9.234 1 81 306 CYS B CA 1
ATOM 7018 C C . CYS B 1 306 ? -12.812 -36.344 -9.523 1 81 306 CYS B C 1
ATOM 7020 O O . CYS B 1 306 ? -13.625 -36.219 -8.609 1 81 306 CYS B O 1
ATOM 7022 N N . ALA B 1 307 ? -13.148 -36 -10.758 1 73.25 307 ALA B N 1
ATOM 7023 C CA . ALA B 1 307 ? -14.445 -35.469 -11.188 1 73.25 307 ALA B CA 1
ATOM 7024 C C . ALA B 1 307 ? -15.578 -36.406 -10.773 1 73.25 307 ALA B C 1
ATOM 7026 O O . ALA B 1 307 ? -16.688 -35.969 -10.484 1 73.25 307 ALA B O 1
ATOM 7027 N N . ASN B 1 308 ? -15.352 -37.688 -10.82 1 66.25 308 ASN B N 1
ATOM 7028 C CA . ASN B 1 308 ? -16.453 -38.625 -10.594 1 66.25 308 ASN B CA 1
ATOM 7029 C C . ASN B 1 308 ? -16.547 -39.031 -9.125 1 66.25 308 ASN B C 1
ATOM 7031 O O . ASN B 1 308 ? -17.328 -39.938 -8.773 1 66.25 308 ASN B O 1
ATOM 7035 N N . GLU B 1 309 ? -15.898 -38.438 -8.328 1 62.91 309 GLU B N 1
ATOM 7036 C CA . GLU B 1 309 ? -15.93 -38.812 -6.926 1 62.91 309 GLU B CA 1
ATOM 7037 C C . GLU B 1 309 ? -17.125 -38.188 -6.207 1 62.91 309 GLU B C 1
ATOM 7039 O O . GLU B 1 309 ? -17.469 -37.031 -6.453 1 62.91 309 GLU B O 1
ATOM 7044 N N . LYS B 1 310 ? -18.047 -39.094 -5.605 1 57.72 310 LYS B N 1
ATOM 7045 C CA . LYS B 1 310 ? -19.219 -38.688 -4.844 1 57.72 310 LYS B CA 1
ATOM 7046 C C . LYS B 1 310 ? -18.828 -38.156 -3.467 1 57.72 310 LYS B C 1
ATOM 7048 O O . LYS B 1 310 ? -17.734 -38.438 -2.977 1 57.72 310 LYS B O 1
ATOM 7053 N N . HIS B 1 311 ? -19.688 -37.25 -2.67 1 56.5 311 HIS B N 1
ATOM 7054 C CA . HIS B 1 311 ? -19.578 -36.438 -1.448 1 56.5 311 HIS B CA 1
ATOM 7055 C C . HIS B 1 311 ? -18.969 -37.281 -0.32 1 56.5 311 HIS B C 1
ATOM 7057 O O . HIS B 1 311 ? -18.062 -36.812 0.384 1 56.5 311 HIS B O 1
ATOM 7063 N N . ILE B 1 312 ? -19.656 -38.344 0.075 1 50.22 312 ILE B N 1
ATOM 7064 C CA . ILE B 1 312 ? -19.453 -39.094 1.317 1 50.22 312 ILE B CA 1
ATOM 7065 C C . ILE B 1 312 ? -18 -39.531 1.415 1 50.22 312 ILE B C 1
ATOM 7067 O O . ILE B 1 312 ? -17.391 -39.438 2.473 1 50.22 312 ILE B O 1
ATOM 7071 N N . ASN B 1 313 ? -17.375 -39.844 0.283 1 59.38 313 ASN B N 1
ATOM 7072 C CA . ASN B 1 313 ? -16.062 -40.469 0.24 1 59.38 313 ASN B CA 1
ATOM 7073 C C . ASN B 1 313 ? -14.938 -39.438 0.217 1 59.38 313 ASN B C 1
ATOM 7075 O O . ASN B 1 313 ? -13.812 -39.719 0.644 1 59.38 313 ASN B O 1
ATOM 7079 N N . VAL B 1 314 ? -15.336 -38.219 0.155 1 64.31 314 VAL B N 1
ATOM 7080 C CA . VAL B 1 314 ? -14.344 -37.156 -0.064 1 64.31 314 VAL B CA 1
ATOM 7081 C C . VAL B 1 314 ? -13.797 -36.656 1.277 1 64.31 314 VAL B C 1
ATOM 7083 O O . VAL B 1 314 ? -12.594 -36.5 1.434 1 64.31 314 VAL B O 1
ATOM 7086 N N . LYS B 1 315 ? -14.719 -36.562 2.256 1 71.75 315 LYS B N 1
ATOM 7087 C CA . LYS B 1 315 ? -14.273 -36.062 3.549 1 71.75 315 LYS B CA 1
ATOM 7088 C C . LYS B 1 315 ? -13.203 -36.969 4.152 1 71.75 315 LYS B C 1
ATOM 7090 O O . LYS B 1 315 ? -12.156 -36.469 4.602 1 71.75 315 LYS B O 1
ATOM 7095 N N . ASP B 1 316 ? -13.445 -38.219 4.051 1 71.44 316 ASP B N 1
ATOM 7096 C CA . ASP B 1 316 ? -12.523 -39.188 4.68 1 71.44 316 ASP B CA 1
ATOM 7097 C C . ASP B 1 316 ? -11.211 -39.281 3.902 1 71.44 316 ASP B C 1
ATOM 7099 O O . ASP B 1 316 ? -10.141 -39.406 4.496 1 71.44 316 ASP B O 1
ATOM 7103 N N . SER B 1 317 ? -11.289 -39.031 2.668 1 74 317 SER B N 1
ATOM 7104 C CA . SER B 1 317 ? -10.117 -39.25 1.829 1 74 317 SER B CA 1
ATOM 7105 C C . SER B 1 317 ? -9.25 -38 1.771 1 74 317 SER B C 1
ATOM 7107 O O . SER B 1 317 ? -8.039 -38.094 1.569 1 74 317 SER B O 1
ATOM 7109 N N . ILE B 1 318 ? -9.805 -36.906 2.068 1 81.88 318 ILE B N 1
ATOM 7110 C CA . ILE B 1 318 ? -9.062 -35.688 1.741 1 81.88 318 ILE B CA 1
ATOM 7111 C C . ILE B 1 318 ? -8.625 -34.969 3.025 1 81.88 318 ILE B C 1
ATOM 7113 O O . ILE B 1 318 ? -7.668 -34.219 3.021 1 81.88 318 ILE B O 1
ATOM 7117 N N . THR B 1 319 ? -9.242 -35.281 4.113 1 82.5 319 THR B N 1
ATOM 7118 C CA . THR B 1 319 ? -8.984 -34.562 5.359 1 82.5 319 THR B CA 1
ATOM 7119 C C . THR B 1 319 ? -7.543 -34.781 5.812 1 82.5 319 THR B C 1
ATOM 7121 O O . THR B 1 319 ? -6.84 -33.812 6.133 1 82.5 319 THR B O 1
ATOM 7124 N N . GLU B 1 320 ? -7.148 -35.969 5.789 1 80.75 320 GLU B N 1
ATOM 7125 C CA . GLU B 1 320 ? -5.809 -36.281 6.281 1 80.75 320 GLU B CA 1
ATOM 7126 C C . GLU B 1 320 ? -4.738 -35.656 5.391 1 80.75 320 GLU B C 1
ATOM 7128 O O . GLU B 1 320 ? -3.82 -35 5.883 1 80.75 320 GLU B O 1
ATOM 7133 N N . PRO B 1 321 ? -4.883 -35.844 4.098 1 82.75 321 PRO B N 1
ATOM 7134 C CA . PRO B 1 321 ? -3.9 -35.188 3.229 1 82.75 321 PRO B CA 1
ATOM 7135 C C . PRO B 1 321 ? -3.895 -33.688 3.393 1 82.75 321 PRO B C 1
ATOM 7137 O O . PRO B 1 321 ? -2.834 -33.062 3.34 1 82.75 321 PRO B O 1
ATOM 7140 N N . ALA B 1 322 ? -4.988 -33.125 3.553 1 85.38 322 ALA B N 1
ATOM 7141 C CA . ALA B 1 322 ? -5.074 -31.672 3.729 1 85.38 322 ALA B CA 1
ATOM 7142 C C . ALA B 1 322 ? -4.332 -31.234 4.984 1 85.38 322 ALA B C 1
ATOM 7144 O O . ALA B 1 322 ? -3.564 -30.266 4.945 1 85.38 322 ALA B O 1
ATOM 7145 N N . HIS B 1 323 ? -4.504 -31.922 6.031 1 86.19 323 HIS B N 1
ATOM 7146 C CA . HIS B 1 323 ? -3.836 -31.594 7.281 1 86.19 323 HIS B CA 1
ATOM 7147 C C . HIS B 1 323 ? -2.328 -31.797 7.176 1 86.19 323 HIS B C 1
ATOM 7149 O O . HIS B 1 323 ? -1.549 -31 7.711 1 86.19 323 HIS B O 1
ATOM 7155 N N . GLN B 1 324 ? -2.053 -32.844 6.512 1 84.44 324 GLN B N 1
ATOM 7156 C CA . GLN B 1 324 ? -0.631 -33.125 6.328 1 84.44 324 GLN B CA 1
ATOM 7157 C C . GLN B 1 324 ? 0.049 -32.031 5.539 1 84.44 324 GLN B C 1
ATOM 7159 O O . GLN B 1 324 ? 1.096 -31.516 5.945 1 84.44 324 GLN B O 1
ATOM 7164 N N . LEU B 1 325 ? -0.559 -31.641 4.473 1 87.62 325 LEU B N 1
ATOM 7165 C CA . LEU B 1 325 ? 0.03 -30.609 3.627 1 87.62 325 LEU B CA 1
ATOM 7166 C C . LEU B 1 325 ? 0.065 -29.266 4.352 1 87.62 325 LEU B C 1
ATOM 7168 O O . LEU B 1 325 ? 1.05 -28.531 4.254 1 87.62 325 LEU B O 1
ATOM 7172 N N . MET B 1 326 ? -0.925 -28.984 5.117 1 87.88 326 MET B N 1
ATOM 7173 C CA . MET B 1 326 ? -0.988 -27.719 5.852 1 87.88 326 MET B CA 1
ATOM 7174 C C . MET B 1 326 ? 0.105 -27.656 6.914 1 87.88 326 MET B C 1
ATOM 7176 O O . MET B 1 326 ? 0.616 -26.578 7.215 1 87.88 326 MET B O 1
ATOM 7180 N N . SER B 1 327 ? 0.428 -28.75 7.398 1 86.56 327 SER B N 1
ATOM 7181 C CA . SER B 1 327 ? 1.477 -28.797 8.414 1 86.56 327 SER B CA 1
ATOM 7182 C C . SER B 1 327 ? 2.859 -28.672 7.785 1 86.56 327 SER B C 1
ATOM 7184 O O . SER B 1 327 ? 3.777 -28.125 8.398 1 86.56 327 SER B O 1
ATOM 7186 N N . LEU B 1 328 ? 2.926 -29.172 6.574 1 86.75 328 LEU B N 1
ATOM 7187 C CA . LEU B 1 328 ? 4.219 -29.172 5.898 1 86.75 328 LEU B CA 1
ATOM 7188 C C . LEU B 1 328 ? 4.473 -27.844 5.207 1 86.75 328 LEU B C 1
ATOM 7190 O O . LEU B 1 328 ? 5.625 -27.438 5.039 1 86.75 328 LEU B O 1
ATOM 7194 N N . PHE B 1 329 ? 3.457 -27.188 4.906 1 87.69 329 PHE B N 1
ATOM 7195 C CA . PHE B 1 329 ? 3.588 -25.984 4.094 1 87.69 329 PHE B CA 1
ATOM 7196 C C . PHE B 1 329 ? 3.557 -24.734 4.965 1 87.69 329 PHE B C 1
ATOM 7198 O O . PHE B 1 329 ? 3.023 -24.766 6.078 1 87.69 329 PHE B O 1
ATOM 7205 N N . SER B 1 330 ? 4.109 -23.672 4.57 1 79.31 330 SER B N 1
ATOM 7206 C CA . SER B 1 330 ? 4.305 -22.438 5.316 1 79.31 330 SER B CA 1
ATOM 7207 C C . SER B 1 330 ? 3.064 -21.547 5.25 1 79.31 330 SER B C 1
ATOM 7209 O O . SER B 1 330 ? 2.928 -20.609 6.031 1 79.31 330 SER B O 1
ATOM 7211 N N . SER B 1 331 ? 2.115 -21.875 4.461 1 82.62 331 SER B N 1
ATOM 7212 C CA . SER B 1 331 ? 0.998 -20.969 4.227 1 82.62 331 SER B CA 1
ATOM 7213 C C . SER B 1 331 ? -0.137 -21.219 5.215 1 82.62 331 SER B C 1
ATOM 7215 O O . SER B 1 331 ? -0.304 -22.344 5.699 1 82.62 331 SER B O 1
ATOM 7217 N N . LYS B 1 332 ? -0.863 -20.234 5.488 1 82.12 332 LYS B N 1
ATOM 7218 C CA . LYS B 1 332 ? -2.076 -20.344 6.293 1 82.12 332 LYS B CA 1
ATOM 7219 C C . LYS B 1 332 ? -3.32 -20.359 5.41 1 82.12 332 LYS B C 1
ATOM 7221 O O . LYS B 1 332 ? -4.438 -20.188 5.898 1 82.12 332 LYS B O 1
ATOM 7226 N N . SER B 1 333 ? -3.061 -20.656 4.184 1 90.81 333 SER B N 1
ATOM 7227 C CA . SER B 1 333 ? -4.148 -20.734 3.211 1 90.81 333 SER B CA 1
ATOM 7228 C C . SER B 1 333 ? -4.113 -22.031 2.432 1 90.81 333 SER B C 1
ATOM 7230 O O . SER B 1 333 ? -3.08 -22.719 2.383 1 90.81 333 SER B O 1
ATOM 7232 N N . ILE B 1 334 ? -5.258 -22.391 1.914 1 93.81 334 ILE B N 1
ATOM 7233 C CA . ILE B 1 334 ? -5.379 -23.594 1.107 1 93.81 334 ILE B CA 1
ATOM 7234 C C . ILE B 1 334 ? -6.27 -23.328 -0.101 1 93.81 334 ILE B C 1
ATOM 7236 O O . ILE B 1 334 ? -7.273 -22.609 0.007 1 93.81 334 ILE B O 1
ATOM 7240 N N . GLN B 1 335 ? -5.844 -23.828 -1.193 1 96.31 335 GLN B N 1
ATOM 7241 C CA . GLN B 1 335 ? -6.672 -23.75 -2.391 1 96.31 335 GLN B CA 1
ATOM 7242 C C . GLN B 1 335 ? -7.438 -25.047 -2.617 1 96.31 335 GLN B C 1
ATOM 7244 O O . GLN B 1 335 ? -6.871 -26.141 -2.502 1 96.31 335 GLN B O 1
ATOM 7249 N N . ILE B 1 336 ? -8.734 -24.859 -2.859 1 94.56 336 ILE B N 1
ATOM 7250 C CA . ILE B 1 336 ? -9.586 -25.984 -3.219 1 94.56 336 ILE B CA 1
ATOM 7251 C C . ILE B 1 336 ? -9.742 -26.062 -4.734 1 94.56 336 ILE B C 1
ATOM 7253 O O . ILE B 1 336 ? -10.188 -25.094 -5.363 1 94.56 336 ILE B O 1
ATOM 7257 N N . GLY B 1 337 ? -9.352 -27.188 -5.297 1 92.94 337 GLY B N 1
ATOM 7258 C CA . GLY B 1 337 ? -9.406 -27.359 -6.738 1 92.94 337 GLY B CA 1
ATOM 7259 C C . GLY B 1 337 ? -10.82 -27.297 -7.297 1 92.94 337 GLY B C 1
ATOM 7260 O O . GLY B 1 337 ? -11.789 -27.25 -6.539 1 92.94 337 GLY B O 1
ATOM 7261 N N . PRO B 1 338 ? -10.961 -27.281 -8.594 1 91.75 338 PRO B N 1
ATOM 7262 C CA . PRO B 1 338 ? -12.25 -27.078 -9.25 1 91.75 338 PRO B CA 1
ATOM 7263 C C . PRO B 1 338 ? -13.273 -28.156 -8.906 1 91.75 338 PRO B C 1
ATOM 7265 O O . PRO B 1 338 ? -14.438 -27.859 -8.664 1 91.75 338 PRO B O 1
ATOM 7268 N N . ASN B 1 339 ? -12.914 -29.438 -8.914 1 90.38 339 ASN B N 1
ATOM 7269 C CA . ASN B 1 339 ? -13.859 -30.516 -8.641 1 90.38 339 ASN B CA 1
ATOM 7270 C C . ASN B 1 339 ? -14.32 -30.516 -7.188 1 90.38 339 ASN B C 1
ATOM 7272 O O . ASN B 1 339 ? -15.508 -30.672 -6.91 1 90.38 339 ASN B O 1
ATOM 7276 N N . LEU B 1 340 ? -13.375 -30.359 -6.336 1 91 340 LEU B N 1
ATOM 7277 C CA . LEU B 1 340 ? -13.727 -30.312 -4.922 1 91 340 LEU B CA 1
ATOM 7278 C C . LEU B 1 340 ? -14.539 -29.047 -4.605 1 91 340 LEU B C 1
ATOM 7280 O O . LEU B 1 340 ? -15.438 -29.078 -3.764 1 91 340 LEU B O 1
ATOM 7284 N N . SER B 1 341 ? -14.227 -27.922 -5.223 1 92.94 341 SER B N 1
ATOM 7285 C CA . SER B 1 341 ? -15 -26.703 -5.047 1 92.94 341 SER B CA 1
ATOM 7286 C C . SER B 1 341 ? -16.453 -26.906 -5.445 1 92.94 341 SER B C 1
ATOM 7288 O O . SER B 1 341 ? -17.375 -26.406 -4.789 1 92.94 341 SER B O 1
ATOM 7290 N N . LYS B 1 342 ? -16.641 -27.641 -6.52 1 90.56 342 LYS B N 1
ATOM 7291 C CA . LYS B 1 342 ? -18 -27.953 -6.969 1 90.56 342 LYS B CA 1
ATOM 7292 C C . LYS B 1 342 ? -18.781 -28.703 -5.891 1 90.56 342 LYS B C 1
ATOM 7294 O O . LYS B 1 342 ? -19.938 -28.359 -5.609 1 90.56 342 LYS B O 1
ATOM 7299 N N . ILE B 1 343 ? -18.141 -29.625 -5.301 1 88.5 343 ILE B N 1
ATOM 7300 C CA . ILE B 1 343 ? -18.766 -30.422 -4.262 1 88.5 343 ILE B CA 1
ATOM 7301 C C . ILE B 1 343 ? -19.078 -29.547 -3.047 1 88.5 343 ILE B C 1
ATOM 7303 O O . ILE B 1 343 ? -20.188 -29.578 -2.521 1 88.5 343 ILE B O 1
ATOM 7307 N N . ILE B 1 344 ? -18.125 -28.766 -2.621 1 89.31 344 ILE B N 1
ATOM 7308 C CA . ILE B 1 344 ? -18.266 -27.922 -1.432 1 89.31 344 ILE B CA 1
ATOM 7309 C C . ILE B 1 344 ? -19.359 -26.875 -1.658 1 89.31 344 ILE B C 1
ATOM 7311 O O . ILE B 1 344 ? -20.203 -26.656 -0.787 1 89.31 344 ILE B O 1
ATOM 7315 N N . LEU B 1 345 ? -19.391 -26.281 -2.805 1 88.56 345 LEU B N 1
ATOM 7316 C CA . LEU B 1 345 ? -20.359 -25.234 -3.104 1 88.56 345 LEU B CA 1
ATOM 7317 C C . LEU B 1 345 ? -21.766 -25.828 -3.195 1 88.56 345 LEU B C 1
ATOM 7319 O O . LEU B 1 345 ? -22.734 -25.188 -2.781 1 88.56 345 LEU B O 1
ATOM 7323 N N . GLN B 1 346 ? -21.844 -27.016 -3.762 1 86.31 346 GLN B N 1
ATOM 7324 C CA . GLN B 1 346 ? -23.141 -27.672 -3.812 1 86.31 346 GLN B CA 1
ATOM 7325 C C . GLN B 1 346 ? -23.672 -27.953 -2.408 1 86.31 346 GLN B C 1
ATOM 7327 O O . GLN B 1 346 ? -24.844 -27.719 -2.119 1 86.31 346 GLN B O 1
ATOM 7332 N N . GLU B 1 347 ? -22.797 -28.438 -1.591 1 85.31 347 GLU B N 1
ATOM 7333 C CA . GLU B 1 347 ? -23.188 -28.719 -0.214 1 85.31 347 GLU B CA 1
ATOM 7334 C C . GLU B 1 347 ? -23.531 -27.438 0.541 1 85.31 347 GLU B C 1
ATOM 7336 O O . GLU B 1 347 ? -24.469 -27.406 1.34 1 85.31 347 GLU B O 1
ATOM 7341 N N . PHE B 1 348 ? -22.797 -26.484 0.317 1 85.94 348 PHE B N 1
ATOM 7342 C CA . PHE B 1 348 ? -23 -25.172 0.906 1 85.94 348 PHE B CA 1
ATOM 7343 C C . PHE B 1 348 ? -24.359 -24.609 0.516 1 85.94 348 PHE B C 1
ATOM 7345 O O . PHE B 1 348 ? -25.109 -24.141 1.372 1 85.94 348 PHE B O 1
ATOM 7352 N N . LEU B 1 349 ? -24.656 -24.688 -0.657 1 83.31 349 LEU B N 1
ATOM 7353 C CA . LEU B 1 349 ? -25.922 -24.125 -1.146 1 83.31 349 LEU B CA 1
ATOM 7354 C C . LEU B 1 349 ? -27.109 -24.938 -0.665 1 83.31 349 LEU B C 1
ATOM 7356 O O . LEU B 1 349 ? -28.172 -24.391 -0.384 1 83.31 349 LEU B O 1
ATOM 7360 N N . SER B 1 350 ? -26.859 -26.203 -0.578 1 83.38 350 SER B N 1
ATOM 7361 C CA . SER B 1 350 ? -27.938 -27.078 -0.115 1 83.38 350 SER B CA 1
ATOM 7362 C C . SER B 1 350 ? -28.172 -26.922 1.383 1 83.38 350 SER B C 1
ATOM 7364 O O . SER B 1 350 ? -29.328 -26.891 1.833 1 83.38 350 SER B O 1
ATOM 7366 N N . SER B 1 351 ? -27.141 -26.75 2.135 1 82 351 SER B N 1
ATOM 7367 C CA . SER B 1 351 ? -27.266 -26.688 3.586 1 82 351 SER B CA 1
ATOM 7368 C C . SER B 1 351 ? -27.391 -25.234 4.059 1 82 351 SER B C 1
ATOM 7370 O O . SER B 1 351 ? -27.781 -24.984 5.203 1 82 351 SER B O 1
ATOM 7372 N N . LYS B 1 352 ? -27.031 -24.297 3.207 1 78.25 352 LYS B N 1
ATOM 7373 C CA . LYS B 1 352 ? -26.984 -22.891 3.547 1 78.25 352 LYS B CA 1
ATOM 7374 C C . LYS B 1 352 ? -26.125 -22.641 4.785 1 78.25 352 LYS B C 1
ATOM 7376 O O . LYS B 1 352 ? -26.484 -21.812 5.637 1 78.25 352 LYS B O 1
ATOM 7381 N N . ASN B 1 353 ? -25.203 -23.562 4.949 1 78.56 353 ASN B N 1
ATOM 7382 C CA . ASN B 1 353 ? -24.234 -23.469 6.035 1 78.56 353 ASN B CA 1
ATOM 7383 C C . ASN B 1 353 ? -22.812 -23.266 5.508 1 78.56 353 ASN B C 1
ATOM 7385 O O . ASN B 1 353 ? -22.219 -24.188 4.949 1 78.56 353 ASN B O 1
ATOM 7389 N N . SER B 1 354 ? -22.297 -22.141 5.746 1 78 354 SER B N 1
ATOM 7390 C CA . SER B 1 354 ? -21 -21.781 5.188 1 78 354 SER B CA 1
ATOM 7391 C C . SER B 1 354 ? -19.875 -22.484 5.926 1 78 354 SER B C 1
ATOM 7393 O O . SER B 1 354 ? -18.75 -22.562 5.422 1 78 354 SER B O 1
ATOM 7395 N N . LYS B 1 355 ? -20.141 -23.109 7.094 1 78.88 355 LYS B N 1
ATOM 7396 C CA . LYS B 1 355 ? -19.094 -23.812 7.863 1 78.88 355 LYS B CA 1
ATOM 7397 C C . LYS B 1 355 ? -18.609 -25.047 7.125 1 78.88 355 LYS B C 1
ATOM 7399 O O . LYS B 1 355 ? -17.531 -25.562 7.422 1 78.88 355 LYS B O 1
ATOM 7404 N N . ILE B 1 356 ? -19.406 -25.422 6.223 1 83.56 356 ILE B N 1
ATOM 7405 C CA . ILE B 1 356 ? -19.109 -26.656 5.512 1 83.56 356 ILE B CA 1
ATOM 7406 C C . ILE B 1 356 ? -17.797 -26.516 4.758 1 83.56 356 ILE B C 1
ATOM 7408 O O . ILE B 1 356 ? -17.078 -27.5 4.555 1 83.56 356 ILE B O 1
ATOM 7412 N N . ILE B 1 357 ? -17.484 -25.344 4.422 1 84.69 357 ILE B N 1
ATOM 7413 C CA . ILE B 1 357 ? -16.266 -25.078 3.656 1 84.69 357 ILE B CA 1
ATOM 7414 C C . ILE B 1 357 ? -15.047 -25.531 4.457 1 84.69 357 ILE B C 1
ATOM 7416 O O . ILE B 1 357 ? -14.141 -26.172 3.918 1 84.69 357 ILE B O 1
ATOM 7420 N N . TRP B 1 358 ? -15.016 -25.297 5.73 1 86 358 TRP B N 1
ATOM 7421 C CA . TRP B 1 358 ? -13.906 -25.656 6.602 1 86 358 TRP B CA 1
ATOM 7422 C C . TRP B 1 358 ? -14.125 -27.047 7.215 1 86 358 TRP B C 1
ATOM 7424 O O . TRP B 1 358 ? -13.18 -27.812 7.391 1 86 358 TRP B O 1
ATOM 7434 N N . ASP B 1 359 ? -15.406 -27.375 7.422 1 84.94 359 ASP B N 1
ATOM 7435 C CA . ASP B 1 359 ? -15.734 -28.641 8.078 1 84.94 359 ASP B CA 1
ATOM 7436 C C . ASP B 1 359 ? -15.375 -29.828 7.195 1 84.94 359 ASP B C 1
ATOM 7438 O O . ASP B 1 359 ? -14.992 -30.891 7.699 1 84.94 359 ASP B O 1
ATOM 7442 N N . MET B 1 360 ? -15.539 -29.609 5.977 1 83.69 360 MET B N 1
ATOM 7443 C CA . MET B 1 360 ? -15.242 -30.703 5.055 1 83.69 360 MET B CA 1
ATOM 7444 C C . MET B 1 360 ? -13.781 -31.141 5.172 1 83.69 360 MET B C 1
ATOM 7446 O O . MET B 1 360 ? -13.461 -32.312 4.992 1 83.69 360 MET B O 1
ATOM 7450 N N . LEU B 1 361 ? -12.953 -30.156 5.449 1 84.88 361 LEU B N 1
ATOM 7451 C CA . LEU B 1 361 ? -11.531 -30.469 5.555 1 84.88 361 LEU B CA 1
ATOM 7452 C C . LEU B 1 361 ? -11.062 -30.375 7.004 1 84.88 361 LEU B C 1
ATOM 7454 O O . LEU B 1 361 ? -9.875 -30.531 7.289 1 84.88 361 LEU B O 1
ATOM 7458 N N . LEU B 1 362 ? -11.977 -30.125 7.941 1 83.12 362 LEU B N 1
ATOM 7459 C CA . LEU B 1 362 ? -11.711 -29.984 9.367 1 83.12 362 LEU B CA 1
ATOM 7460 C C . LEU B 1 362 ? -10.625 -28.938 9.617 1 83.12 362 LEU B C 1
ATOM 7462 O O . LEU B 1 362 ? -9.68 -29.188 10.367 1 83.12 362 LEU B O 1
ATOM 7466 N N . LEU B 1 363 ? -10.711 -27.906 8.859 1 84.81 363 LEU B N 1
ATOM 7467 C CA . LEU B 1 363 ? -9.773 -26.797 9.023 1 84.81 363 LEU B CA 1
ATOM 7468 C C . LEU B 1 363 ? -10.359 -25.719 9.945 1 84.81 363 LEU B C 1
ATOM 7470 O O . LEU B 1 363 ? -11.578 -25.594 10.047 1 84.81 363 LEU B O 1
ATOM 7474 N N . PRO B 1 364 ? -9.453 -25.078 10.641 1 79 364 PRO B N 1
ATOM 7475 C CA . PRO B 1 364 ? -9.953 -23.938 11.43 1 79 364 PRO B CA 1
ATOM 7476 C C . PRO B 1 364 ? -10.547 -22.828 10.555 1 79 364 PRO B C 1
ATOM 7478 O O . PRO B 1 364 ? -10.102 -22.641 9.422 1 79 364 PRO B O 1
ATOM 7481 N N . THR B 1 365 ? -11.445 -22.141 11.07 1 75.62 365 THR B N 1
ATOM 7482 C CA . THR B 1 365 ? -12.141 -21.094 10.328 1 75.62 365 THR B CA 1
ATOM 7483 C C . THR B 1 365 ? -11.211 -19.922 10.055 1 75.62 365 THR B C 1
ATOM 7485 O O . THR B 1 365 ? -11.516 -19.062 9.211 1 75.62 365 THR B O 1
ATOM 7488 N N . SER B 1 366 ? -10.047 -19.922 10.664 1 75.31 366 SER B N 1
ATOM 7489 C CA . SER B 1 366 ? -9.078 -18.859 10.438 1 75.31 366 SER B CA 1
ATOM 7490 C C . SER B 1 366 ? -8.289 -19.094 9.156 1 75.31 366 SER B C 1
ATOM 7492 O O . SER B 1 366 ? -7.609 -18.188 8.664 1 75.31 366 SER B O 1
ATOM 7494 N N . THR B 1 367 ? -8.461 -20.266 8.594 1 83.25 367 THR B N 1
ATOM 7495 C CA . THR B 1 367 ? -7.75 -20.594 7.363 1 83.25 367 THR B CA 1
ATOM 7496 C C . THR B 1 367 ? -8.398 -19.891 6.172 1 83.25 367 THR B C 1
ATOM 7498 O O . THR B 1 367 ? -9.617 -19.922 6.008 1 83.25 367 THR B O 1
ATOM 7501 N N . VAL B 1 368 ? -7.594 -19.203 5.457 1 86.19 368 VAL B N 1
ATOM 7502 C CA . VAL B 1 368 ? -8.094 -18.594 4.234 1 86.19 368 VAL B CA 1
ATOM 7503 C C . VAL B 1 368 ? -8.25 -19.656 3.148 1 86.19 368 VAL B C 1
ATOM 7505 O O . VAL B 1 368 ? -7.309 -20.406 2.865 1 86.19 368 VAL B O 1
ATOM 7508 N N . VAL B 1 369 ? -9.414 -19.703 2.592 1 91.12 369 VAL B N 1
ATOM 7509 C CA . VAL B 1 369 ? -9.695 -20.75 1.613 1 91.12 369 VAL B CA 1
ATOM 7510 C C . VAL B 1 369 ? -9.93 -20.125 0.24 1 91.12 369 VAL B C 1
ATOM 7512 O O . VAL B 1 369 ? -10.695 -19.172 0.111 1 91.12 369 VAL B O 1
ATOM 7515 N N . PHE B 1 370 ? -9.219 -20.656 -0.727 1 95.56 370 PHE B N 1
ATOM 7516 C CA . PHE B 1 370 ? -9.453 -20.312 -2.121 1 95.56 370 PHE B CA 1
ATOM 7517 C C . PHE B 1 370 ? -10.422 -21.281 -2.771 1 95.56 370 PHE B C 1
ATOM 7519 O O . PHE B 1 370 ? -10.195 -22.5 -2.74 1 95.56 370 PHE B O 1
ATOM 7526 N N . LEU B 1 371 ? -11.516 -20.766 -3.311 1 95.31 371 LEU B N 1
ATOM 7527 C CA . LEU B 1 371 ? -12.5 -21.578 -4.016 1 95.31 371 LEU B CA 1
ATOM 7528 C C . LEU B 1 371 ? -12.562 -21.203 -5.492 1 95.31 371 LEU B C 1
ATOM 7530 O O . LEU B 1 371 ? -12.352 -20.031 -5.848 1 95.31 371 LEU B O 1
ATOM 7534 N N . CYS B 1 372 ? -12.859 -22.203 -6.285 1 95.06 372 CYS B N 1
ATOM 7535 C CA . CYS B 1 372 ? -12.984 -21.938 -7.715 1 95.06 372 CYS B CA 1
ATOM 7536 C C . CYS B 1 372 ? -14.359 -21.359 -8.047 1 95.06 372 CYS B C 1
ATOM 7538 O O . CYS B 1 372 ? -15.375 -22.047 -7.895 1 95.06 372 CYS B O 1
ATOM 7540 N N . TYR B 1 373 ? -14.414 -20.188 -8.523 1 92 373 TYR B N 1
ATOM 7541 C CA . TYR B 1 373 ? -15.641 -19.484 -8.867 1 92 373 TYR B CA 1
ATOM 7542 C C . TYR B 1 373 ? -16.375 -20.188 -10 1 92 373 TYR B C 1
ATOM 7544 O O . TYR B 1 373 ? -17.594 -20.312 -9.969 1 92 373 TYR B O 1
ATOM 7552 N N . ASN B 1 374 ? -15.617 -20.641 -10.953 1 87.94 374 ASN B N 1
ATOM 7553 C CA . ASN B 1 374 ? -16.172 -21.234 -12.172 1 87.94 374 ASN B CA 1
ATOM 7554 C C . ASN B 1 374 ? -16.875 -22.562 -11.875 1 87.94 374 ASN B C 1
ATOM 7556 O O . ASN B 1 374 ? -17.594 -23.094 -12.727 1 87.94 374 ASN B O 1
ATOM 7560 N N . SER B 1 375 ? -16.719 -23.031 -10.742 1 79.06 375 SER B N 1
ATOM 7561 C CA . SER B 1 375 ? -17.266 -24.344 -10.398 1 79.06 375 SER B CA 1
ATOM 7562 C C . SER B 1 375 ? -18.719 -24.234 -9.984 1 79.06 375 SER B C 1
ATOM 7564 O O . SER B 1 375 ? -19.406 -25.25 -9.836 1 79.06 375 SER B O 1
ATOM 7566 N N . ASN B 1 376 ? -19.141 -22.984 -9.844 1 73.19 376 ASN B N 1
ATOM 7567 C CA . ASN B 1 376 ? -20.531 -22.797 -9.469 1 73.19 376 ASN B CA 1
ATOM 7568 C C . ASN B 1 376 ? -21.469 -22.969 -10.664 1 73.19 376 ASN B C 1
ATOM 7570 O O . ASN B 1 376 ? -21.281 -22.312 -11.695 1 73.19 376 ASN B O 1
ATOM 7574 N N . ILE B 1 377 ? -22.359 -23.875 -10.453 1 66.94 377 ILE B N 1
ATOM 7575 C CA . ILE B 1 377 ? -23.234 -24.234 -11.562 1 66.94 377 ILE B CA 1
ATOM 7576 C C . ILE B 1 377 ? -24.562 -23.5 -11.43 1 66.94 377 ILE B C 1
ATOM 7578 O O . ILE B 1 377 ? -25.375 -23.484 -12.367 1 66.94 377 ILE B O 1
ATOM 7582 N N . GLN B 1 378 ? -24.688 -22.75 -10.3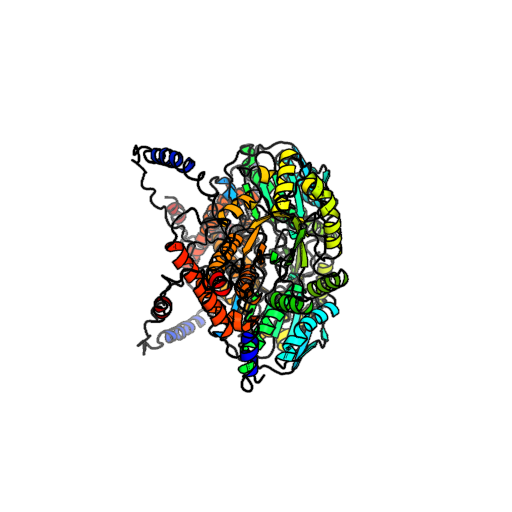67 1 66.19 378 GLN B N 1
ATOM 7583 C CA . GLN B 1 378 ? -26 -22.125 -10.148 1 66.19 378 GLN B CA 1
ATOM 7584 C C . GLN B 1 378 ? -26.078 -20.781 -10.867 1 66.19 378 GLN B C 1
ATOM 7586 O O . GLN B 1 378 ? -25.094 -20.031 -10.922 1 66.19 378 GLN B O 1
ATOM 7591 N N . PRO B 1 379 ? -27.234 -20.734 -11.391 1 66.5 379 PRO B N 1
ATOM 7592 C CA . PRO B 1 379 ? -27.438 -19.438 -12.023 1 66.5 379 PRO B CA 1
ATOM 7593 C C . PRO B 1 379 ? -27.562 -18.297 -11.008 1 66.5 379 PRO B C 1
ATOM 7595 O O . PRO B 1 379 ? -28.016 -18.516 -9.883 1 66.5 379 PRO B O 1
ATOM 7598 N N . GLY B 1 380 ? -27.094 -17.219 -11.297 1 72.69 380 GLY B N 1
ATOM 7599 C CA . GLY B 1 380 ? -27.234 -16.047 -10.453 1 72.69 380 GLY B CA 1
ATOM 7600 C C . GLY B 1 380 ? -26.047 -15.852 -9.516 1 72.69 380 GLY B C 1
ATOM 7601 O O . GLY B 1 380 ? -25.172 -16.703 -9.43 1 72.69 380 GLY B O 1
ATOM 7602 N N . ASN B 1 381 ? -25.984 -14.758 -8.938 1 76.69 381 ASN B N 1
ATOM 7603 C CA . ASN B 1 381 ? -24.844 -14.383 -8.109 1 76.69 381 ASN B CA 1
ATOM 7604 C C . ASN B 1 381 ? -25.25 -14.188 -6.652 1 76.69 381 ASN B C 1
ATOM 7606 O O . ASN B 1 381 ? -24.484 -13.648 -5.852 1 76.69 381 ASN B O 1
ATOM 7610 N N . ASP B 1 382 ? -26.422 -14.773 -6.285 1 77.75 382 ASP B N 1
ATOM 7611 C CA . ASP B 1 382 ? -26.922 -14.555 -4.934 1 77.75 382 ASP B CA 1
ATOM 7612 C C . ASP B 1 382 ? -26.125 -15.367 -3.914 1 77.75 382 ASP B C 1
ATOM 7614 O O . ASP B 1 382 ? -26.047 -15 -2.74 1 77.75 382 ASP B O 1
ATOM 7618 N N . TRP B 1 383 ? -25.531 -16.453 -4.457 1 82.44 383 TRP B N 1
ATOM 7619 C CA . TRP B 1 383 ? -24.766 -17.328 -3.559 1 82.44 383 TRP B CA 1
ATOM 7620 C C . TRP B 1 383 ? -23.516 -16.609 -3.059 1 82.44 383 TRP B C 1
ATOM 7622 O O . TRP B 1 383 ? -23 -16.953 -1.993 1 82.44 383 TRP B O 1
ATOM 7632 N N . LEU B 1 384 ? -23.078 -15.648 -3.768 1 84 384 LEU B N 1
ATOM 7633 C CA . LEU B 1 384 ? -21.875 -14.922 -3.404 1 84 384 LEU B CA 1
ATOM 7634 C C . LEU B 1 384 ? -22.078 -14.133 -2.115 1 84 384 LEU B C 1
ATOM 7636 O O . LEU B 1 384 ? -21.141 -14 -1.312 1 84 384 LEU B O 1
ATOM 7640 N N . LYS B 1 385 ? -23.234 -13.75 -1.923 1 74.94 385 LYS B N 1
ATOM 7641 C CA . LYS B 1 385 ? -23.562 -12.938 -0.749 1 74.94 385 LYS B CA 1
ATOM 7642 C C . LYS B 1 385 ? -23.516 -13.781 0.523 1 74.94 385 LYS B C 1
ATOM 7644 O O . LYS B 1 385 ? -23.406 -13.25 1.627 1 74.94 385 LYS B O 1
ATOM 7649 N N . LEU B 1 386 ? -23.609 -15.078 0.305 1 77.19 386 LEU B N 1
ATOM 7650 C CA . LEU B 1 386 ? -23.656 -15.977 1.448 1 77.19 386 LEU B CA 1
ATOM 7651 C C . LEU B 1 386 ? -22.266 -16.453 1.838 1 77.19 386 LEU B C 1
ATOM 7653 O O . LEU B 1 386 ? -22.078 -17.016 2.924 1 77.19 386 LEU B O 1
ATOM 7657 N N . LEU B 1 387 ? -21.328 -16.156 0.991 1 83.19 387 LEU B N 1
ATOM 7658 C CA . LEU B 1 387 ? -19.969 -16.656 1.252 1 83.19 387 LEU B CA 1
ATOM 7659 C C . LEU B 1 387 ? -19.281 -15.805 2.311 1 83.19 387 LEU B C 1
ATOM 7661 O O . LEU B 1 387 ? -19.422 -14.578 2.332 1 83.19 387 LEU B O 1
ATOM 7665 N N . PRO B 1 388 ? -18.547 -16.5 3.129 1 78.81 388 PRO B N 1
ATOM 7666 C CA . PRO B 1 388 ? -17.766 -15.75 4.113 1 78.81 388 PRO B CA 1
ATOM 7667 C C . PRO B 1 388 ? -16.688 -14.875 3.471 1 78.81 388 PRO B C 1
ATOM 7669 O O . PRO B 1 388 ? -16.156 -15.219 2.408 1 78.81 388 PRO B O 1
ATOM 7672 N N . LEU B 1 389 ? -16.297 -13.844 4.152 1 75 389 LEU B N 1
ATOM 7673 C CA . LEU B 1 389 ? -15.383 -12.844 3.594 1 75 389 LEU B CA 1
ATOM 7674 C C . LEU B 1 389 ? -13.945 -13.352 3.609 1 75 389 LEU B C 1
ATOM 7676 O O . LEU B 1 389 ? -13.07 -12.789 2.941 1 75 389 LEU B O 1
ATOM 7680 N N . ASN B 1 390 ? -13.633 -14.43 4.309 1 76.25 390 ASN B N 1
ATOM 7681 C CA . ASN B 1 390 ? -12.281 -14.984 4.332 1 76.25 390 ASN B CA 1
ATOM 7682 C C . ASN B 1 390 ? -12.078 -16 3.217 1 76.25 390 ASN B C 1
ATOM 7684 O O . ASN B 1 390 ? -11.086 -16.734 3.211 1 76.25 390 ASN B O 1
ATOM 7688 N N . CYS B 1 391 ? -12.984 -16 2.35 1 85.69 391 CYS B N 1
ATOM 7689 C CA . CYS B 1 391 ? -12.852 -16.812 1.145 1 85.69 391 CYS B CA 1
ATOM 7690 C C . CYS B 1 391 ? -12.438 -15.961 -0.045 1 85.69 391 CYS B C 1
ATOM 7692 O O . CYS B 1 391 ? -12.883 -14.828 -0.185 1 85.69 391 CYS B O 1
ATOM 7694 N N . ILE B 1 392 ? -11.562 -16.547 -0.73 1 92.38 392 ILE B N 1
ATOM 7695 C CA . ILE B 1 392 ? -11.133 -15.906 -1.971 1 92.38 392 ILE B CA 1
ATOM 7696 C C . ILE B 1 392 ? -11.586 -16.75 -3.164 1 92.38 392 ILE B C 1
ATOM 7698 O O . ILE B 1 392 ? -11.453 -17.969 -3.16 1 92.38 392 ILE B O 1
ATOM 7702 N N . LEU B 1 393 ? -12.211 -16.109 -4.09 1 94.94 393 LEU B N 1
ATOM 7703 C CA . LEU B 1 393 ? -12.688 -16.828 -5.266 1 94.94 393 LEU B CA 1
ATOM 7704 C C . LEU B 1 393 ? -11.695 -16.688 -6.418 1 94.94 393 LEU B C 1
ATOM 7706 O O . LEU B 1 393 ? -11.203 -15.594 -6.699 1 94.94 393 LEU B O 1
ATOM 7710 N N . ILE B 1 394 ? -11.391 -17.844 -6.992 1 97 394 ILE B N 1
ATOM 7711 C CA . ILE B 1 394 ? -10.508 -17.844 -8.148 1 97 394 ILE B CA 1
ATOM 7712 C C . ILE B 1 394 ? -11.336 -17.969 -9.43 1 97 394 ILE B C 1
ATOM 7714 O O . ILE B 1 394 ? -12.086 -18.922 -9.602 1 97 394 ILE B O 1
ATOM 7718 N N . ASP B 1 395 ? -11.227 -17.031 -10.281 1 95.81 395 ASP B N 1
ATOM 7719 C CA . ASP B 1 395 ? -11.828 -17.078 -11.609 1 95.81 395 ASP B CA 1
ATOM 7720 C C . ASP B 1 395 ? -10.812 -17.578 -12.641 1 95.81 395 ASP B C 1
ATOM 7722 O O . ASP B 1 395 ? -10.055 -16.781 -13.195 1 95.81 395 ASP B O 1
ATOM 7726 N N . TYR B 1 396 ? -10.961 -18.859 -12.969 1 94 396 TYR B N 1
ATOM 7727 C CA . TYR B 1 396 ? -10.031 -19.453 -13.93 1 94 396 TYR B CA 1
ATOM 7728 C C . TYR B 1 396 ? -10.508 -19.219 -15.359 1 94 396 TYR B C 1
ATOM 7730 O O . TYR B 1 396 ? -11.688 -19.422 -15.664 1 94 396 TYR B O 1
ATOM 7738 N N . GLY B 1 397 ? -9.602 -18.688 -16.141 1 91.06 397 GLY B N 1
ATOM 7739 C CA . GLY B 1 397 ? -9.828 -18.531 -17.578 1 91.06 397 GLY B CA 1
ATOM 7740 C C . GLY B 1 397 ? -8.578 -18.781 -18.406 1 91.06 397 GLY B C 1
ATOM 7741 O O . GLY B 1 397 ? -7.508 -18.266 -18.094 1 91.06 397 GLY B O 1
ATOM 7742 N N . TYR B 1 398 ? -8.773 -19.625 -19.469 1 84.06 398 TYR B N 1
ATOM 7743 C CA . TYR B 1 398 ? -7.609 -19.984 -20.281 1 84.06 398 TYR B CA 1
ATOM 7744 C C . TYR B 1 398 ? -7.816 -19.594 -21.734 1 84.06 398 TYR B C 1
ATOM 7746 O O . TYR B 1 398 ? -6.922 -19.766 -22.562 1 84.06 398 TYR B O 1
ATOM 7754 N N . GLN B 1 399 ? -8.953 -19.125 -21.969 1 85.38 399 GLN B N 1
ATOM 7755 C CA . GLN B 1 399 ? -9.273 -18.703 -23.328 1 85.38 399 GLN B CA 1
ATOM 7756 C C . GLN B 1 399 ? -9.312 -17.188 -23.453 1 85.38 399 GLN B C 1
ATOM 7758 O O . GLN B 1 399 ? -9.641 -16.484 -22.484 1 85.38 399 GLN B O 1
ATOM 7763 N N . VAL B 1 400 ? -9.023 -16.797 -24.609 1 85.5 400 VAL B N 1
ATOM 7764 C CA . VAL B 1 400 ? -8.953 -15.359 -24.859 1 85.5 400 VAL B CA 1
ATOM 7765 C C . VAL B 1 400 ? -10.344 -14.742 -24.688 1 85.5 400 VAL B C 1
ATOM 7767 O O . VAL B 1 400 ? -10.461 -13.578 -24.281 1 85.5 400 VAL B O 1
ATOM 7770 N N . GLU B 1 401 ? -11.336 -15.5 -24.859 1 88.25 401 GLU B N 1
ATOM 7771 C CA . GLU B 1 401 ? -12.711 -15 -24.812 1 88.25 401 GLU B CA 1
ATOM 7772 C C . GLU B 1 401 ? -13.211 -14.914 -23.375 1 88.25 401 GLU B C 1
ATOM 7774 O O . GLU B 1 401 ? -14.25 -14.312 -23.109 1 88.25 401 GLU B O 1
ATOM 7779 N N . HIS B 1 402 ? -12.453 -15.477 -22.516 1 91.75 402 HIS B N 1
ATOM 7780 C CA . HIS B 1 402 ? -12.898 -15.461 -21.125 1 91.75 402 HIS B CA 1
ATOM 7781 C C . HIS B 1 402 ? -13.078 -14.031 -20.625 1 91.75 402 HIS B C 1
ATOM 7783 O O . HIS B 1 402 ? -12.219 -13.172 -20.859 1 91.75 402 HIS B O 1
ATOM 7789 N N . ASP B 1 403 ? -14.133 -13.797 -19.922 1 92.5 403 ASP B N 1
ATOM 7790 C CA . ASP B 1 403 ? -14.461 -12.453 -19.469 1 92.5 403 ASP B CA 1
ATOM 7791 C C . ASP B 1 403 ? -14.023 -12.234 -18.016 1 92.5 403 ASP B C 1
ATOM 7793 O O . ASP B 1 403 ? -14.859 -12.172 -17.125 1 92.5 403 ASP B O 1
ATOM 7797 N N . TYR B 1 404 ? -12.75 -11.992 -17.844 1 94.5 404 TYR B N 1
ATOM 7798 C CA . TYR B 1 404 ? -12.211 -11.727 -16.516 1 94.5 404 TYR B CA 1
ATOM 7799 C C . TYR B 1 404 ? -12.859 -10.492 -15.906 1 94.5 404 TYR B C 1
ATOM 7801 O O . TYR B 1 404 ? -13.094 -10.438 -14.695 1 94.5 404 TYR B O 1
ATOM 7809 N N . ASP B 1 405 ? -13.164 -9.523 -16.719 1 91.56 405 ASP B N 1
ATOM 7810 C CA . ASP B 1 405 ? -13.688 -8.234 -16.281 1 91.56 405 ASP B CA 1
ATOM 7811 C C . ASP B 1 405 ? -15.047 -8.398 -15.602 1 91.56 405 ASP B C 1
ATOM 7813 O O . ASP B 1 405 ? -15.211 -8.016 -14.438 1 91.56 405 ASP B O 1
ATOM 7817 N N . GLN B 1 406 ? -15.93 -9.031 -16.266 1 91.06 406 GLN B N 1
ATOM 7818 C CA . GLN B 1 406 ? -17.281 -9.219 -15.727 1 91.06 406 GLN B CA 1
ATOM 7819 C C . GLN B 1 406 ? -17.25 -10.078 -14.469 1 91.06 406 GLN B C 1
ATOM 7821 O O . GLN B 1 406 ? -17.922 -9.766 -13.484 1 91.06 406 GLN B O 1
ATOM 7826 N N . ASN B 1 407 ? -16.516 -11.125 -14.523 1 92.62 407 ASN B N 1
ATOM 7827 C CA . ASN B 1 407 ? -16.484 -12.023 -13.375 1 92.62 407 ASN B CA 1
ATOM 7828 C C . ASN B 1 407 ? -15.867 -11.352 -12.148 1 92.62 407 ASN B C 1
ATOM 7830 O O . ASN B 1 407 ? -16.375 -11.5 -11.039 1 92.62 407 ASN B O 1
ATOM 7834 N N . SER B 1 408 ? -14.789 -10.656 -12.352 1 91.75 408 SER B N 1
ATOM 7835 C CA . SER B 1 408 ? -14.156 -9.953 -11.234 1 91.75 408 SER B CA 1
ATOM 7836 C C . SER B 1 408 ? -15.078 -8.875 -10.672 1 91.75 408 SER B C 1
ATOM 7838 O O . SER B 1 408 ? -15.133 -8.68 -9.453 1 91.75 408 SER B O 1
ATOM 7840 N N . LYS B 1 409 ? -15.766 -8.234 -11.531 1 85.88 409 LYS B N 1
ATOM 7841 C CA . LYS B 1 409 ? -16.719 -7.207 -11.109 1 85.88 409 LYS B CA 1
ATOM 7842 C C . LYS B 1 409 ? -17.797 -7.801 -10.203 1 85.88 409 LYS B C 1
ATOM 7844 O O . LYS B 1 409 ? -18.062 -7.273 -9.117 1 85.88 409 LYS B O 1
ATOM 7849 N N . VAL B 1 410 ? -18.328 -8.891 -10.633 1 86.94 410 VAL B N 1
ATOM 7850 C CA . VAL B 1 410 ? -19.422 -9.516 -9.898 1 86.94 410 VAL B CA 1
ATOM 7851 C C . VAL B 1 410 ? -18.938 -9.969 -8.523 1 86.94 410 VAL B C 1
ATOM 7853 O O . VAL B 1 410 ? -19.609 -9.727 -7.516 1 86.94 410 VAL B O 1
ATOM 7856 N N . VAL B 1 411 ? -17.75 -10.516 -8.469 1 90 411 VAL B N 1
ATOM 7857 C CA . VAL B 1 411 ? -17.234 -11.047 -7.215 1 90 411 VAL B CA 1
ATOM 7858 C C . VAL B 1 411 ? -16.875 -9.906 -6.27 1 90 411 VAL B C 1
ATOM 7860 O O . VAL B 1 411 ? -17.266 -9.922 -5.094 1 90 411 VAL B O 1
ATOM 7863 N N . THR B 1 412 ? -16.234 -8.922 -6.805 1 84.06 412 THR B N 1
ATOM 7864 C CA . THR B 1 412 ? -15.789 -7.816 -5.961 1 84.06 412 THR B CA 1
ATOM 7865 C C . THR B 1 412 ? -16.984 -6.992 -5.48 1 84.06 412 THR B C 1
ATOM 7867 O O . THR B 1 412 ? -17 -6.52 -4.344 1 84.06 412 THR B O 1
ATOM 7870 N N . HIS B 1 413 ? -17.953 -6.887 -6.293 1 78.12 413 HIS B N 1
ATOM 7871 C CA . HIS B 1 413 ? -19.125 -6.109 -5.918 1 78.12 413 HIS B CA 1
ATOM 7872 C C . HIS B 1 413 ? -19.953 -6.828 -4.855 1 78.12 413 HIS B C 1
ATOM 7874 O O . HIS B 1 413 ? -20.797 -6.219 -4.199 1 78.12 413 HIS B O 1
ATOM 7880 N N . SER B 1 414 ? -19.656 -8.094 -4.719 1 78.88 414 SER B N 1
ATOM 7881 C CA . SER B 1 414 ? -20.312 -8.852 -3.652 1 78.88 414 SER B CA 1
ATOM 7882 C C . SER B 1 414 ? -19.516 -8.773 -2.355 1 78.88 414 SER B C 1
ATOM 7884 O O . SER B 1 414 ? -19.875 -9.391 -1.354 1 78.88 414 SER B O 1
ATOM 7886 N N . GLY B 1 415 ? -18.391 -8.078 -2.455 1 74.62 415 GLY B N 1
ATOM 7887 C CA . GLY B 1 415 ? -17.609 -7.867 -1.254 1 74.62 415 GLY B CA 1
ATOM 7888 C C . GLY B 1 415 ? -16.5 -8.891 -1.078 1 74.62 415 GLY B C 1
ATOM 7889 O O . GLY B 1 415 ? -15.758 -8.852 -0.097 1 74.62 415 GLY B O 1
ATOM 7890 N N . LEU B 1 416 ? -16.406 -9.75 -2.002 1 84.19 416 LEU B N 1
ATOM 7891 C CA . LEU B 1 416 ? -15.43 -10.82 -1.881 1 84.19 416 LEU B CA 1
ATOM 7892 C C . LEU B 1 416 ? -14.141 -10.469 -2.617 1 84.19 416 LEU B C 1
ATOM 7894 O O . LEU B 1 416 ? -14.141 -9.617 -3.506 1 84.19 416 LEU B O 1
ATOM 7898 N N . ASN B 1 417 ? -13.086 -11.086 -2.156 1 88.69 417 ASN B N 1
ATOM 7899 C CA . ASN B 1 417 ? -11.828 -10.984 -2.875 1 88.69 417 ASN B CA 1
ATOM 7900 C C . ASN B 1 417 ? -11.758 -11.977 -4.035 1 88.69 417 ASN B C 1
ATOM 7902 O O . ASN B 1 417 ? -12.211 -13.117 -3.91 1 88.69 417 ASN B O 1
ATOM 7906 N N . VAL B 1 418 ? -11.258 -11.438 -5.078 1 93.12 418 VAL B N 1
ATOM 7907 C CA . VAL B 1 418 ? -11.133 -12.289 -6.254 1 93.12 418 VAL B CA 1
ATOM 7908 C C . VAL B 1 418 ? -9.656 -12.414 -6.645 1 93.12 418 VAL B C 1
ATOM 7910 O O . VAL B 1 418 ? -8.898 -11.453 -6.543 1 93.12 418 VAL B O 1
ATOM 7913 N N . CYS B 1 419 ? -9.227 -13.602 -6.992 1 96.12 419 CYS B N 1
ATOM 7914 C CA . CYS B 1 419 ? -7.957 -13.891 -7.648 1 96.12 419 CYS B CA 1
ATOM 7915 C C . CYS B 1 419 ? -8.18 -14.367 -9.078 1 96.12 419 CYS B C 1
ATOM 7917 O O . CYS B 1 419 ? -8.969 -15.289 -9.312 1 96.12 419 CYS B O 1
ATOM 7919 N N . ILE B 1 420 ? -7.57 -13.734 -9.969 1 97 420 ILE B N 1
ATOM 7920 C CA . ILE B 1 420 ? -7.762 -14.109 -11.367 1 97 420 ILE B CA 1
ATOM 7921 C C . ILE B 1 420 ? -6.773 -15.211 -11.742 1 97 420 ILE B C 1
ATOM 7923 O O . ILE B 1 420 ? -5.562 -15.055 -11.57 1 97 420 ILE B O 1
ATOM 7927 N N . GLY B 1 421 ? -7.336 -16.359 -12.164 1 96.88 421 GLY B N 1
ATOM 7928 C CA . GLY B 1 421 ? -6.527 -17.484 -12.609 1 96.88 421 GLY B CA 1
ATOM 7929 C C . GLY B 1 421 ? -6.387 -17.562 -14.117 1 96.88 421 GLY B C 1
ATOM 7930 O O . GLY B 1 421 ? -7.367 -17.828 -14.82 1 96.88 421 GLY B O 1
ATOM 7931 N N . THR B 1 422 ? -5.164 -17.312 -14.555 1 95.19 422 THR B N 1
ATOM 7932 C CA . THR B 1 422 ? -4.859 -17.484 -15.969 1 95.19 422 THR B CA 1
ATOM 7933 C C . THR B 1 422 ? -3.947 -18.688 -16.172 1 95.19 422 THR B C 1
ATOM 7935 O O . THR B 1 422 ? -3.689 -19.453 -15.242 1 95.19 422 THR B O 1
ATOM 7938 N N . GLY B 1 423 ? -3.559 -18.922 -17.453 1 91.75 423 GLY B N 1
ATOM 7939 C CA . GLY B 1 423 ? -2.744 -20.094 -17.75 1 91.75 423 GLY B CA 1
ATOM 7940 C C . GLY B 1 423 ? -1.487 -19.766 -18.531 1 91.75 423 GLY B C 1
ATOM 7941 O O . GLY B 1 423 ? -1.326 -18.641 -19 1 91.75 423 GLY B O 1
ATOM 7942 N N . THR B 1 424 ? -0.651 -20.766 -18.625 1 89.5 424 THR B N 1
ATOM 7943 C CA . THR B 1 424 ? 0.571 -20.625 -19.406 1 89.5 424 THR B CA 1
ATOM 7944 C C . THR B 1 424 ? 0.286 -20.828 -20.891 1 89.5 424 THR B C 1
ATOM 7946 O O . THR B 1 424 ? 1.129 -20.531 -21.734 1 89.5 424 THR B O 1
ATOM 7949 N N . ALA B 1 425 ? -0.908 -21.281 -21.219 1 82.25 425 ALA B N 1
ATOM 7950 C CA . ALA B 1 425 ? -1.313 -21.625 -22.578 1 82.25 425 ALA B CA 1
ATOM 7951 C C . ALA B 1 425 ? -0.42 -22.719 -23.156 1 82.25 425 ALA B C 1
ATOM 7953 O O . ALA B 1 425 ? -0.197 -22.781 -24.375 1 82.25 425 ALA B O 1
ATOM 7954 N N . ALA B 1 426 ? 0.204 -23.453 -22.281 1 80.19 426 ALA B N 1
ATOM 7955 C CA . ALA B 1 426 ? 1.05 -24.562 -22.734 1 80.19 426 ALA B CA 1
ATOM 7956 C C . ALA B 1 426 ? 0.312 -25.891 -22.625 1 80.19 426 ALA B C 1
ATOM 7958 O O . ALA B 1 426 ? 0.768 -26.906 -23.156 1 80.19 426 ALA B O 1
ATOM 7959 N N . TRP B 1 427 ? -0.817 -25.812 -22.047 1 74 427 TRP B N 1
ATOM 7960 C CA . TRP B 1 427 ? -1.559 -27.047 -21.797 1 74 427 TRP B CA 1
ATOM 7961 C C . TRP B 1 427 ? -1.997 -27.688 -23.109 1 74 427 TRP B C 1
ATOM 7963 O O . TRP B 1 427 ? -2.488 -27 -24.016 1 74 427 TRP B O 1
ATOM 7973 N N . GLY B 1 428 ? -1.772 -28.938 -23.141 1 65.75 428 GLY B N 1
ATOM 7974 C CA . GLY B 1 428 ? -2.242 -29.719 -24.281 1 65.75 428 GLY B CA 1
ATOM 7975 C C . GLY B 1 428 ? -1.485 -29.406 -25.562 1 65.75 428 GLY B C 1
ATOM 7976 O O . GLY B 1 428 ? -1.985 -29.656 -26.656 1 65.75 428 GLY B O 1
ATOM 7977 N N . SER B 1 429 ? -0.396 -28.688 -25.422 1 69.38 429 SER B N 1
ATOM 7978 C CA . SER B 1 429 ? 0.402 -28.344 -26.594 1 69.38 429 SER B CA 1
ATOM 7979 C C . SER B 1 429 ? 1.849 -28.797 -26.438 1 69.38 429 SER B C 1
ATOM 7981 O O . SER B 1 429 ? 2.297 -29.078 -25.328 1 69.38 429 SER B O 1
ATOM 7983 N N . ILE B 1 430 ? 2.436 -28.906 -27.562 1 67.25 430 ILE B N 1
ATOM 7984 C CA . ILE B 1 430 ? 3.838 -29.312 -27.531 1 67.25 430 ILE B CA 1
ATOM 7985 C C . ILE B 1 430 ? 4.715 -28.109 -27.219 1 67.25 430 ILE B C 1
ATOM 7987 O O . ILE B 1 430 ? 5.578 -28.172 -26.344 1 67.25 430 ILE B O 1
ATOM 7991 N N . ALA B 1 431 ? 4.402 -27.031 -27.906 1 71.94 431 ALA B N 1
ATOM 7992 C CA . ALA B 1 431 ? 5.281 -25.875 -27.75 1 71.94 431 ALA B CA 1
ATOM 7993 C C . ALA B 1 431 ? 4.547 -24.719 -27.094 1 71.94 431 ALA B C 1
ATOM 7995 O O . ALA B 1 431 ? 5.105 -23.625 -26.938 1 71.94 431 ALA B O 1
ATOM 7996 N N . GLY B 1 432 ? 3.367 -24.969 -26.625 1 77.94 432 GLY B N 1
ATOM 7997 C CA . GLY B 1 432 ? 2.609 -23.906 -26 1 77.94 432 GLY B CA 1
ATOM 7998 C C . GLY B 1 432 ? 2.178 -22.828 -26.984 1 77.94 432 GLY B C 1
ATOM 7999 O O . GLY B 1 432 ? 2.471 -22.922 -28.172 1 77.94 432 GLY B O 1
ATOM 8000 N N . SER B 1 433 ? 1.438 -21.891 -26.609 1 83.94 433 SER B N 1
ATOM 8001 C CA . SER B 1 433 ? 1.006 -20.734 -27.406 1 83.94 433 SER B CA 1
ATOM 8002 C C . SER B 1 433 ? 1.289 -19.422 -26.672 1 83.94 433 SER B C 1
ATOM 8004 O O . SER B 1 433 ? 0.406 -18.875 -26.016 1 83.94 433 SER B O 1
ATOM 8006 N N . PRO B 1 434 ? 2.51 -18.891 -26.906 1 88.44 434 PRO B N 1
ATOM 8007 C CA . PRO B 1 434 ? 2.875 -17.625 -26.234 1 88.44 434 PRO B CA 1
ATOM 8008 C C . PRO B 1 434 ? 1.926 -16.484 -26.578 1 88.44 434 PRO B C 1
ATOM 8010 O O . PRO B 1 434 ? 1.674 -15.617 -25.734 1 88.44 434 PRO B O 1
ATOM 8013 N N . GLU B 1 435 ? 1.334 -16.469 -27.734 1 85.88 435 GLU B N 1
ATOM 8014 C CA . GLU B 1 435 ? 0.415 -15.406 -28.125 1 85.88 435 GLU B CA 1
ATOM 8015 C C . GLU B 1 435 ? -0.859 -15.438 -27.297 1 85.88 435 GLU B C 1
ATOM 8017 O O . GLU B 1 435 ? -1.346 -14.391 -26.859 1 85.88 435 GLU B O 1
ATOM 8022 N N . THR B 1 436 ? -1.325 -16.625 -27.156 1 87.81 436 THR B N 1
ATOM 8023 C CA . THR B 1 436 ? -2.506 -16.781 -26.312 1 87.81 436 THR B CA 1
ATOM 8024 C C . THR B 1 436 ? -2.191 -16.391 -24.859 1 87.81 436 THR B C 1
ATOM 8026 O O . THR B 1 436 ? -3.008 -15.766 -24.188 1 87.81 436 THR B O 1
ATOM 8029 N N . ALA B 1 437 ? -1.047 -16.781 -24.438 1 92.88 437 ALA B N 1
ATOM 8030 C CA . ALA B 1 437 ? -0.635 -16.438 -23.078 1 92.88 437 ALA B CA 1
ATOM 8031 C C . ALA B 1 437 ? -0.572 -14.922 -22.891 1 92.88 437 ALA B C 1
ATOM 8033 O O . ALA B 1 437 ? -1.053 -14.391 -21.891 1 92.88 437 ALA B O 1
ATOM 8034 N N . ILE B 1 438 ? -0.025 -14.242 -23.891 1 94.19 438 ILE B N 1
ATOM 8035 C CA . ILE B 1 438 ? 0.103 -12.789 -23.828 1 94.19 438 ILE B CA 1
ATOM 8036 C C . ILE B 1 438 ? -1.281 -12.148 -23.719 1 94.19 438 ILE B C 1
ATOM 8038 O O . ILE B 1 438 ? -1.521 -11.312 -22.844 1 94.19 438 ILE B O 1
ATOM 8042 N N . ALA B 1 439 ? -2.145 -12.594 -24.516 1 92.88 439 ALA B N 1
ATOM 8043 C CA . ALA B 1 439 ? -3.482 -12.008 -24.578 1 92.88 439 ALA B CA 1
ATOM 8044 C C . ALA B 1 439 ? -4.238 -12.25 -23.266 1 92.88 439 ALA B C 1
ATOM 8046 O O . ALA B 1 439 ? -4.801 -11.32 -22.688 1 92.88 439 ALA B O 1
ATOM 8047 N N . CYS B 1 440 ? -4.215 -13.438 -22.797 1 94.75 440 CYS B N 1
ATOM 8048 C CA . CYS B 1 440 ? -4.957 -13.797 -21.594 1 94.75 440 CYS B CA 1
ATOM 8049 C C . CYS B 1 440 ? -4.371 -13.109 -20.375 1 94.75 440 CYS B C 1
ATOM 8051 O O . CYS B 1 440 ? -5.105 -12.555 -19.547 1 94.75 440 CYS B O 1
ATOM 8053 N N . ILE B 1 441 ? -3.102 -13.125 -20.297 1 97.19 441 ILE B N 1
ATOM 8054 C CA . ILE B 1 441 ? -2.439 -12.586 -19.125 1 97.19 441 ILE B CA 1
ATOM 8055 C C . ILE B 1 441 ? -2.605 -11.07 -19.078 1 97.19 441 ILE B C 1
ATOM 8057 O O . ILE B 1 441 ? -2.828 -10.492 -18.016 1 97.19 441 ILE B O 1
ATOM 8061 N N . HIS B 1 442 ? -2.477 -10.445 -20.203 1 96.44 442 HIS B N 1
ATOM 8062 C CA . HIS B 1 442 ? -2.691 -9 -20.25 1 96.44 442 HIS B CA 1
ATOM 8063 C C . HIS B 1 442 ? -4.117 -8.641 -19.844 1 96.44 442 HIS B C 1
ATOM 8065 O O . HIS B 1 442 ? -4.324 -7.766 -19.016 1 96.44 442 HIS B O 1
ATOM 8071 N N . LYS B 1 443 ? -5.07 -9.344 -20.406 1 95.5 443 LYS B N 1
ATOM 8072 C CA . LYS B 1 443 ? -6.477 -9.117 -20.062 1 95.5 443 LYS B CA 1
ATOM 8073 C C . LYS B 1 443 ? -6.73 -9.359 -18.578 1 95.5 443 LYS B C 1
ATOM 8075 O O . LYS B 1 443 ? -7.445 -8.586 -17.938 1 95.5 443 LYS B O 1
ATOM 8080 N N . ALA B 1 444 ? -6.168 -10.391 -18.109 1 96.81 444 ALA B N 1
ATOM 8081 C CA . ALA B 1 444 ? -6.316 -10.727 -16.688 1 96.81 444 ALA B CA 1
ATOM 8082 C C . ALA B 1 444 ? -5.742 -9.633 -15.797 1 96.81 444 ALA B C 1
ATOM 8084 O O . ALA B 1 444 ? -6.359 -9.242 -14.805 1 96.81 444 ALA B O 1
ATOM 8085 N N . SER B 1 445 ? -4.59 -9.148 -16.141 1 96.25 445 SER B N 1
ATOM 8086 C CA . SER B 1 445 ? -3.92 -8.141 -15.328 1 96.25 445 SER B CA 1
ATOM 8087 C C . SER B 1 445 ? -4.688 -6.824 -15.336 1 96.25 445 SER B C 1
ATOM 8089 O O . SER B 1 445 ? -4.781 -6.152 -14.305 1 96.25 445 SER B O 1
ATOM 8091 N N . VAL B 1 446 ? -5.227 -6.473 -16.422 1 92.81 446 VAL B N 1
ATOM 8092 C CA . VAL B 1 446 ? -6.016 -5.25 -16.531 1 92.81 446 VAL B CA 1
ATOM 8093 C C . VAL B 1 446 ? -7.273 -5.367 -15.664 1 92.81 446 VAL B C 1
ATOM 8095 O O . VAL B 1 446 ? -7.594 -4.461 -14.898 1 92.81 446 VAL B O 1
ATOM 8098 N N . ALA B 1 447 ? -7.93 -6.477 -15.75 1 93.81 447 ALA B N 1
ATOM 8099 C CA . ALA B 1 447 ? -9.125 -6.711 -14.938 1 93.81 447 ALA B CA 1
ATOM 8100 C C . ALA B 1 447 ? -8.789 -6.66 -13.453 1 93.81 447 ALA B C 1
ATOM 8102 O O . ALA B 1 447 ? -9.57 -6.145 -12.648 1 93.81 447 ALA B O 1
ATOM 8103 N N . ALA B 1 448 ? -7.641 -7.176 -13.172 1 93.31 448 ALA B N 1
ATOM 8104 C CA . ALA B 1 448 ? -7.223 -7.195 -11.766 1 93.31 448 ALA B CA 1
ATOM 8105 C C . ALA B 1 448 ? -7.066 -5.777 -11.227 1 93.31 448 ALA B C 1
ATOM 8107 O O . ALA B 1 448 ? -7.445 -5.5 -10.086 1 93.31 448 ALA B O 1
ATOM 8108 N N . THR B 1 449 ? -6.547 -4.941 -11.961 1 86.38 449 THR B N 1
ATOM 8109 C CA . THR B 1 449 ? -6.324 -3.562 -11.547 1 86.38 449 THR B CA 1
ATOM 8110 C C . THR B 1 449 ? -7.641 -2.799 -11.477 1 86.38 449 THR B C 1
ATOM 8112 O O . THR B 1 449 ? -7.914 -2.111 -10.492 1 86.38 449 THR B O 1
ATOM 8115 N N . VAL B 1 450 ? -8.461 -2.973 -12.469 1 83.44 450 VAL B N 1
ATOM 8116 C CA . VAL B 1 450 ? -9.711 -2.227 -12.578 1 83.44 450 VAL B CA 1
ATOM 8117 C C . VAL B 1 450 ? -10.625 -2.57 -11.406 1 83.44 450 VAL B C 1
ATOM 8119 O O . VAL B 1 450 ? -11.266 -1.688 -10.82 1 83.44 450 VAL B O 1
ATOM 8122 N N . HIS B 1 451 ? -10.617 -3.781 -11 1 85.06 451 HIS B N 1
ATOM 8123 C CA . HIS B 1 451 ? -11.562 -4.211 -9.977 1 85.06 451 HIS B CA 1
ATOM 8124 C C . HIS B 1 451 ? -10.852 -4.473 -8.648 1 85.06 451 HIS B C 1
ATOM 8126 O O . HIS B 1 451 ? -11.414 -5.105 -7.754 1 85.06 451 HIS B O 1
ATOM 8132 N N . ALA B 1 452 ? -9.609 -4.043 -8.562 1 82 452 ALA B N 1
ATOM 8133 C CA . ALA B 1 452 ? -8.844 -4.184 -7.332 1 82 452 ALA B CA 1
ATOM 8134 C C . ALA B 1 452 ? -8.844 -5.629 -6.844 1 82 452 ALA B C 1
ATOM 8136 O O . ALA B 1 452 ? -9.172 -5.902 -5.688 1 82 452 ALA B O 1
ATOM 8137 N N . ALA B 1 453 ? -8.438 -6.473 -7.773 1 90.62 453 ALA B N 1
ATOM 8138 C CA . ALA B 1 453 ? -8.352 -7.891 -7.422 1 90.62 453 ALA B CA 1
ATOM 8139 C C . ALA B 1 453 ? -7.273 -8.133 -6.371 1 90.62 453 ALA B C 1
ATOM 8141 O O . ALA B 1 453 ? -6.34 -7.332 -6.23 1 90.62 453 ALA B O 1
ATOM 8142 N N . PHE B 1 454 ? -7.477 -9.219 -5.676 1 90.94 454 PHE B N 1
ATOM 8143 C CA . PHE B 1 454 ? -6.551 -9.617 -4.625 1 90.94 454 PHE B CA 1
ATOM 8144 C C . PHE B 1 454 ? -5.223 -10.078 -5.219 1 90.94 454 PHE B C 1
ATOM 8146 O O . PHE B 1 454 ? -4.16 -9.836 -4.645 1 90.94 454 PHE B O 1
ATOM 8153 N N . GLY B 1 455 ? -5.367 -10.781 -6.309 1 95.31 455 GLY B N 1
ATOM 8154 C CA . GLY B 1 455 ? -4.148 -11.297 -6.914 1 95.31 455 GLY B CA 1
ATOM 8155 C C . GLY B 1 455 ? -4.387 -11.961 -8.258 1 95.31 455 GLY B C 1
ATOM 8156 O O . GLY B 1 455 ? -5.457 -11.812 -8.844 1 95.31 455 GLY B O 1
ATOM 8157 N N . MET B 1 456 ? -3.328 -12.562 -8.75 1 97.06 456 MET B N 1
ATOM 8158 C CA . MET B 1 456 ? -3.326 -13.305 -10.008 1 97.06 456 MET B CA 1
ATOM 8159 C C . MET B 1 456 ? -2.529 -14.594 -9.883 1 97.06 456 MET B C 1
ATOM 8161 O O . MET B 1 456 ? -1.472 -14.617 -9.25 1 97.06 456 MET B O 1
ATOM 8165 N N . ILE B 1 457 ? -3.062 -15.656 -10.43 1 97.88 457 ILE B N 1
ATOM 8166 C CA . ILE B 1 457 ? -2.418 -16.969 -10.43 1 97.88 457 ILE B CA 1
ATOM 8167 C C . ILE B 1 457 ? -2.213 -17.438 -11.867 1 97.88 457 ILE B C 1
ATOM 8169 O O . ILE B 1 457 ? -3.164 -17.484 -12.656 1 97.88 457 ILE B O 1
ATOM 8173 N N . VAL B 1 458 ? -1.01 -17.703 -12.25 1 97.25 458 VAL B N 1
ATOM 8174 C CA . VAL B 1 458 ? -0.727 -18.375 -13.523 1 97.25 458 VAL B CA 1
ATOM 8175 C C . VAL B 1 458 ? -0.62 -19.875 -13.305 1 97.25 458 VAL B C 1
ATOM 8177 O O . VAL B 1 458 ? 0.355 -20.359 -12.727 1 97.25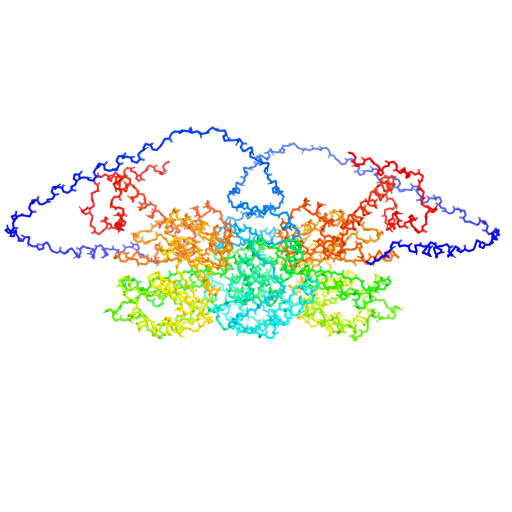 458 VAL B O 1
ATOM 8180 N N . ALA B 1 459 ? -1.57 -20.531 -13.781 1 95.12 459 ALA B N 1
ATOM 8181 C CA . ALA B 1 459 ? -1.637 -21.969 -13.547 1 95.12 459 ALA B CA 1
ATOM 8182 C C . ALA B 1 459 ? -0.979 -22.75 -14.688 1 95.12 459 ALA B C 1
ATOM 8184 O O . ALA B 1 459 ? -1.319 -22.547 -15.852 1 95.12 459 ALA B O 1
ATOM 8185 N N . ASP B 1 460 ? -0.036 -23.5 -14.352 1 91.5 460 ASP B N 1
ATOM 8186 C CA . ASP B 1 460 ? 0.562 -24.453 -15.289 1 91.5 460 ASP B CA 1
ATOM 8187 C C . ASP B 1 460 ? -0.041 -25.844 -15.125 1 91.5 460 ASP B C 1
ATOM 8189 O O . ASP B 1 460 ? 0.583 -26.734 -14.539 1 91.5 460 ASP B O 1
ATOM 8193 N N . TRP B 1 461 ? -1.176 -25.953 -15.75 1 84.94 461 TRP B N 1
ATOM 8194 C CA . TRP B 1 461 ? -1.895 -27.219 -15.688 1 84.94 461 TRP B CA 1
ATOM 8195 C C . TRP B 1 461 ? -1.233 -28.266 -16.578 1 84.94 461 TRP B C 1
ATOM 8197 O O . TRP B 1 461 ? -0.764 -27.953 -17.672 1 84.94 461 TRP B O 1
ATOM 8207 N N . GLN B 1 462 ? -1.15 -29.422 -15.945 1 74.12 462 GLN B N 1
ATOM 8208 C CA . GLN B 1 462 ? -0.604 -30.516 -16.75 1 74.12 462 GLN B CA 1
ATOM 8209 C C . GLN B 1 462 ? -1.67 -31.562 -17.047 1 74.12 462 GLN B C 1
ATOM 8211 O O . GLN B 1 462 ? -2.408 -31.984 -16.156 1 74.12 462 GLN B O 1
ATOM 8216 N N . THR B 1 463 ? -2.354 -31.484 -18.203 1 59.97 463 THR B N 1
ATOM 8217 C CA . THR B 1 463 ? -3.355 -32.5 -18.547 1 59.97 463 THR B CA 1
ATOM 8218 C C . THR B 1 463 ? -2.719 -33.656 -19.312 1 59.97 463 THR B C 1
ATOM 8220 O O . THR B 1 463 ? -1.723 -33.469 -20.016 1 59.97 463 THR B O 1
ATOM 8223 N N . HIS B 1 464 ? -3.119 -34.875 -18.859 1 56.97 464 HIS B N 1
ATOM 8224 C CA . HIS B 1 464 ? -2.738 -36.062 -19.625 1 56.97 464 HIS B CA 1
ATOM 8225 C C . HIS B 1 464 ? -3.256 -35.969 -21.062 1 56.97 464 HIS B C 1
ATOM 8227 O O . HIS B 1 464 ? -4.277 -35.344 -21.328 1 56.97 464 HIS B O 1
ATOM 8233 N N . PRO B 1 465 ? -2.418 -36.75 -21.938 1 49.94 465 PRO B N 1
ATOM 8234 C CA . PRO B 1 465 ? -1.163 -37.5 -21.859 1 49.94 465 PRO B CA 1
ATOM 8235 C C . PRO B 1 465 ? 0.056 -36.656 -22.203 1 49.94 465 PRO B C 1
ATOM 8237 O O . PRO B 1 465 ? 1.194 -37.094 -22.031 1 49.94 465 PRO B O 1
ATOM 8240 N N . HIS B 1 466 ? -0.111 -35.438 -22.828 1 52.38 466 HIS B N 1
ATOM 8241 C CA . HIS B 1 466 ? 1.078 -34.781 -23.359 1 52.38 466 HIS B CA 1
ATOM 8242 C C . HIS B 1 466 ? 1.562 -33.688 -22.406 1 52.38 466 HIS B C 1
ATOM 8244 O O . HIS B 1 466 ? 0.801 -32.781 -22.047 1 52.38 466 HIS B O 1
ATOM 8250 N N . HIS B 1 467 ? 2.607 -34.031 -21.641 1 59.72 467 HIS B N 1
ATOM 8251 C CA . HIS B 1 467 ? 3.146 -33 -20.734 1 59.72 467 HIS B CA 1
ATOM 8252 C C . HIS B 1 467 ? 4.32 -32.281 -21.391 1 59.72 467 HIS B C 1
ATOM 8254 O O . HIS B 1 467 ? 5.406 -32.844 -21.531 1 59.72 467 HIS B O 1
ATOM 8260 N N . PRO B 1 468 ? 3.91 -31.047 -22.016 1 63 468 PRO B N 1
ATOM 8261 C CA . PRO B 1 468 ? 5.066 -30.344 -22.562 1 63 468 PRO B CA 1
ATOM 8262 C C . PRO B 1 468 ? 6.172 -30.125 -21.531 1 63 468 PRO B C 1
ATOM 8264 O O . PRO B 1 468 ? 5.918 -30.203 -20.328 1 63 468 PRO B O 1
ATOM 8267 N N . ALA B 1 469 ? 7.402 -30.094 -22.109 1 72.38 469 ALA B N 1
ATOM 8268 C CA . ALA B 1 469 ? 8.539 -29.734 -21.266 1 72.38 469 ALA B CA 1
ATOM 8269 C C . ALA B 1 469 ? 8.305 -28.406 -20.562 1 72.38 469 ALA B C 1
ATOM 8271 O O . ALA B 1 469 ? 7.641 -27.516 -21.094 1 72.38 469 ALA B O 1
ATOM 8272 N N . PHE B 1 470 ? 8.734 -28.297 -19.406 1 82.12 470 PHE B N 1
ATOM 8273 C CA . PHE B 1 470 ? 8.523 -27.125 -18.562 1 82.12 470 PHE B CA 1
ATOM 8274 C C . PHE B 1 470 ? 9.031 -25.859 -19.25 1 82.12 470 PHE B C 1
ATOM 8276 O O . PHE B 1 470 ? 8.555 -24.75 -18.953 1 82.12 470 PHE B O 1
ATOM 8283 N N . CYS B 1 471 ? 9.938 -26.031 -20.234 1 81.62 471 CYS B N 1
ATOM 8284 C CA . CYS B 1 471 ? 10.516 -24.875 -20.922 1 81.62 471 CYS B CA 1
ATOM 8285 C C . CYS B 1 471 ? 9.453 -24.109 -21.672 1 81.62 471 CYS B C 1
ATOM 8287 O O . CYS B 1 471 ? 9.586 -22.906 -21.891 1 81.62 471 CYS B O 1
ATOM 8289 N N . PHE B 1 472 ? 8.383 -24.75 -22.047 1 84.69 472 PHE B N 1
ATOM 8290 C CA . PHE B 1 472 ? 7.3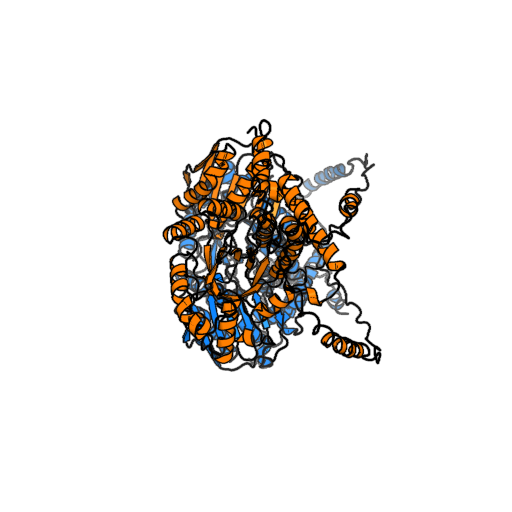32 -24.094 -22.828 1 84.69 472 PHE B CA 1
ATOM 8291 C C . PHE B 1 472 ? 6.32 -23.422 -21.906 1 84.69 472 PHE B C 1
ATOM 8293 O O . PHE B 1 472 ? 5.43 -22.703 -22.375 1 84.69 472 PHE B O 1
ATOM 8300 N N . SER B 1 473 ? 6.453 -23.594 -20.594 1 90 473 SER B N 1
ATOM 8301 C CA . SER B 1 473 ? 5.586 -22.922 -19.625 1 90 473 SER B CA 1
ATOM 8302 C C . SER B 1 473 ? 6.148 -21.562 -19.219 1 90 473 SER B C 1
ATOM 8304 O O . SER B 1 473 ? 5.426 -20.719 -18.672 1 90 473 SER B O 1
ATOM 8306 N N . TRP B 1 474 ? 7.406 -21.312 -19.547 1 92.69 474 TRP B N 1
ATOM 8307 C CA . TRP B 1 474 ? 8.109 -20.141 -19.047 1 92.69 474 TRP B CA 1
ATOM 8308 C C . TRP B 1 474 ? 7.539 -18.859 -19.656 1 92.69 474 TRP B C 1
ATOM 8310 O O . TRP B 1 474 ? 7.434 -17.844 -18.969 1 92.69 474 TRP B O 1
ATOM 8320 N N . PRO B 1 475 ? 7.16 -18.906 -20.969 1 93.06 475 PRO B N 1
ATOM 8321 C CA . PRO B 1 475 ? 6.586 -17.672 -21.484 1 93.06 475 PRO B CA 1
ATOM 8322 C C . PRO B 1 475 ? 5.395 -17.188 -20.656 1 93.06 475 PRO B C 1
ATOM 8324 O O . PRO B 1 475 ? 5.324 -16 -20.312 1 93.06 475 PRO B O 1
ATOM 8327 N N . GLY B 1 476 ? 4.527 -18.094 -20.328 1 94.62 476 GLY B N 1
ATOM 8328 C CA . GLY B 1 476 ? 3.379 -17.719 -19.516 1 94.62 476 GLY B CA 1
ATOM 8329 C C . GLY B 1 476 ? 3.752 -17.328 -18.109 1 94.62 476 GLY B C 1
ATOM 8330 O O . GLY B 1 476 ? 3.234 -16.344 -17.562 1 94.62 476 GLY B O 1
ATOM 8331 N N . ILE B 1 477 ? 4.648 -18.047 -17.5 1 96.69 477 ILE B N 1
ATOM 8332 C CA . ILE B 1 477 ? 5.062 -17.797 -16.125 1 96.69 477 ILE B CA 1
ATOM 8333 C C . ILE B 1 477 ? 5.773 -16.453 -16.031 1 96.69 477 ILE B C 1
ATOM 8335 O O . ILE B 1 477 ? 5.465 -15.641 -15.156 1 96.69 477 ILE B O 1
ATOM 8339 N N . LEU B 1 478 ? 6.676 -16.266 -16.969 1 97.38 478 LEU B N 1
ATOM 8340 C CA . LEU B 1 478 ? 7.438 -15.016 -16.984 1 97.38 478 LEU B CA 1
ATOM 8341 C C . LEU B 1 478 ? 6.508 -13.82 -17.156 1 97.38 478 LEU B C 1
ATOM 8343 O O . LEU B 1 478 ? 6.605 -12.844 -16.406 1 97.38 478 LEU B O 1
ATOM 8347 N N . LEU B 1 479 ? 5.598 -13.914 -18.078 1 97.19 479 LEU B N 1
ATOM 8348 C CA . LEU B 1 479 ? 4.66 -12.82 -18.344 1 97.19 479 LEU B CA 1
ATOM 8349 C C . LEU B 1 479 ? 3.729 -12.602 -17.156 1 97.19 479 LEU B C 1
ATOM 8351 O O . LEU B 1 479 ? 3.494 -11.461 -16.75 1 97.19 479 LEU B O 1
ATOM 8355 N N . GLY B 1 480 ? 3.227 -13.688 -16.656 1 97.5 480 GLY B N 1
ATOM 8356 C CA . GLY B 1 480 ? 2.283 -13.594 -15.555 1 97.5 480 GLY B CA 1
ATOM 8357 C C . GLY B 1 480 ? 2.863 -12.922 -14.32 1 97.5 480 GLY B C 1
ATOM 8358 O O . GLY B 1 480 ? 2.217 -12.07 -13.711 1 97.5 480 GLY B O 1
ATOM 8359 N N . LEU B 1 481 ? 4.039 -13.258 -13.984 1 97.94 481 LEU B N 1
ATOM 8360 C CA . LEU B 1 481 ? 4.68 -12.695 -12.797 1 97.94 481 LEU B CA 1
ATOM 8361 C C . LEU B 1 481 ? 5 -11.219 -13.008 1 97.94 481 LEU B C 1
ATOM 8363 O O . LEU B 1 481 ? 4.801 -10.398 -12.102 1 97.94 481 LEU B O 1
ATOM 8367 N N . GLY B 1 482 ? 5.465 -10.883 -14.172 1 98.25 482 GLY B N 1
ATOM 8368 C CA . GLY B 1 482 ? 5.742 -9.484 -14.453 1 98.25 482 GLY B CA 1
ATOM 8369 C C . GLY B 1 482 ? 4.496 -8.617 -14.438 1 98.25 482 GLY B C 1
ATOM 8370 O O . GLY B 1 482 ? 4.504 -7.523 -13.875 1 98.25 482 GLY B O 1
ATOM 8371 N N . MET B 1 483 ? 3.434 -9.141 -15.016 1 97.81 483 MET B N 1
ATOM 8372 C CA . MET B 1 483 ? 2.191 -8.375 -15.109 1 97.81 483 MET B CA 1
ATOM 8373 C C . MET B 1 483 ? 1.491 -8.305 -13.75 1 97.81 483 MET B C 1
ATOM 8375 O O . MET B 1 483 ? 0.737 -7.371 -13.484 1 97.81 483 MET B O 1
ATOM 8379 N N . ALA B 1 484 ? 1.714 -9.266 -12.93 1 97.12 484 ALA B N 1
ATOM 8380 C CA . ALA B 1 484 ? 1.167 -9.211 -11.578 1 97.12 484 ALA B CA 1
ATOM 8381 C C . ALA B 1 484 ? 1.858 -8.133 -10.75 1 97.12 484 ALA B C 1
ATOM 8383 O O . ALA B 1 484 ? 1.262 -7.57 -9.828 1 97.12 484 ALA B O 1
ATOM 8384 N N . TRP B 1 485 ? 3.104 -7.848 -11.078 1 97.38 485 TRP B N 1
ATOM 8385 C CA . TRP B 1 485 ? 3.875 -6.824 -10.383 1 97.38 485 TRP B CA 1
ATOM 8386 C C . TRP B 1 485 ? 3.5 -5.43 -10.875 1 97.38 485 TRP B C 1
ATOM 8388 O O . TRP B 1 485 ? 3.238 -4.531 -10.07 1 97.38 485 TRP B O 1
ATOM 8398 N N . ASN B 1 486 ? 3.504 -5.238 -12.109 1 96.12 486 ASN B N 1
ATOM 8399 C CA . ASN B 1 486 ? 3.145 -3.977 -12.75 1 96.12 486 ASN B CA 1
ATOM 8400 C C . ASN B 1 486 ? 2.139 -4.188 -13.883 1 96.12 486 ASN B C 1
ATOM 8402 O O . ASN B 1 486 ? 2.52 -4.551 -14.992 1 96.12 486 ASN B O 1
ATOM 8406 N N . THR B 1 487 ? 0.908 -3.832 -13.641 1 93.56 487 THR B N 1
ATOM 8407 C CA . THR B 1 487 ? -0.187 -4.117 -14.555 1 93.56 487 THR B CA 1
ATOM 8408 C C . THR B 1 487 ? -0.285 -3.037 -15.633 1 93.56 487 THR B C 1
ATOM 8410 O O . THR B 1 487 ? -1.063 -3.164 -16.578 1 93.56 487 THR B O 1
ATOM 8413 N N . SER B 1 488 ? 0.562 -2.049 -15.562 1 90.38 488 SER B N 1
ATOM 8414 C CA . SER B 1 488 ? 0.448 -0.923 -16.484 1 90.38 488 SER B CA 1
ATOM 8415 C C . SER B 1 488 ? 1.277 -1.151 -17.734 1 90.38 488 SER B C 1
ATOM 8417 O O . SER B 1 488 ? 1.254 -0.333 -18.672 1 90.38 488 SER B O 1
ATOM 8419 N N . VAL B 1 489 ? 1.967 -2.324 -17.812 1 93.81 489 VAL B N 1
ATOM 8420 C CA . VAL B 1 489 ? 2.805 -2.613 -18.984 1 93.81 489 VAL B CA 1
ATOM 8421 C C . VAL B 1 489 ? 1.934 -2.752 -20.219 1 93.81 489 VAL B C 1
ATOM 8423 O O . VAL B 1 489 ? 0.898 -3.424 -20.188 1 93.81 489 VAL B O 1
ATOM 8426 N N . HIS B 1 490 ? 2.412 -2.188 -21.281 1 92.38 490 HIS B N 1
ATOM 8427 C CA . HIS B 1 490 ? 1.635 -2.178 -22.516 1 92.38 490 HIS B CA 1
ATOM 8428 C C . HIS B 1 490 ? 1.716 -3.523 -23.219 1 92.38 490 HIS B C 1
ATOM 8430 O O . HIS B 1 490 ? 2.768 -4.164 -23.219 1 92.38 490 HIS B O 1
ATOM 8436 N N . LEU B 1 491 ? 0.625 -3.816 -23.969 1 93.75 491 LEU B N 1
ATOM 8437 C CA . LEU B 1 491 ? 0.499 -5.078 -24.703 1 93.75 491 LEU B CA 1
ATOM 8438 C C . LEU B 1 491 ? 1.583 -5.207 -25.766 1 93.75 491 LEU B C 1
ATOM 8440 O O . LEU B 1 491 ? 2.158 -6.285 -25.938 1 93.75 491 LEU B O 1
ATOM 8444 N N . ASP B 1 492 ? 1.885 -4.125 -26.438 1 91.94 492 ASP B N 1
ATOM 8445 C CA . ASP B 1 492 ? 2.879 -4.141 -27.5 1 91.94 492 ASP B CA 1
ATOM 8446 C C . ASP B 1 492 ? 4.262 -4.504 -26.969 1 91.94 492 ASP B C 1
ATOM 8448 O O . ASP B 1 492 ? 5.039 -5.18 -27.641 1 91.94 492 ASP B O 1
ATOM 8452 N N . TYR B 1 493 ? 4.52 -4.109 -25.828 1 93.81 493 TYR B N 1
ATOM 8453 C CA . TYR B 1 493 ? 5.797 -4.441 -25.203 1 93.81 493 TYR B CA 1
ATOM 8454 C C . TYR B 1 493 ? 5.914 -5.941 -24.969 1 93.81 493 TYR B C 1
ATOM 8456 O O . TYR B 1 493 ? 6.969 -6.535 -25.219 1 93.81 493 TYR B O 1
ATOM 8464 N N . LEU B 1 494 ? 4.895 -6.543 -24.562 1 95.25 494 LEU B N 1
ATOM 8465 C CA . LEU B 1 494 ? 4.914 -7.973 -24.281 1 95.25 494 LEU B CA 1
ATOM 8466 C C . LEU B 1 494 ? 5.191 -8.781 -25.547 1 95.25 494 LEU B C 1
ATOM 8468 O O . LEU B 1 494 ? 5.992 -9.719 -25.516 1 95.25 494 LEU B O 1
ATOM 8472 N N . HIS B 1 495 ? 4.578 -8.336 -26.594 1 91.31 495 HIS B N 1
ATOM 8473 C CA . HIS B 1 495 ? 4.777 -9.031 -27.859 1 91.31 495 HIS B CA 1
ATOM 8474 C C . HIS B 1 495 ? 6.207 -8.852 -28.359 1 91.31 495 HIS B C 1
ATOM 8476 O O . HIS B 1 495 ? 6.828 -9.805 -28.844 1 91.31 495 HIS B O 1
ATOM 8482 N N . SER B 1 496 ? 6.668 -7.738 -28.203 1 90.69 496 SER B N 1
ATOM 8483 C CA . SER B 1 496 ? 7.945 -7.395 -28.812 1 90.69 496 SER B CA 1
ATOM 8484 C C . SER B 1 496 ? 9.117 -7.895 -27.984 1 90.69 496 SER B C 1
ATOM 8486 O O . SER B 1 496 ? 10.164 -8.266 -28.516 1 90.69 496 SER B O 1
ATOM 8488 N N . ARG B 1 497 ? 8.969 -7.973 -26.656 1 92.94 497 ARG B N 1
ATOM 8489 C CA . ARG B 1 497 ? 10.148 -8.156 -25.828 1 92.94 497 ARG B CA 1
ATOM 8490 C C . ARG B 1 497 ? 10.148 -9.539 -25.172 1 92.94 497 ARG B C 1
ATOM 8492 O O . ARG B 1 497 ? 11.133 -9.938 -24.547 1 92.94 497 ARG B O 1
ATOM 8499 N N . LEU B 1 498 ? 9.125 -10.336 -25.375 1 93.69 498 LEU B N 1
ATOM 8500 C CA . LEU B 1 498 ? 9.023 -11.625 -24.703 1 93.69 498 LEU B CA 1
ATOM 8501 C C . LEU B 1 498 ? 10.219 -12.508 -25.031 1 93.69 498 LEU B C 1
ATOM 8503 O O . LEU B 1 498 ? 10.836 -13.094 -24.141 1 93.69 498 LEU B O 1
ATOM 8507 N N . PRO B 1 499 ? 10.648 -12.617 -26.312 1 90 499 PRO B N 1
ATOM 8508 C CA . PRO B 1 499 ? 11.789 -13.492 -26.609 1 90 499 PRO B CA 1
ATOM 8509 C C . PRO B 1 499 ? 13.062 -13.055 -25.891 1 90 499 PRO B C 1
ATOM 8511 O O . PRO B 1 499 ? 13.805 -13.898 -25.375 1 90 499 PRO B O 1
ATOM 8514 N N . GLU B 1 500 ? 13.25 -11.789 -25.828 1 90.62 500 GLU B N 1
ATOM 8515 C CA . GLU B 1 500 ? 14.445 -11.273 -25.172 1 90.62 500 GLU B CA 1
ATOM 8516 C C . GLU B 1 500 ? 14.398 -11.508 -23.656 1 90.62 500 GLU B C 1
ATOM 8518 O O . GLU B 1 500 ? 15.406 -11.852 -23.047 1 90.62 500 GLU B O 1
ATOM 8523 N N . LEU B 1 501 ? 13.273 -11.273 -23.141 1 94.12 501 LEU B N 1
ATOM 8524 C CA . LEU B 1 501 ? 13.109 -11.5 -21.703 1 94.12 501 LEU B CA 1
ATOM 8525 C C . LEU B 1 501 ? 13.367 -12.969 -21.359 1 94.12 501 LEU B C 1
ATOM 8527 O O . LEU B 1 501 ? 14.023 -13.266 -20.359 1 94.12 501 LEU B O 1
ATOM 8531 N N . LEU B 1 502 ? 12.852 -13.828 -22.203 1 92.62 502 LEU B N 1
ATOM 8532 C CA . LEU B 1 502 ? 13.062 -15.25 -21.969 1 92.62 502 LEU B CA 1
ATOM 8533 C C . LEU B 1 502 ? 14.547 -15.602 -22.062 1 92.62 502 LEU B C 1
ATOM 8535 O O . LEU B 1 502 ? 15.055 -16.375 -21.25 1 92.62 502 LEU B O 1
ATOM 8539 N N . ASN B 1 503 ? 15.219 -15.047 -22.969 1 89.44 503 ASN B N 1
ATOM 8540 C CA . ASN B 1 503 ? 16.641 -15.312 -23.141 1 89.44 503 ASN B CA 1
ATOM 8541 C C . ASN B 1 503 ? 17.453 -14.82 -21.953 1 89.44 503 ASN B C 1
ATOM 8543 O O . ASN B 1 503 ? 18.359 -15.508 -21.484 1 89.44 503 ASN B O 1
ATOM 8547 N N . PHE B 1 504 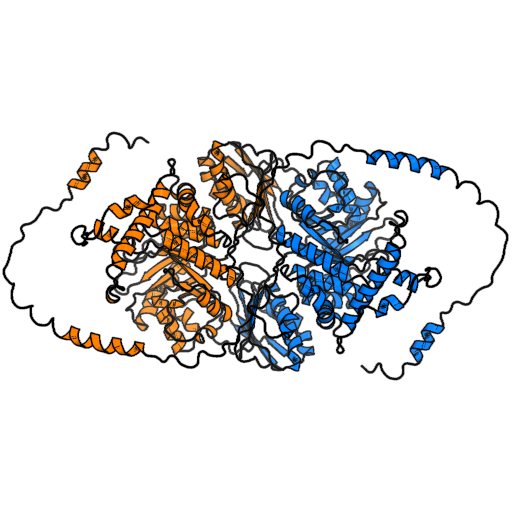? 17.062 -13.742 -21.469 1 88.88 504 PHE B N 1
ATOM 8548 C CA . PHE B 1 504 ? 17.859 -13.094 -20.438 1 88.88 504 PHE B CA 1
ATOM 8549 C C . PHE B 1 504 ? 17.562 -13.711 -19.062 1 88.88 504 PHE B C 1
ATOM 8551 O O . PHE B 1 504 ? 18.484 -13.93 -18.266 1 88.88 504 PHE B O 1
ATOM 8558 N N . TYR B 1 505 ? 16.344 -14.062 -18.781 1 91.56 505 TYR B N 1
ATOM 8559 C CA . TYR B 1 505 ? 15.977 -14.398 -17.406 1 91.56 505 TYR B CA 1
ATOM 8560 C C . TYR B 1 505 ? 15.805 -15.906 -17.25 1 91.56 505 TYR B C 1
ATOM 8562 O O . TYR B 1 505 ? 15.922 -16.438 -16.141 1 91.56 505 TYR B O 1
ATOM 8570 N N . VAL B 1 506 ? 15.516 -16.594 -18.312 1 90.62 506 VAL B N 1
ATOM 8571 C CA . VAL B 1 506 ? 15.156 -18 -18.156 1 90.62 506 VAL B CA 1
ATOM 8572 C C . VAL B 1 506 ? 16.234 -18.891 -18.797 1 90.62 506 VAL B C 1
ATOM 8574 O O . VAL B 1 506 ? 16.922 -19.625 -18.094 1 90.62 506 VAL B O 1
ATOM 8577 N N . TYR B 1 507 ? 16.469 -18.594 -20.031 1 83.25 507 TYR B N 1
ATOM 8578 C CA . TYR B 1 507 ? 17.328 -19.531 -20.766 1 83.25 507 TYR B CA 1
ATOM 8579 C C . TYR B 1 507 ? 18.797 -19.141 -20.656 1 83.25 507 TYR B C 1
ATOM 8581 O O . TYR B 1 507 ? 19.688 -19.969 -20.844 1 83.25 507 TYR B O 1
ATOM 8589 N N . GLN B 1 508 ? 19.031 -17.922 -20.281 1 77.44 508 GLN B N 1
ATOM 8590 C CA . GLN B 1 508 ? 20.391 -17.406 -20.156 1 77.44 508 GLN B CA 1
ATOM 8591 C C . GLN B 1 508 ? 21.266 -17.875 -21.312 1 77.44 508 GLN B C 1
ATOM 8593 O O . GLN B 1 508 ? 22.375 -18.391 -21.109 1 77.44 508 GLN B O 1
ATOM 8598 N N . ASP B 1 509 ? 20.734 -17.844 -22.5 1 71.19 509 ASP B N 1
ATOM 8599 C CA . ASP B 1 509 ? 21.391 -18.234 -23.734 1 71.19 509 ASP B CA 1
ATOM 8600 C C . ASP B 1 509 ? 22.312 -17.141 -24.25 1 71.19 509 ASP B C 1
ATOM 8602 O O . ASP B 1 509 ? 21.859 -16.031 -24.531 1 71.19 509 ASP B O 1
ATOM 8606 N N . ALA B 1 510 ? 23.516 -17.5 -24.328 1 67.25 510 ALA B N 1
ATOM 8607 C CA . ALA B 1 510 ? 24.5 -16.531 -24.812 1 67.25 510 ALA B CA 1
ATOM 8608 C C . ALA B 1 510 ? 24.172 -16.094 -26.234 1 67.25 510 ALA B C 1
ATOM 8610 O O . ALA B 1 510 ? 24.375 -14.922 -26.578 1 67.25 510 ALA B O 1
ATOM 8611 N N . ALA B 1 511 ? 23.594 -17 -26.984 1 70.25 511 ALA B N 1
ATOM 8612 C CA . ALA B 1 511 ? 23.266 -16.688 -28.375 1 70.25 511 ALA B CA 1
ATOM 8613 C C . ALA B 1 511 ? 21.953 -15.922 -28.484 1 70.25 511 ALA B C 1
ATOM 8615 O O . ALA B 1 511 ? 21.641 -15.359 -29.531 1 70.25 511 ALA B O 1
ATOM 8616 N N . GLN B 1 512 ? 21.266 -15.836 -27.438 1 73.94 512 GLN B N 1
ATOM 8617 C CA . GLN B 1 512 ? 20 -15.102 -27.344 1 73.94 512 GLN B CA 1
ATOM 8618 C C . GLN B 1 512 ? 19.031 -15.523 -28.438 1 73.94 512 GLN B C 1
ATOM 8620 O O . GLN B 1 512 ? 18.375 -14.68 -29.062 1 73.94 512 GLN B O 1
ATOM 8625 N N . ILE B 1 513 ? 18.953 -16.828 -28.734 1 74.62 513 ILE B N 1
ATOM 8626 C CA . ILE B 1 513 ? 18.125 -17.312 -29.812 1 74.62 513 ILE B CA 1
ATOM 8627 C C . ILE B 1 513 ? 17 -18.188 -29.266 1 74.62 513 ILE B C 1
ATOM 8629 O O . ILE B 1 513 ? 15.906 -18.25 -29.844 1 74.62 513 ILE B O 1
ATOM 8633 N N . THR B 1 514 ? 17.234 -18.797 -28.141 1 75.44 514 THR B N 1
ATOM 8634 C CA . THR B 1 514 ? 16.312 -19.781 -27.609 1 75.44 514 THR B CA 1
ATOM 8635 C C . THR B 1 514 ? 14.938 -19.172 -27.344 1 75.44 514 THR B C 1
ATOM 8637 O O . THR B 1 514 ? 13.906 -19.781 -27.609 1 75.44 514 THR B O 1
ATOM 8640 N N . GLY B 1 515 ? 14.945 -18.016 -26.844 1 78.88 515 GLY B N 1
ATOM 8641 C CA . GLY B 1 515 ? 13.68 -17.328 -26.609 1 78.88 515 GLY B CA 1
ATOM 8642 C C . GLY B 1 515 ? 12.883 -17.094 -27.875 1 78.88 515 GLY B C 1
ATOM 8643 O O . GLY B 1 515 ? 11.664 -17.266 -27.891 1 78.88 515 GLY B O 1
ATOM 8644 N N . TYR B 1 516 ? 13.578 -16.797 -28.828 1 79.69 516 TYR B N 1
ATOM 8645 C CA . TYR B 1 516 ? 12.93 -16.578 -30.125 1 79.69 516 TYR B CA 1
ATOM 8646 C C . TYR B 1 516 ? 12.375 -17.891 -30.688 1 79.69 516 TYR B C 1
ATOM 8648 O O . TYR B 1 516 ? 11.258 -17.922 -31.203 1 79.69 516 TYR B O 1
ATOM 8656 N N . LEU B 1 517 ? 13.133 -18.875 -30.469 1 73.88 517 LEU B N 1
ATOM 8657 C CA . LEU B 1 517 ? 12.703 -20.188 -30.938 1 73.88 517 LEU B CA 1
ATOM 8658 C C . LEU B 1 517 ? 11.445 -20.641 -30.203 1 73.88 517 LEU B C 1
ATOM 8660 O O . LEU B 1 517 ? 10.523 -21.188 -30.828 1 73.88 517 LEU B O 1
ATOM 8664 N N . ASN B 1 518 ? 11.469 -20.469 -29 1 79.62 518 ASN B N 1
ATOM 8665 C CA . ASN B 1 518 ? 10.32 -20.859 -28.188 1 79.62 518 ASN B CA 1
ATOM 8666 C C . ASN B 1 518 ? 9.047 -20.141 -28.641 1 79.62 518 ASN B C 1
ATOM 8668 O O . ASN B 1 518 ? 8.016 -20.766 -28.859 1 79.62 518 ASN B O 1
ATOM 8672 N N . VAL B 1 519 ? 9.141 -18.891 -28.844 1 82.62 519 VAL B N 1
ATOM 8673 C CA . VAL B 1 519 ? 7.98 -18.078 -29.203 1 82.62 519 VAL B CA 1
ATOM 8674 C C . VAL B 1 519 ? 7.535 -18.438 -30.625 1 82.62 519 VAL B C 1
ATOM 8676 O O . VAL B 1 519 ? 6.34 -18.562 -30.891 1 82.62 519 VAL B O 1
ATOM 8679 N N . GLU B 1 520 ? 8.539 -18.641 -31.469 1 76.38 520 GLU B N 1
ATOM 8680 C CA . GLU B 1 520 ? 8.219 -18.969 -32.844 1 76.38 520 GLU B CA 1
ATOM 8681 C C . GLU B 1 520 ? 7.602 -20.359 -32.969 1 76.38 520 GLU B C 1
ATOM 8683 O O . GLU B 1 520 ? 6.691 -20.578 -33.75 1 76.38 520 GLU B O 1
ATOM 8688 N N . LEU B 1 521 ? 8.102 -21.234 -32.219 1 72.56 521 LEU B N 1
ATOM 8689 C CA . LEU B 1 521 ? 7.516 -22.578 -32.188 1 72.56 521 LEU B CA 1
ATOM 8690 C C . LEU B 1 521 ? 6.066 -22.531 -31.719 1 72.56 521 LEU B C 1
ATOM 8692 O O . LEU B 1 521 ? 5.207 -23.234 -32.25 1 72.56 521 LEU B O 1
ATOM 8696 N N . GLY B 1 522 ? 5.867 -21.75 -30.766 1 74.06 522 GLY B N 1
ATOM 8697 C CA . GLY B 1 522 ? 4.504 -21.562 -30.281 1 74.06 522 GLY B CA 1
ATOM 8698 C C . GLY B 1 522 ? 3.586 -20.953 -31.344 1 74.06 522 GLY B C 1
ATOM 8699 O O . GLY B 1 522 ? 2.439 -21.391 -31.484 1 74.06 522 GLY B O 1
ATOM 8700 N N . ARG B 1 523 ? 4.094 -20 -31.953 1 72.44 523 ARG B N 1
ATOM 8701 C CA . ARG B 1 523 ? 3.316 -19.359 -33.031 1 72.44 523 ARG B CA 1
ATOM 8702 C C . ARG B 1 523 ? 2.967 -20.359 -34.125 1 72.44 523 ARG B C 1
ATOM 8704 O O . ARG B 1 523 ? 1.843 -20.375 -34.625 1 72.44 523 ARG B O 1
ATOM 8711 N N . LEU B 1 524 ? 3.932 -21.141 -34.438 1 68.19 524 LEU B N 1
ATOM 8712 C CA . LEU B 1 524 ? 3.734 -22.141 -35.469 1 68.19 524 LEU B CA 1
ATOM 8713 C C . LEU B 1 524 ? 2.666 -23.156 -35.031 1 68.19 524 LEU B C 1
ATOM 8715 O O . LEU B 1 524 ? 1.812 -23.531 -35.844 1 68.19 524 LEU B O 1
ATOM 8719 N N . GLU B 1 525 ? 2.771 -23.469 -33.875 1 71 525 GLU B N 1
ATOM 8720 C CA . GLU B 1 525 ? 1.776 -24.406 -33.375 1 71 525 GLU B CA 1
ATOM 8721 C C . GLU B 1 525 ? 0.378 -23.797 -33.406 1 71 525 GLU B C 1
ATOM 8723 O O . GLU B 1 525 ? -0.589 -24.469 -33.781 1 71 525 GLU B O 1
ATOM 8728 N N . ALA B 1 526 ? 0.307 -22.641 -32.938 1 68.5 526 ALA B N 1
ATOM 8729 C CA . ALA B 1 526 ? -0.98 -21.953 -32.938 1 68.5 526 ALA B CA 1
ATOM 8730 C C . ALA B 1 526 ? -1.531 -21.812 -34.344 1 68.5 526 ALA B C 1
ATOM 8732 O O . ALA B 1 526 ? -2.732 -21.984 -34.594 1 68.5 526 ALA B O 1
ATOM 8733 N N . PHE B 1 527 ? -0.664 -21.469 -35.25 1 62.22 527 PHE B N 1
ATOM 8734 C CA . PHE B 1 527 ? -1.057 -21.328 -36.656 1 62.22 527 PHE B CA 1
ATOM 8735 C C . PHE B 1 527 ? -1.523 -22.672 -37.219 1 62.22 527 PHE B C 1
ATOM 8737 O O . PHE B 1 527 ? -2.518 -22.734 -37.938 1 62.22 527 PHE B O 1
ATOM 8744 N N . LEU B 1 528 ? -0.825 -23.656 -36.875 1 58.91 528 LEU B N 1
ATOM 8745 C CA . LEU B 1 528 ? -1.18 -24.984 -37.312 1 58.91 528 LEU B CA 1
ATOM 8746 C C . LEU B 1 528 ? -2.535 -25.422 -36.781 1 58.91 528 LEU B C 1
ATOM 8748 O O . LEU B 1 528 ? -3.338 -26.031 -37.469 1 58.91 528 LEU B O 1
ATOM 8752 N N . HIS B 1 529 ? -2.717 -25.047 -35.531 1 59.94 529 HIS B N 1
ATOM 8753 C CA . HIS B 1 529 ? -3.99 -25.359 -34.875 1 59.94 529 HIS B CA 1
ATOM 8754 C C . HIS B 1 529 ? -5.141 -24.609 -35.531 1 59.94 529 HIS B C 1
ATOM 8756 O O . HIS B 1 529 ? -6.215 -25.172 -35.75 1 59.94 529 HIS B O 1
ATOM 8762 N N . GLN B 1 530 ? -4.965 -23.344 -35.844 1 56.72 530 GLN B N 1
ATOM 8763 C CA . GLN B 1 530 ? -5.988 -22.516 -36.469 1 56.72 530 GLN B CA 1
ATOM 8764 C C . GLN B 1 530 ? -6.27 -23 -37.906 1 56.72 530 GLN B C 1
ATOM 8766 O O . GLN B 1 530 ? -7.418 -23 -38.344 1 56.72 530 GLN B O 1
ATOM 8771 N N . SER B 1 531 ? -5.273 -23.266 -38.562 1 48.16 531 SER B N 1
ATOM 8772 C CA . SER B 1 531 ? -5.414 -23.703 -39.938 1 48.16 531 SER B CA 1
ATOM 8773 C C . SER B 1 531 ? -6.176 -25.031 -40.031 1 48.16 531 SER B C 1
ATOM 8775 O O . SER B 1 531 ? -6.953 -25.25 -40.969 1 48.16 531 SER B O 1
ATOM 8777 N N . ILE B 1 532 ? -5.906 -25.75 -39.094 1 44.91 532 ILE B N 1
ATOM 8778 C CA . ILE B 1 532 ? -6.586 -27.047 -39.094 1 44.91 532 ILE B CA 1
ATOM 8779 C C . ILE B 1 532 ? -8.023 -26.875 -38.594 1 44.91 532 ILE B C 1
ATOM 8781 O O . ILE B 1 532 ? -8.945 -27.469 -39.156 1 44.91 532 ILE B O 1
ATOM 8785 N N . TYR B 1 533 ? -8.148 -26.094 -37.469 1 45.38 533 TYR B N 1
ATOM 8786 C CA . TYR B 1 533 ? -9.484 -25.922 -36.938 1 45.38 533 TYR B CA 1
ATOM 8787 C C . TYR B 1 533 ? -10.359 -25.094 -37.875 1 45.38 533 TYR B C 1
ATOM 8789 O O . TYR B 1 533 ? -11.578 -25.297 -37.938 1 45.38 533 TYR B O 1
ATOM 8797 N N . GLN B 1 534 ? -9.945 -24.031 -38.5 1 42 534 GLN B N 1
ATOM 8798 C CA . GLN B 1 534 ? -10.781 -23.359 -39.5 1 42 534 GLN B CA 1
ATOM 8799 C C . GLN B 1 534 ? -11.273 -24.312 -40.562 1 42 534 GLN B C 1
ATOM 8801 O O . GLN B 1 534 ? -12.375 -24.172 -41.094 1 42 534 GLN B O 1
ATOM 8806 N N . SER B 1 535 ? -10.516 -25.234 -40.969 1 37.94 535 SER B N 1
ATOM 8807 C CA . SER B 1 535 ? -11.094 -26.188 -41.938 1 37.94 535 SER B CA 1
ATOM 8808 C C . SER B 1 535 ? -12.172 -27.031 -41.281 1 37.94 535 SER B C 1
ATOM 8810 O O . SER B 1 535 ? -13.039 -27.594 -41.969 1 37.94 535 SER B O 1
ATOM 8812 N N . TYR B 1 536 ? -12.047 -27.609 -40.094 1 31.75 536 TYR B N 1
ATOM 8813 C CA . TYR B 1 536 ? -13.125 -28.359 -39.469 1 31.75 536 TYR B CA 1
ATOM 8814 C C . TYR B 1 536 ? -14.133 -27.438 -38.812 1 31.75 536 TYR B C 1
ATOM 8816 O O . TYR B 1 536 ? -14.031 -27.141 -37.625 1 31.75 536 TYR B O 1
ATOM 8824 N N . LYS B 1 537 ? -14.492 -26.438 -39.281 1 38.16 537 LYS B N 1
ATOM 8825 C CA . LYS B 1 537 ? -15.617 -25.625 -38.812 1 38.16 537 LYS B CA 1
ATOM 8826 C C . LYS B 1 537 ? -16.781 -26.5 -38.344 1 38.16 537 LYS B C 1
ATOM 8828 O O . LYS B 1 537 ? -17.906 -26.016 -38.219 1 38.16 537 LYS B O 1
ATOM 8833 N N . ASP B 1 538 ? -16.781 -27.828 -38.406 1 31.97 538 ASP B N 1
ATOM 8834 C CA . ASP B 1 538 ? -17.875 -28.594 -37.812 1 31.97 538 ASP B CA 1
ATOM 8835 C C . ASP B 1 538 ? -17.828 -28.531 -36.281 1 31.97 538 ASP B C 1
ATOM 8837 O O . ASP B 1 538 ? -16.797 -28.859 -35.688 1 31.97 538 ASP B O 1
ATOM 8841 N N . PRO B 1 539 ? -18.688 -27.797 -35.5 1 35 539 PRO B N 1
ATOM 8842 C CA . PRO B 1 539 ? -18.875 -27.516 -34.062 1 35 539 PRO B CA 1
ATOM 8843 C C . PRO B 1 539 ? -18.641 -28.734 -33.188 1 35 539 PRO B C 1
ATOM 8845 O O . PRO B 1 539 ? -18.547 -28.609 -31.969 1 35 539 PRO B O 1
ATOM 8848 N N . THR B 1 540 ? -18.969 -29.938 -33.688 1 32.22 540 THR B N 1
ATOM 8849 C CA . THR B 1 540 ? -19.047 -31.156 -32.875 1 32.22 540 THR B CA 1
ATOM 8850 C C . THR B 1 540 ? -17.656 -31.562 -32.375 1 32.22 540 THR B C 1
ATOM 8852 O O . THR B 1 540 ? -17.531 -32.406 -31.484 1 32.22 540 THR B O 1
ATOM 8855 N N . LEU B 1 541 ? -16.703 -31.375 -33.188 1 33.06 541 LEU B N 1
ATOM 8856 C CA . LEU B 1 541 ? -15.391 -31.906 -32.875 1 33.06 541 LEU B CA 1
ATOM 8857 C C . LEU B 1 541 ? -14.68 -31 -31.859 1 33.06 541 LEU B C 1
ATOM 8859 O O . LEU B 1 541 ? -13.469 -31.125 -31.672 1 33.06 541 LEU B O 1
ATOM 8863 N N . GLY B 1 542 ? -15.328 -30.031 -31.344 1 33.09 542 GLY B N 1
ATOM 8864 C CA . GLY B 1 542 ? -14.734 -29.016 -30.5 1 33.09 542 GLY B CA 1
ATOM 8865 C C . GLY B 1 542 ? -14.148 -29.578 -29.219 1 33.09 542 GLY B C 1
ATOM 8866 O O . GLY B 1 542 ? -13.414 -28.875 -28.516 1 33.09 542 GLY B O 1
ATOM 8867 N N . ALA B 1 543 ? -14.898 -30.438 -28.531 1 34.62 543 ALA B N 1
ATOM 8868 C CA . ALA B 1 543 ? -14.578 -30.703 -27.141 1 34.62 543 ALA B CA 1
ATOM 8869 C C . ALA B 1 543 ? -13.305 -31.547 -27.016 1 34.62 543 ALA B C 1
ATOM 8871 O O . ALA B 1 543 ? -12.883 -31.891 -25.922 1 34.62 543 ALA B O 1
ATOM 8872 N N . ALA B 1 544 ? -13 -32.438 -28 1 32.94 544 ALA B N 1
ATOM 8873 C CA . ALA B 1 544 ? -11.867 -33.312 -27.688 1 32.94 544 ALA B CA 1
ATOM 8874 C C . ALA B 1 544 ? -10.555 -32.531 -27.719 1 32.94 544 ALA B C 1
ATOM 8876 O O . ALA B 1 544 ? -10.25 -31.859 -28.688 1 32.94 544 ALA B O 1
ATOM 8877 N N . CYS B 1 545 ? -10.07 -32.062 -26.656 1 36.03 545 CYS B N 1
ATOM 8878 C CA . CYS B 1 545 ? -8.734 -31.516 -26.438 1 36.03 545 CYS B CA 1
ATOM 8879 C C . CYS B 1 545 ? -7.711 -32.188 -27.344 1 36.03 545 CYS B C 1
ATOM 8881 O O . CYS B 1 545 ? -7.125 -33.219 -26.953 1 36.03 545 CYS B O 1
ATOM 8883 N N . LYS B 1 546 ? -7.945 -32.312 -28.641 1 37.44 546 LYS B N 1
ATOM 8884 C CA . LYS B 1 546 ? -6.965 -32.875 -29.562 1 37.44 546 LYS B CA 1
ATOM 8885 C C . LYS B 1 546 ? -5.59 -32.219 -29.375 1 37.44 546 LYS B C 1
ATOM 8887 O O . LYS B 1 546 ? -5.484 -31.016 -29.219 1 37.44 546 LYS B O 1
ATOM 8892 N N . SER B 1 547 ? -4.668 -33.031 -28.891 1 43.28 547 SER B N 1
ATOM 8893 C CA . SER B 1 547 ? -3.242 -32.719 -28.844 1 43.28 547 SER B CA 1
ATOM 8894 C C . SER B 1 547 ? -2.832 -31.797 -29.969 1 43.28 547 SER B C 1
ATOM 8896 O O . SER B 1 547 ? -3.502 -31.734 -31 1 43.28 547 SER B O 1
ATOM 8898 N N . SER B 1 548 ? -2.098 -30.797 -29.672 1 49.81 548 SER B N 1
ATOM 8899 C CA . SER B 1 548 ? -1.573 -29.891 -30.703 1 49.81 548 SER B CA 1
ATOM 8900 C C . SER B 1 548 ? -1.182 -30.656 -31.969 1 49.81 548 SER B C 1
ATOM 8902 O O . SER B 1 548 ? -0.898 -31.859 -31.906 1 49.81 548 SER B O 1
ATOM 8904 N N . ILE B 1 549 ? -1.619 -30.203 -33.094 1 48.81 549 ILE B N 1
ATOM 8905 C CA . ILE B 1 549 ? -1.274 -30.797 -34.375 1 48.81 549 ILE B CA 1
ATOM 8906 C C . ILE B 1 549 ? 0.19 -31.234 -34.375 1 48.81 549 ILE B C 1
ATOM 8908 O O . ILE B 1 549 ? 0.526 -32.312 -34.844 1 48.81 549 ILE B O 1
ATOM 8912 N N . LEU B 1 550 ? 0.954 -30.344 -33.812 1 49.69 550 LEU B N 1
ATOM 8913 C CA . LEU B 1 550 ? 2.359 -30.734 -33.75 1 49.69 550 LEU B CA 1
ATOM 8914 C C . LEU B 1 550 ? 2.533 -32 -32.938 1 49.69 550 LEU B C 1
ATOM 8916 O O . LEU B 1 550 ? 3.316 -32.875 -33.312 1 49.69 550 LEU B O 1
ATOM 8920 N N . HIS B 1 551 ? 1.747 -32.062 -31.859 1 48.62 551 HIS B N 1
ATOM 8921 C CA . HIS B 1 551 ? 1.785 -33.281 -31.078 1 48.62 551 HIS B CA 1
ATOM 8922 C C . HIS B 1 551 ? 1.287 -34.5 -31.891 1 48.62 551 HIS B C 1
ATOM 8924 O O . HIS B 1 551 ? 1.897 -35.562 -31.875 1 48.62 551 HIS B O 1
ATOM 8930 N N . GLN B 1 552 ? 0.216 -34.219 -32.531 1 48.69 552 GLN B N 1
ATOM 8931 C CA . GLN B 1 552 ? -0.316 -35.281 -33.375 1 48.69 552 GLN B CA 1
ATOM 8932 C C . GLN B 1 552 ? 0.671 -35.625 -34.469 1 48.69 552 GLN B C 1
ATOM 8934 O O . GLN B 1 552 ? 0.833 -36.812 -34.812 1 48.69 552 GLN B O 1
ATOM 8939 N N . LEU B 1 553 ? 1.265 -34.562 -34.906 1 47.91 553 LEU B N 1
ATOM 8940 C CA . LEU B 1 553 ? 2.244 -34.781 -35.969 1 47.91 553 LEU B CA 1
ATOM 8941 C C . LEU B 1 553 ? 3.455 -35.562 -35.438 1 47.91 553 LEU B C 1
ATOM 8943 O O . LEU B 1 553 ? 4.047 -36.375 -36.156 1 47.91 553 LEU B O 1
ATOM 8947 N N . LEU B 1 554 ? 3.76 -35.188 -34.188 1 44.84 554 LEU B N 1
ATOM 8948 C CA . LEU B 1 554 ? 4.938 -35.812 -33.594 1 44.84 554 LEU B CA 1
ATOM 8949 C C . LEU B 1 554 ? 4.625 -37.219 -33.125 1 44.84 554 LEU B C 1
ATOM 8951 O O . LEU B 1 554 ? 5.488 -38.125 -33.156 1 44.84 554 LEU B O 1
ATOM 8955 N N . VAL B 1 555 ? 3.438 -37.469 -32.594 1 44.84 555 VAL B N 1
ATOM 8956 C CA . VAL B 1 555 ? 3.109 -38.812 -32.062 1 44.84 555 VAL B CA 1
ATOM 8957 C C . VAL B 1 555 ? 2.617 -39.688 -33.219 1 44.84 555 VAL B C 1
ATOM 8959 O O . VAL B 1 555 ? 2.945 -40.875 -33.25 1 44.84 555 VAL B O 1
ATOM 8962 N N . ASP B 1 556 ? 1.606 -39.25 -34.031 1 38.59 556 ASP B N 1
ATOM 8963 C CA . ASP B 1 556 ? 1.1 -40.062 -35.125 1 38.59 556 ASP B CA 1
ATOM 8964 C C . ASP B 1 556 ? 1.126 -39.281 -36.438 1 38.59 556 ASP B C 1
ATOM 8966 O O . ASP B 1 556 ? 0.096 -38.781 -36.875 1 38.59 556 ASP B O 1
ATOM 8970 N N . ALA B 1 557 ? 2.295 -39.062 -36.875 1 39.59 557 ALA B N 1
ATOM 8971 C CA . ALA B 1 557 ? 2.535 -38.312 -38.094 1 39.59 557 ALA B CA 1
ATOM 8972 C C . ALA B 1 557 ? 1.654 -38.781 -39.219 1 39.59 557 ALA B C 1
ATOM 8974 O O . ALA B 1 557 ? 1.196 -38 -40.062 1 39.59 557 ALA B O 1
ATOM 8975 N N . ASP B 1 558 ? 1.491 -40.094 -39.25 1 39.47 558 ASP B N 1
ATOM 8976 C CA . ASP B 1 558 ? 0.828 -40.719 -40.375 1 39.47 558 ASP B CA 1
ATOM 8977 C C . ASP B 1 558 ? -0.688 -40.562 -40.312 1 39.47 558 ASP B C 1
ATOM 8979 O O . ASP B 1 558 ? -1.399 -40.781 -41.281 1 39.47 558 ASP B O 1
ATOM 8983 N N . ALA B 1 559 ? -1.182 -40.344 -39.188 1 40.5 559 ALA B N 1
ATOM 8984 C CA . ALA B 1 559 ? -2.635 -40.281 -39.062 1 40.5 559 ALA B CA 1
ATOM 8985 C C . ALA B 1 559 ? -3.143 -38.844 -39.188 1 40.5 559 ALA B C 1
ATOM 8987 O O . ALA B 1 559 ? -4.352 -38.625 -39.188 1 40.5 559 ALA B O 1
ATOM 8988 N N . VAL B 1 560 ? -2.27 -37.938 -39.062 1 41.84 560 VAL B N 1
ATOM 8989 C CA . VAL B 1 560 ? -2.686 -36.562 -39.25 1 41.84 560 VAL B CA 1
ATOM 8990 C C . VAL B 1 560 ? -2.889 -36.281 -40.75 1 41.84 560 VAL B C 1
ATOM 8992 O O . VAL B 1 560 ? -2.037 -36.625 -41.562 1 41.84 560 VAL B O 1
ATOM 8995 N N . LEU B 1 561 ? -4.051 -36.156 -41.156 1 37.94 561 LEU B N 1
ATOM 8996 C CA . LEU B 1 561 ? -4.355 -35.75 -42.531 1 37.94 561 LEU B CA 1
ATOM 8997 C C . LEU B 1 561 ? -3.654 -34.438 -42.875 1 37.94 561 LEU B C 1
ATOM 8999 O O . LEU B 1 561 ? -3.996 -33.375 -42.375 1 37.94 561 LEU B O 1
ATOM 9003 N N . LEU B 1 562 ? -2.434 -34.562 -43.219 1 36.38 562 LEU B N 1
ATOM 9004 C CA . LEU B 1 562 ? -1.623 -33.438 -43.688 1 36.38 562 LEU B CA 1
ATOM 9005 C C . LEU B 1 562 ? -2.086 -32.969 -45.094 1 36.38 562 LEU B C 1
ATOM 9007 O O . LEU B 1 562 ? -1.423 -32.156 -45.719 1 36.38 562 LEU B O 1
ATOM 9011 N N . ASP B 1 563 ? -3.047 -33.531 -45.531 1 37.38 563 ASP B N 1
ATOM 9012 C CA . ASP B 1 563 ? -3.379 -33.25 -46.906 1 37.38 563 ASP B CA 1
ATOM 9013 C C . ASP B 1 563 ? -3.465 -31.75 -47.188 1 37.38 563 ASP B C 1
ATOM 9015 O O . ASP B 1 563 ? -3.203 -31.281 -48.281 1 37.38 563 ASP B O 1
ATOM 9019 N N . ASN B 1 564 ? -3.998 -31.031 -46.219 1 36.06 564 ASN B N 1
ATOM 9020 C CA . ASN B 1 564 ? -4.133 -29.609 -46.531 1 36.06 564 ASN B CA 1
ATOM 9021 C C . ASN B 1 564 ? -3.041 -28.781 -45.844 1 36.06 564 ASN B C 1
ATOM 9023 O O . ASN B 1 564 ? -3.195 -27.578 -45.656 1 36.06 564 ASN B O 1
ATOM 9027 N N . PHE B 1 565 ? -1.972 -29.406 -45.406 1 36.12 565 PHE B N 1
ATOM 9028 C CA . PHE B 1 565 ? -0.843 -28.672 -44.844 1 36.12 565 PHE B CA 1
ATOM 9029 C C . PHE B 1 565 ? 0.111 -28.234 -45.969 1 36.12 565 PHE B C 1
ATOM 9031 O O . PHE B 1 565 ? 0.677 -29.078 -46.656 1 36.12 565 PHE B O 1
ATOM 9038 N N . THR B 1 566 ? -0.113 -27.062 -46.656 1 33.25 566 THR B N 1
ATOM 9039 C CA . THR B 1 566 ? 0.915 -26.531 -47.562 1 33.25 566 THR B CA 1
ATOM 9040 C C . THR B 1 566 ? 2.008 -25.828 -46.781 1 33.25 566 THR B C 1
ATOM 9042 O O . THR B 1 566 ? 1.717 -25.062 -45.844 1 33.25 566 THR B O 1
ATOM 9045 N N . PHE B 1 567 ? 3.211 -26.234 -46.781 1 30.59 567 PHE B N 1
ATOM 9046 C CA . PHE B 1 567 ? 4.41 -25.547 -46.312 1 30.59 567 PHE B CA 1
ATOM 9047 C C . PHE B 1 567 ? 4.414 -24.094 -46.719 1 30.59 567 PHE B C 1
ATOM 9049 O O . PHE B 1 567 ? 5.203 -23.297 -46.219 1 30.59 567 PHE B O 1
ATOM 9056 N N . ASP B 1 568 ? 3.869 -23.703 -47.844 1 32.28 568 ASP B N 1
ATOM 9057 C CA . ASP B 1 568 ? 3.848 -22.344 -48.375 1 32.28 568 ASP B CA 1
ATOM 9058 C C . ASP B 1 568 ? 3.279 -21.375 -47.344 1 32.28 568 ASP B C 1
ATOM 9060 O O . ASP B 1 568 ? 3.479 -20.156 -47.469 1 32.28 568 ASP B O 1
ATOM 9064 N N . LEU B 1 569 ? 2.588 -21.781 -46.438 1 30.78 569 LEU B N 1
ATOM 9065 C CA . LEU B 1 569 ? 1.993 -20.859 -45.469 1 30.78 569 LEU B CA 1
ATOM 9066 C C . LEU B 1 569 ? 3.004 -20.484 -44.406 1 30.78 569 LEU B C 1
ATOM 9068 O O . LEU B 1 569 ? 2.775 -19.547 -43.625 1 30.78 569 LEU B O 1
ATOM 9072 N N . LEU B 1 570 ? 4.008 -21.203 -44.156 1 29.98 570 LEU B N 1
ATOM 9073 C CA . LEU B 1 570 ? 5.102 -20.797 -43.281 1 29.98 570 LEU B CA 1
ATOM 9074 C C . LEU B 1 570 ? 5.941 -19.703 -43.906 1 29.98 570 LEU B C 1
ATOM 9076 O O . LEU B 1 570 ? 6.652 -18.969 -43.219 1 29.98 570 LEU B O 1
ATOM 9080 N N . GLN B 1 571 ? 6.273 -19.609 -45.219 1 26.56 571 GLN B N 1
ATOM 9081 C CA . GLN B 1 571 ? 7.172 -18.688 -45.938 1 26.56 571 GLN B CA 1
ATOM 9082 C C . GLN B 1 571 ? 6.602 -17.281 -45.969 1 26.56 571 GLN B C 1
ATOM 9084 O O . GLN B 1 571 ? 7.324 -16.328 -46.25 1 26.56 571 GLN B O 1
ATOM 9089 N N . VAL B 1 572 ? 5.359 -17.016 -46.031 1 25.73 572 VAL B N 1
ATOM 9090 C CA . VAL B 1 572 ? 4.934 -15.703 -46.5 1 25.73 572 VAL B CA 1
ATOM 9091 C C . VAL B 1 572 ? 5.254 -14.664 -45.406 1 25.73 572 VAL B C 1
ATOM 9093 O O . VAL B 1 572 ? 5.383 -13.469 -45.719 1 25.73 572 VAL B O 1
ATOM 9096 N N . LYS B 1 573 ? 5.168 -14.867 -44.094 1 26.17 573 LYS B N 1
ATOM 9097 C CA . LYS B 1 573 ? 5.152 -13.586 -43.375 1 26.17 573 LYS B CA 1
ATOM 9098 C C . LYS B 1 573 ? 6.566 -13.086 -43.125 1 26.17 573 LYS B C 1
ATOM 9100 O O . LYS B 1 573 ? 6.762 -12.102 -42.406 1 26.17 573 LYS B O 1
ATOM 9105 N N . TYR B 1 574 ? 7.59 -13.742 -43.625 1 20.69 574 TYR B N 1
ATOM 9106 C CA . TYR B 1 574 ? 8.906 -13.133 -43.406 1 20.69 574 TYR B CA 1
ATOM 9107 C C . TYR B 1 574 ? 9.094 -11.93 -44.344 1 20.69 574 TYR B C 1
ATOM 9109 O O . TYR B 1 574 ? 10.109 -11.234 -44.25 1 20.69 574 TYR B O 1
ATOM 9117 N N . TYR B 1 575 ? 8.547 -11.914 -45.562 1 20.31 575 TYR B N 1
ATOM 9118 C CA . TYR B 1 575 ? 8.82 -10.727 -46.375 1 20.31 575 TYR B CA 1
ATOM 9119 C C . TYR B 1 575 ? 7.883 -9.586 -46 1 20.31 575 TYR B C 1
ATOM 9121 O O . TYR B 1 575 ? 6.68 -9.797 -45.812 1 20.31 575 TYR B O 1
#

Organism: Araneus ventricosus (NCBI:txid182803)

Nearest PDB structures (foldseek):
  4pys-assembly2_B  TM=6.902E-01  e=3.694E-19  Bacteroides fragilis NCTC 9343
  4pys-assembly1_A  TM=7.003E-01  e=9.893E-19  Bacteroides fragilis NCTC 9343
  6yhh-assembly1_A  TM=7.507E-01  e=1.799E-17  Flavobacterium johnsoniae UW101
  6ezs-assembly1_A  TM=6.920E-01  e=6.385E-19  Vibrio harveyi
  6ezt-assembly1_A  TM=7.050E-01  e=1.908E-18  Vibrio harveyi

Radius of gyration: 35.33 Å; Cα contacts (8 Å, |Δi|>4): 2001; chains: 2; bounding box: 75×136×80 Å

InterPro domains:
  IPR015882 Beta-hexosaminidase, bacterial type, N-terminal [PF02838] (92-225)
  IPR017853 Glycoside hydrolase superfamily [SSF51445] (229-495)
  IPR025705 Beta-hexosaminidase [PTHR22600] (90-314)
  IPR029018 Beta-hexosaminidase-like, domain 2 [G3DSA:3.30.379.10] (85-226)
  IPR029018 Beta-hexosaminidase-like, domain 2 [SSF55545] (92-226)